Protein AF-0000000076238305 (afdb_homodimer)

pLDDT: mean 76.08, std 23.19, range [21.22, 98.38]

Nearest PDB structures (foldseek):
  6w8p-assembly1_B  TM=8.171E-01  e=3.759E-15  Homo sapiens
  8vic-assembly1_B  TM=8.772E-01  e=1.435E-12  Homo sapiens
  7unl-assembly1_A  TM=8.406E-01  e=3.723E-13  Homo sapiens
  8fy5-assembly1_A  TM=8.452E-01  e=7.007E-13  Homo sapiens
  5vre-assembly1_D  TM=8.347E-01  e=4.889E-04  Chamaesiphon minutus PCC 6605

Foldseek 3Di:
DPCPVPPPPPPPPPPDPVVVVVVVVVVVCVVPLQDPDPVLPPVFKHFCVVVLLVLLLLLLVLLLCLCVVVQDPLQEDEQVCVVVCVVVVNHDPHHDYDHAPVRVCVVQVLSLVLSLLLSLLSVLLSLLVQLLCLFQGMDGPVLSVLVVVLSVLSSCLSVLSNVCSVCVLDLVSLVVNLVSLLSNLVSVLVSLVVSLVDVSRGDPLCVPPDPVVSVVVSVVSNVLSVVVNVLSVVLSVCSVPPSVVSSVSSSVSSCSVVVLQVVVVVCVVVPPPPCCLPDPSVVCSSQSWDALVSLLSSLVSNLVVLLVVLCCCDVPVVDDDPVNCVVPNDVVSVVVCVQSVVLSVLLSLLSVLLVVLVVLLSVFWRTAGPVLSVLSSQLSSLNSCSSSLSVLCSPDCVHDHDLVSLLVSLQSSLVSSLSSLVSSLVSNVVCLVVVVHTGDPQDNCPPVPDLNHDDPLNNVLSNQSSVLRNVLSVVSNVVSVVGSNNSVVSSVCSSVSSVVSNVVSCVVCVVVVPDGRDPPPPPPDDPDDPDPPVVVVVVVVVVVVVVCPPPVDPVVVVVVVSVVVSVVVVVVVVVVVVVVVVVVVVVVVVVVVVVVVD/DDCPVPPPPPPPCLPDPLVVVVVVVVVVCVVPLQDPDPVLPPVFKHFCVVVLLVLLLLLLVLLLCLCVVVQDPLQEDEQVCVVVCVVVVNHDPHHDYDHAPVRVCVVQVLSLVLSLLLSLLSVLLSLLVQLLCLFQGMDGPVLSVLVVVLSVLSSCLSVLSNVCSVCVLDLVSLVVNLVSLLSNLVSVLVSLVVSLVDVSRGDPLCVPPDPVVSVVVSVVSNVLSVVVNVLSVVLSVCSVPPSVVSSVSSSVSSCSVVVLQVVVVVCVVVPPPPPVLPDPSVVCSSQSWDALVSLLSSLVSNLVVLLVVLCCCDVPVVDDDPVNCVVPNDVVSVVVCVQSVVLSVLLSLLSVLLVVLVVLLSVFWRTAGPVLSVLSSQLSSLNSCSSSLSVLCSPDCVHDHDLVSLLVSLQSSLVSSLSSLVSSLVSNVVCLVVVVHTGDPQDNCPPVPDLNHDDPLNNVLSNQSSVLRNVLSVVSNVVSVVGSNNSVVSSVCSSVSSVVSNVVSCVVCVVVVPDGRDPPPPPPDDPDDPDPPSVVVVVVVVVVVVVCPPLVDPVVVVVVVSVVSSVVVVVVVVVVVVVVVVVVVVVVVVVVVVVVVD

Radius of gyration: 32.6 Å; Cα contacts (8 Å, |Δi|>4): 1264; chains: 2; bounding box: 120×107×84 Å

Sequence (1196 aa):
MALNKSFDETDSGAPSKHADLKHLQENYDKITDTKLPENLHRGDITTVNRFLGYHDAMMATCGTFLILPLRNLKNMVKTDEYEELKAKHKLPHDPIVVEDLAGYLDAMKTEFIMFFLGFLIICTIWETNIIRTNVIKRFDDFMVMLGLFQMAAIVVLPFSISLMGHYPNDDVTIISTMVVLMIIYVLELVMILYGFYCPRLLNMAMRDWTDKEVRGFMLRMCIKPIAEIVLVGVAGAFSLLQNHVAWGLLALLIIVPLIRKFVYFYRRRRAEKTKVQRCRFYYFFTKGQISKERVEAFSDAAIAIIACVLILDITVEEFPTRHDVHEHGLLSVLAHMEFEFGAFFGTYMAVSFLWYVNHTVLHLFHTIDIGALYLQKIFLAFLCFAPILNNMMVEFEFGHGTESEKRTALQWSSGMLFAASLTQLLMLIWGSVRKDKLLHRWATHEDKNHKNKMNRKQFMYIQLKIIVVPFWTLVGIFSSYATGNAAMIITCACIAGTLLSFIILKFIFINHINKPAIFITQNSSSGRHLSLGDIELRNSMAEEIADGKVYEDENEMEREVLEEAENKEIKDEQKEERQENDMAETVLNEESNEDTIMMALNKSFDETDSGAPSKHADLKHLQENYDKITDTKLPENLHRGDITTVNRFLGYHDAMMATCGTFLILPLRNLKNMVKTDEYEELKAKHKLPHDPIVVEDLAGYLDAMKTEFIMFFLGFLIICTIWETNIIRTNVIKRFDDFMVMLGLFQMAAIVVLPFSISLMGHYPNDDVTIISTMVVLMIIYVLELVMILYGFYCPRLLNMAMRDWTDKEVRGFMLRMCIKPIAEIVLVGVAGAFSLLQNHVAWGLLALLIIVPLIRKFVYFYRRRRAEKTKVQRCRFYYFFTKGQISKERVEAFSDAAIAIIACVLILDITVEEFPTRHDVHEHGLLSVLAHMEFEFGAFFGTYMAVSFLWYVNHTVLHLFHTIDIGALYLQKIFLAFLCFAPILNNMMVEFEFGHGTESEKRTALQWSSGMLFAASLTQLLMLIWGSVRKDKLLHRWATHEDKNHKNKMNRKQFMYIQLKIIVVPFWTLVGIFSSYATGNAAMIITCACIAGTLLSFIILKFIFINHINKPAIFITQNSSSGRHLSLGDIELRNSMAEEIADGKVYEDENEMEREVLEEAENKEIKDEQKEERQENDMAETVLNEESNEDTIM

InterPro domains:
  IPR010617 Endosomal/lysosomal proton channel TMEM175-like [PF06736] (51-158)
  IPR010617 Endosomal/lysosomal proton channel TMEM175-like [PF06736] (294-387)

Organism: NCBI:txid252671

Structure (mmCIF, N/CA/C/O backbone):
data_AF-0000000076238305-model_v1
#
loop_
_entity.id
_entity.type
_entity.pdbx_description
1 polymer 'Endosomal/lysosomal proton channel TMEM175'
#
loop_
_atom_site.group_PDB
_atom_site.id
_atom_site.type_symbol
_atom_site.label_atom_id
_atom_site.label_alt_id
_atom_site.label_comp_id
_atom_site.label_asym_id
_atom_site.label_entity_id
_atom_site.label_seq_id
_atom_site.pdbx_PDB_ins_code
_atom_site.Cartn_x
_atom_site.Cartn_y
_atom_site.Cartn_z
_atom_site.occupancy
_atom_site.B_iso_or_equiv
_atom_site.auth_seq_id
_atom_site.auth_comp_id
_atom_site.auth_asym_id
_atom_site.auth_atom_id
_atom_site.pdbx_PDB_model_num
ATOM 1 N N . MET A 1 1 ? -43.781 68.75 15.211 1 21.22 1 MET A N 1
ATOM 2 C CA . MET A 1 1 ? -43.688 67.875 14.086 1 21.22 1 MET A CA 1
ATOM 3 C C . MET A 1 1 ? -42.219 67.5 13.766 1 21.22 1 MET A C 1
ATOM 5 O O . MET A 1 1 ? -41.906 67.125 12.648 1 21.22 1 MET A O 1
ATOM 9 N N . ALA A 1 2 ? -41.281 67.938 14.477 1 24.2 2 ALA A N 1
ATOM 10 C CA . ALA A 1 2 ? -39.844 67.938 14.641 1 24.2 2 ALA A CA 1
ATOM 11 C C . ALA A 1 2 ? -39.281 66.5 14.453 1 24.2 2 ALA A C 1
ATOM 13 O O . ALA A 1 2 ? -39.75 65.562 15.102 1 24.2 2 ALA A O 1
ATOM 14 N N . LEU A 1 3 ? -38.656 66.188 13.227 1 22.48 3 LEU A N 1
ATOM 15 C CA . LEU A 1 3 ? -38.156 65 12.492 1 22.48 3 LEU A CA 1
ATOM 16 C C . LEU A 1 3 ? -37.062 64.312 13.289 1 22.48 3 LEU A C 1
ATOM 18 O O . LEU A 1 3 ? -36 64.875 13.555 1 22.48 3 LEU A O 1
ATOM 22 N N . ASN A 1 4 ? -37.375 63.656 14.375 1 22.59 4 ASN A N 1
ATOM 23 C CA . ASN A 1 4 ? -36.562 62.75 15.203 1 22.59 4 ASN A CA 1
ATOM 24 C C . ASN A 1 4 ? -35.75 61.781 14.352 1 22.59 4 ASN A C 1
ATOM 26 O O . ASN A 1 4 ? -36.312 60.812 13.82 1 22.59 4 ASN A O 1
ATOM 30 N N . LYS A 1 5 ? -34.906 62.281 13.484 1 28.17 5 LYS A N 1
ATOM 31 C CA . LYS A 1 5 ? -34.062 61.5 12.57 1 28.17 5 LYS A CA 1
ATOM 32 C C . LYS A 1 5 ? -33.219 60.469 13.32 1 28.17 5 LYS A C 1
ATOM 34 O O . LYS A 1 5 ? -32.312 60.844 14.078 1 28.17 5 LYS A O 1
ATOM 39 N N . SER A 1 6 ? -33.844 59.469 13.898 1 24.77 6 SER A N 1
ATOM 40 C CA . SER A 1 6 ? -33.188 58.344 14.523 1 24.77 6 SER A CA 1
ATOM 41 C C . SER A 1 6 ? -32.062 57.781 13.625 1 24.77 6 SER A C 1
ATOM 43 O O . SER A 1 6 ? -32.312 57.469 12.461 1 24.77 6 SER A O 1
ATOM 45 N N . PHE A 1 7 ? -30.859 58.281 13.641 1 23.48 7 PHE A N 1
ATOM 46 C CA . PHE A 1 7 ? -29.641 57.844 12.992 1 23.48 7 PHE A CA 1
ATOM 47 C C . PHE A 1 7 ? -29.469 56.344 13.102 1 23.48 7 PHE A C 1
ATOM 49 O O . PHE A 1 7 ? -29.25 55.812 14.195 1 23.48 7 PHE A O 1
ATOM 56 N N . ASP A 1 8 ? -30.234 55.531 12.391 1 24.05 8 ASP A N 1
ATOM 57 C CA . ASP A 1 8 ? -30.125 54.094 12.195 1 24.05 8 ASP A CA 1
ATOM 58 C C . ASP A 1 8 ? -28.688 53.688 11.828 1 24.05 8 ASP A C 1
ATOM 60 O O . ASP A 1 8 ? -28.172 54.125 10.805 1 24.05 8 ASP A O 1
ATOM 64 N N . GLU A 1 9 ? -27.766 53.688 12.805 1 25.47 9 GLU A N 1
ATOM 65 C CA . GLU A 1 9 ? -26.391 53.188 12.727 1 25.47 9 GLU A CA 1
ATOM 66 C C . GLU A 1 9 ? -26.312 51.906 11.891 1 25.47 9 GLU A C 1
ATOM 68 O O . GLU A 1 9 ? -26.953 50.906 12.203 1 25.47 9 GLU A O 1
ATOM 73 N N . THR A 1 10 ? -26.234 51.969 10.617 1 26.56 10 THR A N 1
ATOM 74 C CA . THR A 1 10 ? -25.984 51 9.555 1 26.56 10 THR A CA 1
ATOM 75 C C . THR A 1 10 ? -24.875 50.031 9.969 1 26.56 10 THR A C 1
ATOM 77 O O . THR A 1 10 ? -23.797 50.469 10.398 1 26.56 10 THR A O 1
ATOM 80 N N . ASP A 1 11 ? -25.234 48.75 10.406 1 26.95 11 ASP A N 1
ATOM 81 C CA . ASP A 1 11 ? -24.547 47.5 10.719 1 26.95 11 ASP A CA 1
ATOM 82 C C . ASP A 1 11 ? -23.453 47.219 9.688 1 26.95 11 ASP A C 1
ATOM 84 O O . ASP A 1 11 ? -23.75 46.844 8.555 1 26.95 11 ASP A O 1
ATOM 88 N N . SER A 1 12 ? -22.484 48.094 9.547 1 27.89 12 SER A N 1
ATOM 89 C CA . SER A 1 12 ? -21.312 47.812 8.719 1 27.89 12 SER A CA 1
ATOM 90 C C . SER A 1 12 ? -20.797 46.406 8.93 1 27.89 12 SER A C 1
ATOM 92 O O . SER A 1 12 ? -20.562 46 10.07 1 27.89 12 SER A O 1
ATOM 94 N N . GLY A 1 13 ? -21.203 45.438 8.094 1 26.94 13 GLY A N 1
ATOM 95 C CA . GLY A 1 13 ? -20.875 44.031 7.902 1 26.94 13 GLY A CA 1
ATOM 96 C C . GLY A 1 13 ? -19.391 43.75 8.047 1 26.94 13 GLY A C 1
ATOM 97 O O . GLY A 1 13 ? -18.656 43.719 7.055 1 26.94 13 GLY A O 1
ATOM 98 N N . ALA A 1 14 ? -18.766 44.25 9.148 1 28.83 14 ALA A N 1
ATOM 99 C CA . ALA A 1 14 ? -17.375 43.906 9.438 1 28.83 14 ALA A CA 1
ATOM 100 C C . ALA A 1 14 ? -17.156 42.406 9.25 1 28.83 14 ALA A C 1
ATOM 102 O O . ALA A 1 14 ? -17.922 41.594 9.781 1 28.83 14 ALA A O 1
ATOM 103 N N . PRO A 1 15 ? -16.562 42.125 8.07 1 31.91 15 PRO A N 1
ATOM 104 C CA . PRO A 1 15 ? -16.297 40.719 7.746 1 31.91 15 PRO A CA 1
ATOM 105 C C . PRO A 1 15 ? -15.781 39.906 8.938 1 31.91 15 PRO A C 1
ATOM 107 O O . PRO A 1 15 ? -14.984 40.406 9.727 1 31.91 15 PRO A O 1
ATOM 110 N N . SER A 1 16 ? -16.609 39.031 9.477 1 31.61 16 SER A N 1
ATOM 111 C CA . SER A 1 16 ? -16.594 38.406 10.789 1 31.61 16 SER A CA 1
ATOM 112 C C . SER A 1 16 ? -15.242 37.75 11.07 1 31.61 16 SER A C 1
ATOM 114 O O . SER A 1 16 ? -14.773 36.906 10.289 1 31.61 16 SER A O 1
ATOM 116 N N . LYS A 1 17 ? -14.375 38.438 11.836 1 35.47 17 LYS A N 1
ATOM 117 C CA . LYS A 1 17 ? -13.172 38 12.539 1 35.47 17 LYS A CA 1
ATOM 118 C C . LYS A 1 17 ? -13.281 36.531 12.984 1 35.47 17 LYS A C 1
ATOM 120 O O . LYS A 1 17 ? -12.266 35.875 13.172 1 35.47 17 LYS A O 1
ATOM 125 N N . HIS A 1 18 ? -14.523 36.188 12.992 1 32.38 18 HIS A N 1
ATOM 126 C CA . HIS A 1 18 ? -14.773 34.875 13.555 1 32.38 18 HIS A CA 1
ATOM 127 C C . HIS A 1 18 ? -14.375 33.75 12.578 1 32.38 18 HIS A C 1
ATOM 129 O O . HIS A 1 18 ? -14 32.656 12.992 1 32.38 18 HIS A O 1
ATOM 135 N N . ALA A 1 19 ? -14.453 34.156 11.305 1 34.56 19 ALA A N 1
ATOM 136 C CA . ALA A 1 19 ? -14.172 33.125 10.328 1 34.56 19 ALA A CA 1
ATOM 137 C C . ALA A 1 19 ? -12.68 32.812 10.266 1 34.56 19 ALA A C 1
ATOM 139 O O . ALA A 1 19 ? -12.281 31.656 10.164 1 34.56 19 ALA A O 1
ATOM 140 N N . ASP A 1 20 ? -11.891 33.875 10.484 1 34.59 20 ASP A N 1
ATOM 141 C CA . ASP A 1 20 ? -10.453 33.688 10.336 1 34.59 20 ASP A CA 1
ATOM 142 C C . ASP A 1 20 ? -9.867 32.969 11.555 1 34.59 20 ASP A C 1
ATOM 144 O O . ASP A 1 20 ? -8.984 32.125 11.422 1 34.59 20 ASP A O 1
ATOM 148 N N . LEU A 1 21 ? -10.453 33.312 12.664 1 31.84 21 LEU A N 1
ATOM 149 C CA . LEU A 1 21 ? -9.93 32.688 13.883 1 31.84 21 LEU A CA 1
ATOM 150 C C . LEU A 1 21 ? -10.266 31.203 13.93 1 31.84 21 LEU A C 1
ATOM 152 O O . LEU A 1 21 ? -9.453 30.391 14.383 1 31.84 21 LEU A O 1
ATOM 156 N N . LYS A 1 22 ? -11.398 30.922 13.312 1 34.62 22 LYS A N 1
ATOM 157 C CA . LYS A 1 22 ? -11.781 29.516 13.25 1 34.62 22 LYS A CA 1
ATOM 158 C C . LYS A 1 22 ? -10.805 28.719 12.391 1 34.62 22 LYS A C 1
ATOM 160 O O . LYS A 1 22 ? -10.438 27.594 12.742 1 34.62 22 LYS A O 1
ATOM 165 N N . HIS A 1 23 ? -10.414 29.312 11.352 1 38.38 23 HIS A N 1
ATOM 166 C CA . HIS A 1 23 ? -9.445 28.625 10.508 1 38.38 23 HIS A CA 1
ATOM 167 C C . HIS A 1 23 ? -8.109 28.469 11.219 1 38.38 23 HIS A C 1
ATOM 169 O O . HIS A 1 23 ? -7.457 27.422 11.102 1 38.38 23 HIS A O 1
ATOM 175 N N . LEU A 1 24 ? -7.816 29.484 12.016 1 32.78 24 LEU A N 1
ATOM 176 C CA . LEU A 1 24 ? -6.547 29.406 12.734 1 32.78 24 LEU A CA 1
ATOM 177 C C . LEU A 1 24 ? -6.613 28.375 13.852 1 32.78 24 LEU A C 1
ATOM 179 O O . LEU A 1 24 ? -5.668 27.609 14.055 1 32.78 24 LEU A O 1
ATOM 183 N N . GLN A 1 25 ? -7.734 28.391 14.555 1 33.25 25 GLN A N 1
ATOM 184 C CA . GLN A 1 25 ? -7.879 27.453 15.664 1 33.25 25 GLN A CA 1
ATOM 185 C C . GLN A 1 25 ? -7.953 26.016 15.172 1 33.25 25 GLN A C 1
ATOM 187 O O . GLN A 1 25 ? -7.344 25.109 15.758 1 33.25 25 GLN A O 1
ATOM 192 N N . GLU A 1 26 ? -8.734 25.781 14.211 1 37.88 26 GLU A N 1
ATOM 193 C CA . GLU A 1 26 ? -8.789 24.438 13.641 1 37.88 26 GLU A CA 1
ATOM 194 C C . GLU A 1 26 ? -7.41 23.969 13.172 1 37.88 26 GLU A C 1
ATOM 196 O O . GLU A 1 26 ? -7.043 22.812 13.352 1 37.88 26 GLU A O 1
ATOM 201 N N . ASN A 1 27 ? -6.695 24.906 12.695 1 38.81 27 ASN A N 1
ATOM 202 C CA . ASN A 1 27 ? -5.332 24.578 12.297 1 38.81 27 ASN A CA 1
ATOM 203 C C . ASN A 1 27 ? -4.418 24.422 13.508 1 38.81 27 ASN A C 1
ATOM 205 O O . ASN A 1 27 ? -3.518 23.578 13.508 1 38.81 27 ASN A O 1
ATOM 209 N N . TYR A 1 28 ? -4.688 25.297 14.547 1 34.81 28 TYR A N 1
ATOM 210 C CA . TYR A 1 28 ? -3.889 25.188 15.766 1 34.81 28 TYR A CA 1
ATOM 211 C C . TYR A 1 28 ? -4.117 23.859 16.469 1 34.81 28 TYR A C 1
ATOM 213 O O . TYR A 1 28 ? -3.16 23.188 16.859 1 34.81 28 TYR A O 1
ATOM 221 N N . ASP A 1 29 ? -5.281 23.547 16.734 1 37.53 29 ASP A N 1
ATOM 222 C CA . ASP A 1 29 ? -5.574 22.281 17.375 1 37.53 29 ASP A CA 1
ATOM 223 C C . ASP A 1 29 ? -5.031 21.109 16.547 1 37.53 29 ASP A C 1
ATOM 225 O O . ASP A 1 29 ? -4.531 20.125 17.109 1 37.53 29 ASP A O 1
ATOM 229 N N . LYS A 1 30 ? -5.191 21.219 15.359 1 42.5 30 LYS A N 1
ATOM 230 C CA . LYS A 1 30 ? -4.551 20.234 14.5 1 42.5 30 LYS A CA 1
ATOM 231 C C . LYS A 1 30 ? -3.037 20.234 14.688 1 42.5 30 LYS A C 1
ATOM 233 O O . LYS A 1 30 ? -2.41 19.172 14.734 1 42.5 30 LYS A O 1
ATOM 238 N N . ILE A 1 31 ? -2.496 21.484 14.883 1 41.66 31 ILE A N 1
ATOM 239 C CA . ILE A 1 31 ? -1.056 21.594 15.086 1 41.66 31 ILE A CA 1
ATOM 240 C C . ILE A 1 31 ? -0.689 21.141 16.484 1 41.66 31 ILE A C 1
ATOM 242 O O . ILE A 1 31 ? 0.298 20.422 16.688 1 41.66 31 ILE A O 1
ATOM 246 N N . THR A 1 32 ? -1.422 21.688 17.51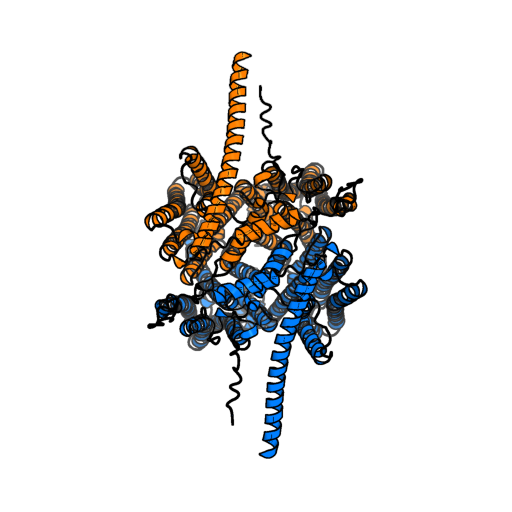6 1 40.47 32 THR A N 1
ATOM 247 C CA . THR A 1 32 ? -1.068 21.344 18.891 1 40.47 32 THR A CA 1
ATOM 248 C C . THR A 1 32 ? -1.318 19.859 19.156 1 40.47 32 THR A C 1
ATOM 250 O O . THR A 1 32 ? -0.593 19.234 19.922 1 40.47 32 THR A O 1
ATOM 253 N N . ASP A 1 33 ? -2.363 19.359 18.719 1 45.12 33 ASP A N 1
ATOM 254 C CA . ASP A 1 33 ? -2.68 17.953 18.938 1 45.12 33 ASP A CA 1
ATOM 255 C C . ASP A 1 33 ? -1.682 17.047 18.219 1 45.12 33 ASP A C 1
ATOM 257 O O . ASP A 1 33 ? -1.402 15.938 18.688 1 45.12 33 ASP A O 1
ATOM 261 N N . THR A 1 34 ? -1.23 17.5 17.156 1 49.94 34 THR A N 1
ATOM 262 C CA . THR A 1 34 ? -0.32 16.641 16.406 1 49.94 34 THR A CA 1
ATOM 263 C C . THR A 1 34 ? 1.046 16.578 17.094 1 49.94 34 THR A C 1
ATOM 265 O O . THR A 1 34 ? 1.771 15.586 16.953 1 49.94 34 THR A O 1
ATOM 268 N N . LYS A 1 35 ? 1.456 17.719 17.797 1 52.09 35 LYS A N 1
ATOM 269 C CA . LYS A 1 35 ? 2.764 17.641 18.438 1 52.09 35 LYS A CA 1
ATOM 270 C C . LYS A 1 35 ? 2.625 17.391 19.938 1 52.09 35 LYS A C 1
ATOM 272 O O . LYS A 1 35 ? 1.753 17.984 20.594 1 52.09 35 LYS A O 1
ATOM 277 N N . LEU A 1 36 ? 3.17 16.297 20.391 1 57.66 36 LEU A N 1
ATOM 278 C CA . LEU A 1 36 ? 3.238 15.969 21.812 1 57.66 36 LEU A CA 1
ATOM 279 C C . LEU A 1 36 ? 3.717 17.172 22.609 1 57.66 36 LEU A C 1
ATOM 281 O O . LEU A 1 36 ? 4.75 17.766 22.297 1 57.66 36 LEU A O 1
ATOM 285 N N . PRO A 1 37 ? 2.75 17.688 23.484 1 50.34 37 PRO A N 1
ATOM 286 C CA . PRO A 1 37 ? 3.275 18.734 24.359 1 50.34 37 PRO A CA 1
ATOM 287 C C . PRO A 1 37 ? 4.598 18.344 25.031 1 50.34 37 PRO A C 1
ATOM 289 O O . PRO A 1 37 ? 4.855 17.156 25.234 1 50.34 37 PRO A O 1
ATOM 292 N N . GLU A 1 38 ? 5.562 19.172 24.984 1 50.59 38 GLU A N 1
ATOM 293 C CA . GLU A 1 38 ? 6.922 18.969 25.484 1 50.59 38 GLU A CA 1
ATOM 294 C C . GLU A 1 38 ? 6.926 18.203 26.797 1 50.59 38 GLU A C 1
ATOM 296 O O . GLU A 1 38 ? 7.852 17.438 27.078 1 50.59 38 GLU A O 1
ATOM 301 N N . ASN A 1 39 ? 5.773 18.375 27.531 1 45.19 39 ASN A N 1
ATOM 302 C CA . ASN A 1 39 ? 5.73 17.766 28.859 1 45.19 39 ASN A CA 1
ATOM 303 C C . ASN A 1 39 ? 5.402 16.281 28.766 1 45.19 39 ASN A C 1
ATOM 305 O O . ASN A 1 39 ? 5.508 15.555 29.766 1 45.19 39 ASN A O 1
ATOM 309 N N . LEU A 1 40 ? 5.109 15.875 27.562 1 55.19 40 LEU A N 1
ATOM 310 C CA . LEU A 1 40 ? 4.617 14.508 27.5 1 55.19 40 LEU A CA 1
ATOM 311 C C . LEU A 1 40 ? 5.605 13.602 26.766 1 55.19 40 LEU A C 1
ATOM 313 O O . LEU A 1 40 ? 5.34 12.422 26.562 1 55.19 40 LEU A O 1
ATOM 317 N N . HIS A 1 41 ? 6.723 14.219 26.516 1 55.72 41 HIS A N 1
ATOM 318 C CA . HIS A 1 41 ? 7.691 13.336 25.875 1 55.72 41 HIS A CA 1
ATOM 319 C C . HIS A 1 41 ? 8.359 12.422 26.906 1 55.72 41 HIS A C 1
ATOM 321 O O . HIS A 1 41 ? 9.281 12.836 27.609 1 55.72 41 HIS A O 1
ATOM 327 N N . ARG A 1 42 ? 7.582 11.414 27.406 1 57.31 42 ARG A N 1
ATOM 328 C CA . ARG A 1 42 ? 8.039 10.453 28.406 1 57.31 42 ARG A CA 1
ATOM 329 C C . ARG A 1 42 ? 8.695 9.25 27.766 1 57.31 42 ARG A C 1
ATOM 331 O O . ARG A 1 42 ? 8.711 8.156 28.328 1 57.31 42 ARG A O 1
ATOM 338 N N . GLY A 1 43 ? 9.344 9.414 26.734 1 60.44 43 GLY A N 1
ATOM 339 C CA . GLY A 1 43 ? 10.125 8.383 26.062 1 60.44 43 GLY A CA 1
ATOM 340 C C . GLY A 1 43 ? 9.266 7.336 25.375 1 60.44 43 GLY A C 1
ATOM 341 O O . GLY A 1 43 ? 9.711 6.684 24.438 1 60.44 43 GLY A O 1
ATOM 342 N N . ASP A 1 44 ? 8.008 7.023 25.938 1 69.12 44 ASP A N 1
ATOM 343 C CA . ASP A 1 44 ? 7.281 5.934 25.297 1 69.12 44 ASP A CA 1
ATOM 344 C C . ASP A 1 44 ? 5.996 6.438 24.641 1 69.12 44 ASP A C 1
ATOM 346 O O . ASP A 1 44 ? 5.281 5.672 24 1 69.12 44 ASP A O 1
ATOM 350 N N . ILE A 1 45 ? 5.703 7.641 24.859 1 76.31 45 ILE A N 1
ATOM 351 C CA . ILE A 1 45 ? 4.434 8.125 24.328 1 76.31 45 ILE A CA 1
ATOM 352 C C . ILE A 1 45 ? 4.672 8.828 22.984 1 76.31 45 ILE A C 1
ATOM 354 O O . ILE A 1 45 ? 5.586 9.641 22.859 1 76.31 45 ILE A O 1
ATOM 358 N N . THR A 1 46 ? 3.975 8.336 22.062 1 79.44 46 THR A N 1
ATOM 359 C CA . THR A 1 46 ? 4.062 8.914 20.734 1 79.44 46 THR A CA 1
ATOM 360 C C . THR A 1 46 ? 2.688 9.344 20.234 1 79.44 46 THR A C 1
ATOM 362 O O . THR A 1 46 ? 1.665 8.906 20.766 1 79.44 46 THR A O 1
ATOM 365 N N . THR A 1 47 ? 2.697 10.234 19.375 1 80.44 47 THR A N 1
ATOM 366 C CA . THR A 1 47 ? 1.449 10.617 18.719 1 80.44 47 THR A CA 1
ATOM 367 C C . THR A 1 47 ? 0.932 9.484 17.844 1 80.44 47 THR A C 1
ATOM 369 O O . THR A 1 47 ? 1.706 8.641 17.391 1 80.44 47 THR A O 1
ATOM 372 N N . VAL A 1 48 ? -0.35 9.461 17.641 1 88.12 48 VAL A N 1
ATOM 373 C CA . VAL A 1 48 ? -1.007 8.352 16.969 1 88.12 48 VAL A CA 1
ATOM 374 C C . VAL A 1 48 ? -0.868 8.523 15.453 1 88.12 48 VAL A C 1
ATOM 376 O O . VAL A 1 48 ? -1.139 7.594 14.688 1 88.12 48 VAL A O 1
ATOM 379 N N . ASN A 1 49 ? -0.333 9.586 14.914 1 86.81 49 ASN A N 1
ATOM 380 C CA . ASN A 1 49 ? -0.348 9.891 13.484 1 86.81 49 ASN A CA 1
ATOM 381 C C . ASN A 1 49 ? 0.423 8.852 12.68 1 86.81 49 ASN A C 1
ATOM 383 O O . ASN A 1 49 ? -0.069 8.352 11.664 1 86.81 49 ASN A O 1
ATOM 387 N N . ARG A 1 50 ? 1.552 8.445 13.172 1 90.38 50 ARG A N 1
ATOM 388 C CA . ARG A 1 50 ? 2.338 7.457 12.438 1 90.38 50 ARG A CA 1
ATOM 389 C C . ARG A 1 50 ? 1.663 6.09 12.461 1 90.38 50 ARG A C 1
ATOM 391 O O . ARG A 1 50 ? 1.645 5.379 11.453 1 90.38 50 ARG A O 1
ATOM 398 N N . PHE A 1 51 ? 1.152 5.762 13.625 1 93.75 51 PHE A N 1
ATOM 399 C CA . PHE A 1 51 ? 0.444 4.492 13.734 1 93.75 51 PHE A CA 1
ATOM 400 C C . PHE A 1 51 ? -0.745 4.453 12.781 1 93.75 51 PHE A C 1
ATOM 402 O O . PHE A 1 51 ? -0.989 3.436 12.133 1 93.75 51 PHE A O 1
ATOM 409 N N . LEU A 1 52 ? -1.424 5.574 12.688 1 93.31 52 LEU A N 1
ATOM 410 C CA . LEU A 1 52 ? -2.586 5.641 11.805 1 93.31 52 LEU A CA 1
ATOM 411 C C . LEU A 1 52 ? -2.168 5.551 10.344 1 93.31 52 LEU A C 1
ATOM 413 O O . LEU A 1 52 ? -2.891 4.984 9.516 1 93.31 52 LEU A O 1
ATOM 417 N N . GLY A 1 53 ? -1.029 6.148 10.031 1 93.5 53 GLY A N 1
ATOM 418 C CA . GLY A 1 53 ? -0.515 5.996 8.68 1 93.5 53 GLY A CA 1
ATOM 419 C C . GLY A 1 53 ? -0.24 4.555 8.305 1 93.5 53 GLY A C 1
ATOM 420 O O . GLY A 1 53 ? -0.611 4.105 7.215 1 93.5 53 GLY A O 1
ATOM 421 N N . TYR A 1 54 ? 0.356 3.836 9.195 1 96.62 54 TYR A N 1
ATOM 422 C CA . TYR A 1 54 ? 0.619 2.416 8.984 1 96.62 54 TYR A CA 1
ATOM 423 C C . TYR A 1 54 ? -0.683 1.626 8.914 1 96.62 54 TYR A C 1
ATOM 425 O O . TYR A 1 54 ? -0.838 0.75 8.062 1 96.62 54 TYR A O 1
ATOM 433 N N . HIS A 1 55 ? -1.559 1.961 9.828 1 96.44 55 HIS A N 1
ATOM 434 C CA . HIS A 1 55 ? -2.863 1.312 9.898 1 96.44 55 HIS A CA 1
ATOM 435 C C . HIS A 1 55 ? -3.65 1.517 8.609 1 96.44 55 HIS A C 1
ATOM 437 O O . HIS A 1 55 ? -4.234 0.57 8.078 1 96.44 55 HIS A O 1
ATOM 443 N N . ASP A 1 56 ? -3.684 2.732 8.055 1 96.25 56 ASP A N 1
ATOM 444 C CA . ASP A 1 56 ? -4.379 3.029 6.809 1 96.25 56 ASP A CA 1
ATOM 445 C C . ASP A 1 56 ? -3.826 2.188 5.66 1 96.25 56 ASP A C 1
ATOM 447 O O . ASP A 1 56 ? -4.59 1.601 4.891 1 96.25 56 ASP A O 1
ATOM 451 N N . ALA A 1 57 ? -2.543 2.162 5.574 1 96.56 57 ALA A N 1
ATOM 452 C CA . ALA A 1 57 ? -1.898 1.404 4.504 1 96.56 57 ALA A CA 1
ATOM 453 C C . ALA A 1 57 ? -2.209 -0.085 4.625 1 96.56 57 ALA A C 1
ATOM 455 O O . ALA A 1 57 ? -2.51 -0.744 3.625 1 96.56 57 ALA A O 1
ATOM 456 N N . MET A 1 58 ? -2.189 -0.63 5.789 1 96.88 58 MET A N 1
ATOM 457 C CA . MET A 1 58 ? -2.428 -2.053 6.016 1 96.88 58 MET A CA 1
ATOM 458 C C . MET A 1 58 ? -3.871 -2.42 5.695 1 96.88 58 MET A C 1
ATOM 460 O O . MET A 1 58 ? -4.125 -3.426 5.027 1 96.88 58 MET A O 1
ATOM 464 N N . MET A 1 59 ? -4.809 -1.602 6.145 1 97.12 59 MET A N 1
ATOM 465 C CA . MET A 1 59 ? -6.223 -1.881 5.918 1 97.12 59 MET A CA 1
ATOM 466 C C . MET A 1 59 ? -6.562 -1.789 4.434 1 97.12 59 MET A C 1
ATOM 468 O O . MET A 1 59 ? -7.324 -2.607 3.914 1 97.12 59 MET A O 1
ATOM 472 N N . ALA A 1 60 ? -5.98 -0.784 3.77 1 97.12 60 ALA A N 1
ATOM 473 C CA . ALA A 1 60 ? -6.203 -0.641 2.332 1 97.12 60 ALA A CA 1
ATOM 474 C C . ALA A 1 60 ? -5.656 -1.846 1.571 1 97.12 60 ALA A C 1
ATOM 476 O O . ALA A 1 60 ? -6.309 -2.357 0.658 1 97.12 60 ALA A O 1
ATOM 477 N N . THR A 1 61 ? -4.477 -2.289 1.975 1 96.25 61 THR A N 1
ATOM 478 C CA . THR A 1 61 ? -3.857 -3.434 1.316 1 96.25 61 THR A CA 1
ATOM 479 C C . THR A 1 61 ? -4.66 -4.703 1.574 1 96.25 61 THR A C 1
ATOM 481 O O . THR A 1 61 ? -4.922 -5.477 0.65 1 96.25 61 THR A O 1
ATOM 484 N N . CYS A 1 62 ? -5.113 -4.891 2.795 1 95.44 62 CYS A N 1
ATOM 485 C CA . CYS A 1 62 ? -5.902 -6.066 3.154 1 95.44 62 CYS A CA 1
ATOM 486 C C . CYS A 1 62 ? -7.203 -6.113 2.363 1 95.44 62 CYS A C 1
ATOM 488 O O . CYS A 1 62 ? -7.578 -7.16 1.837 1 95.44 62 CYS A O 1
ATOM 490 N N . GLY A 1 63 ? -7.875 -5 2.248 1 95.31 63 GLY A N 1
ATOM 491 C CA . GLY A 1 63 ? -9.109 -4.945 1.489 1 95.31 63 GLY A CA 1
ATOM 492 C C . GLY A 1 63 ? -8.922 -5.234 0.013 1 95.31 63 GLY A C 1
ATOM 493 O O . GLY A 1 63 ? -9.719 -5.953 -0.592 1 95.31 63 GLY A O 1
ATOM 494 N N . THR A 1 64 ? -7.832 -4.758 -0.546 1 94.94 64 THR A N 1
ATOM 495 C CA . THR A 1 64 ? -7.594 -4.918 -1.976 1 94.94 64 THR A CA 1
ATOM 496 C C . THR A 1 64 ? -7.129 -6.34 -2.291 1 94.94 64 THR A C 1
ATOM 498 O O . THR A 1 64 ? -7.434 -6.875 -3.357 1 94.94 64 THR A O 1
ATOM 501 N N . PHE A 1 65 ? -6.441 -6.973 -1.352 1 92.44 65 PHE A N 1
ATOM 502 C CA . PHE A 1 65 ? -5.922 -8.32 -1.568 1 92.44 65 PHE A CA 1
ATOM 503 C C . PHE A 1 65 ? -7.055 -9.336 -1.619 1 92.44 65 PHE A C 1
ATOM 505 O O . PHE A 1 65 ? -6.871 -10.453 -2.109 1 92.44 65 PHE A O 1
ATOM 512 N N . LEU A 1 66 ? -8.242 -8.945 -1.23 1 92.75 66 LEU A N 1
ATOM 513 C CA . LEU A 1 66 ? -9.398 -9.828 -1.27 1 92.75 66 LEU A CA 1
ATOM 514 C C . LEU A 1 66 ? -9.734 -10.219 -2.705 1 92.75 66 LEU A C 1
ATOM 516 O O . LEU A 1 66 ? -10.336 -11.273 -2.939 1 92.75 66 LEU A O 1
ATOM 520 N N . ILE A 1 67 ? -9.258 -9.445 -3.646 1 92.56 67 ILE A N 1
ATOM 521 C CA . ILE A 1 67 ? -9.648 -9.68 -5.031 1 92.56 67 ILE A CA 1
ATOM 522 C C . ILE A 1 67 ? -8.641 -10.617 -5.703 1 92.56 67 ILE A C 1
ATOM 524 O O . ILE A 1 67 ? -8.914 -11.164 -6.77 1 92.56 67 ILE A O 1
ATOM 528 N N . LEU A 1 68 ? -7.527 -10.852 -5.137 1 88.94 68 LEU A N 1
ATOM 529 C CA . LEU A 1 68 ? -6.414 -11.523 -5.793 1 88.94 68 LEU A CA 1
ATOM 530 C C . LEU A 1 68 ? -6.77 -12.969 -6.125 1 88.94 68 LEU A C 1
ATOM 532 O O . LEU A 1 68 ? -6.492 -13.445 -7.23 1 88.94 68 LEU A O 1
ATOM 536 N N . PRO A 1 69 ? -7.469 -13.656 -5.254 1 86.44 69 PRO A N 1
ATOM 537 C CA . PRO A 1 69 ? -7.82 -15.031 -5.621 1 86.44 69 PRO A CA 1
ATOM 538 C C . PRO A 1 69 ? -8.844 -15.094 -6.75 1 86.44 69 PRO A C 1
ATOM 540 O O . PRO A 1 69 ? -8.945 -16.109 -7.441 1 86.44 69 PRO A O 1
ATOM 543 N N . LEU A 1 70 ? -9.547 -14.07 -6.961 1 89.06 70 LEU A N 1
ATOM 544 C CA . LEU A 1 70 ? -10.625 -14.047 -7.945 1 89.06 70 LEU A CA 1
ATOM 545 C C . LEU A 1 70 ? -10.109 -13.57 -9.297 1 89.06 70 LEU A C 1
ATOM 547 O O . LEU A 1 70 ? -10.797 -13.719 -10.312 1 89.06 70 LEU A O 1
ATOM 551 N N . ARG A 1 71 ? -8.891 -13.109 -9.336 1 86 71 ARG A N 1
ATOM 552 C CA . ARG A 1 71 ? -8.383 -12.469 -10.539 1 86 71 ARG A CA 1
ATOM 553 C C . ARG A 1 71 ? -7.961 -13.508 -11.57 1 86 71 ARG A C 1
ATOM 555 O O . ARG A 1 71 ? -7.977 -13.242 -12.773 1 86 71 ARG A O 1
ATOM 562 N N . ASN A 1 72 ? -7.648 -14.695 -11.125 1 78.06 72 ASN A N 1
ATOM 563 C CA . ASN A 1 72 ? -7.113 -15.703 -12.039 1 78.06 72 ASN A CA 1
ATOM 564 C C . ASN A 1 72 ? -8.227 -16.453 -12.758 1 78.06 72 ASN A C 1
ATOM 566 O O . ASN A 1 72 ? -9.062 -17.094 -12.125 1 78.06 72 ASN A O 1
ATOM 570 N N . LEU A 1 73 ? -8.297 -16.328 -14.055 1 84.69 73 LEU A N 1
ATOM 571 C CA . LEU A 1 73 ? -9.297 -17 -14.883 1 84.69 73 LEU A CA 1
ATOM 572 C C . LEU A 1 73 ? -8.805 -18.359 -15.344 1 84.69 73 LEU A C 1
ATOM 574 O O . LEU A 1 73 ? -9.453 -19.016 -16.156 1 84.69 73 LEU A O 1
ATOM 578 N N . LYS A 1 74 ? -7.73 -18.75 -14.797 1 78.31 74 LYS A N 1
ATOM 579 C CA . LYS A 1 74 ? -7.121 -20 -15.266 1 78.31 74 LYS A CA 1
ATOM 580 C C . LYS A 1 74 ? -7.934 -21.219 -14.82 1 78.31 74 LYS A C 1
ATOM 582 O O . LYS A 1 74 ? -7.785 -22.297 -15.383 1 78.31 74 LYS A O 1
ATOM 587 N N . ASN A 1 75 ? -8.781 -20.969 -13.891 1 82.25 75 ASN A N 1
ATOM 588 C CA . ASN A 1 75 ? -9.602 -22.078 -13.398 1 82.25 75 ASN A CA 1
ATOM 589 C C . ASN A 1 75 ? -10.812 -22.312 -14.297 1 82.25 75 ASN A C 1
ATOM 591 O O . ASN A 1 75 ? -11.523 -23.312 -14.133 1 82.25 75 ASN A O 1
ATOM 595 N N . MET A 1 76 ? -10.984 -21.5 -15.273 1 88 76 MET A N 1
ATOM 596 C CA . MET A 1 76 ? -12.094 -21.672 -16.203 1 88 76 MET A CA 1
ATOM 597 C C . MET A 1 76 ? -11.75 -22.703 -17.281 1 88 76 MET A C 1
ATOM 599 O O . MET A 1 76 ? -10.758 -22.562 -17.984 1 88 76 MET A O 1
ATOM 603 N N . VAL A 1 77 ? -12.5 -23.766 -17.281 1 89.81 77 VAL A N 1
ATOM 604 C CA . VAL A 1 77 ? -12.344 -24.812 -18.297 1 89.81 77 VAL A CA 1
ATOM 605 C C . VAL A 1 77 ? -13.625 -24.922 -19.109 1 89.81 77 VAL A C 1
ATOM 607 O O . VAL A 1 77 ? -14.711 -25.109 -18.562 1 89.81 77 VAL A O 1
ATOM 610 N N . LYS A 1 78 ? -13.406 -24.812 -20.344 1 89.31 78 LYS A N 1
ATOM 611 C CA . LYS A 1 78 ? -14.555 -24.953 -21.234 1 89.31 78 LYS A CA 1
ATOM 612 C C . LYS A 1 78 ? -15 -26.422 -21.328 1 89.31 78 LYS A C 1
ATOM 614 O O . LYS A 1 78 ? -14.164 -27.328 -21.328 1 89.31 78 LYS A O 1
ATOM 619 N N . THR A 1 79 ? -16.219 -26.625 -21.469 1 89.81 79 THR A N 1
ATOM 620 C CA . THR A 1 79 ? -16.828 -27.953 -21.5 1 89.81 79 THR A CA 1
ATOM 621 C C . THR A 1 79 ? -16.234 -28.781 -22.641 1 89.81 79 THR A C 1
ATOM 623 O O . THR A 1 79 ? -16.047 -29.984 -22.516 1 89.81 79 THR A O 1
ATOM 626 N N . ASP A 1 80 ? -15.945 -28.094 -23.734 1 86.44 80 ASP A N 1
ATOM 627 C CA . ASP A 1 80 ? -15.438 -28.797 -24.906 1 86.44 80 ASP A CA 1
ATOM 628 C C . ASP A 1 80 ? -13.984 -29.219 -24.719 1 86.44 80 ASP A C 1
ATOM 630 O O . ASP A 1 80 ? -13.508 -30.141 -25.375 1 86.44 80 ASP A O 1
ATOM 634 N N . GLU A 1 81 ? -13.32 -28.578 -23.828 1 86.25 81 GLU A N 1
ATOM 635 C CA . GLU A 1 81 ? -11.898 -28.844 -23.641 1 86.25 81 GLU A CA 1
ATOM 636 C C . GLU A 1 81 ? -11.656 -29.688 -22.391 1 86.25 81 GLU A C 1
ATOM 638 O O . GLU A 1 81 ? -10.547 -30.156 -22.156 1 86.25 81 GLU A O 1
ATOM 643 N N . TYR A 1 82 ? -12.633 -29.875 -21.641 1 87.81 82 TYR A N 1
ATOM 644 C CA . TYR A 1 82 ? -12.508 -30.531 -20.344 1 87.81 82 TYR A CA 1
ATOM 645 C C . TYR A 1 82 ? -11.945 -31.938 -20.5 1 87.81 82 TYR A C 1
ATOM 647 O O . TYR A 1 82 ? -11 -32.312 -19.812 1 87.81 82 TYR A O 1
ATOM 655 N N . GLU A 1 83 ? -12.438 -32.656 -21.484 1 87.31 83 GLU A N 1
ATOM 656 C CA . GLU A 1 83 ? -12.031 -34.062 -21.656 1 87.31 83 GLU A CA 1
ATOM 657 C C . GLU A 1 83 ? -10.602 -34.156 -22.188 1 87.31 83 GLU A C 1
ATOM 659 O O . GLU A 1 83 ? -9.844 -35.031 -21.781 1 87.31 83 GLU A O 1
ATOM 664 N N . GLU A 1 84 ? -10.305 -33.281 -22.984 1 87.56 84 GLU A N 1
ATOM 665 C CA . GLU A 1 84 ? -8.953 -33.25 -23.531 1 87.56 84 GLU A CA 1
ATOM 666 C C . GLU A 1 84 ? -7.922 -32.906 -22.469 1 87.56 84 GLU A C 1
ATOM 668 O O . GLU A 1 84 ? -6.855 -33.531 -22.406 1 87.56 84 GLU A O 1
ATOM 673 N N . LEU A 1 85 ? -8.281 -31.891 -21.719 1 86.31 85 LEU A N 1
ATOM 674 C CA . LEU A 1 85 ? -7.367 -31.453 -20.672 1 86.31 85 LEU A CA 1
ATOM 675 C C . LEU A 1 85 ? -7.254 -32.5 -19.578 1 86.31 85 LEU A C 1
ATOM 677 O O . LEU A 1 85 ? -6.184 -32.688 -18.984 1 86.31 85 LEU A O 1
ATOM 681 N N . LYS A 1 86 ? -8.273 -33.125 -19.312 1 84.75 86 LYS A N 1
ATOM 682 C CA . LYS A 1 86 ? -8.266 -34.219 -18.328 1 84.75 86 LYS A CA 1
ATOM 683 C C . LYS A 1 86 ? -7.379 -35.375 -18.797 1 84.75 86 LYS A C 1
ATOM 685 O O . LYS A 1 86 ? -6.609 -35.938 -18.016 1 84.75 86 LYS A O 1
ATOM 690 N N . ALA A 1 87 ? -7.465 -35.656 -20.062 1 83.25 87 ALA A N 1
ATOM 691 C CA . ALA A 1 87 ? -6.672 -36.719 -20.641 1 83.25 87 ALA A CA 1
ATOM 692 C C . ALA A 1 87 ? -5.184 -36.375 -20.625 1 83.25 87 ALA A C 1
ATOM 694 O O . ALA A 1 87 ? -4.348 -37.281 -20.406 1 83.25 87 ALA A O 1
ATOM 695 N N . LYS A 1 88 ? -4.895 -35.125 -20.766 1 78.94 88 LYS A N 1
ATOM 696 C CA . LYS A 1 88 ? -3.504 -34.688 -20.812 1 78.94 88 LYS A CA 1
ATOM 697 C C . LYS A 1 88 ? -2.992 -34.344 -19.406 1 78.94 88 LYS A C 1
ATOM 699 O O . LYS A 1 88 ? -1.852 -33.906 -19.25 1 78.94 88 LYS A O 1
ATOM 704 N N . HIS A 1 89 ? -3.76 -34.469 -18.344 1 77.62 89 HIS A N 1
ATOM 705 C CA . HIS A 1 89 ? -3.412 -34.219 -16.953 1 77.62 89 HIS A CA 1
ATOM 706 C C . HIS A 1 89 ? -2.982 -32.75 -16.766 1 77.62 89 HIS A C 1
ATOM 708 O O . HIS A 1 89 ? -2.016 -32.469 -16.062 1 77.62 89 HIS A O 1
ATOM 714 N N . LYS A 1 90 ? -3.645 -31.906 -17.5 1 77.88 90 LYS A N 1
ATOM 715 C CA . LYS A 1 90 ? -3.336 -30.469 -17.422 1 77.88 90 LYS A CA 1
ATOM 716 C C . LYS A 1 90 ? -4.496 -29.703 -16.797 1 77.88 90 LYS A C 1
ATOM 718 O O . LYS A 1 90 ? -4.707 -28.531 -17.125 1 77.88 90 LYS A O 1
ATOM 723 N N . LEU A 1 91 ? -5.262 -30.391 -16.062 1 80.25 91 LEU A N 1
ATOM 724 C CA . LEU A 1 91 ? -6.359 -29.703 -15.383 1 80.25 91 LEU A CA 1
ATOM 725 C C . LEU A 1 91 ? -5.84 -28.844 -14.234 1 80.25 91 LEU A C 1
ATOM 727 O O . LEU A 1 91 ? -4.945 -29.25 -13.5 1 80.25 91 LEU A O 1
ATOM 731 N N . PRO A 1 92 ? -6.418 -27.688 -14.211 1 78.69 92 PRO A N 1
ATOM 732 C CA . PRO A 1 92 ? -6.02 -26.844 -13.078 1 78.69 92 PRO A CA 1
ATOM 733 C C . PRO A 1 92 ? -6.426 -27.438 -11.734 1 78.69 92 PRO A C 1
ATOM 735 O O . PRO A 1 92 ? -7.18 -28.406 -11.68 1 78.69 92 PRO A O 1
ATOM 738 N N . HIS A 1 93 ? -5.805 -26.875 -10.664 1 72.31 93 HIS A N 1
ATOM 739 C CA . HIS A 1 93 ? -5.977 -27.359 -9.297 1 72.31 93 HIS A CA 1
ATOM 740 C C . HIS A 1 93 ? -7.449 -27.344 -8.891 1 72.31 93 HIS A C 1
ATOM 742 O O . HIS A 1 93 ? -7.926 -28.266 -8.227 1 72.31 93 HIS A O 1
ATOM 748 N N . ASP A 1 94 ? -8.289 -26.375 -9.328 1 79.38 94 ASP A N 1
ATOM 749 C CA . ASP A 1 94 ? -9.711 -26.25 -9.023 1 79.38 94 ASP A CA 1
ATOM 750 C C . ASP A 1 94 ? -10.492 -25.781 -10.242 1 79.38 94 ASP A C 1
ATOM 752 O O . ASP A 1 94 ? -10.922 -24.625 -10.312 1 79.38 94 ASP A O 1
ATOM 756 N N . PRO A 1 95 ? -10.773 -26.734 -11.125 1 85.56 95 PRO A N 1
ATOM 757 C CA . PRO A 1 95 ? -11.391 -26.344 -12.391 1 85.56 95 PRO A CA 1
ATOM 758 C C . PRO A 1 95 ? -12.891 -26.062 -12.266 1 85.56 95 PRO A C 1
ATOM 760 O O . PRO A 1 95 ? -13.586 -26.75 -11.516 1 85.56 95 PRO A O 1
ATOM 763 N N . ILE A 1 96 ? -13.336 -25.047 -12.906 1 88.75 96 ILE A N 1
ATOM 764 C CA . ILE A 1 96 ? -14.742 -24.703 -13.055 1 88.75 96 ILE A CA 1
ATOM 765 C C . ILE A 1 96 ? -15.18 -24.922 -14.5 1 88.75 96 ILE A C 1
ATOM 767 O O . ILE A 1 96 ? -14.773 -24.172 -15.398 1 88.75 96 ILE A O 1
ATOM 771 N N . VAL A 1 97 ? -15.922 -25.922 -14.664 1 91 97 VAL A N 1
ATOM 772 C CA . VAL A 1 97 ? -16.312 -26.328 -16.016 1 91 97 VAL A CA 1
ATOM 773 C C . VAL A 1 97 ? -17.547 -25.531 -16.438 1 91 97 VAL A C 1
ATOM 775 O O . VAL A 1 97 ? -18.609 -25.625 -15.82 1 91 97 VAL A O 1
ATOM 778 N N . VAL A 1 98 ? -17.359 -24.703 -17.391 1 92.12 98 VAL A N 1
ATOM 779 C CA . VAL A 1 98 ? -18.438 -23.859 -17.891 1 92.12 98 VAL A CA 1
ATOM 780 C C . VAL A 1 98 ? -18.391 -23.797 -19.406 1 92.12 98 VAL A C 1
ATOM 782 O O . VAL A 1 98 ? -17.391 -24.172 -20.031 1 92.12 98 VAL A O 1
ATOM 785 N N . GLU A 1 99 ? -19.5 -23.359 -20.016 1 89.62 99 GLU A N 1
ATOM 786 C CA . GLU A 1 99 ? -19.578 -23.297 -21.469 1 89.62 99 GLU A CA 1
ATOM 787 C C . GLU A 1 99 ? -18.906 -22.047 -22.016 1 89.62 99 GLU A C 1
ATOM 789 O O . GLU A 1 99 ? -18.25 -22.094 -23.062 1 89.62 99 GLU A O 1
ATOM 794 N N . ASP A 1 100 ? -19.172 -20.969 -21.375 1 91.12 100 ASP A N 1
ATOM 795 C CA . ASP A 1 100 ? -18.641 -19.688 -21.828 1 91.12 100 ASP A CA 1
ATOM 796 C C . ASP A 1 100 ? -18.281 -18.781 -20.656 1 91.12 100 ASP A C 1
ATOM 798 O O . ASP A 1 100 ? -18.391 -19.188 -19.5 1 91.12 100 ASP A O 1
ATOM 802 N N . LEU A 1 101 ? -17.797 -17.609 -21.016 1 92.06 101 LEU A N 1
ATOM 803 C CA . LEU A 1 101 ? -17.375 -16.656 -20 1 92.06 101 LEU A CA 1
ATOM 804 C C . LEU A 1 101 ? -18.547 -16.219 -19.156 1 92.06 101 LEU A C 1
ATOM 806 O O . LEU A 1 101 ? -18.422 -16.016 -17.938 1 92.06 101 LEU A O 1
ATOM 810 N N . ALA A 1 102 ? -19.734 -16.062 -19.766 1 92.56 102 ALA A N 1
ATOM 811 C CA . ALA A 1 102 ? -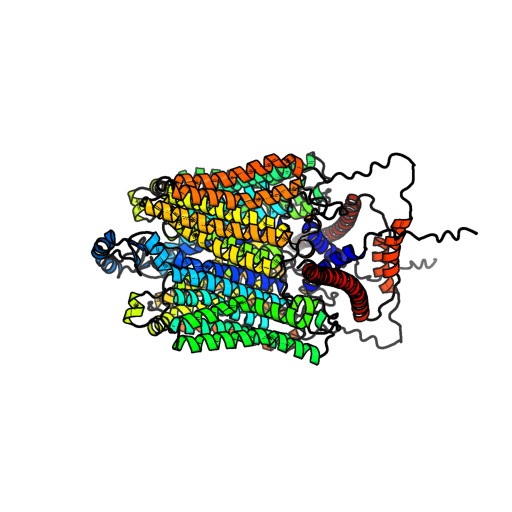20.938 -15.68 -19.016 1 92.56 102 ALA A CA 1
ATOM 812 C C . ALA A 1 102 ? -21.281 -16.734 -17.969 1 92.56 102 ALA A C 1
ATOM 814 O O . ALA A 1 102 ? -21.703 -16.391 -16.859 1 92.56 102 ALA A O 1
ATOM 815 N N . GLY A 1 103 ? -21.109 -17.922 -18.359 1 92.69 103 GLY A N 1
ATOM 816 C CA . GLY A 1 103 ? -21.328 -19 -17.406 1 92.69 103 GLY A CA 1
ATOM 817 C C . GLY A 1 103 ? -20.344 -19 -16.25 1 92.69 103 GLY A C 1
ATOM 818 O O . GLY A 1 103 ? -20.719 -19.281 -15.117 1 92.69 103 GLY A O 1
ATOM 819 N N . TYR A 1 104 ? -19.141 -18.625 -16.562 1 93 104 TYR A N 1
ATOM 820 C CA . TYR A 1 104 ? -18.125 -18.562 -15.531 1 93 104 TYR A CA 1
ATOM 821 C C . TYR A 1 104 ? -18.422 -17.453 -14.539 1 93 104 TYR A C 1
ATOM 823 O O . TYR A 1 104 ? -18.312 -17.641 -13.32 1 93 104 TYR A O 1
ATOM 831 N N . LEU A 1 105 ? -18.828 -16.312 -15.047 1 93.5 105 LEU A N 1
ATOM 832 C CA . LEU A 1 105 ? -19.141 -15.164 -14.203 1 93.5 105 LEU A CA 1
ATOM 833 C C . LEU A 1 105 ? -20.359 -15.445 -13.336 1 93.5 105 LEU A C 1
ATOM 835 O O . LEU A 1 105 ? -20.438 -14.977 -12.195 1 93.5 105 LEU A O 1
ATOM 839 N N . ASP A 1 106 ? -21.219 -16.188 -13.836 1 93.25 106 ASP A N 1
ATOM 840 C CA . ASP A 1 106 ? -22.406 -16.562 -13.062 1 93.25 106 ASP A CA 1
ATOM 841 C C . ASP A 1 106 ? -22.031 -17.578 -11.969 1 93.25 106 ASP A C 1
ATOM 843 O O . ASP A 1 106 ? -22.578 -17.531 -10.867 1 93.25 106 ASP A O 1
ATOM 847 N N . ALA A 1 107 ? -21.141 -18.453 -12.336 1 91.44 107 ALA A N 1
ATOM 848 C CA . ALA A 1 107 ? -20.688 -19.438 -11.352 1 91.44 107 ALA A CA 1
ATOM 849 C C . ALA A 1 107 ? -19.938 -18.75 -10.211 1 91.44 107 ALA A C 1
ATOM 851 O O . ALA A 1 107 ? -19.969 -19.219 -9.07 1 91.44 107 ALA A O 1
ATOM 852 N N . MET A 1 108 ? -19.359 -17.594 -10.5 1 93.25 108 MET A N 1
ATOM 853 C CA . MET A 1 108 ? -18.531 -16.906 -9.508 1 93.25 108 MET A CA 1
ATOM 854 C C . MET A 1 108 ? -19.328 -15.805 -8.82 1 93.25 108 MET A C 1
ATOM 856 O O . MET A 1 108 ? -18.766 -14.969 -8.117 1 93.25 108 MET A O 1
ATOM 860 N N . LYS A 1 109 ? -20.594 -15.758 -8.945 1 93.44 109 LYS A N 1
ATOM 861 C CA . LYS A 1 109 ? -21.438 -14.695 -8.414 1 93.44 109 LYS A CA 1
ATOM 862 C C . LYS A 1 109 ? -21.344 -14.625 -6.891 1 93.44 109 LYS A C 1
ATOM 864 O O . LYS A 1 109 ? -21.25 -13.539 -6.316 1 93.44 109 LYS A O 1
ATOM 869 N N . THR A 1 110 ? -21.312 -15.75 -6.195 1 92.44 110 THR A N 1
ATOM 870 C CA . THR A 1 110 ? -21.25 -15.781 -4.738 1 92.44 110 THR A CA 1
ATOM 871 C C . THR A 1 110 ? -19.906 -15.25 -4.242 1 92.44 110 THR A C 1
ATOM 873 O O . THR A 1 110 ? -19.844 -14.539 -3.234 1 92.44 110 THR A O 1
ATOM 876 N N . GLU A 1 111 ? -18.875 -15.602 -4.949 1 93.31 111 GLU A N 1
ATOM 877 C CA . GLU A 1 111 ? -17.547 -15.109 -4.574 1 93.31 111 GLU A CA 1
ATOM 878 C C . GLU A 1 111 ? -17.453 -13.594 -4.73 1 93.31 111 GLU A C 1
ATOM 880 O O . GLU A 1 111 ? -16.812 -12.914 -3.922 1 93.31 111 GLU A O 1
ATOM 885 N N . PHE A 1 112 ? -18.109 -13.047 -5.758 1 94.5 112 PHE A N 1
ATOM 886 C CA . PHE A 1 112 ? -18.125 -11.602 -5.969 1 94.5 112 PHE A CA 1
ATOM 887 C C . PHE A 1 112 ? -18.906 -10.898 -4.863 1 94.5 112 PHE A C 1
ATOM 889 O O . PHE A 1 112 ? -18.469 -9.859 -4.363 1 94.5 112 PHE A O 1
ATOM 896 N N . ILE A 1 113 ? -19.969 -11.43 -4.449 1 93.62 113 ILE A N 1
ATOM 897 C CA . ILE A 1 113 ? -20.797 -10.844 -3.385 1 93.62 113 ILE A CA 1
ATOM 898 C C . ILE A 1 113 ? -20 -10.852 -2.074 1 93.62 113 ILE A C 1
ATOM 900 O O . ILE A 1 113 ? -20.016 -9.867 -1.333 1 93.62 113 ILE A O 1
ATOM 904 N N . MET A 1 114 ? -19.312 -11.953 -1.803 1 93.69 114 MET A N 1
ATOM 905 C CA . MET A 1 114 ? -18.531 -12.047 -0.579 1 93.69 114 MET A CA 1
ATOM 906 C C . MET A 1 114 ? -17.344 -11.086 -0.615 1 93.69 114 MET A C 1
ATOM 908 O O . MET A 1 114 ? -16.922 -10.57 0.423 1 93.69 114 MET A O 1
ATOM 912 N N . PHE A 1 115 ? -16.875 -10.852 -1.837 1 95.31 115 PHE A N 1
ATOM 913 C CA . PHE A 1 115 ? -15.82 -9.844 -1.962 1 95.31 115 PHE A CA 1
ATOM 914 C C . PHE A 1 115 ? -16.344 -8.477 -1.525 1 95.31 115 PHE A C 1
ATOM 916 O O . PHE A 1 115 ? -15.68 -7.781 -0.745 1 95.31 115 PHE A O 1
ATOM 923 N N . PHE A 1 116 ? -17.5 -8.086 -2.057 1 95.69 116 PHE A N 1
ATOM 924 C CA . PHE A 1 116 ? -18.062 -6.785 -1.711 1 95.69 116 PHE A CA 1
ATOM 925 C C . PHE A 1 116 ? -18.344 -6.699 -0.214 1 95.69 116 PHE A C 1
ATOM 927 O O . PHE A 1 116 ? -18.031 -5.691 0.423 1 95.69 116 PHE A O 1
ATOM 934 N N . LEU A 1 117 ? -18.828 -7.801 0.333 1 93.75 117 LEU A N 1
ATOM 935 C CA . LEU A 1 117 ? -19.125 -7.848 1.762 1 93.75 117 LEU A CA 1
ATOM 936 C C . LEU A 1 117 ? -17.844 -7.73 2.584 1 93.75 117 LEU A C 1
ATOM 938 O O . LEU A 1 117 ? -17.781 -6.93 3.52 1 93.75 117 LEU A O 1
ATOM 942 N N . GLY A 1 118 ? -16.891 -8.523 2.191 1 95.19 118 GLY A N 1
ATOM 943 C CA . GLY A 1 118 ? -15.625 -8.5 2.91 1 95.19 118 GLY A CA 1
ATOM 944 C C . GLY A 1 118 ? -14.922 -7.16 2.838 1 95.19 118 GLY A C 1
ATOM 945 O O . GLY A 1 118 ? -14.414 -6.668 3.846 1 95.19 118 GLY A O 1
ATOM 946 N N . PHE A 1 119 ? -14.93 -6.555 1.636 1 97.06 119 PHE A N 1
ATOM 947 C CA . PHE A 1 119 ? -14.273 -5.262 1.462 1 97.06 119 PHE A CA 1
ATOM 948 C C . PHE A 1 119 ? -14.945 -4.195 2.311 1 97.06 119 PHE A C 1
ATOM 950 O O . PHE A 1 119 ? -14.273 -3.395 2.965 1 97.06 119 PHE A O 1
ATOM 957 N N . LEU A 1 120 ? -16.219 -4.18 2.377 1 96.12 120 LEU A N 1
ATOM 958 C CA . LEU A 1 120 ? -16.969 -3.17 3.125 1 96.12 120 LEU A CA 1
ATOM 959 C C . LEU A 1 120 ? -16.828 -3.396 4.629 1 96.12 120 LEU A C 1
ATOM 961 O O . LEU A 1 120 ? -16.797 -2.438 5.402 1 96.12 120 LEU A O 1
ATOM 965 N N . ILE A 1 121 ? -16.719 -4.633 5.059 1 95 121 ILE A N 1
ATOM 966 C CA . ILE A 1 121 ? -16.5 -4.93 6.473 1 95 121 ILE A CA 1
ATOM 967 C C . ILE A 1 121 ? -15.133 -4.398 6.906 1 95 121 ILE A C 1
ATOM 969 O O . ILE A 1 121 ? -15.016 -3.764 7.953 1 95 121 ILE A O 1
ATOM 973 N N . ILE A 1 122 ? -14.141 -4.637 6.074 1 96.25 122 ILE A N 1
ATOM 974 C CA . ILE A 1 122 ? -12.797 -4.164 6.387 1 96.25 122 ILE A CA 1
ATOM 975 C C . ILE A 1 122 ? -12.789 -2.637 6.465 1 96.25 122 ILE A C 1
ATOM 977 O O . ILE A 1 122 ? -12.156 -2.057 7.352 1 96.25 122 ILE A O 1
ATOM 981 N N . CYS A 1 123 ? -13.555 -1.979 5.555 1 95.75 123 CYS A N 1
ATOM 982 C CA . CYS A 1 123 ? -13.648 -0.523 5.574 1 95.75 123 CYS A CA 1
ATOM 983 C C . CYS A 1 123 ? -14.344 -0.038 6.844 1 95.75 123 CYS A C 1
ATOM 985 O O . CYS A 1 123 ? -13.984 1.009 7.387 1 95.75 123 CYS A O 1
ATOM 987 N N . THR A 1 124 ? -15.281 -0.809 7.328 1 93.25 124 THR A N 1
ATOM 988 C CA . THR A 1 124 ? -15.984 -0.425 8.547 1 93.25 124 THR A CA 1
ATOM 989 C C . THR A 1 124 ? -15.078 -0.555 9.758 1 93.25 124 THR A C 1
ATOM 991 O O . THR A 1 124 ? -15.109 0.289 10.656 1 93.25 124 THR A O 1
ATOM 994 N N . ILE A 1 125 ? -14.312 -1.614 9.805 1 94.88 125 ILE A N 1
ATOM 995 C CA . ILE A 1 125 ? -13.352 -1.784 10.891 1 94.88 125 ILE A CA 1
ATOM 996 C C . ILE A 1 125 ? -12.336 -0.642 10.859 1 94.88 125 ILE A C 1
ATOM 998 O O . ILE A 1 125 ? -11.984 -0.096 11.906 1 94.88 125 ILE A O 1
ATOM 1002 N N . TRP A 1 126 ? -11.875 -0.295 9.641 1 95.38 126 TRP A N 1
ATOM 1003 C CA . TRP A 1 126 ? -10.953 0.823 9.469 1 95.38 126 TRP A CA 1
ATOM 1004 C C . TRP A 1 126 ? -11.547 2.111 10.023 1 95.38 126 TRP A C 1
ATOM 1006 O O . TRP A 1 126 ? -10.883 2.83 10.773 1 95.38 126 TRP A O 1
ATOM 1016 N N . GLU A 1 127 ? -12.844 2.391 9.711 1 91.94 127 GLU A N 1
ATOM 1017 C CA . GLU A 1 127 ? -13.539 3.592 10.164 1 91.94 127 GLU A CA 1
ATOM 1018 C C . GLU A 1 127 ? -13.641 3.627 11.688 1 91.94 127 GLU A C 1
ATOM 1020 O O . GLU A 1 127 ? -13.398 4.664 12.305 1 91.94 127 GLU A O 1
ATOM 1025 N N . THR A 1 128 ? -13.922 2.502 12.234 1 89.19 128 THR A N 1
ATOM 1026 C CA . THR A 1 128 ? -14.078 2.414 13.68 1 89.19 128 THR A CA 1
ATOM 1027 C C . THR A 1 128 ? -12.75 2.666 14.383 1 89.19 128 THR A C 1
ATOM 1029 O O . THR A 1 128 ? -12.711 3.342 15.414 1 89.19 128 THR A O 1
ATOM 1032 N N . ASN A 1 129 ? -11.727 2.119 13.875 1 91.56 129 ASN A N 1
ATOM 1033 C CA . ASN A 1 129 ? -10.406 2.314 14.469 1 91.56 129 ASN A CA 1
ATOM 1034 C C . ASN A 1 129 ? -9.969 3.775 14.391 1 91.56 129 ASN A C 1
ATOM 1036 O O . ASN A 1 129 ? -9.344 4.285 15.32 1 91.56 129 ASN A O 1
ATOM 1040 N N . ILE A 1 130 ? -10.328 4.449 13.336 1 91.06 130 ILE A N 1
ATOM 1041 C CA . ILE A 1 130 ? -9.953 5.855 13.195 1 91.06 130 ILE A CA 1
ATOM 1042 C C . ILE A 1 130 ? -10.742 6.699 14.188 1 91.06 130 ILE A C 1
ATOM 1044 O O . ILE A 1 130 ? -10.188 7.598 14.828 1 91.06 130 ILE A O 1
ATOM 1048 N N . ILE A 1 131 ? -12.008 6.438 14.352 1 86.75 131 ILE A N 1
ATOM 1049 C CA . ILE A 1 131 ? -12.859 7.199 15.258 1 86.75 131 ILE A CA 1
ATOM 1050 C C . ILE A 1 131 ? -12.367 7.012 16.703 1 86.75 131 ILE A C 1
ATOM 1052 O O . ILE A 1 131 ? -12.391 7.949 17.5 1 86.75 131 ILE A O 1
ATOM 1056 N N . ARG A 1 132 ? -11.898 5.859 17.016 1 88.06 132 ARG A N 1
ATOM 1057 C CA . ARG A 1 132 ? -11.359 5.57 18.344 1 88.06 132 ARG A CA 1
ATOM 1058 C C . ARG A 1 132 ? -10.133 6.422 18.641 1 88.06 132 ARG A C 1
ATOM 1060 O O . ARG A 1 132 ? -9.953 6.902 19.766 1 88.06 132 ARG A O 1
ATOM 1067 N N . THR A 1 133 ? -9.328 6.637 17.641 1 87 133 THR A N 1
ATOM 1068 C CA . THR A 1 133 ? -8.078 7.359 17.859 1 87 133 THR A CA 1
ATOM 1069 C C . THR A 1 133 ? -8.328 8.867 17.922 1 87 133 THR A C 1
ATOM 1071 O O . THR A 1 133 ? -7.426 9.633 18.25 1 87 133 THR A O 1
ATOM 1074 N N . ASN A 1 134 ? -9.594 9.242 17.578 1 83.5 134 ASN A N 1
ATOM 1075 C CA . ASN A 1 134 ? -9.945 10.633 17.844 1 83.5 134 ASN A CA 1
ATOM 1076 C C . ASN A 1 134 ? -10.055 10.914 19.344 1 83.5 134 ASN A C 1
ATOM 1078 O O . ASN A 1 134 ? -9.867 12.047 19.781 1 83.5 134 ASN A O 1
ATOM 1082 N N . VAL A 1 135 ? -10.328 9.867 20.078 1 86.94 135 VAL A N 1
ATOM 1083 C CA . VAL A 1 135 ? -10.445 9.984 21.516 1 86.94 135 VAL A CA 1
ATOM 1084 C C . VAL A 1 135 ? -9.109 9.664 22.172 1 86.94 135 VAL A C 1
ATOM 1086 O O . VAL A 1 135 ? -8.641 10.406 23.047 1 86.94 135 VAL A O 1
ATOM 1089 N N . ILE A 1 136 ? -8.484 8.586 21.75 1 89.62 136 ILE A N 1
ATOM 1090 C CA . ILE A 1 136 ? -7.164 8.203 22.234 1 89.62 136 ILE A CA 1
ATOM 1091 C C . ILE A 1 136 ? -6.094 8.781 21.312 1 89.62 136 ILE A C 1
ATOM 1093 O O . ILE A 1 136 ? -5.715 8.148 20.328 1 89.62 136 ILE A O 1
ATOM 1097 N N . LYS A 1 137 ? -5.57 9.906 21.609 1 87.06 137 LYS A N 1
ATOM 1098 C CA . LYS A 1 137 ? -4.723 10.656 20.688 1 87.06 137 LYS A CA 1
ATOM 1099 C C . LYS A 1 137 ? -3.252 10.289 20.875 1 87.06 137 LYS A C 1
ATOM 1101 O O . LYS A 1 137 ? -2.416 10.625 20.031 1 87.06 137 LYS A O 1
ATOM 1106 N N . ARG A 1 138 ? -2.922 9.492 21.922 1 89.62 138 ARG A N 1
ATOM 1107 C CA . ARG A 1 138 ? -1.541 9.102 22.188 1 89.62 138 ARG A CA 1
ATOM 1108 C C . ARG A 1 138 ? -1.44 7.605 22.453 1 89.62 138 ARG A C 1
ATOM 1110 O O . ARG A 1 138 ? -2.375 7 22.984 1 89.62 138 ARG A O 1
ATOM 1117 N N . PHE A 1 139 ? -0.377 7.113 22.031 1 91.44 139 PHE A N 1
ATOM 1118 C CA . PHE A 1 139 ? -0.155 5.684 22.219 1 91.44 139 PHE A CA 1
ATOM 1119 C C . PHE A 1 139 ? 1.139 5.434 22.984 1 91.44 139 PHE A C 1
ATOM 1121 O O . PHE A 1 139 ? 2.148 6.098 22.734 1 91.44 139 PHE A O 1
ATOM 1128 N N . ASP A 1 140 ? 1.049 4.613 23.906 1 90.19 140 ASP A N 1
ATOM 1129 C CA . ASP A 1 140 ? 2.25 4.074 24.547 1 90.19 140 ASP A CA 1
ATOM 1130 C C . ASP A 1 140 ? 2.66 2.752 23.891 1 90.19 140 ASP A C 1
ATOM 1132 O O . ASP A 1 140 ? 2.055 2.322 22.906 1 90.19 140 ASP A O 1
ATOM 1136 N N . ASP A 1 141 ? 3.703 2.182 24.344 1 90.31 141 ASP A N 1
ATOM 1137 C CA . ASP A 1 141 ? 4.246 0.972 23.734 1 90.31 141 ASP A CA 1
ATOM 1138 C C . ASP A 1 141 ? 3.246 -0.18 23.828 1 90.31 141 ASP A C 1
ATOM 1140 O O . ASP A 1 141 ? 3.123 -0.969 22.875 1 90.31 141 ASP A O 1
ATOM 1144 N N . PHE A 1 142 ? 2.527 -0.301 24.859 1 90.56 142 PHE A N 1
ATOM 1145 C CA . PHE A 1 142 ? 1.563 -1.382 25.031 1 90.56 142 PHE A CA 1
ATOM 1146 C C . PHE A 1 142 ? 0.396 -1.219 24.062 1 90.56 142 PHE A C 1
ATOM 1148 O O . PHE A 1 142 ? -0.07 -2.195 23.469 1 90.56 142 PHE A O 1
ATOM 1155 N N . MET A 1 143 ? -0.071 0.01 23.938 1 93.06 143 MET A N 1
ATOM 1156 C CA . MET A 1 143 ? -1.161 0.283 23 1 93.06 143 MET A CA 1
ATOM 1157 C C . MET A 1 143 ? -0.74 -0.021 21.578 1 93.06 143 MET A C 1
ATOM 1159 O O . MET A 1 143 ? -1.53 -0.547 20.781 1 93.06 143 MET A O 1
ATOM 1163 N N . VAL A 1 144 ? 0.506 0.329 21.297 1 93.94 144 VAL A N 1
ATOM 1164 C CA . VAL A 1 144 ? 1.017 0.041 19.969 1 93.94 144 VAL A CA 1
ATOM 1165 C C . VAL A 1 144 ? 1.055 -1.47 19.734 1 93.94 144 VAL A C 1
ATOM 1167 O O . VAL A 1 144 ? 0.658 -1.956 18.672 1 93.94 144 VAL A O 1
ATOM 1170 N N . MET A 1 145 ? 1.456 -2.238 20.703 1 93.5 145 MET A N 1
ATOM 1171 C CA . MET A 1 145 ? 1.517 -3.691 20.594 1 93.5 145 MET A CA 1
ATOM 1172 C C . MET A 1 145 ? 0.122 -4.285 20.422 1 93.5 145 MET A C 1
ATOM 1174 O O . MET A 1 145 ? -0.078 -5.188 19.609 1 93.5 145 MET A O 1
ATOM 1178 N N . LEU A 1 146 ? -0.839 -3.779 21.141 1 94.81 146 LEU A N 1
ATOM 1179 C CA . LEU A 1 146 ? -2.215 -4.242 21 1 94.81 146 LEU A CA 1
ATOM 1180 C C . LEU A 1 146 ? -2.74 -3.949 19.594 1 94.81 146 LEU A C 1
ATOM 1182 O O . LEU A 1 146 ? -3.445 -4.773 19.016 1 94.81 146 LEU A O 1
ATOM 1186 N N . GLY A 1 147 ? -2.359 -2.764 19.125 1 95.69 147 GLY A N 1
ATOM 1187 C CA . GLY A 1 147 ? -2.74 -2.428 17.766 1 95.69 147 GLY A CA 1
ATOM 1188 C C . GLY A 1 147 ? -2.133 -3.355 16.734 1 95.69 147 GLY A C 1
ATOM 1189 O O . GLY A 1 147 ? -2.801 -3.744 15.766 1 95.69 147 GLY A O 1
ATOM 1190 N N . LEU A 1 148 ? -0.917 -3.723 16.938 1 96.06 148 LEU A N 1
ATOM 1191 C CA . LEU A 1 148 ? -0.242 -4.625 16.016 1 96.06 148 LEU A CA 1
ATOM 1192 C C . LEU A 1 148 ? -0.865 -6.016 16.062 1 96.06 148 LEU A C 1
ATOM 1194 O O . LEU A 1 148 ? -0.988 -6.68 15.023 1 96.06 148 LEU A O 1
ATOM 1198 N N . PHE A 1 149 ? -1.313 -6.418 17.219 1 96 149 PHE A N 1
ATOM 1199 C CA . PHE A 1 149 ? -1.984 -7.703 17.344 1 96 149 PHE A CA 1
ATOM 1200 C C . PHE A 1 149 ? -3.346 -7.68 16.672 1 96 149 PHE A C 1
ATOM 1202 O O . PHE A 1 149 ? -3.744 -8.656 16.031 1 96 149 PHE A O 1
ATOM 1209 N N . GLN A 1 150 ? -4.031 -6.609 16.812 1 97.12 150 GLN A N 1
ATOM 1210 C CA . GLN A 1 150 ? -5.316 -6.48 16.141 1 97.12 150 GLN A CA 1
ATOM 1211 C C . GLN A 1 150 ? -5.148 -6.527 14.625 1 97.12 150 GLN A C 1
ATOM 1213 O O . GLN A 1 150 ? -5.945 -7.152 13.922 1 97.12 150 GLN A O 1
ATOM 1218 N N . MET A 1 151 ? -4.105 -5.879 14.117 1 96.62 151 MET A N 1
ATOM 1219 C CA . MET A 1 151 ? -3.859 -5.871 12.68 1 96.62 151 MET A CA 1
ATOM 1220 C C . MET A 1 151 ? -3.477 -7.262 12.188 1 96.62 151 MET A C 1
ATOM 1222 O O . MET A 1 151 ? -3.773 -7.625 11.047 1 96.62 151 MET A O 1
ATOM 1226 N N . ALA A 1 152 ? -2.84 -8.055 13.07 1 96.31 152 ALA A N 1
ATOM 1227 C CA . ALA A 1 152 ? -2.541 -9.43 12.703 1 96.31 152 ALA A CA 1
ATOM 1228 C C . ALA A 1 152 ? -3.82 -10.219 12.43 1 96.31 152 ALA A C 1
ATOM 1230 O O . ALA A 1 152 ? -3.891 -10.977 11.461 1 96.31 152 ALA A O 1
ATOM 1231 N N . ALA A 1 153 ? -4.809 -9.992 13.25 1 96.12 153 ALA A N 1
ATOM 1232 C CA . ALA A 1 153 ? -6.098 -10.656 13.07 1 96.12 153 ALA A CA 1
ATOM 1233 C C . ALA A 1 153 ? -6.805 -10.148 11.82 1 96.12 153 ALA A C 1
ATOM 1235 O O . ALA A 1 153 ? -7.449 -10.93 11.109 1 96.12 153 ALA A O 1
ATOM 1236 N N . ILE A 1 154 ? -6.652 -8.914 11.516 1 96.38 154 ILE A N 1
ATOM 1237 C CA . ILE A 1 154 ? -7.316 -8.32 10.359 1 96.38 154 ILE A CA 1
ATOM 1238 C C . ILE A 1 154 ? -6.723 -8.883 9.07 1 96.38 154 ILE A C 1
ATOM 1240 O O . ILE A 1 154 ? -7.445 -9.133 8.102 1 96.38 154 ILE A O 1
ATOM 1244 N N . VAL A 1 155 ? -5.469 -9.117 9.07 1 95.88 155 VAL A N 1
ATOM 1245 C CA . VAL A 1 155 ? -4.785 -9.617 7.875 1 95.88 155 VAL A CA 1
ATOM 1246 C C . VAL A 1 155 ? -5.27 -11.023 7.551 1 95.88 155 VAL A C 1
ATOM 1248 O O . VAL A 1 155 ? -5.207 -11.453 6.395 1 95.88 155 VAL A O 1
ATOM 1251 N N . VAL A 1 156 ? -5.867 -11.719 8.516 1 95.5 156 VAL A N 1
ATOM 1252 C CA . VAL A 1 156 ? -6.359 -13.078 8.32 1 95.5 156 VAL A CA 1
ATOM 1253 C C . VAL A 1 156 ? -7.793 -13.039 7.797 1 95.5 156 VAL A C 1
ATOM 1255 O O . VAL A 1 156 ? -8.281 -14.023 7.23 1 95.5 156 VAL A O 1
ATOM 1258 N N . LEU A 1 157 ? -8.422 -11.969 7.859 1 94.44 157 LEU A N 1
ATOM 1259 C CA . LEU A 1 157 ? -9.836 -11.836 7.539 1 94.44 157 LEU A CA 1
ATOM 1260 C C . LEU A 1 157 ? -10.086 -12.117 6.062 1 94.44 157 LEU A C 1
ATOM 1262 O O . LEU A 1 157 ? -11.047 -12.812 5.715 1 94.44 157 LEU A O 1
ATOM 1266 N N . PRO A 1 158 ? -9.211 -11.633 5.121 1 92.56 158 PRO A N 1
ATOM 1267 C CA . PRO A 1 158 ? -9.461 -11.93 3.709 1 92.56 158 PRO A CA 1
ATOM 1268 C C . PRO A 1 158 ? -9.469 -13.43 3.414 1 92.56 158 PRO A C 1
ATOM 1270 O O . PRO A 1 158 ? -10.234 -13.891 2.566 1 92.56 158 PRO A O 1
ATOM 1273 N N . PHE A 1 159 ? -8.688 -14.195 4.133 1 94.06 159 PHE A N 1
ATOM 1274 C CA . PHE A 1 159 ? -8.656 -15.641 3.945 1 94.06 159 PHE A CA 1
ATOM 1275 C C . PHE A 1 159 ? -9.984 -16.266 4.352 1 94.06 159 PHE A C 1
ATOM 1277 O O . PHE A 1 159 ? -10.555 -17.062 3.604 1 94.06 159 PHE A O 1
ATOM 1284 N N . SER A 1 160 ? -10.5 -15.891 5.512 1 93.62 160 SER A N 1
ATOM 1285 C CA . SER A 1 160 ? -11.742 -16.469 6.016 1 93.62 160 SER A CA 1
ATOM 1286 C C . SER A 1 160 ? -12.93 -16.062 5.145 1 93.62 160 SER A C 1
ATOM 1288 O O . SER A 1 160 ? -13.828 -16.859 4.906 1 93.62 160 SER A O 1
ATOM 1290 N N . ILE A 1 161 ? -12.938 -14.875 4.605 1 93.31 161 ILE A N 1
ATOM 1291 C CA . ILE A 1 161 ? -14.031 -14.406 3.758 1 93.31 161 ILE A CA 1
ATOM 1292 C C . ILE A 1 161 ? -13.977 -15.117 2.41 1 93.31 161 ILE A C 1
ATOM 1294 O O . ILE A 1 161 ? -15.023 -15.461 1.844 1 93.31 161 ILE A O 1
ATOM 1298 N N . SER A 1 162 ? -12.773 -15.297 1.915 1 92 162 SER A N 1
ATOM 1299 C CA . SER A 1 162 ? -12.633 -16.031 0.666 1 92 162 SER A CA 1
ATOM 1300 C C . SER A 1 162 ? -13.133 -17.469 0.815 1 92 162 SER A C 1
ATOM 1302 O O . SER A 1 162 ? -13.711 -18.031 -0.12 1 92 162 SER A O 1
ATOM 1304 N N . LEU A 1 163 ? -12.914 -18.062 1.993 1 92.5 163 LEU A N 1
ATOM 1305 C CA . LEU A 1 163 ? -13.422 -19.391 2.262 1 92.5 163 LEU A CA 1
ATOM 1306 C C . LEU A 1 163 ? -14.945 -19.406 2.234 1 92.5 163 LEU A C 1
ATOM 1308 O O . LEU A 1 163 ? -15.555 -20.359 1.736 1 92.5 163 LEU A O 1
ATOM 1312 N N . MET A 1 164 ? -15.547 -18.406 2.725 1 91 164 MET A N 1
ATOM 1313 C CA . MET A 1 164 ? -17 -18.297 2.754 1 91 164 MET A CA 1
ATOM 1314 C C . MET A 1 164 ? -17.578 -18.188 1.341 1 91 164 MET A C 1
ATOM 1316 O O . MET A 1 164 ? -18.672 -18.688 1.069 1 91 164 MET A O 1
ATOM 1320 N N . GLY A 1 165 ? -16.828 -17.578 0.432 1 89.12 165 GLY A N 1
ATOM 1321 C CA . GLY A 1 165 ? -17.266 -17.469 -0.952 1 89.12 165 GLY A CA 1
ATOM 1322 C C . GLY A 1 165 ? -17.094 -18.766 -1.731 1 89.12 165 GLY A C 1
ATOM 1323 O O . GLY A 1 165 ? -17.969 -19.125 -2.527 1 89.12 165 GLY A O 1
ATOM 1324 N N . HIS A 1 166 ? -16.062 -19.469 -1.431 1 88.75 166 HIS A N 1
ATOM 1325 C CA . HIS A 1 166 ? -15.766 -20.703 -2.164 1 88.75 166 HIS A CA 1
ATOM 1326 C C . HIS A 1 166 ? -16.625 -21.859 -1.67 1 88.75 166 HIS A C 1
ATOM 1328 O O . HIS A 1 166 ? -16.984 -22.734 -2.449 1 88.75 166 HIS A O 1
ATOM 1334 N N . TYR A 1 167 ? -16.875 -21.844 -0.375 1 90.75 167 TYR A N 1
ATOM 1335 C CA . TYR A 1 167 ? -17.703 -22.891 0.24 1 90.75 167 TYR A CA 1
ATOM 1336 C C . TYR A 1 167 ? -18.859 -22.266 1.012 1 90.75 167 TYR A C 1
ATOM 1338 O O . TYR A 1 167 ? -18.891 -22.312 2.244 1 90.75 167 TYR A O 1
ATOM 1346 N N . PRO A 1 168 ? -19.844 -21.828 0.341 1 86.5 168 PRO A N 1
ATOM 1347 C CA . PRO A 1 168 ? -20.938 -21.078 0.981 1 86.5 168 PRO A CA 1
ATOM 1348 C C . PRO A 1 168 ? -21.812 -21.938 1.873 1 86.5 168 PRO A C 1
ATOM 1350 O O . PRO A 1 168 ? -22.438 -21.438 2.809 1 86.5 168 PRO A O 1
ATOM 1353 N N . ASN A 1 169 ? -21.828 -23.219 1.668 1 85.5 169 ASN A N 1
ATOM 1354 C CA . ASN A 1 169 ? -22.75 -24.078 2.408 1 85.5 169 ASN A CA 1
ATOM 1355 C C . ASN A 1 169 ? -22.062 -24.75 3.588 1 85.5 169 ASN A C 1
ATOM 1357 O O . ASN A 1 169 ? -22.703 -25.484 4.348 1 85.5 169 ASN A O 1
ATOM 1361 N N . ASP A 1 170 ? -20.828 -24.484 3.779 1 88.25 170 ASP A N 1
ATOM 1362 C CA . ASP A 1 170 ? -20.109 -25.094 4.891 1 88.25 170 ASP A CA 1
ATOM 1363 C C . ASP A 1 170 ? -20.125 -24.188 6.117 1 88.25 170 ASP A C 1
ATOM 1365 O O . ASP A 1 170 ? -19.703 -23.031 6.043 1 88.25 170 ASP A O 1
ATOM 1369 N N . ASP A 1 171 ? -20.484 -24.688 7.215 1 87.12 171 ASP A N 1
ATOM 1370 C CA . ASP A 1 171 ? -20.609 -23.906 8.445 1 87.12 171 ASP A CA 1
ATOM 1371 C C . ASP A 1 171 ? -19.25 -23.516 8.992 1 87.12 171 ASP A C 1
ATOM 1373 O O . ASP A 1 171 ? -19.109 -22.5 9.68 1 87.12 171 ASP A O 1
ATOM 1377 N N . VAL A 1 172 ? -18.266 -24.281 8.68 1 89 172 VAL A N 1
ATOM 1378 C CA . VAL A 1 172 ? -16.938 -24.031 9.211 1 89 172 VAL A CA 1
ATOM 1379 C C . VAL A 1 172 ? -16.422 -22.688 8.703 1 89 172 VAL A C 1
ATOM 1381 O O . VAL A 1 172 ? -15.656 -22.016 9.391 1 89 172 VAL A O 1
ATOM 1384 N N . THR A 1 173 ? -16.859 -22.328 7.523 1 91.25 173 THR A N 1
ATOM 1385 C CA . THR A 1 173 ? -16.375 -21.078 6.938 1 91.25 173 THR A CA 1
ATOM 1386 C C . THR A 1 173 ? -16.922 -19.875 7.699 1 91.25 173 THR A C 1
ATOM 1388 O O . THR A 1 173 ? -16.188 -18.938 7.988 1 91.25 173 THR A O 1
ATOM 1391 N N . ILE A 1 174 ? -18.125 -19.938 8.094 1 90.88 174 ILE A N 1
ATOM 1392 C CA . ILE A 1 174 ? -18.766 -18.828 8.828 1 90.88 174 ILE A CA 1
ATOM 1393 C C . ILE A 1 174 ? -18.203 -18.781 10.25 1 90.88 174 ILE A C 1
ATOM 1395 O O . ILE A 1 174 ? -17.922 -17.703 10.773 1 90.88 174 ILE A O 1
ATOM 1399 N N . ILE A 1 175 ? -17.953 -19.906 10.812 1 91.06 175 ILE A N 1
ATOM 1400 C CA . ILE A 1 175 ? -17.422 -19.969 12.172 1 91.06 175 ILE A CA 1
ATOM 1401 C C . ILE A 1 175 ? -16 -19.422 12.203 1 91.06 175 ILE A C 1
ATOM 1403 O O . ILE A 1 175 ? -15.633 -18.703 13.133 1 91.06 175 ILE A O 1
ATOM 1407 N N . SER A 1 176 ? -15.266 -19.797 11.188 1 92 176 SER A N 1
ATOM 1408 C CA . SER A 1 176 ? -13.906 -19.266 11.117 1 92 176 SER A CA 1
ATOM 1409 C C . SER A 1 176 ? -13.914 -17.75 11.008 1 92 176 SER A C 1
ATOM 1411 O O . SER A 1 176 ? -13.109 -17.078 11.648 1 92 176 SER A O 1
ATOM 1413 N N . THR A 1 177 ? -14.797 -17.188 10.211 1 93.75 177 THR A N 1
ATOM 1414 C CA . THR A 1 177 ? -14.906 -15.742 10.062 1 93.75 177 THR A CA 1
ATOM 1415 C C . THR A 1 177 ? -15.391 -15.102 11.367 1 93.75 177 THR A C 1
ATOM 1417 O O . THR A 1 177 ? -14.914 -14.031 11.75 1 93.75 177 THR A O 1
ATOM 1420 N N . MET A 1 178 ? -16.266 -15.766 12.078 1 93.75 178 MET A N 1
ATOM 1421 C CA . MET A 1 178 ? -16.766 -15.281 13.359 1 93.75 178 MET A CA 1
ATOM 1422 C C . MET A 1 178 ? -15.648 -15.227 14.398 1 93.75 178 MET A C 1
ATOM 1424 O O . MET A 1 178 ? -15.547 -14.266 15.148 1 93.75 178 MET A O 1
ATOM 1428 N N . VAL A 1 179 ? -14.844 -16.219 14.375 1 94.19 179 VAL A N 1
ATOM 1429 C CA . VAL A 1 179 ? -13.766 -16.281 15.352 1 94.19 179 VAL A CA 1
ATOM 1430 C C . VAL A 1 179 ? -12.773 -15.148 15.102 1 94.19 179 VAL A C 1
ATOM 1432 O O . VAL A 1 179 ? -12.344 -14.469 16.047 1 94.19 179 VAL A O 1
ATOM 1435 N N . VAL A 1 180 ? -12.438 -14.93 13.836 1 96.19 180 VAL A N 1
ATOM 1436 C CA . VAL A 1 180 ? -11.492 -13.867 13.5 1 96.19 180 VAL A CA 1
ATOM 1437 C C . VAL A 1 180 ? -12.086 -12.516 13.867 1 96.19 180 VAL A C 1
ATOM 1439 O O . VAL A 1 180 ? -11.414 -11.68 14.477 1 96.19 180 VAL A O 1
ATOM 1442 N N . LEU A 1 181 ? -13.352 -12.289 13.555 1 96.62 181 LEU A N 1
ATOM 1443 C CA . LEU A 1 181 ? -14.008 -11.023 13.867 1 96.62 181 LEU A CA 1
ATOM 1444 C C . LEU A 1 181 ? -14.125 -10.836 15.375 1 96.62 181 LEU A C 1
ATOM 1446 O O . LEU A 1 181 ? -13.961 -9.727 15.883 1 96.62 181 LEU A O 1
ATOM 1450 N N . MET A 1 182 ? -14.359 -11.922 16.078 1 96 182 MET A N 1
ATOM 1451 C CA . MET A 1 182 ? -14.445 -11.844 17.547 1 96 182 MET A CA 1
ATOM 1452 C C . MET A 1 182 ? -13.117 -11.414 18.141 1 96 182 MET A C 1
ATOM 1454 O O . MET A 1 182 ? -13.086 -10.578 19.047 1 96 182 MET A O 1
ATOM 1458 N N . ILE A 1 183 ? -12.055 -11.945 17.641 1 96.88 183 ILE A N 1
ATOM 1459 C CA . ILE A 1 183 ? -10.734 -11.578 18.125 1 96.88 183 ILE A CA 1
ATOM 1460 C C . ILE A 1 183 ? -10.477 -10.094 17.875 1 96.88 183 ILE A C 1
ATOM 1462 O O . ILE A 1 183 ? -9.977 -9.383 18.75 1 96.88 183 ILE A O 1
ATOM 1466 N N . ILE A 1 184 ? -10.883 -9.594 16.719 1 97.44 184 ILE A N 1
ATOM 1467 C CA . ILE A 1 184 ? -10.664 -8.203 16.344 1 97.44 184 ILE A CA 1
ATOM 1468 C C . ILE A 1 184 ? -11.438 -7.289 17.297 1 97.44 184 ILE A C 1
ATOM 1470 O O . ILE A 1 184 ? -10.883 -6.324 17.828 1 97.44 184 ILE A O 1
ATOM 1474 N N . TYR A 1 185 ? -12.68 -7.652 17.609 1 96.38 185 TYR A N 1
ATOM 1475 C CA . TYR A 1 185 ? -13.531 -6.777 18.406 1 96.38 185 TYR A CA 1
ATOM 1476 C C . TYR A 1 185 ? -13.188 -6.895 19.891 1 96.38 185 TYR A C 1
ATOM 1478 O O . TYR A 1 185 ? -13.305 -5.922 20.641 1 96.38 185 TYR A O 1
ATOM 1486 N N . VAL A 1 186 ? -12.742 -8.055 20.312 1 96.81 186 VAL A N 1
ATOM 1487 C CA . VAL A 1 186 ? -12.297 -8.203 21.688 1 96.81 186 VAL A CA 1
ATOM 1488 C C . VAL A 1 186 ? -11.039 -7.359 21.906 1 96.81 186 VAL A C 1
ATOM 1490 O O . VAL A 1 186 ? -10.914 -6.68 22.938 1 96.81 186 VAL A O 1
ATOM 1493 N N . LEU A 1 187 ? -10.133 -7.418 20.969 1 97 187 LEU A N 1
ATOM 1494 C CA . LEU A 1 187 ? -8.922 -6.605 21.078 1 97 187 LEU A CA 1
ATOM 1495 C C . LEU A 1 187 ? -9.266 -5.117 21.031 1 97 187 LEU A C 1
ATOM 1497 O O . LEU A 1 187 ? -8.609 -4.305 21.688 1 97 187 LEU A O 1
ATOM 1501 N N . GLU A 1 188 ? -10.312 -4.812 20.266 1 95.88 188 GLU A N 1
ATOM 1502 C CA . GLU A 1 188 ? -10.781 -3.43 20.25 1 95.88 188 GLU A CA 1
ATOM 1503 C C . GLU A 1 188 ? -11.289 -3.004 21.625 1 95.88 188 GLU A C 1
ATOM 1505 O O . GLU A 1 188 ? -11 -1.896 22.094 1 95.88 188 GLU A O 1
ATOM 1510 N N . LEU A 1 189 ? -12 -3.885 22.25 1 95.56 189 LEU A N 1
ATOM 1511 C CA . LEU A 1 189 ? -12.516 -3.615 23.594 1 95.56 189 LEU A CA 1
ATOM 1512 C C . LEU A 1 189 ? -11.367 -3.453 24.594 1 95.56 189 LEU A C 1
ATOM 1514 O O . LEU A 1 189 ? -11.391 -2.543 25.422 1 95.56 189 LEU A O 1
ATOM 1518 N N . VAL A 1 190 ? -10.359 -4.273 24.453 1 96.31 190 VAL A N 1
ATOM 1519 C CA . VAL A 1 190 ? -9.211 -4.203 25.344 1 96.31 190 VAL A CA 1
ATOM 1520 C C . VAL A 1 190 ? -8.477 -2.881 25.141 1 96.31 190 VAL A C 1
ATOM 1522 O O . VAL A 1 190 ? -8.016 -2.258 26.094 1 96.31 190 VAL A O 1
ATOM 1525 N N . MET A 1 191 ? -8.383 -2.447 23.953 1 96.06 191 MET A N 1
ATOM 1526 C CA . MET A 1 191 ? -7.699 -1.194 23.641 1 96.06 191 MET A CA 1
ATOM 1527 C C . MET A 1 191 ? -8.453 -0.004 24.219 1 96.06 191 MET A C 1
ATOM 1529 O O . MET A 1 191 ? -7.84 0.93 24.75 1 96.06 191 MET A O 1
ATOM 1533 N N . ILE A 1 192 ? -9.812 -0.017 24.156 1 94.62 192 ILE A N 1
ATOM 1534 C CA . ILE A 1 192 ? -10.617 1.064 24.703 1 94.62 192 ILE A CA 1
ATOM 1535 C C . ILE A 1 192 ? -10.469 1.094 26.219 1 94.62 192 ILE A C 1
ATOM 1537 O O . ILE A 1 192 ? -10.234 2.154 26.812 1 94.62 192 ILE A O 1
ATOM 1541 N N . LEU A 1 193 ? -10.539 -0.081 26.828 1 94.69 193 LEU A N 1
ATOM 1542 C CA . LEU A 1 193 ? -10.438 -0.161 28.281 1 94.69 193 LEU A CA 1
ATOM 1543 C C . LEU A 1 193 ? -9.055 0.275 28.75 1 94.69 193 LEU A C 1
ATOM 1545 O O . LEU A 1 193 ? -8.93 1.002 29.734 1 94.69 193 LEU A O 1
ATOM 1549 N N . TYR A 1 194 ? -8.055 -0.113 27.984 1 93.94 194 TYR A N 1
ATOM 1550 C CA . TYR A 1 194 ? -6.699 0.292 28.344 1 93.94 194 TYR A CA 1
ATOM 1551 C C . TYR A 1 194 ? -6.512 1.793 28.172 1 93.94 194 TYR A C 1
ATOM 1553 O O . TYR A 1 194 ? -5.844 2.445 28.969 1 93.94 194 TYR A O 1
ATOM 1561 N N . GLY A 1 195 ? -7.059 2.359 27.109 1 91.56 195 GLY A N 1
ATOM 1562 C CA . GLY A 1 195 ? -6.961 3.789 26.875 1 91.56 195 GLY A CA 1
ATOM 1563 C C . GLY A 1 195 ? -7.562 4.625 27.984 1 91.56 195 GLY A C 1
ATOM 1564 O O . GLY A 1 195 ? -7.012 5.66 28.359 1 91.56 195 GLY A O 1
ATOM 1565 N N . PHE A 1 196 ? -8.633 4.156 28.562 1 91.38 196 PHE A N 1
ATOM 1566 C CA . PHE A 1 196 ? -9.305 4.918 29.609 1 91.38 196 PHE A CA 1
ATOM 1567 C C . PHE A 1 196 ? -8.695 4.617 30.969 1 91.38 196 PHE A C 1
ATOM 1569 O O . PHE A 1 196 ? -8.883 5.379 31.922 1 91.38 196 PHE A O 1
ATOM 1576 N N . TYR A 1 197 ? -8.016 3.514 31.016 1 89.44 197 TYR A N 1
ATOM 1577 C CA . TYR A 1 197 ? -7.301 3.207 32.25 1 89.44 197 TYR A CA 1
ATOM 1578 C C . TYR A 1 197 ? -6.09 4.121 32.406 1 89.44 197 TYR A C 1
ATOM 1580 O O . TYR A 1 197 ? -5.695 4.441 33.531 1 89.44 197 TYR A O 1
ATOM 1588 N N . CYS A 1 198 ? -5.477 4.535 31.297 1 85.62 198 CYS A N 1
ATOM 1589 C CA . CYS A 1 198 ? -4.348 5.461 31.297 1 85.62 198 CYS A CA 1
ATOM 1590 C C . CYS A 1 198 ? -4.758 6.82 30.75 1 85.62 198 CYS A C 1
ATOM 1592 O O . CYS A 1 198 ? -4.594 7.09 29.562 1 85.62 198 CYS A O 1
ATOM 1594 N N . PRO A 1 199 ? -5.074 7.766 31.562 1 81.81 199 PRO A N 1
ATOM 1595 C CA . PRO A 1 199 ? -5.605 9.055 31.125 1 81.81 199 PRO A CA 1
ATOM 1596 C C . PRO A 1 199 ? -4.594 9.867 30.312 1 81.81 199 PRO A C 1
ATOM 1598 O O . PRO A 1 199 ? -4.973 10.789 29.594 1 81.81 199 PRO A O 1
ATOM 1601 N N . ARG A 1 200 ? -3.361 9.492 30.328 1 79.94 200 ARG A N 1
ATOM 1602 C CA . ARG A 1 200 ? -2.342 10.219 29.594 1 79.94 200 ARG A CA 1
ATOM 1603 C C . ARG A 1 200 ? -2.488 10 28.094 1 79.94 200 ARG A C 1
ATOM 1605 O O . ARG A 1 200 ? -1.966 10.773 27.281 1 79.94 200 ARG A O 1
ATOM 1612 N N . LEU A 1 201 ? -3.184 9 27.828 1 88.12 201 LEU A N 1
ATOM 1613 C CA . LEU A 1 201 ? -3.32 8.641 26.406 1 88.12 201 LEU A CA 1
ATOM 1614 C C . LEU A 1 201 ? -4.516 9.352 25.781 1 88.12 201 LEU A C 1
ATOM 1616 O O . LEU A 1 201 ? -4.625 9.43 24.562 1 88.12 201 LEU A O 1
ATOM 1620 N N . LEU A 1 202 ? -5.398 9.914 26.609 1 86.19 202 LEU A N 1
ATOM 1621 C CA . LEU A 1 202 ? -6.656 10.484 26.141 1 86.19 202 LEU A CA 1
ATOM 1622 C C . LEU A 1 202 ? -6.445 11.906 25.609 1 86.19 202 LEU A C 1
ATOM 1624 O O . LEU A 1 202 ? -5.395 12.508 25.844 1 86.19 202 LEU A O 1
ATOM 1628 N N . ASN A 1 203 ? -7.395 12.297 24.828 1 82.31 203 ASN A N 1
ATOM 1629 C CA . ASN A 1 203 ? -7.383 13.656 24.297 1 82.31 203 ASN A CA 1
ATOM 1630 C C . ASN A 1 203 ? -7.328 14.688 25.422 1 82.31 203 ASN A C 1
ATOM 1632 O O . ASN A 1 203 ? -7.984 14.523 26.453 1 82.31 203 ASN A O 1
ATOM 1636 N N . MET A 1 204 ? -6.586 15.711 25.203 1 75.5 204 MET A N 1
ATOM 1637 C CA . MET A 1 204 ? -6.348 16.734 26.219 1 75.5 204 MET A CA 1
ATOM 1638 C C . MET A 1 204 ? -7.641 17.453 26.578 1 75.5 204 MET A C 1
ATOM 1640 O O . MET A 1 204 ? -7.777 17.984 27.688 1 75.5 204 MET A O 1
ATOM 1644 N N . ALA A 1 205 ? -8.578 17.438 25.703 1 72.75 205 ALA A N 1
ATOM 1645 C CA . ALA A 1 205 ? -9.852 18.109 25.953 1 72.75 205 ALA A CA 1
ATOM 1646 C C . ALA A 1 205 ? -10.641 17.422 27.047 1 72.75 205 ALA A C 1
ATOM 1648 O O . ALA A 1 205 ? -11.531 18.016 27.656 1 72.75 205 ALA A O 1
ATOM 1649 N N . MET A 1 206 ? -10.25 16.219 27.438 1 78.38 206 MET A N 1
ATOM 1650 C CA . MET A 1 206 ? -10.977 15.445 28.438 1 78.38 206 MET A CA 1
ATOM 1651 C C . MET A 1 206 ? -10.312 15.562 29.812 1 78.38 206 MET A C 1
ATOM 1653 O O . MET A 1 206 ? -10.773 14.961 30.781 1 78.38 206 MET A O 1
ATOM 1657 N N . ARG A 1 207 ? -9.336 16.234 29.891 1 73.31 207 ARG A N 1
ATOM 1658 C CA . ARG A 1 207 ? -8.586 16.344 31.141 1 73.31 207 ARG A CA 1
ATOM 1659 C C . ARG A 1 207 ? -9.438 16.984 32.25 1 73.31 207 ARG A C 1
ATOM 1661 O O . ARG A 1 207 ? -9.297 16.656 33.406 1 73.31 207 ARG A O 1
ATOM 1668 N N . ASP A 1 208 ? -10.328 17.844 31.75 1 73.31 208 ASP A N 1
ATOM 1669 C CA . ASP A 1 208 ? -11.109 18.594 32.719 1 73.31 208 ASP A CA 1
ATOM 1670 C C . ASP A 1 208 ? -12.422 17.875 33.062 1 73.31 208 ASP A C 1
ATOM 1672 O O . ASP A 1 208 ? -13.242 18.391 33.812 1 73.31 208 ASP A O 1
ATOM 1676 N N . TRP A 1 209 ? -12.523 16.703 32.594 1 79.69 209 TRP A N 1
ATOM 1677 C CA . TRP A 1 209 ? -13.766 15.969 32.812 1 79.69 209 TRP A CA 1
ATOM 1678 C C . TRP A 1 209 ? -13.727 15.273 34.188 1 79.69 209 TRP A C 1
ATOM 1680 O O . TRP A 1 209 ? -12.656 14.914 34.656 1 79.69 209 TRP A O 1
ATOM 1690 N N . THR A 1 210 ? -14.891 15.18 34.75 1 82 210 THR A N 1
ATOM 1691 C CA . THR A 1 210 ? -15.023 14.453 36 1 82 210 THR A CA 1
ATOM 1692 C C . THR A 1 210 ? -14.914 12.945 35.781 1 82 210 THR A C 1
ATOM 1694 O O . THR A 1 210 ? -15.062 12.477 34.656 1 82 210 THR A O 1
ATOM 1697 N N . ASP A 1 211 ? -14.562 12.172 36.812 1 85 211 ASP A N 1
ATOM 1698 C CA . ASP A 1 211 ? -14.422 10.719 36.688 1 85 211 ASP A CA 1
ATOM 1699 C C . ASP A 1 211 ? -15.727 10.07 36.25 1 85 211 ASP A C 1
ATOM 1701 O O . ASP A 1 211 ? -15.719 9.086 35.5 1 85 211 ASP A O 1
ATOM 1705 N N . LYS A 1 212 ? -16.797 10.633 36.656 1 86.38 212 LYS A N 1
ATOM 1706 C CA . LYS A 1 212 ? -18.094 10.07 36.281 1 86.38 212 LYS A CA 1
ATOM 1707 C C . LYS A 1 212 ? -18.375 10.273 34.781 1 86.38 212 LYS A C 1
ATOM 1709 O O . LYS A 1 212 ? -18.891 9.383 34.125 1 86.38 212 LYS A O 1
ATOM 1714 N N . GLU A 1 213 ? -17.953 11.398 34.281 1 83.88 213 GLU A N 1
ATOM 1715 C CA . GLU A 1 213 ? -18.156 11.695 32.875 1 83.88 213 GLU A CA 1
ATOM 1716 C C . GLU A 1 213 ? -17.25 10.82 31.984 1 83.88 213 GLU A C 1
ATOM 1718 O O . GLU A 1 213 ? -17.672 10.352 30.922 1 83.88 213 GLU A O 1
ATOM 1723 N N . VAL A 1 214 ? -16.062 10.688 32.5 1 86.56 214 VAL A N 1
ATOM 1724 C CA . VAL A 1 214 ? -15.117 9.867 31.75 1 86.56 214 VAL A CA 1
ATOM 1725 C C . VAL A 1 214 ? -15.594 8.422 31.719 1 86.56 214 VAL A C 1
ATOM 1727 O O . VAL A 1 214 ? -15.531 7.762 30.688 1 86.56 214 VAL A O 1
ATOM 1730 N N . ARG A 1 215 ? -16.094 7.938 32.812 1 87.38 215 ARG A N 1
ATOM 1731 C CA . ARG A 1 215 ? -16.594 6.57 32.875 1 87.38 215 ARG A CA 1
ATOM 1732 C C . ARG A 1 215 ? -17.828 6.406 31.984 1 87.38 215 ARG A C 1
ATOM 1734 O O . ARG A 1 215 ? -18 5.379 31.328 1 87.38 215 ARG A O 1
ATOM 1741 N N . GLY A 1 216 ? -18.703 7.367 31.969 1 84.19 216 GLY A N 1
ATOM 1742 C CA . GLY A 1 216 ? -19.859 7.332 31.078 1 84.19 216 GLY A CA 1
ATOM 1743 C C . GLY A 1 216 ? -19.469 7.305 29.609 1 84.19 216 GLY A C 1
ATOM 1744 O O . GLY A 1 216 ? -20.078 6.578 28.812 1 84.19 216 GLY A O 1
ATOM 1745 N N . PHE A 1 217 ? -18.516 8.078 29.359 1 84.06 217 PHE A N 1
ATOM 1746 C CA . PHE A 1 217 ? -18.031 8.125 27.984 1 84.06 217 PHE A CA 1
ATOM 1747 C C . PHE A 1 217 ? -17.359 6.812 27.594 1 84.06 217 PHE A C 1
ATOM 1749 O O . PHE A 1 217 ? -17.5 6.344 26.469 1 84.06 217 PHE A O 1
ATOM 1756 N N . MET A 1 218 ? -16.625 6.266 28.516 1 88.62 218 MET A N 1
ATOM 1757 C CA . MET A 1 218 ? -15.992 4.969 28.281 1 88.62 218 MET A CA 1
ATOM 1758 C C . MET A 1 218 ? -17.047 3.902 27.984 1 88.62 218 MET A C 1
ATOM 1760 O O . MET A 1 218 ? -16.875 3.109 27.047 1 88.62 218 MET A O 1
ATOM 1764 N N . LEU A 1 219 ? -18.094 3.908 28.719 1 87.69 219 LEU A N 1
ATOM 1765 C CA . LEU A 1 219 ? -19.156 2.928 28.516 1 87.69 219 LEU A CA 1
ATOM 1766 C C . LEU A 1 219 ? -19.844 3.129 27.172 1 87.69 219 LEU A C 1
ATOM 1768 O O . LEU A 1 219 ? -20.219 2.158 26.516 1 87.69 219 LEU A O 1
ATOM 1772 N N . ARG A 1 220 ? -19.938 4.32 26.781 1 82.44 220 ARG A N 1
ATOM 1773 C CA . ARG A 1 220 ? -20.531 4.602 25.484 1 82.44 220 ARG A CA 1
ATOM 1774 C C . ARG A 1 220 ? -19.641 4.109 24.344 1 82.44 220 ARG A C 1
ATOM 1776 O O . ARG A 1 220 ? -20.141 3.621 23.328 1 82.44 220 ARG A O 1
ATOM 1783 N N . MET A 1 221 ? -18.391 4.227 24.547 1 87.31 221 MET A N 1
ATOM 1784 C CA . MET A 1 221 ? -17.469 3.777 23.516 1 87.31 221 MET A CA 1
ATOM 1785 C C . MET A 1 221 ? -17.422 2.254 23.453 1 87.31 221 MET A C 1
ATOM 1787 O O . MET A 1 221 ? -17.156 1.681 22.406 1 87.31 221 MET A O 1
ATOM 1791 N N . CYS A 1 222 ? -17.703 1.623 24.547 1 90.06 222 CYS A N 1
ATOM 1792 C CA . CYS A 1 222 ? -17.641 0.167 24.609 1 90.06 222 CYS A CA 1
ATOM 1793 C C . CYS A 1 222 ? -18.906 -0.454 24.031 1 90.06 222 CYS A C 1
ATOM 1795 O O . CYS A 1 222 ? -18.938 -1.639 23.703 1 90.06 222 CYS A O 1
ATOM 1797 N N . ILE A 1 223 ? -19.969 0.248 23.875 1 86.06 223 ILE A N 1
ATOM 1798 C CA . ILE A 1 223 ? -21.25 -0.294 23.438 1 86.06 223 ILE A CA 1
ATOM 1799 C C . ILE A 1 223 ? -21.109 -0.8 22 1 86.06 223 ILE A C 1
ATOM 1801 O O . ILE A 1 223 ? -21.656 -1.857 21.656 1 86.06 223 ILE A O 1
ATOM 1805 N N . LYS A 1 224 ? -20.406 -0.087 21.188 1 86.5 224 LYS A N 1
ATOM 1806 C CA . LYS A 1 224 ? -20.312 -0.47 19.781 1 86.5 224 LYS A CA 1
ATOM 1807 C C . LYS A 1 224 ? -19.578 -1.795 19.625 1 86.5 224 LYS A C 1
ATOM 1809 O O . LYS A 1 224 ? -20.094 -2.736 19.031 1 86.5 224 LYS A O 1
ATOM 1814 N N . PRO A 1 225 ? -18.375 -1.947 20.219 1 90.06 225 PRO A N 1
ATOM 1815 C CA . PRO A 1 225 ? -17.688 -3.234 20.062 1 90.06 225 PRO A CA 1
ATOM 1816 C C . PRO A 1 225 ? -18.453 -4.387 20.719 1 90.06 225 PRO A C 1
ATOM 1818 O O . PRO A 1 225 ? -18.422 -5.512 20.219 1 90.06 225 PRO A O 1
ATOM 1821 N N . ILE A 1 226 ? -19.141 -4.113 21.781 1 91.69 226 ILE A N 1
ATOM 1822 C CA . ILE A 1 226 ? -19.922 -5.164 22.438 1 91.69 226 ILE A CA 1
ATOM 1823 C C . ILE A 1 226 ? -21.094 -5.574 21.547 1 91.69 226 ILE A C 1
ATOM 1825 O O . ILE A 1 226 ? -21.375 -6.762 21.391 1 91.69 226 ILE A O 1
ATOM 1829 N N . ALA A 1 227 ? -21.75 -4.598 20.953 1 88.88 227 ALA A N 1
ATOM 1830 C CA . ALA A 1 227 ? -22.844 -4.895 20.016 1 88.88 227 ALA A CA 1
ATOM 1831 C C . ALA A 1 227 ? -22.328 -5.699 18.812 1 88.88 227 ALA A C 1
ATOM 1833 O O . ALA A 1 227 ? -23.016 -6.598 18.328 1 88.88 227 ALA A O 1
ATOM 1834 N N . GLU A 1 228 ? -21.172 -5.355 18.375 1 92.19 228 GLU A N 1
ATOM 1835 C CA . GLU A 1 228 ? -20.594 -6.074 17.25 1 92.19 228 GLU A CA 1
ATOM 1836 C C . GLU A 1 228 ? -20.203 -7.5 17.641 1 92.19 228 GLU A C 1
ATOM 1838 O O . GLU A 1 228 ? -20.375 -8.43 16.844 1 92.19 228 GLU A O 1
ATOM 1843 N N . ILE A 1 229 ? -19.719 -7.703 18.859 1 93.75 229 ILE A N 1
ATOM 1844 C CA . ILE A 1 229 ? -19.391 -9.031 19.359 1 93.75 229 ILE A CA 1
ATOM 1845 C C . ILE A 1 229 ? -20.656 -9.883 19.453 1 93.75 229 ILE A C 1
ATOM 1847 O O . ILE A 1 229 ? -20.656 -11.039 19.031 1 93.75 229 ILE A O 1
ATOM 1851 N N . VAL A 1 230 ? -21.719 -9.266 19.891 1 92.69 230 VAL A N 1
ATOM 1852 C CA . VAL A 1 230 ? -22.984 -9.984 20.031 1 92.69 230 VAL A CA 1
ATOM 1853 C C . VAL A 1 230 ? -23.531 -10.32 18.641 1 92.69 230 VAL A C 1
ATOM 1855 O O . VAL A 1 230 ? -23.984 -11.438 18.391 1 92.69 230 VAL A O 1
ATOM 1858 N N . LEU A 1 231 ? -23.438 -9.383 17.75 1 91.88 231 LEU A N 1
ATOM 1859 C CA . LEU A 1 231 ? -23.938 -9.602 16.406 1 91.88 231 LEU A CA 1
ATOM 1860 C C . LEU A 1 231 ? -23.172 -10.742 15.727 1 91.88 231 LEU A C 1
ATOM 1862 O O . LEU A 1 231 ? -23.766 -11.594 15.07 1 91.88 231 LEU A O 1
ATOM 1866 N N . VAL A 1 232 ? -21.859 -10.773 15.859 1 93.38 232 VAL A N 1
ATOM 1867 C CA . VAL A 1 232 ? -21.031 -11.812 15.258 1 93.38 232 VAL A CA 1
ATOM 1868 C C . VAL A 1 232 ? -21.312 -13.148 15.938 1 93.38 232 VAL A C 1
ATOM 1870 O O . VAL A 1 232 ? -21.344 -14.188 15.273 1 93.38 232 VAL A O 1
ATOM 1873 N N . GLY A 1 233 ? -21.547 -13.133 17.25 1 92.06 233 GLY A N 1
ATOM 1874 C CA . GLY A 1 233 ? -21.906 -14.352 17.969 1 92.06 233 GLY A CA 1
ATOM 1875 C C . GLY A 1 233 ? -23.234 -14.93 17.516 1 92.06 233 GLY A C 1
ATOM 1876 O O . GLY A 1 233 ? -23.359 -16.141 17.312 1 92.06 233 GLY A O 1
ATOM 1877 N N . VAL A 1 234 ? -24.188 -14.039 17.297 1 91.69 234 VAL A N 1
ATOM 1878 C CA . VAL A 1 234 ? -25.5 -14.469 16.844 1 91.69 234 VAL A CA 1
ATOM 1879 C C . VAL A 1 234 ? -25.406 -15 15.414 1 91.69 234 VAL A C 1
ATOM 1881 O O . VAL A 1 234 ? -26.062 -15.984 15.062 1 91.69 234 VAL A O 1
ATOM 1884 N N . ALA A 1 235 ? -24.609 -14.359 14.594 1 90 235 ALA A N 1
ATOM 1885 C CA . ALA A 1 235 ? -24.406 -14.852 13.234 1 90 235 ALA A CA 1
ATOM 1886 C C . ALA A 1 235 ? -23.812 -16.25 13.25 1 90 235 ALA A C 1
ATOM 1888 O O . ALA A 1 235 ? -24.219 -17.109 12.453 1 90 235 ALA A O 1
ATOM 1889 N N . GLY A 1 236 ? -22.875 -16.516 14.156 1 88.12 236 GLY A N 1
ATOM 1890 C CA . GLY A 1 236 ? -22.281 -17.844 14.289 1 88.12 236 GLY A CA 1
ATOM 1891 C C . GLY A 1 236 ? -23.281 -18.891 14.75 1 88.12 236 GLY A C 1
ATOM 1892 O O . GLY A 1 236 ? -23.297 -20.016 14.25 1 88.12 236 GLY A O 1
ATOM 1893 N N . ALA A 1 237 ? -24.172 -18.484 15.602 1 88.94 237 ALA A N 1
ATOM 1894 C CA . ALA A 1 237 ? -25.188 -19.406 16.109 1 88.94 237 ALA A CA 1
ATOM 1895 C C . ALA A 1 237 ? -26.219 -19.734 15.039 1 88.94 237 ALA A C 1
ATOM 1897 O O . ALA A 1 237 ? -26.656 -20.875 14.93 1 88.94 237 ALA A O 1
ATOM 1898 N N . PHE A 1 238 ? -26.469 -18.797 14.219 1 88.81 238 PHE A N 1
ATOM 1899 C CA . PHE A 1 238 ? -27.469 -18.984 13.18 1 88.81 238 PHE A CA 1
ATOM 1900 C C . PHE A 1 238 ? -26.891 -19.75 12.008 1 88.81 238 PHE A C 1
ATOM 1902 O O . PHE A 1 238 ? -27.625 -20.312 11.188 1 88.81 238 PHE A O 1
ATOM 1909 N N . SER A 1 239 ? -25.594 -19.734 11.922 1 84.75 239 SER A N 1
ATOM 1910 C CA . SER A 1 239 ? -24.969 -20.469 10.828 1 84.75 239 SER A CA 1
ATOM 1911 C C . SER A 1 239 ? -25.266 -21.969 10.93 1 84.75 239 SER A C 1
ATOM 1913 O O . SER A 1 239 ? -25.297 -22.672 9.914 1 84.75 239 SER A O 1
ATOM 1915 N N . LEU A 1 240 ? -25.547 -22.422 12.18 1 84 240 LEU A N 1
ATOM 1916 C CA . LEU A 1 240 ? -25.844 -23.844 12.398 1 84 240 LEU A CA 1
ATOM 1917 C C . LEU A 1 240 ? -27.25 -24.172 11.93 1 84 240 LEU A C 1
ATOM 1919 O O . LEU A 1 240 ? -27.578 -25.344 11.672 1 84 240 LEU A O 1
ATOM 1923 N N . LEU A 1 241 ? -28.016 -23.047 11.664 1 84.19 241 LEU A N 1
ATOM 1924 C CA . LEU A 1 241 ? -29.391 -23.266 11.227 1 84.19 241 LEU A CA 1
ATOM 1925 C C . LEU A 1 241 ? -29.547 -22.938 9.75 1 84.19 241 LEU A C 1
ATOM 1927 O O . LEU A 1 241 ? -29.875 -23.812 8.938 1 84.19 241 LEU A O 1
ATOM 1931 N N . GLN A 1 242 ? -29.234 -21.609 9.453 1 87.88 242 GLN A N 1
ATOM 1932 C CA . GLN A 1 242 ? -29.359 -21.141 8.078 1 87.88 242 GLN A CA 1
ATOM 1933 C C . GLN A 1 242 ? -28.188 -20.219 7.707 1 87.88 242 GLN A C 1
ATOM 1935 O O . GLN A 1 242 ? -28.031 -19.141 8.289 1 87.88 242 GLN A O 1
ATOM 1940 N N . ASN A 1 243 ? -27.484 -20.641 6.629 1 85.69 243 ASN A N 1
ATOM 1941 C CA . ASN A 1 243 ? -26.281 -19.922 6.23 1 85.69 243 ASN A CA 1
ATOM 1942 C C . ASN A 1 243 ? -26.609 -18.547 5.637 1 85.69 243 ASN A C 1
ATOM 1944 O O . ASN A 1 243 ? -25.875 -17.578 5.852 1 85.69 243 ASN A O 1
ATOM 1948 N N . HIS A 1 244 ? -27.75 -18.391 4.98 1 86.62 244 HIS A N 1
ATOM 1949 C CA . HIS A 1 244 ? -28.094 -17.141 4.332 1 86.62 244 HIS A CA 1
ATOM 1950 C C . HIS A 1 244 ? -28.422 -16.062 5.359 1 86.62 244 HIS A C 1
ATOM 1952 O O . HIS A 1 244 ? -28.125 -14.883 5.152 1 86.62 244 HIS A O 1
ATOM 1958 N N . VAL A 1 245 ? -28.953 -16.547 6.43 1 87.94 245 VAL A N 1
ATOM 1959 C CA . VAL A 1 245 ? -29.281 -15.594 7.488 1 87.94 245 VAL A CA 1
ATOM 1960 C C . VAL A 1 245 ? -28 -15.117 8.164 1 87.94 245 VAL A C 1
ATOM 1962 O O . VAL A 1 245 ? -27.875 -13.938 8.516 1 87.94 245 VAL A O 1
ATOM 1965 N N . ALA A 1 246 ? -27.094 -16 8.25 1 88.38 246 ALA A N 1
ATOM 1966 C CA . ALA A 1 246 ? -25.812 -15.641 8.844 1 88.38 246 ALA A CA 1
ATOM 1967 C C . ALA A 1 246 ? -25.094 -14.602 7.992 1 88.38 246 ALA A C 1
ATOM 1969 O O . ALA A 1 246 ? -24.5 -13.664 8.523 1 88.38 246 ALA A O 1
ATOM 1970 N N . TRP A 1 247 ? -25.203 -14.758 6.68 1 88.25 247 TRP A N 1
ATOM 1971 C CA . TRP A 1 247 ? -24.609 -13.773 5.785 1 88.25 247 TRP A CA 1
ATOM 1972 C C . TRP A 1 247 ? -25.281 -12.414 5.945 1 88.25 247 TRP A C 1
ATOM 1974 O O . TRP A 1 247 ? -24.609 -11.383 5.941 1 88.25 247 TRP A O 1
ATOM 1984 N N . GLY A 1 248 ? -26.547 -12.453 6.09 1 88.69 248 GLY A N 1
ATOM 1985 C CA . GLY A 1 248 ? -27.281 -11.211 6.301 1 88.69 248 GLY A CA 1
ATOM 1986 C C . GLY A 1 248 ? -26.906 -10.508 7.586 1 88.69 248 GLY A C 1
ATOM 1987 O O . GLY A 1 248 ? -26.781 -9.281 7.617 1 88.69 248 GLY A O 1
ATOM 1988 N N . LEU A 1 249 ? -26.672 -11.305 8.594 1 89.94 249 LEU A N 1
ATOM 1989 C CA . LEU A 1 249 ? -26.281 -10.734 9.875 1 89.94 249 LEU A CA 1
ATOM 1990 C C . LEU A 1 249 ? -24.875 -10.148 9.797 1 89.94 249 LEU A C 1
ATOM 1992 O O . LEU A 1 249 ? -24.594 -9.102 10.391 1 89.94 249 LEU A O 1
ATOM 1996 N N . LEU A 1 250 ? -24.031 -10.82 9.039 1 88.81 250 LEU A N 1
ATOM 1997 C CA . LEU A 1 250 ? -22.688 -10.273 8.836 1 88.81 250 LEU A CA 1
ATOM 1998 C C . LEU A 1 250 ? -22.75 -8.992 8.016 1 88.81 250 LEU A C 1
ATOM 2000 O O . LEU A 1 250 ? -21.969 -8.062 8.242 1 88.81 250 LEU A O 1
ATOM 2004 N N . ALA A 1 251 ? -23.703 -8.914 7.109 1 90.69 251 ALA A N 1
ATOM 2005 C CA . ALA A 1 251 ? -23.875 -7.723 6.281 1 90.69 251 ALA A CA 1
ATOM 2006 C C . ALA A 1 251 ? -24.359 -6.539 7.117 1 90.69 251 ALA A C 1
ATOM 2008 O O . ALA A 1 251 ? -24.125 -5.383 6.766 1 90.69 251 ALA A O 1
ATOM 2009 N N . LEU A 1 252 ? -24.938 -6.871 8.227 1 90.19 252 LEU A N 1
ATOM 2010 C CA . LEU A 1 252 ? -25.422 -5.82 9.109 1 90.19 252 LEU A CA 1
ATOM 2011 C C . LEU A 1 252 ? -24.266 -5.082 9.766 1 90.19 252 LEU A C 1
ATOM 2013 O O . LEU A 1 252 ? -24.422 -3.949 10.227 1 90.19 252 LEU A O 1
ATOM 2017 N N . LEU A 1 253 ? -23.109 -5.738 9.797 1 89 253 LEU A N 1
ATOM 2018 C CA . LEU A 1 253 ? -21.922 -5.078 10.336 1 89 253 LEU A CA 1
ATOM 2019 C C . LEU A 1 253 ? -21.578 -3.834 9.531 1 89 253 LEU A C 1
ATOM 2021 O O . LEU A 1 253 ? -21.016 -2.877 10.062 1 89 253 LEU A O 1
ATOM 2025 N N . ILE A 1 254 ? -22 -3.836 8.258 1 86.81 254 ILE A N 1
ATOM 2026 C CA . ILE A 1 254 ? -21.688 -2.738 7.352 1 86.81 254 ILE A CA 1
ATOM 2027 C C . ILE A 1 254 ? -22.562 -1.531 7.676 1 86.81 254 ILE A C 1
ATOM 2029 O O . ILE A 1 254 ? -22.141 -0.385 7.516 1 86.81 254 ILE A O 1
ATOM 2033 N N . ILE A 1 255 ? -23.688 -1.784 8.234 1 84.38 255 ILE A N 1
ATOM 2034 C CA . ILE A 1 255 ? -24.688 -0.731 8.406 1 84.38 255 ILE A CA 1
ATOM 2035 C C . ILE A 1 255 ? -24.672 -0.237 9.852 1 84.38 255 ILE A C 1
ATOM 2037 O O . ILE A 1 255 ? -25.234 0.813 10.164 1 84.38 255 ILE A O 1
ATOM 2041 N N . VAL A 1 256 ? -23.859 -0.845 10.695 1 78.5 256 VAL A N 1
ATOM 2042 C CA . VAL A 1 256 ? -23.844 -0.511 12.117 1 78.5 256 VAL A CA 1
ATOM 2043 C C . VAL A 1 256 ? -23.484 0.96 12.297 1 78.5 256 VAL A C 1
ATOM 2045 O O . VAL A 1 256 ? -24.125 1.676 13.07 1 78.5 256 VAL A O 1
ATOM 2048 N N . PRO A 1 257 ? -22.547 1.434 11.57 1 76.62 257 PRO A N 1
ATOM 2049 C CA . PRO A 1 257 ? -22.234 2.852 11.773 1 76.62 257 PRO A CA 1
ATOM 2050 C C . PRO A 1 257 ? -23.375 3.77 11.352 1 76.62 257 PRO A C 1
ATOM 2052 O O . PRO A 1 257 ? -23.547 4.855 11.922 1 76.62 257 PRO A O 1
ATOM 2055 N N . LEU A 1 258 ? -24.141 3.314 10.461 1 75.44 258 LEU A N 1
ATOM 2056 C CA . LEU A 1 258 ? -25.297 4.09 10.031 1 75.44 258 LEU A CA 1
ATOM 2057 C C . LEU A 1 258 ? -26.391 4.086 11.094 1 75.44 258 LEU A C 1
ATOM 2059 O O . LEU A 1 258 ? -27.047 5.109 11.336 1 75.44 258 LEU A O 1
ATOM 2063 N N . ILE A 1 259 ? -26.453 2.947 11.773 1 73.69 259 ILE A N 1
ATOM 2064 C CA . ILE A 1 259 ? -27.453 2.818 12.828 1 73.69 259 ILE A CA 1
ATOM 2065 C C . ILE A 1 259 ? -27.094 3.723 14 1 73.69 259 ILE A C 1
ATOM 2067 O O . ILE A 1 259 ? -27.953 4.375 14.586 1 73.69 259 ILE A O 1
ATOM 2071 N N . ARG A 1 260 ? -25.812 3.801 14.219 1 70.38 260 ARG A N 1
ATOM 2072 C CA . ARG A 1 260 ? -25.344 4.652 15.305 1 70.38 260 ARG A CA 1
ATOM 2073 C C . ARG A 1 260 ? -25.641 6.121 15.016 1 70.38 260 ARG A C 1
ATOM 2075 O O . ARG A 1 260 ? -26.047 6.859 15.914 1 70.38 260 ARG A O 1
ATOM 2082 N N . LYS A 1 261 ? -25.469 6.492 13.797 1 73.31 261 LYS A N 1
ATOM 2083 C CA . LYS A 1 261 ? -25.75 7.875 13.422 1 73.31 261 LYS A CA 1
ATOM 2084 C C . LYS A 1 261 ? -27.234 8.172 13.492 1 73.31 261 LYS A C 1
ATOM 2086 O O . LYS A 1 261 ? -27.641 9.266 13.914 1 73.31 261 LYS A O 1
ATOM 2091 N N . PHE A 1 262 ? -27.984 7.141 13.156 1 70.88 262 PHE A N 1
ATOM 2092 C CA . PHE A 1 262 ? -29.438 7.312 13.195 1 70.88 262 PHE A CA 1
ATOM 2093 C C . PHE A 1 262 ? -29.938 7.43 14.633 1 70.88 262 PHE A C 1
ATOM 2095 O O . PHE A 1 262 ? -30.812 8.242 14.93 1 70.88 262 PHE A O 1
ATOM 2102 N N . VAL A 1 263 ? -29.312 6.668 15.477 1 68.19 263 VAL A N 1
ATOM 2103 C CA . VAL A 1 263 ? -29.688 6.719 16.891 1 68.19 263 VAL A CA 1
ATOM 2104 C C . VAL A 1 263 ? -29.297 8.07 17.484 1 68.19 263 VAL A C 1
ATOM 2106 O O . VAL A 1 263 ? -30.047 8.648 18.266 1 68.19 263 VAL A O 1
ATOM 2109 N N . TYR A 1 264 ? -28.141 8.469 17 1 68.69 264 TYR A N 1
ATOM 2110 C CA . TYR A 1 264 ? -27.719 9.789 17.453 1 68.69 264 TYR A CA 1
ATOM 2111 C C . TYR A 1 264 ? -28.688 10.859 17 1 68.69 264 TYR A C 1
ATOM 2113 O O . TYR A 1 264 ? -29.047 11.758 17.766 1 68.69 264 TYR A O 1
ATOM 2121 N N . PHE A 1 265 ? -29.078 10.75 15.781 1 66 265 PHE A N 1
ATOM 2122 C CA . PHE A 1 265 ? -30.016 11.719 15.242 1 66 265 PHE A CA 1
ATOM 2123 C C . PHE A 1 265 ? -31.344 11.68 16 1 66 265 PHE A C 1
ATOM 2125 O O . PHE A 1 265 ? -31.922 12.727 16.312 1 66 265 PHE A O 1
ATOM 2132 N N . TYR A 1 266 ? -31.766 10.523 16.312 1 64.75 266 TYR A N 1
ATOM 2133 C CA . TYR A 1 266 ? -33.031 10.344 17.016 1 64.75 266 TYR A CA 1
ATOM 2134 C C . TYR A 1 266 ? -32.938 10.891 18.438 1 64.75 266 TYR A C 1
ATOM 2136 O O . TYR A 1 266 ? -33.875 11.547 18.906 1 64.75 266 TYR A O 1
ATOM 2144 N N . ARG A 1 267 ? -31.828 10.656 19.078 1 64.44 267 ARG A N 1
ATOM 2145 C CA . ARG A 1 267 ? -31.641 11.125 20.453 1 64.44 267 ARG A CA 1
ATOM 2146 C C . ARG A 1 267 ? -31.531 12.641 20.5 1 64.44 267 ARG A C 1
ATOM 2148 O O . ARG A 1 267 ? -31.984 13.273 21.453 1 64.44 267 ARG A O 1
ATOM 2155 N N . ARG A 1 268 ? -30.781 13.102 19.547 1 62.81 268 ARG A N 1
ATOM 2156 C CA . ARG A 1 268 ? -30.625 14.555 19.484 1 62.81 268 ARG A CA 1
ATOM 2157 C C . ARG A 1 268 ? -31.984 15.234 19.328 1 62.81 268 ARG A C 1
ATOM 2159 O O . ARG A 1 268 ? -32.219 16.297 19.906 1 62.81 268 ARG A O 1
ATOM 2166 N N . ARG A 1 269 ? -32.844 14.68 18.531 1 59.47 269 ARG A N 1
ATOM 2167 C CA . ARG A 1 269 ? -34.156 15.258 18.312 1 59.47 269 ARG A CA 1
ATOM 2168 C C . ARG A 1 269 ? -34.969 15.227 19.594 1 59.47 269 ARG A C 1
ATOM 2170 O O . ARG A 1 269 ? -35.812 16.125 19.828 1 59.47 269 ARG A O 1
ATOM 2177 N N . ARG A 1 270 ? -34.844 14.117 20.281 1 56.28 270 ARG A N 1
ATOM 2178 C CA . ARG A 1 270 ? -35.625 13.984 21.516 1 56.28 270 ARG A CA 1
ATOM 2179 C C . ARG A 1 270 ? -35 14.797 22.656 1 56.28 270 ARG A C 1
ATOM 2181 O O . ARG A 1 270 ? -35.688 15.242 23.562 1 56.28 270 ARG A O 1
ATOM 2188 N N . ALA A 1 271 ? -33.75 14.5 22.844 1 52.66 271 ALA A N 1
ATOM 2189 C CA . ALA A 1 271 ? -33.062 15.18 23.953 1 52.66 271 ALA A CA 1
ATOM 2190 C C . ALA A 1 271 ? -33.156 16.688 23.797 1 52.66 271 ALA A C 1
ATOM 2192 O O . ALA A 1 271 ? -33.062 17.219 22.688 1 52.66 271 ALA A O 1
ATOM 2193 N N . GLU A 1 272 ? -34.094 17.328 24.625 1 44.84 272 GLU A N 1
ATOM 2194 C CA . GLU A 1 272 ? -34.125 18.766 24.875 1 44.84 272 GLU A CA 1
ATOM 2195 C C . GLU A 1 272 ? -32.781 19.391 24.594 1 44.84 272 GLU A C 1
ATOM 2197 O O . GLU A 1 272 ? -31.734 18.734 24.703 1 44.84 272 GLU A O 1
ATOM 2202 N N . LYS A 1 273 ? -32.781 20.734 24.016 1 43.12 273 LYS A N 1
ATOM 2203 C CA . LYS A 1 273 ? -31.734 21.703 23.766 1 43.12 273 LYS A CA 1
ATOM 2204 C C . LYS A 1 273 ? -30.609 21.594 24.797 1 43.12 273 LYS A C 1
ATOM 2206 O O . LYS A 1 273 ? -29.766 22.484 24.906 1 43.12 273 LYS A O 1
ATOM 2211 N N . THR A 1 274 ? -30.75 20.766 25.734 1 39.41 274 THR A N 1
ATOM 2212 C CA . THR A 1 274 ? -29.75 20.984 26.781 1 39.41 274 THR A CA 1
ATOM 2213 C C . THR A 1 274 ? -28.359 21.094 26.172 1 39.41 274 THR A C 1
ATOM 2215 O O . THR A 1 274 ? -28.125 20.672 25.047 1 39.41 274 THR A O 1
ATOM 2218 N N . LYS A 1 275 ? -27.266 21.422 27.141 1 42.31 275 LYS A N 1
ATOM 2219 C CA . LYS A 1 275 ? -25.875 21.859 27.078 1 42.31 275 LYS A CA 1
ATOM 2220 C C . LYS A 1 275 ? -25.031 20.891 26.25 1 42.31 275 LYS A C 1
ATOM 2222 O O . LYS A 1 275 ? -24.328 20.047 26.797 1 42.31 275 LYS A O 1
ATOM 2227 N N . VAL A 1 276 ? -25.672 20.234 25.531 1 42.69 276 VAL A N 1
ATOM 2228 C CA . VAL A 1 276 ? -24.656 19.531 24.75 1 42.69 276 VAL A CA 1
ATOM 2229 C C . VAL A 1 276 ? -23.578 20.516 24.297 1 42.69 276 VAL A C 1
ATOM 2231 O O . VAL A 1 276 ? -23.422 20.781 23.109 1 42.69 276 VAL A O 1
ATOM 2234 N N . GLN A 1 277 ? -23.703 21.703 24.578 1 40.72 277 GLN A N 1
ATOM 2235 C CA . GLN A 1 277 ? -22.688 22.703 24.281 1 40.72 277 GLN A CA 1
ATOM 2236 C C . GLN A 1 277 ? -21.281 22.125 24.469 1 40.72 277 GLN A C 1
ATOM 2238 O O . GLN A 1 277 ? -20.297 22.797 24.188 1 40.72 277 GLN A O 1
ATOM 2243 N N . ARG A 1 278 ? -21.188 21.25 25.516 1 44.06 278 ARG A N 1
ATOM 2244 C CA . ARG A 1 278 ? -19.797 21.172 25.938 1 44.06 278 ARG A CA 1
ATOM 2245 C C . ARG A 1 278 ? -18.891 20.828 24.766 1 44.06 278 ARG A C 1
ATOM 2247 O O . ARG A 1 278 ? -17.922 21.547 24.5 1 44.06 278 ARG A O 1
ATOM 2254 N N . CYS A 1 279 ? -18.078 19.5 24.688 1 49.88 279 CYS A N 1
ATOM 2255 C CA . CYS A 1 279 ? -16.75 19.359 24.094 1 49.88 279 CYS A CA 1
ATOM 2256 C C . CYS A 1 279 ? -16.859 18.969 22.609 1 49.88 279 CYS A C 1
ATOM 2258 O O . CYS A 1 279 ? -17.641 18.094 22.25 1 49.88 279 CYS A O 1
ATOM 2260 N N . ARG A 1 280 ? -16.75 20.078 21.672 1 49.78 280 ARG A N 1
ATOM 2261 C CA . ARG A 1 280 ? -16.469 19.859 20.266 1 49.78 280 ARG A CA 1
ATOM 2262 C C . ARG A 1 280 ? -15.992 18.438 20 1 49.78 280 ARG A C 1
ATOM 2264 O O . ARG A 1 280 ? -16.375 17.812 19.016 1 49.78 280 ARG A O 1
ATOM 2271 N N . PHE A 1 281 ? -15.391 18.078 21.047 1 59.22 281 PHE A N 1
ATOM 2272 C CA . PHE A 1 281 ? -14.82 16.75 20.906 1 59.22 281 PHE A CA 1
ATOM 2273 C C . PHE A 1 281 ? -15.922 15.688 20.922 1 59.22 281 PHE A C 1
ATOM 2275 O O . PHE A 1 281 ? -15.906 14.758 20.109 1 59.22 281 PHE A O 1
ATOM 2282 N N . TYR A 1 282 ? -16.891 15.984 21.797 1 58.25 282 TYR A N 1
ATOM 2283 C CA . TYR A 1 282 ? -17.969 15.008 21.891 1 58.25 282 TYR A CA 1
ATOM 2284 C C . TYR A 1 282 ? -18.812 15 20.625 1 58.25 282 TYR A C 1
ATOM 2286 O O . TYR A 1 282 ? -19.234 13.938 20.172 1 58.25 282 TYR A O 1
ATOM 2294 N N . TYR A 1 283 ? -18.938 16.188 20.109 1 56.38 283 TYR A N 1
ATOM 2295 C CA . TYR A 1 283 ? -19.703 16.312 18.875 1 56.38 283 TYR A CA 1
ATOM 2296 C C . TYR A 1 283 ? -19 15.594 17.719 1 56.38 283 TYR A C 1
ATOM 2298 O O . TYR A 1 283 ? -19.625 14.828 16.984 1 56.38 283 TYR A O 1
ATOM 2306 N N . PHE A 1 284 ? -17.734 15.812 17.641 1 59.72 284 PHE A N 1
ATOM 2307 C CA . PHE A 1 284 ? -16.969 15.219 16.547 1 59.72 284 PHE A CA 1
ATOM 2308 C C . PHE A 1 284 ? -16.938 13.703 16.672 1 59.72 284 PHE A C 1
ATOM 2310 O O . PHE A 1 284 ? -17.031 12.984 15.672 1 59.72 284 PHE A O 1
ATOM 2317 N N . PHE A 1 285 ? -16.891 13.305 17.906 1 61.5 285 PHE A N 1
ATOM 2318 C CA . PHE A 1 285 ? -16.859 11.859 18.125 1 61.5 285 PHE A CA 1
ATOM 2319 C C . PHE A 1 285 ? -18.219 11.234 17.812 1 61.5 285 PHE A C 1
ATOM 2321 O O . PHE A 1 285 ? -18.297 10.188 17.172 1 61.5 285 PHE A O 1
ATOM 2328 N N . THR A 1 286 ? -19.172 11.992 18.25 1 59.53 286 THR A N 1
ATOM 2329 C CA . THR A 1 286 ? -20.5 11.406 18.094 1 59.53 286 THR A CA 1
ATOM 2330 C C . THR A 1 286 ? -20.938 11.453 16.625 1 59.53 286 THR A C 1
ATOM 2332 O O . THR A 1 286 ? -21.688 10.586 16.188 1 59.53 286 THR A O 1
ATOM 2335 N N . LYS A 1 287 ? -20.391 12.539 15.977 1 61.41 287 LYS A N 1
ATOM 2336 C CA . LYS A 1 287 ? -20.75 12.641 14.57 1 61.41 287 LYS A CA 1
ATOM 2337 C C . LYS A 1 287 ? -19.938 11.664 13.719 1 61.41 287 LYS A C 1
ATOM 2339 O O . LYS A 1 287 ? -20.312 11.359 12.586 1 61.41 287 LYS A O 1
ATOM 2344 N N . GLY A 1 288 ? -19 11.055 14.445 1 62.69 288 GLY A N 1
ATOM 2345 C CA . GLY A 1 288 ? -18.203 10.078 13.719 1 62.69 288 GLY A CA 1
ATOM 2346 C C . GLY A 1 288 ? -17.453 10.68 12.547 1 62.69 288 GLY A C 1
ATOM 2347 O O . GLY A 1 288 ? -17.375 10.078 11.469 1 62.69 288 GLY A O 1
ATOM 2348 N N . GLN A 1 289 ? -16.969 11.797 12.633 1 70.88 289 GLN A N 1
ATOM 2349 C CA . GLN A 1 289 ? -16.312 12.469 11.516 1 70.88 289 GLN A CA 1
ATOM 2350 C C . GLN A 1 289 ? -14.875 12 11.352 1 70.88 289 GLN A C 1
ATOM 2352 O O . GLN A 1 289 ? -14.156 11.82 12.344 1 70.88 289 GLN A O 1
ATOM 2357 N N . ILE A 1 290 ? -14.625 11.57 10.227 1 83.38 290 ILE A N 1
ATOM 2358 C CA . ILE A 1 290 ? -13.273 11.172 9.836 1 83.38 290 ILE A CA 1
ATOM 2359 C C . ILE A 1 290 ? -12.609 12.305 9.062 1 83.38 290 ILE A C 1
ATOM 2361 O O . ILE A 1 290 ? -13.266 13 8.281 1 83.38 290 ILE A O 1
ATOM 2365 N N . SER A 1 291 ? -11.391 12.516 9.406 1 86.19 291 SER A N 1
ATOM 2366 C CA . SER A 1 291 ? -10.648 13.555 8.695 1 86.19 291 SER A CA 1
ATOM 2367 C C . SER A 1 291 ? -10.5 13.219 7.215 1 86.19 291 SER A C 1
ATOM 2369 O O . SER A 1 291 ? -10.422 12.039 6.848 1 86.19 291 SER A O 1
ATOM 2371 N N . LYS A 1 292 ? -10.586 14.188 6.332 1 90.38 292 LYS A N 1
ATOM 2372 C CA . LYS A 1 292 ? -10.422 14.047 4.891 1 90.38 292 LYS A CA 1
ATOM 2373 C C . LYS A 1 292 ? -9.055 13.461 4.547 1 90.38 292 LYS A C 1
ATOM 2375 O O . LYS A 1 292 ? -8.938 12.656 3.621 1 90.38 292 LYS A O 1
ATOM 2380 N N . GLU A 1 293 ? -8.016 13.781 5.32 1 87.81 293 GLU A N 1
ATOM 2381 C CA . GLU A 1 293 ? -6.648 13.32 5.074 1 87.81 293 GLU A CA 1
ATOM 2382 C C . GLU A 1 293 ? -6.551 11.805 5.207 1 87.81 293 GLU A C 1
ATOM 2384 O O . GLU A 1 293 ? -5.863 11.148 4.418 1 87.81 293 GLU A O 1
ATOM 2389 N N . ARG A 1 294 ? -7.277 11.258 6.133 1 92.12 294 ARG A N 1
ATOM 2390 C CA . ARG A 1 294 ? -7.242 9.812 6.336 1 92.12 294 ARG A CA 1
ATOM 2391 C C . ARG A 1 294 ? -7.977 9.086 5.215 1 92.12 294 ARG A C 1
ATOM 2393 O O . ARG A 1 294 ? -7.547 8.016 4.773 1 92.12 294 ARG A O 1
ATOM 2400 N N . VAL A 1 295 ? -9.078 9.68 4.801 1 95.06 295 VAL A N 1
ATOM 2401 C CA . VAL A 1 295 ? -9.828 9.086 3.699 1 95.06 295 VAL A CA 1
ATOM 2402 C C . VAL A 1 295 ? -8.984 9.109 2.426 1 95.06 295 VAL A C 1
ATOM 2404 O O . VAL A 1 295 ? -8.961 8.141 1.672 1 95.06 295 VAL A O 1
ATOM 2407 N N . GLU A 1 296 ? -8.273 10.18 2.197 1 95 296 GLU A N 1
ATOM 2408 C CA . GLU A 1 296 ? -7.391 10.297 1.038 1 95 296 GLU A CA 1
ATOM 2409 C C . GLU A 1 296 ? -6.234 9.305 1.119 1 95 296 GLU A C 1
ATOM 2411 O O . GLU A 1 296 ? -5.898 8.648 0.128 1 95 296 GLU A O 1
ATOM 2416 N N . ALA A 1 297 ? -5.672 9.18 2.293 1 94.5 297 ALA A N 1
ATOM 2417 C CA . ALA A 1 297 ? -4.555 8.258 2.477 1 94.5 297 ALA A CA 1
ATOM 2418 C C . ALA A 1 297 ? -4.988 6.816 2.234 1 94.5 297 ALA A C 1
ATOM 2420 O O . ALA A 1 297 ? -4.289 6.055 1.562 1 94.5 297 ALA A O 1
ATOM 2421 N N . PHE A 1 298 ? -6.133 6.449 2.799 1 96.62 298 PHE A N 1
ATOM 2422 C CA . PHE A 1 298 ? -6.672 5.109 2.596 1 96.62 298 PHE A CA 1
ATOM 2423 C C . PHE A 1 298 ? -6.945 4.852 1.118 1 96.62 298 PHE A C 1
ATOM 2425 O O . PHE A 1 298 ? -6.594 3.795 0.592 1 96.62 298 PHE A O 1
ATOM 2432 N N . SER A 1 299 ? -7.562 5.801 0.432 1 97.25 299 SER A N 1
ATOM 2433 C CA . SER A 1 299 ? -7.918 5.672 -0.977 1 97.25 299 SER A CA 1
ATOM 2434 C C . SER A 1 299 ? -6.68 5.605 -1.859 1 97.25 299 SER A C 1
ATOM 2436 O O . SER A 1 299 ? -6.605 4.785 -2.777 1 97.25 299 SER A O 1
ATOM 2438 N N . ASP A 1 300 ? -5.699 6.434 -1.6 1 96.62 300 ASP A N 1
ATOM 2439 C CA . ASP A 1 300 ? -4.477 6.445 -2.393 1 96.62 300 ASP A CA 1
ATOM 2440 C C . ASP A 1 300 ? -3.721 5.125 -2.258 1 96.62 300 ASP A C 1
ATOM 2442 O O . ASP A 1 300 ? -3.213 4.594 -3.246 1 96.62 300 ASP A O 1
ATOM 2446 N N . ALA A 1 301 ? -3.682 4.645 -1.033 1 96.88 301 ALA A N 1
ATOM 2447 C CA . ALA A 1 301 ? -3.033 3.354 -0.833 1 96.88 301 ALA A CA 1
ATOM 2448 C C . ALA A 1 301 ? -3.764 2.25 -1.592 1 96.88 301 ALA A C 1
ATOM 2450 O O . ALA A 1 301 ? -3.135 1.426 -2.26 1 96.88 301 ALA A O 1
ATOM 2451 N N . ALA A 1 302 ? -5.027 2.223 -1.532 1 97.69 302 ALA A N 1
ATOM 2452 C CA . ALA A 1 302 ? -5.82 1.189 -2.193 1 97.69 302 ALA A CA 1
ATOM 2453 C C . ALA A 1 302 ? -5.66 1.259 -3.709 1 97.69 302 ALA A C 1
ATOM 2455 O O . ALA A 1 302 ? -5.402 0.244 -4.359 1 97.69 302 ALA A O 1
ATOM 2456 N N . ILE A 1 303 ? -5.746 2.438 -4.293 1 98.06 303 ILE A N 1
ATOM 2457 C CA . ILE A 1 303 ? -5.68 2.6 -5.742 1 98.06 303 ILE A CA 1
ATOM 2458 C C . ILE A 1 303 ? -4.266 2.289 -6.227 1 98.06 303 ILE A C 1
ATOM 2460 O O . ILE A 1 303 ? -4.086 1.718 -7.309 1 98.06 303 ILE A O 1
ATOM 2464 N N . ALA A 1 304 ? -3.264 2.676 -5.402 1 97.38 304 ALA A N 1
ATOM 2465 C CA . ALA A 1 304 ? -1.881 2.359 -5.754 1 97.38 304 ALA A CA 1
ATOM 2466 C C . ALA A 1 304 ? -1.672 0.852 -5.855 1 97.38 304 ALA A C 1
ATOM 2468 O O . ALA A 1 304 ? -1.017 0.372 -6.785 1 97.38 304 ALA A O 1
ATOM 2469 N N . ILE A 1 305 ? -2.232 0.13 -4.918 1 96.75 305 ILE A N 1
ATOM 2470 C CA . ILE A 1 305 ? -2.105 -1.323 -4.938 1 96.75 305 ILE A CA 1
ATOM 2471 C C . ILE A 1 305 ? -2.793 -1.887 -6.18 1 96.75 305 ILE A C 1
ATOM 2473 O O . ILE A 1 305 ? -2.23 -2.73 -6.879 1 96.75 305 ILE A O 1
ATOM 2477 N N . ILE A 1 306 ? -3.982 -1.411 -6.461 1 96.88 306 ILE A N 1
ATOM 2478 C CA . ILE A 1 306 ? -4.738 -1.876 -7.617 1 96.88 306 ILE A CA 1
ATOM 2479 C C . ILE A 1 306 ? -3.932 -1.644 -8.891 1 96.88 306 ILE A C 1
ATOM 2481 O O . ILE A 1 306 ? -3.812 -2.539 -9.734 1 96.88 306 ILE A O 1
ATOM 2485 N N . ALA A 1 307 ? -3.293 -0.507 -9.008 1 96.31 307 ALA A N 1
ATOM 2486 C CA . ALA A 1 307 ? -2.521 -0.14 -10.188 1 96.31 307 ALA A CA 1
ATOM 2487 C C . ALA A 1 307 ? -1.293 -1.032 -10.344 1 96.31 307 ALA A C 1
ATOM 2489 O O . ALA A 1 307 ? -0.903 -1.378 -11.461 1 96.31 307 ALA A O 1
ATOM 2490 N N . CYS A 1 308 ? -0.737 -1.47 -9.242 1 94.5 308 CYS A N 1
ATOM 2491 C CA . CYS A 1 308 ? 0.493 -2.252 -9.289 1 94.5 308 CYS A CA 1
ATOM 2492 C C . CYS A 1 308 ? 0.191 -3.734 -9.461 1 94.5 308 CYS A C 1
ATOM 2494 O O . CYS A 1 308 ? 1.014 -4.48 -9.992 1 94.5 308 CYS A O 1
ATOM 2496 N N . VAL A 1 309 ? -0.946 -4.145 -9.016 1 92.88 309 VAL A N 1
ATOM 2497 C CA . VAL A 1 309 ? -1.306 -5.555 -9.133 1 92.88 309 VAL A CA 1
ATOM 2498 C C . VAL A 1 309 ? -1.524 -5.914 -10.594 1 92.88 309 VAL A C 1
ATOM 2500 O O . VAL A 1 309 ? -1.358 -7.07 -10.992 1 92.88 309 VAL A O 1
ATOM 2503 N N . LEU A 1 310 ? -1.776 -4.969 -11.43 1 93.56 310 LEU A N 1
ATOM 2504 C CA . LEU A 1 310 ? -2.059 -5.195 -12.836 1 93.56 310 LEU A CA 1
ATOM 2505 C C . LEU A 1 310 ? -0.841 -5.773 -13.555 1 93.56 310 LEU A C 1
ATOM 2507 O O . LEU A 1 310 ? -0.98 -6.598 -14.461 1 93.56 310 LEU A O 1
ATOM 2511 N N . ILE A 1 311 ? 0.346 -5.414 -13.117 1 91.12 311 ILE A N 1
ATOM 2512 C CA . ILE A 1 311 ? 1.551 -5.855 -13.812 1 91.12 311 ILE A CA 1
ATOM 2513 C C . ILE A 1 311 ? 1.993 -7.211 -13.266 1 91.12 311 ILE A C 1
ATOM 2515 O O . ILE A 1 311 ? 2.844 -7.879 -13.867 1 91.12 311 ILE A O 1
ATOM 2519 N N . LEU A 1 312 ? 1.422 -7.672 -12.203 1 86 312 LEU A N 1
ATOM 2520 C CA . LEU A 1 312 ? 1.816 -8.93 -11.578 1 86 312 LEU A CA 1
ATOM 2521 C C . LEU A 1 312 ? 1.467 -10.109 -12.477 1 86 312 LEU A C 1
ATOM 2523 O O . LEU A 1 312 ? 2.152 -11.141 -12.453 1 86 312 LEU A O 1
ATOM 2527 N N . ASP A 1 313 ? 0.457 -9.945 -13.273 1 82.75 313 ASP A N 1
ATOM 2528 C CA . ASP A 1 313 ? 0.094 -11.016 -14.195 1 82.75 313 ASP A CA 1
ATOM 2529 C C . ASP A 1 313 ? 1.218 -11.289 -15.195 1 82.75 313 ASP A C 1
ATOM 2531 O O . ASP A 1 313 ? 1.465 -12.438 -15.562 1 82.75 313 ASP A O 1
ATOM 2535 N N . ILE A 1 314 ? 1.887 -10.289 -15.531 1 83.06 314 ILE A N 1
ATOM 2536 C CA . ILE A 1 314 ? 2.988 -10.406 -16.484 1 83.06 314 ILE A CA 1
ATOM 2537 C C . ILE A 1 314 ? 4.262 -10.828 -15.75 1 83.06 314 ILE A C 1
ATOM 2539 O O . ILE A 1 314 ? 5.008 -11.68 -16.234 1 83.06 314 ILE A O 1
ATOM 2543 N N . THR A 1 315 ? 4.379 -10.422 -14.562 1 79.19 315 THR A N 1
ATOM 2544 C CA . THR A 1 315 ? 5.637 -10.578 -13.844 1 79.19 315 THR A CA 1
ATOM 2545 C C . THR A 1 315 ? 5.684 -11.93 -13.133 1 79.19 315 THR A C 1
ATOM 2547 O O . THR A 1 315 ? 6.758 -12.5 -12.938 1 79.19 315 THR A O 1
ATOM 2550 N N . VAL A 1 316 ? 4.562 -12.43 -12.789 1 74.56 316 VAL A N 1
ATOM 2551 C CA . VAL A 1 316 ? 4.582 -13.641 -11.977 1 74.56 316 VAL A CA 1
ATOM 2552 C C . VAL A 1 316 ? 3.924 -14.789 -12.742 1 74.56 316 VAL A C 1
ATOM 2554 O O . VAL A 1 316 ? 4.469 -15.891 -12.812 1 74.56 316 VAL A O 1
ATOM 2557 N N . GLU A 1 317 ? 2.898 -14.516 -13.445 1 72.19 317 GLU A N 1
ATOM 2558 C CA . GLU A 1 317 ? 2.123 -15.602 -14.039 1 72.19 317 GLU A CA 1
ATOM 2559 C C . GLU A 1 317 ? 2.6 -15.914 -15.453 1 72.19 317 GLU A C 1
ATOM 2561 O O . GLU A 1 317 ? 2.75 -17.078 -15.828 1 72.19 317 GLU A O 1
ATOM 2566 N N . GLU A 1 318 ? 2.869 -14.852 -16.234 1 75.56 318 GLU A N 1
ATOM 2567 C CA . GLU A 1 318 ? 3.246 -15.055 -17.641 1 75.56 318 GLU A CA 1
ATOM 2568 C C . GLU A 1 318 ? 4.711 -14.695 -17.875 1 75.56 318 GLU A C 1
ATOM 2570 O O . GLU A 1 318 ? 5.062 -14.156 -18.922 1 75.56 318 GLU A O 1
ATOM 2575 N N . PHE A 1 319 ? 5.504 -14.969 -16.859 1 80.38 319 PHE A N 1
ATOM 2576 C CA . PHE A 1 319 ? 6.922 -14.656 -16.969 1 80.38 319 PHE A CA 1
ATOM 2577 C C . PHE A 1 319 ? 7.605 -15.578 -17.969 1 80.38 319 PHE A C 1
ATOM 2579 O O . PHE A 1 319 ? 7.324 -16.781 -18 1 80.38 319 PHE A O 1
ATOM 2586 N N . PRO A 1 320 ? 8.398 -15.062 -18.844 1 83.56 320 PRO A N 1
ATOM 2587 C CA . PRO A 1 320 ? 9.078 -15.906 -19.828 1 83.56 320 PRO A CA 1
ATOM 2588 C C . PRO A 1 320 ? 9.898 -17.031 -19.188 1 83.56 320 PRO A C 1
ATOM 2590 O O . PRO A 1 320 ? 10.734 -16.766 -18.328 1 83.56 320 PRO A O 1
ATOM 2593 N N . THR A 1 321 ? 9.641 -18.203 -19.625 1 80.19 321 THR A N 1
ATOM 2594 C CA . THR A 1 321 ? 10.328 -19.375 -19.078 1 80.19 321 THR A CA 1
ATOM 2595 C C . THR A 1 321 ? 11.648 -19.594 -19.812 1 80.19 321 THR A C 1
ATOM 2597 O O . THR A 1 321 ? 11.828 -19.141 -20.938 1 80.19 321 THR A O 1
ATOM 2600 N N . ARG A 1 322 ? 12.57 -20.375 -19.219 1 83.69 322 ARG A N 1
ATOM 2601 C CA . ARG A 1 322 ? 13.875 -20.672 -19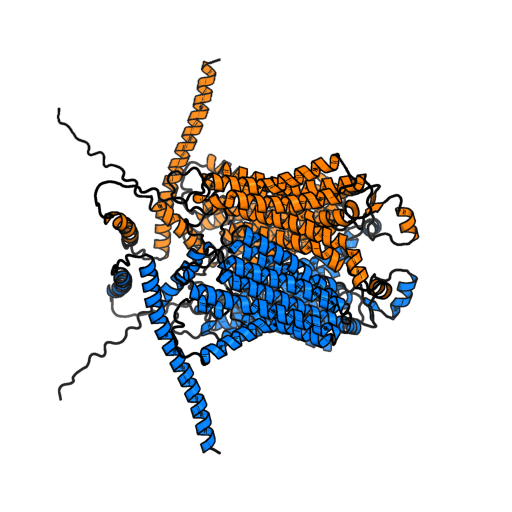.797 1 83.69 322 ARG A CA 1
ATOM 2602 C C . ARG A 1 322 ? 13.734 -21.516 -21.047 1 83.69 322 ARG A C 1
ATOM 2604 O O . ARG A 1 322 ? 14.484 -21.344 -22.016 1 83.69 322 ARG A O 1
ATOM 2611 N N . HIS A 1 323 ? 12.703 -22.328 -20.922 1 80.38 323 HIS A N 1
ATOM 2612 C CA . HIS A 1 323 ? 12.477 -23.203 -22.078 1 80.38 323 HIS A CA 1
ATOM 2613 C C . HIS A 1 323 ? 12.047 -22.391 -23.297 1 80.38 323 HIS A C 1
ATOM 2615 O O . HIS A 1 323 ? 12.594 -22.578 -24.391 1 80.38 323 HIS A O 1
ATOM 2621 N N . ASP A 1 324 ? 11.172 -21.453 -23.188 1 83.19 324 ASP A N 1
ATOM 2622 C CA . ASP A 1 324 ? 10.664 -20.641 -24.281 1 83.19 324 ASP A CA 1
ATOM 2623 C C . ASP A 1 324 ? 11.742 -19.703 -24.812 1 83.19 324 ASP A C 1
ATOM 2625 O O . ASP A 1 324 ? 11.828 -19.453 -26.016 1 83.19 324 ASP A O 1
ATOM 2629 N N . VAL A 1 325 ? 12.531 -19.219 -23.953 1 87.19 325 VAL A N 1
ATOM 2630 C CA . VAL A 1 325 ? 13.562 -18.266 -24.344 1 87.19 325 VAL A CA 1
ATOM 2631 C C . VAL A 1 325 ? 14.68 -19 -25.094 1 87.19 325 VAL A C 1
ATOM 2633 O O . VAL A 1 325 ? 15.258 -18.453 -26.031 1 87.19 325 VAL A O 1
ATOM 2636 N N . HIS A 1 326 ? 14.961 -20.219 -24.641 1 84.5 326 HIS A N 1
ATOM 2637 C CA . HIS A 1 326 ? 15.984 -21 -25.312 1 84.5 326 HIS A CA 1
ATOM 2638 C C . HIS A 1 326 ? 15.531 -21.375 -26.734 1 84.5 326 HIS A C 1
ATOM 2640 O O . HIS A 1 326 ? 16.344 -21.359 -27.672 1 84.5 326 HIS A O 1
ATOM 2646 N N . GLU A 1 327 ? 14.266 -21.609 -26.891 1 85.81 327 GLU A N 1
ATOM 2647 C CA . GLU A 1 327 ? 13.742 -22.062 -28.172 1 85.81 327 GLU A CA 1
ATOM 2648 C C . GLU A 1 327 ? 13.5 -20.891 -29.109 1 85.81 327 GLU A C 1
ATOM 2650 O O . GLU A 1 327 ? 13.805 -20.969 -30.312 1 85.81 327 GLU A O 1
ATOM 2655 N N . HIS A 1 328 ? 12.945 -19.766 -28.703 1 88.62 328 HIS A N 1
ATOM 2656 C CA . HIS A 1 328 ? 12.477 -18.703 -29.609 1 88.62 328 HIS A CA 1
ATOM 2657 C C . HIS A 1 328 ? 13.281 -17.422 -29.422 1 88.62 328 HIS A C 1
ATOM 2659 O O . HIS A 1 328 ? 13.234 -16.531 -30.281 1 88.62 328 HIS A O 1
ATOM 2665 N N . GLY A 1 329 ? 14.031 -17.344 -28.359 1 88.56 329 GLY A N 1
ATOM 2666 C CA . GLY A 1 329 ? 14.719 -16.094 -28.047 1 88.56 329 GLY A CA 1
ATOM 2667 C C . GLY A 1 329 ? 13.906 -15.164 -27.156 1 88.56 329 GLY A C 1
ATOM 2668 O O . GLY A 1 329 ? 12.672 -15.172 -27.219 1 88.56 329 GLY A O 1
ATOM 2669 N N . LEU A 1 330 ? 14.531 -14.414 -26.453 1 89.12 330 LEU A N 1
ATOM 2670 C CA . LEU A 1 330 ? 13.867 -13.562 -25.484 1 89.12 330 LEU A CA 1
ATOM 2671 C C . LEU A 1 330 ? 13.078 -12.453 -26.172 1 89.12 330 LEU A C 1
ATOM 2673 O O . LEU A 1 330 ? 11.969 -12.125 -25.766 1 89.12 330 LEU A O 1
ATOM 2677 N N . LEU A 1 331 ? 13.617 -11.836 -27.266 1 88.88 331 LEU A N 1
ATOM 2678 C CA . LEU A 1 331 ? 12.953 -10.758 -27.969 1 88.88 331 LEU A CA 1
ATOM 2679 C C . LEU A 1 331 ? 11.648 -11.234 -28.609 1 88.88 331 LEU A C 1
ATOM 2681 O O . LEU A 1 331 ? 10.648 -10.516 -28.594 1 88.88 331 LEU A O 1
ATOM 2685 N N . SER A 1 332 ? 11.672 -12.398 -29.094 1 89.81 332 SER A N 1
ATOM 2686 C CA . SER A 1 332 ? 10.477 -12.961 -29.703 1 89.81 332 SER A CA 1
ATOM 2687 C C . SER A 1 332 ? 9.406 -13.266 -28.656 1 89.81 332 SER A C 1
ATOM 2689 O O . SER A 1 332 ? 8.219 -13.047 -28.906 1 89.81 332 SER A O 1
ATOM 2691 N N . VAL A 1 333 ? 9.836 -13.734 -27.531 1 90 333 VAL A N 1
ATOM 2692 C CA . VAL A 1 333 ? 8.891 -14.047 -26.469 1 90 333 VAL A CA 1
ATOM 2693 C C . VAL A 1 333 ? 8.242 -12.766 -25.953 1 90 333 VAL A C 1
ATOM 2695 O O . VAL A 1 333 ? 7.027 -12.727 -25.734 1 90 333 VAL A O 1
ATOM 2698 N N . LEU A 1 334 ? 9.031 -11.805 -25.875 1 89.88 334 LEU A N 1
ATOM 2699 C CA . LEU A 1 334 ? 8.516 -10.523 -25.406 1 89.88 334 LEU A CA 1
ATOM 2700 C C . LEU A 1 334 ? 7.578 -9.906 -26.438 1 89.88 334 LEU A C 1
ATOM 2702 O O . LEU A 1 334 ? 6.578 -9.281 -26.078 1 89.88 334 LEU A O 1
ATOM 2706 N N . ALA A 1 335 ? 7.895 -10.062 -27.641 1 88.31 335 ALA A N 1
ATOM 2707 C CA . ALA A 1 335 ? 7.059 -9.531 -28.719 1 88.31 335 ALA A CA 1
ATOM 2708 C C . ALA A 1 335 ? 5.703 -10.234 -28.75 1 88.31 335 ALA A C 1
ATOM 2710 O O . ALA A 1 335 ? 4.691 -9.625 -29.109 1 88.31 335 ALA A O 1
ATOM 2711 N N . HIS A 1 336 ? 5.727 -11.453 -28.375 1 85.88 336 HIS A N 1
ATOM 2712 C CA . HIS A 1 336 ? 4.488 -12.227 -28.359 1 85.88 336 HIS A CA 1
ATOM 2713 C C . HIS A 1 336 ? 3.611 -11.844 -27.172 1 85.88 336 HIS A C 1
ATOM 2715 O O . HIS A 1 336 ? 2.428 -12.188 -27.125 1 85.88 336 HIS A O 1
ATOM 2721 N N . MET A 1 337 ? 4.152 -11.039 -26.266 1 89.06 337 MET A N 1
ATOM 2722 C CA . MET A 1 337 ? 3.396 -10.586 -25.094 1 89.06 337 MET A CA 1
ATOM 2723 C C . MET A 1 337 ? 2.814 -9.195 -25.328 1 89.06 337 MET A C 1
ATOM 2725 O O . MET A 1 337 ? 2.611 -8.438 -24.375 1 89.06 337 MET A O 1
ATOM 2729 N N . GLU A 1 338 ? 2.498 -8.781 -26.547 1 87.06 338 GLU A N 1
ATOM 2730 C CA . GLU A 1 338 ? 2.004 -7.445 -26.875 1 87.06 338 GLU A CA 1
ATOM 2731 C C . GLU A 1 338 ? 0.609 -7.215 -26.312 1 87.06 338 GLU A C 1
ATOM 2733 O O . GLU A 1 338 ? 0.284 -6.102 -25.875 1 87.06 338 GLU A O 1
ATOM 2738 N N . PHE A 1 339 ? -0.202 -8.266 -26.281 1 86.88 339 PHE A N 1
ATOM 2739 C CA . PHE A 1 339 ? -1.569 -8.125 -25.781 1 86.88 339 PHE A CA 1
ATOM 2740 C C . PHE A 1 339 ? -1.592 -7.969 -24.266 1 86.88 339 PHE A C 1
ATOM 2742 O O . PHE A 1 339 ? -2.402 -7.215 -23.734 1 86.88 339 PHE A O 1
ATOM 2749 N N . GLU A 1 340 ? -0.666 -8.68 -23.609 1 91.06 340 GLU A N 1
ATOM 2750 C CA . GLU A 1 340 ? -0.569 -8.547 -22.172 1 91.06 340 GLU A CA 1
ATOM 2751 C C . GLU A 1 340 ? -0.121 -7.141 -21.766 1 91.06 340 GLU A C 1
ATOM 2753 O O . GLU A 1 340 ? -0.691 -6.539 -20.859 1 91.06 340 GLU A O 1
ATOM 2758 N N . PHE A 1 341 ? 0.807 -6.605 -22.5 1 92.06 341 PHE A N 1
ATOM 2759 C CA . PHE A 1 341 ? 1.3 -5.266 -22.203 1 92.06 341 PHE A CA 1
ATOM 2760 C C . PHE A 1 341 ? 0.265 -4.215 -22.578 1 92.06 341 PHE A C 1
ATOM 2762 O O . PHE A 1 341 ? 0.103 -3.213 -21.891 1 92.06 341 PHE A O 1
ATOM 2769 N N . GLY A 1 342 ? -0.392 -4.449 -23.672 1 90.38 342 GLY A N 1
ATOM 2770 C CA . GLY A 1 342 ? -1.443 -3.533 -24.094 1 90.38 342 GLY A CA 1
ATOM 2771 C C . GLY A 1 342 ? -2.592 -3.465 -23.094 1 90.38 342 GLY A C 1
ATOM 2772 O O . GLY A 1 342 ? -3.076 -2.377 -22.781 1 90.38 342 GLY A O 1
ATOM 2773 N N . ALA A 1 343 ? -3.033 -4.648 -22.656 1 91.81 343 ALA A N 1
ATOM 2774 C CA . ALA A 1 343 ? -4.113 -4.699 -21.672 1 91.81 343 ALA A CA 1
ATOM 2775 C C . ALA A 1 343 ? -3.697 -4.039 -20.375 1 91.81 343 ALA A C 1
ATOM 2777 O O . ALA A 1 343 ? -4.492 -3.336 -19.734 1 91.81 343 ALA A O 1
ATOM 2778 N N . PHE A 1 344 ? -2.422 -4.281 -20 1 94.06 344 PHE A N 1
ATOM 2779 C CA . PHE A 1 344 ? -1.893 -3.639 -18.797 1 94.06 344 PHE A CA 1
ATOM 2780 C C . PHE A 1 344 ? -1.951 -2.121 -18.922 1 94.06 344 PHE A C 1
ATOM 2782 O O . PHE A 1 344 ? -2.461 -1.439 -18.031 1 94.06 344 PHE A O 1
ATOM 2789 N N . PHE A 1 345 ? -1.47 -1.607 -19.984 1 93.62 345 PHE A N 1
ATOM 2790 C CA . PHE A 1 345 ? -1.412 -0.162 -20.172 1 93.62 345 PHE A CA 1
ATOM 2791 C C . PHE A 1 345 ? -2.814 0.435 -20.203 1 93.62 345 PHE A C 1
ATOM 2793 O O . PHE A 1 345 ? -3.061 1.489 -19.609 1 93.62 345 PHE A O 1
ATOM 2800 N N . GLY A 1 346 ? -3.707 -0.236 -20.906 1 92.81 346 GLY A N 1
ATOM 2801 C CA . GLY A 1 346 ? -5.074 0.25 -20.969 1 92.81 346 GLY A CA 1
ATOM 2802 C C . GLY A 1 346 ? -5.77 0.283 -19.625 1 92.81 346 GLY A C 1
ATOM 2803 O O . GLY A 1 346 ? -6.344 1.304 -19.234 1 92.81 346 GLY A O 1
ATOM 2804 N N . THR A 1 347 ? -5.691 -0.791 -18.891 1 94.88 347 THR A N 1
ATOM 2805 C CA . THR A 1 347 ? -6.348 -0.864 -17.594 1 94.88 347 THR A CA 1
ATOM 2806 C C . THR A 1 347 ? -5.676 0.074 -16.594 1 94.88 347 THR A C 1
ATOM 2808 O O . THR A 1 347 ? -6.344 0.679 -15.75 1 94.88 347 THR A O 1
ATOM 2811 N N . TYR A 1 348 ? -4.324 0.158 -16.672 1 96.69 348 TYR A N 1
ATOM 2812 C CA . TYR A 1 348 ? -3.607 1.094 -15.812 1 96.69 348 TYR A CA 1
ATOM 2813 C C . TYR A 1 348 ? -4.086 2.523 -16.047 1 96.69 348 TYR A C 1
ATOM 2815 O O . TYR A 1 348 ? -4.281 3.279 -15.094 1 96.69 348 TYR A O 1
ATOM 2823 N N . MET A 1 349 ? -4.23 2.893 -17.25 1 95.12 349 MET A N 1
ATOM 2824 C CA . MET A 1 349 ? -4.691 4.238 -17.578 1 95.12 349 MET A CA 1
ATOM 2825 C C . MET A 1 349 ? -6.102 4.473 -17.047 1 95.12 349 MET A C 1
ATOM 2827 O O . MET A 1 349 ? -6.395 5.535 -16.5 1 95.12 349 MET A O 1
ATOM 2831 N N . ALA A 1 350 ? -6.938 3.512 -17.219 1 95.75 350 ALA A N 1
ATOM 2832 C CA . ALA A 1 350 ? -8.305 3.645 -16.703 1 95.75 350 ALA A CA 1
ATOM 2833 C C . ALA A 1 350 ? -8.312 3.881 -15.203 1 95.75 350 ALA A C 1
ATOM 2835 O O . ALA A 1 350 ? -9.008 4.77 -14.711 1 95.75 350 ALA A O 1
ATOM 2836 N N . VAL A 1 351 ? -7.508 3.088 -14.484 1 97.25 351 VAL A N 1
ATOM 2837 C CA . VAL A 1 351 ? -7.414 3.215 -13.031 1 97.25 351 VAL A CA 1
ATOM 2838 C C . VAL A 1 351 ? -6.836 4.582 -12.672 1 97.25 351 VAL A C 1
ATOM 2840 O O . VAL A 1 351 ? -7.32 5.242 -11.75 1 97.25 351 VAL A O 1
ATOM 2843 N N . SER A 1 352 ? -5.812 5 -13.445 1 96.56 352 SER A N 1
ATOM 2844 C CA . SER A 1 352 ? -5.168 6.285 -13.188 1 96.56 352 SER A CA 1
ATOM 2845 C C . SER A 1 352 ? -6.125 7.441 -13.438 1 96.56 352 SER A C 1
ATOM 2847 O O . SER A 1 352 ? -6.113 8.438 -12.711 1 96.56 352 SER A O 1
ATOM 2849 N N . PHE A 1 353 ? -6.961 7.324 -14.453 1 95.75 353 PHE A N 1
ATOM 2850 C CA . PHE A 1 353 ? -7.945 8.359 -14.734 1 95.75 353 PHE A CA 1
ATOM 2851 C C . PHE A 1 353 ? -8.984 8.445 -13.617 1 95.75 353 PHE A C 1
ATOM 2853 O O . PHE A 1 353 ? -9.414 9.539 -13.25 1 95.75 353 PHE A O 1
ATOM 2860 N N . LEU A 1 354 ? -9.328 7.348 -13.125 1 97.25 354 LEU A N 1
ATOM 2861 C CA . LEU A 1 354 ? -10.297 7.352 -12.039 1 97.25 354 LEU A CA 1
ATOM 2862 C C . LEU A 1 354 ? -9.688 7.938 -10.766 1 97.25 354 LEU A C 1
ATOM 2864 O O . LEU A 1 354 ? -10.383 8.586 -9.984 1 97.25 354 LEU A O 1
ATOM 2868 N N . TRP A 1 355 ? -8.367 7.668 -10.5 1 97.31 355 TRP A N 1
ATOM 2869 C CA . TRP A 1 355 ? -7.691 8.344 -9.398 1 97.31 355 TRP A CA 1
ATOM 2870 C C . TRP A 1 355 ? -7.68 9.852 -9.609 1 97.31 355 TRP A C 1
ATOM 2872 O O . TRP A 1 355 ? -7.895 10.617 -8.664 1 97.31 355 TRP A O 1
ATOM 2882 N N . TYR A 1 356 ? -7.422 10.203 -10.906 1 95.75 356 TYR A N 1
ATOM 2883 C CA . TYR A 1 356 ? -7.402 11.617 -11.273 1 95.75 356 TYR A CA 1
ATOM 2884 C C . TYR A 1 356 ? -8.742 12.273 -10.969 1 95.75 356 TYR A C 1
ATOM 2886 O O . TYR A 1 356 ? -8.781 13.375 -10.406 1 95.75 356 TYR A O 1
ATOM 2894 N N . VAL A 1 357 ? -9.82 11.656 -11.258 1 95.62 357 VAL A N 1
ATOM 2895 C CA . VAL A 1 357 ? -11.164 12.164 -11.008 1 95.62 357 VAL A CA 1
ATOM 2896 C C . VAL A 1 357 ? -11.43 12.195 -9.5 1 95.62 357 VAL A C 1
ATOM 2898 O O . VAL A 1 357 ? -11.953 13.188 -8.977 1 95.62 357 VAL A O 1
ATOM 2901 N N . ASN A 1 358 ? -11.086 11.109 -8.828 1 96.69 358 ASN A N 1
ATOM 2902 C CA . ASN A 1 358 ? -11.25 11.055 -7.383 1 96.69 358 ASN A CA 1
ATOM 2903 C C . ASN A 1 358 ? -10.477 12.164 -6.684 1 96.69 358 ASN A C 1
ATOM 2905 O O . ASN A 1 358 ? -10.961 12.758 -5.719 1 96.69 358 ASN A O 1
ATOM 2909 N N . HIS A 1 359 ? -9.266 12.383 -7.188 1 94.38 359 HIS A N 1
ATOM 2910 C CA . HIS A 1 359 ? -8.422 13.453 -6.68 1 94.38 359 HIS A CA 1
ATOM 2911 C C . HIS A 1 359 ? -9.117 14.805 -6.812 1 94.38 359 HIS A C 1
ATOM 2913 O O . HIS A 1 359 ? -9.094 15.617 -5.887 1 94.38 359 HIS A O 1
ATOM 2919 N N . THR A 1 360 ? -9.773 15.039 -7.879 1 92.56 360 THR A N 1
ATOM 2920 C CA . THR A 1 360 ? -10.461 16.297 -8.148 1 92.56 360 THR A CA 1
ATOM 2921 C C . THR A 1 360 ? -11.688 16.453 -7.258 1 92.56 360 THR A C 1
ATOM 2923 O O . THR A 1 360 ? -11.914 17.516 -6.68 1 92.56 360 THR A O 1
ATOM 2926 N N . VAL A 1 361 ? -12.43 15.406 -7.105 1 93.94 361 VAL A N 1
ATOM 2927 C CA . VAL A 1 361 ? -13.656 15.453 -6.309 1 93.94 361 VAL A CA 1
ATOM 2928 C C . VAL A 1 361 ? -13.312 15.719 -4.844 1 93.94 361 VAL A C 1
ATOM 2930 O O . VAL A 1 361 ? -13.891 16.594 -4.207 1 93.94 361 VAL A O 1
ATOM 2933 N N . LEU A 1 362 ? -12.352 15.039 -4.281 1 93.69 362 LEU A N 1
ATOM 2934 C CA . LEU A 1 362 ? -12 15.18 -2.871 1 93.69 362 LEU A CA 1
ATOM 2935 C C . LEU A 1 362 ? -11.359 16.531 -2.6 1 93.69 362 LEU A C 1
ATOM 2937 O O . LEU A 1 362 ? -11.391 17.031 -1.472 1 93.69 362 LEU A O 1
ATOM 2941 N N . HIS A 1 363 ? -10.75 17.078 -3.688 1 89.12 363 HIS A N 1
ATOM 2942 C CA . HIS A 1 363 ? -10.164 18.406 -3.535 1 89.12 363 HIS A CA 1
ATOM 2943 C C . HIS A 1 363 ? -11.234 19.453 -3.232 1 89.12 363 HIS A C 1
ATOM 2945 O O . HIS A 1 363 ? -10.969 20.438 -2.545 1 89.12 363 HIS A O 1
ATOM 2951 N N . LEU A 1 364 ? -12.453 19.25 -3.664 1 89.12 364 LEU A N 1
ATOM 2952 C CA . LEU A 1 364 ? -13.555 20.188 -3.469 1 89.12 364 LEU A CA 1
ATOM 2953 C C . LEU A 1 364 ? -14.117 20.078 -2.059 1 89.12 364 LEU A C 1
ATOM 2955 O O . LEU A 1 364 ? -14.75 21.016 -1.562 1 89.12 364 LEU A O 1
ATOM 2959 N N . PHE A 1 365 ? -13.922 18.953 -1.38 1 89.94 365 PHE A N 1
ATOM 2960 C CA . PHE A 1 365 ? -14.516 18.688 -0.074 1 89.94 365 PHE A CA 1
ATOM 2961 C C . PHE A 1 365 ? -13.633 19.234 1.042 1 89.94 365 PHE A C 1
ATOM 2963 O O . PHE A 1 365 ? -12.406 19.125 0.981 1 89.94 365 PHE A O 1
ATOM 2970 N N . HIS A 1 366 ? -14.203 19.828 1.944 1 84.88 366 HIS A N 1
ATOM 2971 C CA . HIS A 1 366 ? -13.5 20.25 3.15 1 84.88 366 HIS A CA 1
ATOM 2972 C C . HIS A 1 366 ? -13.633 19.219 4.262 1 84.88 366 HIS A C 1
ATOM 2974 O O . HIS A 1 366 ? -12.703 19.031 5.051 1 84.88 366 HIS A O 1
ATOM 2980 N N . THR A 1 367 ? -14.781 18.594 4.371 1 86.62 367 THR A N 1
ATOM 2981 C CA . THR A 1 367 ? -15.062 17.531 5.316 1 86.62 367 THR A CA 1
ATOM 2982 C C . THR A 1 367 ? -15.828 16.391 4.641 1 86.62 367 THR A C 1
ATOM 2984 O O . THR A 1 367 ? -16.484 16.609 3.621 1 86.62 367 THR A O 1
ATOM 2987 N N . ILE A 1 368 ? -15.664 15.25 5.168 1 90.62 368 ILE A N 1
ATOM 2988 C CA . ILE A 1 368 ? -16.344 14.094 4.602 1 90.62 368 ILE A CA 1
ATOM 2989 C C . ILE A 1 368 ? -17.391 13.578 5.586 1 90.62 368 ILE A C 1
ATOM 2991 O O . ILE A 1 368 ? -17.062 13.25 6.73 1 90.62 368 ILE A O 1
ATOM 2995 N N . ASP A 1 369 ? -18.578 13.57 5.172 1 88.56 369 ASP A N 1
ATOM 2996 C CA . ASP A 1 369 ? -19.656 13.016 5.996 1 88.56 369 ASP A CA 1
ATOM 2997 C C . ASP A 1 369 ? -19.844 11.531 5.715 1 88.56 369 ASP A C 1
ATOM 2999 O O . ASP A 1 369 ? -19.109 10.938 4.918 1 88.56 369 ASP A O 1
ATOM 3003 N N . ILE A 1 370 ? -20.766 10.914 6.402 1 86.31 370 ILE A N 1
ATOM 3004 C CA . ILE A 1 370 ? -20.984 9.469 6.328 1 86.31 370 ILE A CA 1
ATOM 3005 C C . ILE A 1 370 ? -21.453 9.094 4.926 1 86.31 370 ILE A C 1
ATOM 3007 O O . ILE A 1 370 ? -21.047 8.055 4.391 1 86.31 370 ILE A O 1
ATOM 3011 N N . GLY A 1 371 ? -22.344 9.906 4.301 1 88.81 371 GLY A N 1
ATOM 3012 C CA . GLY A 1 371 ? -22.797 9.633 2.945 1 88.81 371 GLY A CA 1
ATOM 3013 C C . GLY A 1 371 ? -21.672 9.617 1.932 1 88.81 371 GLY A C 1
ATOM 3014 O O . GLY A 1 371 ? -21.578 8.703 1.108 1 88.81 371 GLY A O 1
ATOM 3015 N N . ALA A 1 372 ? -20.828 10.641 1.983 1 93.31 372 ALA A N 1
ATOM 3016 C CA . ALA A 1 372 ? -19.672 10.719 1.087 1 93.31 372 ALA A CA 1
ATOM 3017 C C . ALA A 1 372 ? -18.703 9.57 1.348 1 93.31 372 ALA A C 1
ATOM 3019 O O . ALA A 1 372 ? -18.078 9.055 0.417 1 93.31 372 ALA A O 1
ATOM 3020 N N . LEU A 1 373 ? -18.594 9.172 2.615 1 93.5 373 LEU A N 1
ATOM 3021 C CA . LEU A 1 373 ? -17.688 8.086 2.973 1 93.5 373 LEU A CA 1
ATOM 3022 C C . LEU A 1 373 ? -18.156 6.766 2.367 1 93.5 373 LEU A C 1
ATOM 3024 O O . LEU A 1 373 ? -17.344 5.992 1.846 1 93.5 373 LEU A O 1
ATOM 3028 N N . TYR A 1 374 ? -19.422 6.461 2.439 1 93.88 374 TYR A N 1
ATOM 3029 C CA . TYR A 1 374 ? -19.953 5.234 1.862 1 93.88 374 TYR A CA 1
ATOM 3030 C C . TYR A 1 374 ? -19.781 5.223 0.348 1 93.88 374 TYR A C 1
ATOM 3032 O O . TYR A 1 374 ? -19.469 4.184 -0.241 1 93.88 374 TYR A O 1
ATOM 3040 N N . LEU A 1 375 ? -19.984 6.367 -0.285 1 96.38 375 LEU A N 1
ATOM 3041 C CA . LEU A 1 375 ? -19.766 6.445 -1.728 1 96.38 375 LEU A CA 1
ATOM 3042 C C . LEU A 1 375 ? -18.312 6.18 -2.082 1 96.38 375 LEU A C 1
ATOM 3044 O O . LEU A 1 375 ? -18.016 5.52 -3.08 1 96.38 375 LEU A O 1
ATOM 3048 N N . GLN A 1 376 ? -17.438 6.66 -1.229 1 96.75 376 GLN A N 1
ATOM 3049 C CA . GLN A 1 376 ? -16.016 6.426 -1.441 1 96.75 376 GLN A CA 1
ATOM 3050 C C . GLN A 1 376 ? -15.672 4.945 -1.279 1 96.75 376 GLN A C 1
ATOM 3052 O O . GLN A 1 376 ? -14.898 4.395 -2.062 1 96.75 376 GLN A O 1
ATOM 3057 N N . LYS A 1 377 ? -16.297 4.309 -0.279 1 96.5 377 LYS A N 1
ATOM 3058 C CA . LYS A 1 377 ? -16.062 2.883 -0.067 1 96.5 377 LYS A CA 1
ATOM 3059 C C . LYS A 1 377 ? -16.547 2.061 -1.257 1 96.5 377 LYS A C 1
ATOM 3061 O O . LYS A 1 377 ? -15.859 1.156 -1.722 1 96.5 377 LYS A O 1
ATOM 3066 N N . ILE A 1 378 ? -17.656 2.4 -1.735 1 97.31 378 ILE A N 1
ATOM 3067 C CA . ILE A 1 378 ? -18.25 1.682 -2.861 1 97.31 378 ILE A CA 1
ATOM 3068 C C . ILE A 1 378 ? -17.422 1.926 -4.121 1 97.31 378 ILE A C 1
ATOM 3070 O O . ILE A 1 378 ? -17.219 1.014 -4.926 1 97.31 378 ILE A O 1
ATOM 3074 N N . PHE A 1 379 ? -16.938 3.152 -4.305 1 98.19 379 PHE A N 1
ATOM 3075 C CA . PHE A 1 379 ? -16.047 3.482 -5.41 1 98.19 379 PHE A CA 1
ATOM 3076 C C . PHE A 1 379 ? -14.828 2.562 -5.422 1 98.19 379 PHE A C 1
ATOM 3078 O O . PHE A 1 379 ? -14.516 1.954 -6.449 1 98.19 379 PHE A O 1
ATOM 3085 N N . LEU A 1 380 ? -14.219 2.422 -4.254 1 98.38 380 LEU A N 1
ATOM 3086 C CA . LEU A 1 380 ? -13.008 1.61 -4.145 1 98.38 380 LEU A CA 1
ATOM 3087 C C . LEU A 1 380 ? -13.328 0.133 -4.352 1 98.38 380 LEU A C 1
ATOM 3089 O O . LEU A 1 380 ? -12.531 -0.6 -4.945 1 98.38 380 LEU A O 1
ATOM 3093 N N . ALA A 1 381 ? -14.484 -0.306 -3.861 1 97.75 381 ALA A N 1
ATOM 3094 C CA . ALA A 1 381 ? -14.891 -1.7 -4.031 1 97.75 381 ALA A CA 1
ATOM 3095 C C . ALA A 1 381 ? -15 -2.061 -5.508 1 97.75 381 ALA A C 1
ATOM 3097 O O . ALA A 1 381 ? -14.508 -3.109 -5.938 1 97.75 381 ALA A O 1
ATOM 3098 N N . PHE A 1 382 ? -15.57 -1.203 -6.316 1 97.88 382 PHE A N 1
ATOM 3099 C CA . PHE A 1 382 ? -15.703 -1.459 -7.746 1 97.88 382 PHE A CA 1
ATOM 3100 C C . PHE A 1 382 ? -14.359 -1.369 -8.445 1 97.88 382 PHE A C 1
ATOM 3102 O O . PHE A 1 382 ? -14.078 -2.135 -9.367 1 97.88 382 PHE A O 1
ATOM 3109 N N . LEU A 1 383 ? -13.555 -0.465 -8.031 1 97.75 383 LEU A N 1
ATOM 3110 C CA . LEU A 1 383 ? -12.25 -0.283 -8.664 1 97.75 383 LEU A CA 1
ATOM 3111 C C . LEU A 1 383 ? -11.359 -1.496 -8.43 1 97.75 383 LEU A C 1
ATOM 3113 O O . LEU A 1 383 ? -10.484 -1.797 -9.242 1 97.75 383 LEU A O 1
ATOM 3117 N N . CYS A 1 384 ? -11.57 -2.229 -7.34 1 97 384 CYS A N 1
ATOM 3118 C CA . CYS A 1 384 ? -10.781 -3.404 -6.996 1 97 384 CYS A CA 1
ATOM 3119 C C . CYS A 1 384 ? -10.953 -4.504 -8.031 1 97 384 CYS A C 1
ATOM 3121 O O . CYS A 1 384 ? -10.148 -5.438 -8.102 1 97 384 CYS A O 1
ATOM 3123 N N . PHE A 1 385 ? -11.93 -4.387 -8.906 1 96.19 385 PHE A N 1
ATOM 3124 C CA . PHE A 1 385 ? -12.18 -5.398 -9.93 1 96.19 385 PHE A CA 1
ATOM 3125 C C . PHE A 1 385 ? -11.266 -5.195 -11.133 1 96.19 385 PHE A C 1
ATOM 3127 O O . PHE A 1 385 ? -11.25 -6.016 -12.047 1 96.19 385 PHE A O 1
ATOM 3134 N N . ALA A 1 386 ? -10.438 -4.219 -11.125 1 96.19 386 ALA A N 1
ATOM 3135 C CA . ALA A 1 386 ? -9.602 -3.855 -12.266 1 96.19 386 ALA A CA 1
ATOM 3136 C C . ALA A 1 386 ? -8.688 -5.012 -12.656 1 96.19 386 ALA A C 1
ATOM 3138 O O . ALA A 1 386 ? -8.531 -5.309 -13.844 1 96.19 386 ALA A O 1
ATOM 3139 N N . PRO A 1 387 ? -8.156 -5.758 -11.719 1 94.38 387 PRO A N 1
ATOM 3140 C CA . PRO A 1 387 ? -7.293 -6.871 -12.125 1 94.38 387 PRO A CA 1
ATOM 3141 C C . PRO A 1 387 ? -8.062 -7.965 -12.867 1 94.38 387 PRO A C 1
ATOM 3143 O O . PRO A 1 387 ? -7.52 -8.586 -13.781 1 94.38 387 PRO A O 1
ATOM 3146 N N . ILE A 1 388 ? -9.273 -8.227 -12.484 1 93.88 388 ILE A N 1
ATOM 3147 C CA . ILE A 1 388 ? -10.094 -9.203 -13.188 1 93.88 388 ILE A CA 1
ATOM 3148 C C . ILE A 1 388 ? -10.406 -8.703 -14.594 1 93.88 388 ILE A C 1
ATOM 3150 O O . ILE A 1 388 ? -10.367 -9.477 -15.555 1 93.88 388 ILE A O 1
ATOM 3154 N N . LEU A 1 389 ? -10.664 -7.461 -14.703 1 93.44 389 LEU A N 1
ATOM 3155 C CA . LEU A 1 389 ? -10.945 -6.863 -16 1 93.44 389 LEU A CA 1
ATOM 3156 C C . LEU A 1 389 ? -9.727 -6.941 -16.922 1 93.44 389 LEU A C 1
ATOM 3158 O O . LEU A 1 389 ? -9.859 -7.176 -18.125 1 93.44 389 LEU A O 1
ATOM 3162 N N . ASN A 1 390 ? -8.578 -6.754 -16.328 1 93.12 390 ASN A N 1
ATOM 3163 C CA . ASN A 1 390 ? -7.336 -6.863 -17.094 1 93.12 390 ASN A CA 1
ATOM 3164 C C . ASN A 1 390 ? -7.16 -8.258 -17.688 1 93.12 390 ASN A C 1
ATOM 3166 O O . ASN A 1 390 ? -6.82 -8.398 -18.859 1 93.12 390 ASN A O 1
ATOM 3170 N N . ASN A 1 391 ? -7.422 -9.242 -16.906 1 92 391 ASN A N 1
ATOM 3171 C CA . ASN A 1 391 ? -7.27 -10.609 -17.359 1 92 391 ASN A CA 1
ATOM 3172 C C . ASN A 1 391 ? -8.344 -10.984 -18.391 1 92 391 ASN A C 1
ATOM 3174 O O . ASN A 1 391 ? -8.086 -11.75 -19.312 1 92 391 ASN A O 1
ATOM 3178 N N . MET A 1 392 ? -9.508 -10.461 -18.219 1 90.69 392 MET A N 1
ATOM 3179 C CA . MET A 1 392 ? -10.57 -10.688 -19.188 1 90.69 392 MET A CA 1
ATOM 3180 C C . MET A 1 392 ? -10.227 -10.039 -20.531 1 90.69 392 MET A C 1
ATOM 3182 O O . MET A 1 392 ? -10.531 -10.594 -21.594 1 90.69 392 MET A O 1
ATOM 3186 N N . MET A 1 393 ? -9.617 -8.953 -20.5 1 89.44 393 MET A N 1
ATOM 3187 C CA . MET A 1 393 ? -9.211 -8.25 -21.703 1 89.44 393 MET A CA 1
ATOM 3188 C C . MET A 1 393 ? -8.148 -9.031 -22.453 1 89.44 393 MET A C 1
ATOM 3190 O O . MET A 1 393 ? -8.211 -9.164 -23.688 1 89.44 393 MET A O 1
ATOM 3194 N N . VAL A 1 394 ? -7.227 -9.555 -21.75 1 88.69 394 VAL A N 1
ATOM 3195 C CA . VAL A 1 394 ? -6.121 -10.281 -22.359 1 88.69 394 VAL A CA 1
ATOM 3196 C C . VAL A 1 394 ? -6.637 -11.578 -22.984 1 88.69 394 VAL A C 1
ATOM 3198 O O . VAL A 1 394 ? -6.332 -11.883 -24.141 1 88.69 394 VAL A O 1
ATOM 3201 N N . GLU A 1 395 ? -7.457 -12.32 -22.281 1 87.25 395 GLU A N 1
ATOM 3202 C CA . GLU A 1 395 ? -7.855 -13.664 -22.672 1 87.25 395 GLU A CA 1
ATOM 3203 C C . GLU A 1 395 ? -8.961 -13.625 -23.734 1 87.25 395 GLU A C 1
ATOM 3205 O O . GLU A 1 395 ? -8.984 -14.453 -24.641 1 87.25 395 GLU A O 1
ATOM 3210 N N . PHE A 1 396 ? -9.82 -12.641 -23.609 1 84.81 396 PHE A N 1
ATOM 3211 C CA . PHE A 1 396 ? -11.016 -12.727 -24.438 1 84.81 396 PHE A CA 1
ATOM 3212 C C . PHE A 1 396 ? -11.086 -11.547 -25.406 1 84.81 396 PHE A C 1
ATOM 3214 O O . PHE A 1 396 ? -11.391 -11.719 -26.578 1 84.81 396 PHE A O 1
ATOM 3221 N N . GLU A 1 397 ? -10.82 -10.422 -24.984 1 72.69 397 GLU A N 1
ATOM 3222 C CA . GLU A 1 397 ? -10.945 -9.258 -25.859 1 72.69 397 GLU A CA 1
ATOM 3223 C C . GLU A 1 397 ? -9.812 -9.211 -26.875 1 72.69 397 GLU A C 1
ATOM 3225 O O . GLU A 1 397 ? -10.055 -9 -28.062 1 72.69 397 GLU A O 1
ATOM 3230 N N . PHE A 1 398 ? -8.617 -9.398 -26.359 1 73.62 398 PHE A N 1
ATOM 3231 C CA . PHE A 1 398 ? -7.449 -9.281 -27.234 1 73.62 398 PHE A CA 1
ATOM 3232 C C . PHE A 1 398 ? -7.047 -10.648 -27.766 1 73.62 398 PHE A C 1
ATOM 3234 O O . PHE A 1 398 ? -6.453 -10.75 -28.844 1 73.62 398 PHE A O 1
ATOM 3241 N N . GLY A 1 399 ? -7.465 -11.625 -26.922 1 75.69 399 GLY A N 1
ATOM 3242 C CA . GLY A 1 399 ? -7.062 -12.977 -27.281 1 75.69 399 GLY A CA 1
ATOM 3243 C C . GLY A 1 399 ? -8.062 -13.68 -28.188 1 75.69 399 GLY A C 1
ATOM 3244 O O . GLY A 1 399 ? -8.633 -13.055 -29.078 1 75.69 399 GLY A O 1
ATOM 3245 N N . HIS A 1 400 ? -8.117 -14.945 -28 1 75.88 400 HIS A N 1
ATOM 3246 C CA . HIS A 1 400 ? -8.836 -15.773 -28.969 1 75.88 400 HIS A CA 1
ATOM 3247 C C . HIS A 1 400 ? -10.203 -16.188 -28.422 1 75.88 400 HIS A C 1
ATOM 3249 O O . HIS A 1 400 ? -10.602 -17.344 -28.547 1 75.88 400 HIS A O 1
ATOM 3255 N N . GLY A 1 401 ? -10.961 -15.203 -27.969 1 79.56 401 GLY A N 1
ATOM 3256 C CA . GLY A 1 401 ? -12.289 -15.555 -27.5 1 79.56 401 GLY A CA 1
ATOM 3257 C C . GLY A 1 401 ? -13.344 -15.516 -28.578 1 79.56 401 GLY A C 1
ATOM 3258 O O . GLY A 1 401 ? -13.125 -14.938 -29.641 1 79.56 401 GLY A O 1
ATOM 3259 N N . THR A 1 402 ? -14.477 -16.25 -28.359 1 86.56 402 THR A N 1
ATOM 3260 C CA . THR A 1 402 ? -15.625 -16.203 -29.266 1 86.56 402 THR A CA 1
ATOM 3261 C C . THR A 1 402 ? -16.297 -14.836 -29.219 1 86.56 402 THR A C 1
ATOM 3263 O O . THR A 1 402 ? -16.016 -14.031 -28.328 1 86.56 402 THR A O 1
ATOM 3266 N N . GLU A 1 403 ? -17.109 -14.578 -30.156 1 87.75 403 GLU A N 1
ATOM 3267 C CA . GLU A 1 403 ? -17.797 -13.297 -30.219 1 87.75 403 GLU A CA 1
ATOM 3268 C C . GLU A 1 403 ? -18.609 -13.031 -28.953 1 87.75 403 GLU A C 1
ATOM 3270 O O . GLU A 1 403 ? -18.641 -11.906 -28.453 1 87.75 403 GLU A O 1
ATOM 3275 N N . SER A 1 404 ? -19.297 -14.016 -28.547 1 88.25 404 SER A N 1
ATOM 3276 C CA . SER A 1 404 ? -20.109 -13.883 -27.344 1 88.25 404 SER A CA 1
ATOM 3277 C C . SER A 1 404 ? -19.25 -13.609 -26.125 1 88.25 404 SER A C 1
ATOM 3279 O O . SER A 1 404 ? -19.641 -12.852 -25.234 1 88.25 404 SER A O 1
ATOM 3281 N N . GLU A 1 405 ? -18.094 -14.211 -26.109 1 91.12 405 GLU A N 1
ATOM 3282 C CA . GLU A 1 405 ? -17.188 -14.023 -24.969 1 91.12 405 GLU A CA 1
ATOM 3283 C C . GLU A 1 405 ? -16.562 -12.625 -25 1 91.12 405 GLU A C 1
ATOM 3285 O O . GLU A 1 405 ? -16.375 -12.008 -23.938 1 91.12 405 GLU A O 1
ATOM 3290 N N . LYS A 1 406 ? -16.25 -12.203 -26.219 1 92.12 406 LYS A N 1
ATOM 3291 C CA . LYS A 1 406 ? -15.711 -10.852 -26.375 1 92.12 406 LYS A CA 1
ATOM 3292 C C . LYS A 1 406 ? -16.734 -9.805 -25.938 1 92.12 406 LYS A C 1
ATOM 3294 O O . LYS A 1 406 ? -16.375 -8.836 -25.266 1 92.12 406 LYS A O 1
ATOM 3299 N N . ARG A 1 407 ? -17.969 -10.055 -26.25 1 91.56 407 ARG A N 1
ATOM 3300 C CA . ARG A 1 407 ? -19.047 -9.156 -25.859 1 91.56 407 ARG A CA 1
ATOM 3301 C C . ARG A 1 407 ? -19.219 -9.133 -24.344 1 91.56 407 ARG A C 1
ATOM 3303 O O . ARG A 1 407 ? -19.359 -8.062 -23.75 1 91.56 407 ARG A O 1
ATOM 3310 N N . THR A 1 408 ? -19.234 -10.281 -23.781 1 92.25 408 THR A N 1
ATOM 3311 C CA . THR A 1 408 ? -19.422 -10.383 -22.328 1 92.25 408 THR A CA 1
ATOM 3312 C C . THR A 1 408 ? -18.266 -9.703 -21.594 1 92.25 408 THR A C 1
ATOM 3314 O O . THR A 1 408 ? -18.484 -9 -20.609 1 92.25 408 THR A O 1
ATOM 3317 N N . ALA A 1 409 ? -17.062 -9.961 -22.062 1 92.88 409 ALA A N 1
ATOM 3318 C CA . ALA A 1 409 ? -15.883 -9.352 -21.438 1 92.88 409 ALA A CA 1
ATOM 3319 C C . ALA A 1 409 ? -15.953 -7.828 -21.516 1 92.88 409 ALA A C 1
ATOM 3321 O O . ALA A 1 409 ? -15.664 -7.141 -20.531 1 92.88 409 ALA A O 1
ATOM 3322 N N . LEU A 1 410 ? -16.359 -7.297 -22.656 1 93 410 LEU A N 1
ATOM 3323 C CA . LEU A 1 410 ? -16.484 -5.855 -22.844 1 93 410 LEU A CA 1
ATOM 3324 C C . LEU A 1 410 ? -17.578 -5.27 -21.953 1 93 410 LEU A C 1
ATOM 3326 O O . LEU A 1 410 ? -17.406 -4.195 -21.375 1 93 410 LEU A O 1
ATOM 3330 N N . GLN A 1 411 ? -18.656 -5.934 -21.812 1 93 411 GLN A N 1
ATOM 3331 C CA . GLN A 1 411 ? -19.766 -5.465 -21 1 93 411 GLN A CA 1
ATOM 3332 C C . GLN A 1 411 ? -19.375 -5.43 -19.516 1 93 411 GLN A C 1
ATOM 3334 O O . GLN A 1 411 ? -19.672 -4.465 -18.812 1 93 411 GLN A O 1
ATOM 3339 N N . TRP A 1 412 ? -18.719 -6.426 -19.078 1 92.12 412 TRP A N 1
ATOM 3340 C CA . TRP A 1 412 ? -18.328 -6.496 -17.672 1 92.12 412 TRP A CA 1
ATOM 3341 C C . TRP A 1 412 ? -17.234 -5.484 -17.359 1 92.12 412 TRP A C 1
ATOM 3343 O O . TRP A 1 412 ? -17.25 -4.84 -16.297 1 92.12 412 TRP A O 1
ATOM 3353 N N . SER A 1 413 ? -16.25 -5.398 -18.25 1 93 413 SER A N 1
ATOM 3354 C CA . SER A 1 413 ? -15.172 -4.445 -18.016 1 93 413 SER A CA 1
ATOM 3355 C C . SER A 1 413 ? -15.688 -3.012 -18.016 1 93 413 SER A C 1
ATOM 3357 O O . SER A 1 413 ? -15.414 -2.246 -17.094 1 93 413 SER A O 1
ATOM 3359 N N . SER A 1 414 ? -16.469 -2.668 -18.984 1 94.56 414 SER A N 1
ATOM 3360 C CA . SER A 1 414 ? -17.047 -1.325 -19.062 1 94.56 414 SER A CA 1
ATOM 3361 C C . SER A 1 414 ? -18.062 -1.091 -17.953 1 94.56 414 SER A C 1
ATOM 3363 O O . SER A 1 414 ? -18.188 0.021 -17.438 1 94.56 414 SER A O 1
ATOM 3365 N N . GLY A 1 415 ? -18.797 -2.162 -17.625 1 94.94 415 GLY A N 1
ATOM 3366 C CA . GLY A 1 415 ? -19.797 -2.041 -16.594 1 94.94 415 GLY A CA 1
ATOM 3367 C C . GLY A 1 415 ? -19.219 -1.741 -15.227 1 94.94 415 GLY A C 1
ATOM 3368 O O . GLY A 1 415 ? -19.719 -0.883 -14.5 1 94.94 415 GLY A O 1
ATOM 3369 N N . MET A 1 416 ? -18.172 -2.42 -14.836 1 95.81 416 MET A N 1
ATOM 3370 C CA . MET A 1 416 ? -17.531 -2.205 -13.539 1 95.81 416 MET A CA 1
ATOM 3371 C C . MET A 1 416 ? -16.891 -0.829 -13.469 1 95.81 416 MET A C 1
ATOM 3373 O O . MET A 1 416 ? -16.969 -0.147 -12.445 1 95.81 416 MET A O 1
ATOM 3377 N N . LEU A 1 417 ? -16.234 -0.409 -14.57 1 96.75 417 LEU A N 1
ATOM 3378 C CA . LEU A 1 417 ? -15.625 0.913 -14.609 1 96.75 417 LEU A CA 1
ATOM 3379 C C . LEU A 1 417 ? -16.688 2.008 -14.586 1 96.75 417 LEU A C 1
ATOM 3381 O O . LEU A 1 417 ? -16.469 3.07 -14 1 96.75 417 LEU A O 1
ATOM 3385 N N . PHE A 1 418 ? -17.781 1.688 -15.211 1 97.5 418 PHE A N 1
ATOM 3386 C CA . PHE A 1 418 ? -18.906 2.625 -15.188 1 97.5 418 PHE A CA 1
ATOM 3387 C C . PHE A 1 418 ? -19.453 2.785 -13.773 1 97.5 418 PHE A C 1
ATOM 3389 O O . PHE A 1 418 ? -19.688 3.904 -13.32 1 97.5 418 PHE A O 1
ATOM 3396 N N . ALA A 1 419 ? -19.641 1.682 -13.102 1 97.69 419 ALA A N 1
ATOM 3397 C CA . ALA A 1 419 ? -20.125 1.738 -11.727 1 97.69 419 ALA A CA 1
ATOM 3398 C C . ALA A 1 419 ? -19.188 2.539 -10.836 1 97.69 419 ALA A C 1
ATOM 3400 O O . ALA A 1 419 ? -19.625 3.357 -10.023 1 97.69 419 ALA A O 1
ATOM 3401 N N . ALA A 1 420 ? -17.891 2.334 -10.984 1 97.75 420 ALA A N 1
ATOM 3402 C CA . ALA A 1 420 ? -16.906 3.09 -10.211 1 97.75 420 ALA A CA 1
ATOM 3403 C C . ALA A 1 420 ? -17 4.582 -10.523 1 97.75 420 ALA A C 1
ATOM 3405 O O . ALA A 1 420 ? -17.016 5.41 -9.609 1 97.75 420 ALA A O 1
ATOM 3406 N N . SER A 1 421 ? -17.094 4.934 -11.828 1 97.5 421 SER A N 1
ATOM 3407 C CA . SER A 1 421 ? -17.156 6.332 -12.234 1 97.5 421 SER A CA 1
ATOM 3408 C C . SER A 1 421 ? -18.469 6.98 -11.82 1 97.5 421 SER A C 1
ATOM 3410 O O . SER A 1 421 ? -18.516 8.172 -11.516 1 97.5 421 SER A O 1
ATOM 3412 N N . LEU A 1 422 ? -19.5 6.191 -11.797 1 96.94 422 LEU A N 1
ATOM 3413 C CA . LEU A 1 422 ? -20.812 6.699 -11.391 1 96.94 422 LEU A CA 1
ATOM 3414 C C . LEU A 1 422 ? -20.797 7.09 -9.922 1 96.94 422 LEU A C 1
ATOM 3416 O O . LEU A 1 422 ? -21.453 8.062 -9.531 1 96.94 422 LEU A O 1
ATOM 3420 N N . THR A 1 423 ? -20.172 6.348 -9.109 1 97.44 423 THR A N 1
ATOM 3421 C CA . THR A 1 423 ? -20.094 6.672 -7.688 1 97.44 423 THR A CA 1
ATOM 3422 C C . THR A 1 423 ? -19.406 8.016 -7.477 1 97.44 423 THR A C 1
ATOM 3424 O O . THR A 1 423 ? -19.766 8.766 -6.566 1 97.44 423 THR A O 1
ATOM 3427 N N . GLN A 1 424 ? -18.438 8.367 -8.328 1 96.56 424 GLN A N 1
ATOM 3428 C CA . GLN A 1 424 ? -17.766 9.656 -8.219 1 96.56 424 GLN A CA 1
ATOM 3429 C C . GLN A 1 424 ? -18.688 10.797 -8.625 1 96.56 424 GLN A C 1
ATOM 3431 O O . GLN A 1 424 ? -18.656 11.883 -8.031 1 96.56 424 GLN A O 1
ATOM 3436 N N . LEU A 1 425 ? -19.5 10.531 -9.648 1 96.12 425 LEU A N 1
ATOM 3437 C CA . LEU A 1 425 ? -20.484 11.523 -10.047 1 96.12 425 LEU A CA 1
ATOM 3438 C C . LEU A 1 425 ? -21.516 11.734 -8.938 1 96.12 425 LEU A C 1
ATOM 3440 O O . LEU A 1 425 ? -21.891 12.875 -8.641 1 96.12 425 LEU A O 1
ATOM 3444 N N . LEU A 1 426 ? -21.906 10.656 -8.312 1 96.81 426 LEU A N 1
ATOM 3445 C CA . LEU A 1 426 ? -22.859 10.742 -7.219 1 96.81 426 LEU A CA 1
ATOM 3446 C C . LEU A 1 426 ? -22.266 11.484 -6.027 1 96.81 426 LEU A C 1
ATOM 3448 O O . LEU A 1 426 ? -22.969 12.211 -5.324 1 96.81 426 LEU A O 1
ATOM 3452 N N . MET A 1 427 ? -21.016 11.281 -5.797 1 96.12 427 MET A N 1
ATOM 3453 C CA . MET A 1 427 ? -20.344 11.977 -4.711 1 96.12 427 MET A CA 1
ATOM 3454 C C . MET A 1 427 ? -20.328 13.484 -4.965 1 96.12 427 MET A C 1
ATOM 3456 O O . MET A 1 427 ? -20.516 14.273 -4.047 1 96.12 427 MET A O 1
ATOM 3460 N N . LEU A 1 428 ? -20.078 13.891 -6.23 1 93.44 428 LEU A N 1
ATOM 3461 C CA . LEU A 1 428 ? -20.109 15.312 -6.582 1 93.44 428 LEU A CA 1
ATOM 3462 C C . LEU A 1 428 ? -21.5 15.891 -6.383 1 93.44 428 LEU A C 1
ATOM 3464 O O . LEU A 1 428 ? -21.656 16.984 -5.848 1 93.44 428 LEU A O 1
ATOM 3468 N N . ILE A 1 429 ? -22.531 15.141 -6.801 1 94 429 ILE A N 1
ATOM 3469 C CA . ILE A 1 429 ? -23.906 15.594 -6.648 1 94 429 ILE A CA 1
ATOM 3470 C C . ILE A 1 429 ? -24.25 15.711 -5.164 1 94 429 ILE A C 1
ATOM 3472 O O . ILE A 1 429 ? -24.859 16.703 -4.738 1 94 429 ILE A O 1
ATOM 3476 N N . TRP A 1 430 ? -23.812 14.695 -4.387 1 93.75 430 TRP A N 1
ATOM 3477 C CA . TRP A 1 430 ? -24.047 14.719 -2.947 1 93.75 430 TRP A CA 1
ATOM 3478 C C . TRP A 1 430 ? -23.391 15.938 -2.311 1 93.75 430 TRP A C 1
ATOM 3480 O O . TRP A 1 430 ? -24 16.609 -1.472 1 93.75 430 TRP A O 1
ATOM 3490 N N . GLY A 1 431 ? -22.203 16.266 -2.725 1 91.12 431 GLY A N 1
ATOM 3491 C CA . GLY A 1 431 ? -21.516 17.438 -2.221 1 91.12 431 GLY A CA 1
ATOM 3492 C C . GLY A 1 431 ? -22.156 18.75 -2.635 1 91.12 431 GLY A C 1
ATOM 3493 O O . GLY A 1 431 ? -22.188 19.703 -1.859 1 91.12 431 GLY A O 1
ATOM 3494 N N . SER A 1 432 ? -22.75 18.781 -3.832 1 88.25 432 SER A N 1
ATOM 3495 C CA . SER A 1 432 ? -23.359 20 -4.348 1 88.25 432 SER A CA 1
ATOM 3496 C C . SER A 1 432 ? -24.703 20.281 -3.662 1 88.25 432 SER A C 1
ATOM 3498 O O . SER A 1 432 ? -25.094 21.438 -3.514 1 88.25 432 SER A O 1
ATOM 3500 N N . VAL A 1 433 ? -25.344 19.25 -3.27 1 90.12 433 VAL A N 1
ATOM 3501 C CA . VAL A 1 433 ? -26.609 19.406 -2.572 1 90.12 433 VAL A CA 1
ATOM 3502 C C . VAL A 1 433 ? -26.359 19.906 -1.154 1 90.12 433 VAL A C 1
ATOM 3504 O O . VAL A 1 433 ? -27.125 20.734 -0.646 1 90.12 433 VAL A O 1
ATOM 3507 N N . ARG A 1 434 ? -25.312 19.484 -0.538 1 89.06 434 ARG A N 1
ATOM 3508 C CA . ARG A 1 434 ? -24.953 19.906 0.806 1 89.06 434 ARG A CA 1
ATOM 3509 C C . ARG A 1 434 ? -23.719 20.812 0.77 1 89.06 434 ARG A C 1
ATOM 3511 O O . ARG A 1 434 ? -22.781 20.641 1.548 1 89.06 434 ARG A O 1
ATOM 3518 N N . LYS A 1 435 ? -23.766 21.766 -0.04 1 82.56 435 LYS A N 1
ATOM 3519 C CA . LYS A 1 435 ? -22.609 22.578 -0.366 1 82.56 435 LYS A CA 1
ATOM 3520 C C . LYS A 1 435 ? -22.125 23.375 0.848 1 82.56 435 LYS A C 1
ATOM 3522 O O . LYS A 1 435 ? -20.922 23.531 1.065 1 82.56 435 LYS A O 1
ATOM 3527 N N . ASP A 1 436 ? -22.891 23.781 1.704 1 80.19 436 ASP A N 1
ATOM 3528 C CA . ASP A 1 436 ? -22.531 24.656 2.818 1 80.19 436 ASP A CA 1
ATOM 3529 C C . ASP A 1 436 ? -21.781 23.891 3.902 1 80.19 436 ASP A C 1
ATOM 3531 O O . ASP A 1 436 ? -20.953 24.469 4.613 1 80.19 436 ASP A O 1
ATOM 3535 N N . LYS A 1 437 ? -22.031 22.594 3.824 1 80.81 437 LYS A N 1
ATOM 3536 C CA . LYS A 1 437 ? -21.422 21.828 4.914 1 80.81 437 LYS A CA 1
ATOM 3537 C C . LYS A 1 437 ? -20.188 21.062 4.434 1 80.81 437 LYS A C 1
ATOM 3539 O O . LYS A 1 437 ? -19.219 20.906 5.176 1 80.81 437 LYS A O 1
ATOM 3544 N N . LEU A 1 438 ? -20.266 20.688 3.234 1 87.75 438 LEU A N 1
ATOM 3545 C CA . LEU A 1 438 ? -19.266 19.703 2.818 1 87.75 438 LEU A CA 1
ATOM 3546 C C . LEU A 1 438 ? -18.203 20.344 1.935 1 87.75 438 LEU A C 1
ATOM 3548 O O . LEU A 1 438 ? -17.047 19.938 1.946 1 87.75 438 LEU A O 1
ATOM 3552 N N . LEU A 1 439 ? -18.531 21.391 1.147 1 86.69 439 LEU A N 1
ATOM 3553 C CA . LEU A 1 439 ? -17.594 21.953 0.167 1 86.69 439 LEU A CA 1
ATOM 3554 C C . LEU A 1 439 ? -16.875 23.172 0.726 1 86.69 439 LEU A C 1
ATOM 3556 O O . LEU A 1 439 ? -17.375 23.828 1.633 1 86.69 439 LEU A O 1
ATOM 3560 N N . HIS A 1 440 ? -15.664 23.312 0.197 1 83.25 440 HIS A N 1
ATOM 3561 C CA . HIS A 1 440 ? -14.945 24.531 0.533 1 83.25 440 HIS A CA 1
ATOM 3562 C C . HIS A 1 440 ? -15.711 25.781 0.079 1 83.25 440 HIS A C 1
ATOM 3564 O O . HIS A 1 440 ? -16.469 25.719 -0.896 1 83.25 440 HIS A O 1
ATOM 3570 N N . ARG A 1 441 ? -15.461 26.812 0.732 1 74.56 441 ARG A N 1
ATOM 3571 C CA . ARG A 1 441 ? -16.141 28.062 0.407 1 74.56 441 ARG A CA 1
ATOM 3572 C C . ARG A 1 441 ? -15.797 28.531 -1.001 1 74.56 441 ARG A C 1
ATOM 3574 O O . ARG A 1 441 ? -16.641 29.062 -1.714 1 74.56 441 ARG A O 1
ATOM 3581 N N . TRP A 1 442 ? -14.555 28.297 -1.385 1 76.56 442 TRP A N 1
ATOM 3582 C CA . TRP A 1 442 ? -14.133 28.719 -2.711 1 76.56 442 TRP A CA 1
ATOM 3583 C C . TRP A 1 442 ? -14.773 27.875 -3.797 1 76.56 442 TRP A C 1
ATOM 3585 O O . TRP A 1 442 ? -14.836 28.281 -4.961 1 76.56 442 TRP A O 1
ATOM 3595 N N . ALA A 1 443 ? -15.258 26.75 -3.375 1 77 443 ALA A N 1
ATOM 3596 C CA . ALA A 1 443 ? -15.82 25.828 -4.352 1 77 443 ALA A CA 1
ATOM 3597 C C . ALA A 1 443 ? -17.312 26.094 -4.559 1 77 443 ALA A C 1
ATOM 3599 O O . ALA A 1 443 ? -17.906 25.578 -5.504 1 77 443 ALA A O 1
ATOM 3600 N N . THR A 1 444 ? -17.859 26.953 -3.59 1 74.38 444 THR A N 1
ATOM 3601 C CA . THR A 1 444 ? -19.281 27.234 -3.684 1 74.38 444 THR A CA 1
ATOM 3602 C C . THR A 1 444 ? -19.547 28.438 -4.586 1 74.38 444 THR A C 1
ATOM 3604 O O . THR A 1 444 ? -18.828 29.438 -4.508 1 74.38 444 THR A O 1
ATOM 3607 N N . HIS A 1 445 ? -19.953 28.344 -5.785 1 60.62 445 HIS A N 1
ATOM 3608 C CA . HIS A 1 445 ? -20.203 29.406 -6.758 1 60.62 445 HIS A CA 1
ATOM 3609 C C . HIS A 1 445 ? -21.172 30.438 -6.195 1 60.62 445 HIS A C 1
ATOM 3611 O O . HIS A 1 445 ? -21.281 31.547 -6.738 1 60.62 445 HIS A O 1
ATOM 3617 N N . GLU A 1 446 ? -21.891 30.156 -5.129 1 57.47 446 GLU A N 1
ATOM 3618 C CA . GLU A 1 446 ? -23.031 31 -4.777 1 57.47 446 GLU A CA 1
ATOM 3619 C C . GLU A 1 446 ? -22.594 32.156 -3.879 1 57.47 446 GLU A C 1
ATOM 3621 O O . GLU A 1 446 ? -23.312 33.156 -3.732 1 57.47 446 GLU A O 1
ATOM 3626 N N . ASP A 1 447 ? -21.391 31.969 -3.23 1 52.47 447 ASP A N 1
ATOM 3627 C CA . ASP A 1 447 ? -21.234 33.031 -2.266 1 52.47 447 ASP A CA 1
ATOM 3628 C C . ASP A 1 447 ? -20.719 34.312 -2.947 1 52.47 447 ASP A C 1
ATOM 3630 O O . ASP A 1 447 ? -19.562 34.344 -3.404 1 52.47 447 ASP A O 1
ATOM 3634 N N . LYS A 1 448 ? -21.625 35.219 -3.42 1 48.88 448 LYS A N 1
ATOM 3635 C CA . LYS A 1 448 ? -21.391 36.5 -4.078 1 48.88 448 LYS A CA 1
ATOM 3636 C C . LYS A 1 448 ? -20.312 37.312 -3.355 1 48.88 448 LYS A C 1
ATOM 3638 O O . LYS A 1 448 ? -19.625 38.125 -3.969 1 48.88 448 LYS A O 1
ATOM 3643 N N . ASN A 1 449 ? -20.266 37.094 -2.125 1 45.22 449 ASN A N 1
ATOM 3644 C CA . ASN A 1 449 ? -19.453 38.031 -1.37 1 45.22 449 ASN A CA 1
ATOM 3645 C C . ASN A 1 449 ? -18.016 37.562 -1.242 1 45.22 449 ASN A C 1
ATOM 3647 O O . ASN A 1 449 ? -17.156 38.25 -0.712 1 45.22 449 ASN A O 1
ATOM 3651 N N . HIS A 1 450 ? -17.797 36.219 -1.692 1 52.47 450 HIS A N 1
ATOM 3652 C CA . HIS A 1 450 ? -16.438 35.781 -1.415 1 52.47 450 HIS A CA 1
ATOM 3653 C C . HIS A 1 450 ? -15.547 35.969 -2.643 1 52.47 450 HIS A C 1
ATOM 3655 O O . HIS A 1 450 ? -15.922 35.562 -3.746 1 52.47 450 HIS A O 1
ATOM 3661 N N . LYS A 1 451 ? -14.75 37.031 -2.639 1 48.22 451 LYS A N 1
ATOM 3662 C CA . LYS A 1 451 ? -13.781 37.469 -3.637 1 48.22 451 LYS A CA 1
ATOM 3663 C C . LYS A 1 451 ? -13.086 36.281 -4.297 1 48.22 451 LYS A C 1
ATOM 3665 O O . LYS A 1 451 ? -12.727 36.344 -5.477 1 48.22 451 LYS A O 1
ATOM 3670 N N . ASN A 1 452 ? -12.695 35.219 -3.637 1 54.88 452 ASN A N 1
ATOM 3671 C CA . ASN A 1 452 ? -11.82 34.156 -4.152 1 54.88 452 ASN A CA 1
ATOM 3672 C C . ASN A 1 452 ? -12.609 32.906 -4.539 1 54.88 452 ASN A C 1
ATOM 3674 O O . ASN A 1 452 ? -12.219 31.797 -4.199 1 54.88 452 ASN A O 1
ATOM 3678 N N . LYS A 1 453 ? -13.812 33.062 -5.34 1 60.75 453 LYS A N 1
ATOM 3679 C CA . LYS A 1 453 ? -14.734 31.984 -5.668 1 60.75 453 LYS A CA 1
ATOM 3680 C C . LYS A 1 453 ? -14.453 31.422 -7.059 1 60.75 453 LYS A C 1
ATOM 3682 O O . LYS A 1 453 ? -13.953 32.156 -7.93 1 60.75 453 LYS A O 1
ATOM 3687 N N . MET A 1 454 ? -14.672 30.156 -7.164 1 72.69 454 MET A N 1
ATOM 3688 C CA . MET A 1 454 ? -14.594 29.5 -8.461 1 72.69 454 MET A CA 1
ATOM 3689 C C . MET A 1 454 ? -15.633 30.047 -9.43 1 72.69 454 MET A C 1
ATOM 3691 O O . MET A 1 454 ? -16.797 30.25 -9.055 1 72.69 454 MET A O 1
ATOM 3695 N N . ASN A 1 455 ? -15.148 30.578 -10.57 1 73.75 455 ASN A N 1
ATOM 3696 C CA . ASN A 1 455 ? -16.031 31.062 -11.625 1 73.75 455 ASN A CA 1
ATOM 3697 C C . ASN A 1 455 ? -16.922 29.953 -12.172 1 73.75 455 ASN A C 1
ATOM 3699 O O . ASN A 1 455 ? -16.656 28.766 -11.953 1 73.75 455 ASN A O 1
ATOM 3703 N N . ARG A 1 456 ? -18.047 30.297 -12.711 1 76 456 ARG A N 1
ATOM 3704 C CA . ARG A 1 456 ? -19 29.359 -13.281 1 76 456 ARG A CA 1
ATOM 3705 C C . ARG A 1 456 ? -18.328 28.453 -14.312 1 76 456 ARG A C 1
ATOM 3707 O O . ARG A 1 456 ? -18.609 27.266 -14.383 1 76 456 ARG A O 1
ATOM 3714 N N . LYS A 1 457 ? -17.422 28.953 -15.078 1 80.88 457 LYS A N 1
ATOM 3715 C CA . LYS A 1 457 ? -16.734 28.172 -16.109 1 80.88 457 LYS A CA 1
ATOM 3716 C C . LYS A 1 457 ? -15.781 27.156 -15.484 1 80.88 457 LYS A C 1
ATOM 3718 O O . LYS A 1 457 ? -15.609 26.062 -16.016 1 80.88 457 LYS A O 1
ATOM 3723 N N . GLN A 1 458 ? -15.219 27.562 -14.367 1 81.12 458 GLN A N 1
ATOM 3724 C CA . GLN A 1 458 ? -14.336 26.641 -13.672 1 81.12 458 GLN A CA 1
ATOM 3725 C C . GLN A 1 458 ? -15.125 25.469 -13.078 1 81.12 458 GLN A C 1
ATOM 3727 O O . GLN A 1 458 ? -14.656 24.328 -13.102 1 81.12 458 GLN A O 1
ATOM 3732 N N . PHE A 1 459 ? -16.266 25.844 -12.648 1 82.19 459 PHE A N 1
ATOM 3733 C CA . PHE A 1 459 ? -17.109 24.797 -12.094 1 82.19 459 PHE A CA 1
ATOM 3734 C C . PHE A 1 459 ? -17.609 23.859 -13.195 1 82.19 459 PHE A C 1
ATOM 3736 O O . PHE A 1 459 ? -17.688 22.656 -12.992 1 82.19 459 PHE A O 1
ATOM 3743 N N . MET A 1 460 ? -17.938 24.406 -14.312 1 85.75 460 MET A N 1
ATOM 3744 C CA . MET A 1 460 ? -18.344 23.594 -15.445 1 85.75 460 MET A CA 1
ATOM 3745 C C . MET A 1 460 ? -17.219 22.688 -15.906 1 85.75 460 MET A C 1
ATOM 3747 O O . MET A 1 460 ? -17.453 21.547 -16.297 1 85.75 460 MET A O 1
ATOM 3751 N N . TYR A 1 461 ? -16.031 23.172 -15.852 1 87.81 461 TYR A N 1
ATOM 3752 C CA . TYR A 1 461 ? -14.859 22.375 -16.203 1 87.81 461 TYR A CA 1
ATOM 3753 C C . TYR A 1 461 ? -14.742 21.156 -15.289 1 87.81 461 TYR A C 1
ATOM 3755 O O . TYR A 1 461 ? -14.508 20.031 -15.766 1 87.81 461 TYR A O 1
ATOM 3763 N N . ILE A 1 462 ? -14.984 21.391 -14.016 1 88.25 462 ILE A N 1
ATOM 3764 C CA . ILE A 1 462 ? -14.867 20.297 -13.039 1 88.25 462 ILE A CA 1
ATOM 3765 C C . ILE A 1 462 ? -15.977 19.281 -13.266 1 88.25 462 ILE A C 1
ATOM 3767 O O . ILE A 1 462 ? -15.742 18.078 -13.219 1 88.25 462 ILE A O 1
ATOM 3771 N N . GLN A 1 463 ? -17.172 19.766 -13.547 1 90.31 463 GLN A N 1
ATOM 3772 C CA . GLN A 1 463 ? -18.281 18.875 -13.789 1 90.31 463 GLN A CA 1
ATOM 3773 C C . GLN A 1 463 ? -18.062 18.031 -15.047 1 90.31 463 GLN A C 1
ATOM 3775 O O . GLN A 1 463 ? -18.312 16.828 -15.055 1 90.31 463 GLN A O 1
ATOM 3780 N N . LEU A 1 464 ? -17.531 18.625 -16.047 1 91.44 464 LEU A N 1
ATOM 3781 C CA . LEU A 1 464 ? -17.281 17.922 -17.297 1 91.44 464 LEU A CA 1
ATOM 3782 C C . LEU A 1 464 ? -16.141 16.906 -17.125 1 91.44 464 LEU A C 1
ATOM 3784 O O . LEU A 1 464 ? -16.188 15.828 -17.719 1 91.44 464 LEU A O 1
ATOM 3788 N N . LYS A 1 465 ? -15.203 17.281 -16.375 1 91.56 465 LYS A N 1
ATOM 3789 C CA . LYS A 1 465 ? -14.086 16.391 -16.078 1 91.56 465 LYS A CA 1
ATOM 3790 C C . LYS A 1 465 ? -14.578 15.102 -15.43 1 91.56 465 LYS A C 1
ATOM 3792 O O . LYS A 1 465 ? -14.094 14.008 -15.742 1 91.56 465 LYS A O 1
ATOM 3797 N N . ILE A 1 466 ? -15.578 15.203 -14.562 1 94 466 ILE A N 1
ATOM 3798 C CA . ILE A 1 466 ? -16.062 14.062 -13.797 1 94 466 ILE A CA 1
ATOM 3799 C C . ILE A 1 466 ? -16.984 13.211 -14.664 1 94 466 ILE A C 1
ATOM 3801 O O . ILE A 1 466 ? -17.047 11.992 -14.484 1 94 466 ILE A O 1
ATOM 3805 N N . ILE A 1 467 ? -17.516 13.805 -15.719 1 95.94 467 ILE A N 1
ATOM 3806 C CA . ILE A 1 467 ? -18.484 13.102 -16.562 1 95.94 467 ILE A CA 1
ATOM 3807 C C . ILE A 1 467 ? -17.766 12.367 -17.688 1 95.94 467 ILE A C 1
ATOM 3809 O O . ILE A 1 467 ? -18.328 11.469 -18.312 1 95.94 467 ILE A O 1
ATOM 3813 N N . VAL A 1 468 ? -16.516 12.602 -17.906 1 95.81 468 VAL A N 1
ATOM 3814 C CA . VAL A 1 468 ? -15.773 12.07 -19.047 1 95.81 468 VAL A CA 1
ATOM 3815 C C . VAL A 1 468 ? -15.695 10.547 -18.953 1 95.81 468 VAL A C 1
ATOM 3817 O O . VAL A 1 468 ? -16.016 9.836 -19.906 1 95.81 468 VAL A O 1
ATOM 3820 N N . VAL A 1 469 ? -15.367 10 -17.734 1 95.69 469 VAL A N 1
ATOM 3821 C CA . VAL A 1 469 ? -15.141 8.57 -17.609 1 95.69 469 VAL A CA 1
ATOM 3822 C C . VAL A 1 469 ? -16.469 7.824 -17.703 1 95.69 469 VAL A C 1
ATOM 3824 O O . VAL A 1 469 ? -16.594 6.859 -18.453 1 95.69 469 VAL A O 1
ATOM 3827 N N . PRO A 1 470 ? -17.531 8.273 -17 1 95.62 470 PRO A N 1
ATOM 3828 C CA . PRO A 1 470 ? -18.828 7.598 -17.172 1 95.62 470 PRO A CA 1
ATOM 3829 C C . PRO A 1 470 ? -19.344 7.664 -18.609 1 95.62 470 PRO A C 1
ATOM 3831 O O . PRO A 1 470 ? -19.984 6.723 -19.078 1 95.62 470 PRO A O 1
ATOM 3834 N N . PHE A 1 471 ? -19.016 8.719 -19.281 1 96.56 471 PHE A N 1
ATOM 3835 C CA . PHE A 1 471 ? -19.469 8.859 -20.656 1 96.56 471 PHE A CA 1
ATOM 3836 C C . PHE A 1 471 ? -18.812 7.828 -21.547 1 96.56 471 PHE A C 1
ATOM 3838 O O . PHE A 1 471 ? -19.5 7.105 -22.281 1 96.56 471 PHE A O 1
ATOM 3845 N N . TRP A 1 472 ? -17.531 7.715 -21.547 1 96.12 472 TRP A N 1
ATOM 3846 C CA . TRP A 1 472 ? -16.812 6.816 -22.438 1 96.12 472 TRP A CA 1
ATOM 3847 C C . TRP A 1 472 ? -17.047 5.359 -22.062 1 96.12 472 TRP A C 1
ATOM 3849 O O . TRP A 1 472 ? -17.047 4.477 -22.922 1 96.12 472 TRP A O 1
ATOM 3859 N N . THR A 1 473 ? -17.266 5.051 -20.75 1 95.5 473 THR A N 1
ATOM 3860 C CA . THR A 1 473 ? -17.578 3.684 -20.359 1 95.5 473 THR A CA 1
ATOM 3861 C C . THR A 1 473 ? -19 3.311 -20.781 1 95.5 473 THR A C 1
ATOM 3863 O O . THR A 1 473 ? -19.266 2.158 -21.109 1 95.5 473 THR A O 1
ATOM 3866 N N . LEU A 1 474 ? -19.891 4.254 -20.812 1 95.44 474 LEU A N 1
ATOM 3867 C CA . LEU A 1 474 ? -21.25 4.012 -21.297 1 95.44 474 LEU A CA 1
ATOM 3868 C C . LEU A 1 474 ? -21.234 3.748 -22.812 1 95.44 474 LEU A C 1
ATOM 3870 O O . LEU A 1 474 ? -21.984 2.895 -23.297 1 95.44 474 LEU A O 1
ATOM 3874 N N . VAL A 1 475 ? -20.375 4.512 -23.531 1 94.94 475 VAL A N 1
ATOM 3875 C CA . VAL A 1 475 ? -20.203 4.277 -24.953 1 94.94 475 VAL A CA 1
ATOM 3876 C C . VAL A 1 475 ? -19.703 2.861 -25.188 1 94.94 475 VAL A C 1
ATOM 3878 O O . VAL A 1 475 ? -20.109 2.189 -26.141 1 94.94 475 VAL A O 1
ATOM 3881 N N . GLY A 1 476 ? -18.812 2.418 -24.328 1 93.44 476 GLY A N 1
ATOM 3882 C CA . GLY A 1 476 ? -18.312 1.055 -24.438 1 93.44 476 GLY A CA 1
ATOM 3883 C C . GLY A 1 476 ? -19.391 0.01 -24.234 1 93.44 476 GLY A C 1
ATOM 3884 O O . GLY A 1 476 ? -19.469 -0.97 -24.969 1 93.44 476 GLY A O 1
ATOM 3885 N N . ILE A 1 477 ? -20.297 0.25 -23.281 1 93.25 477 ILE A N 1
ATOM 3886 C CA . ILE A 1 477 ? -21.375 -0.682 -23 1 93.25 477 ILE A CA 1
ATOM 3887 C C . ILE A 1 477 ? -22.344 -0.739 -24.172 1 93.25 477 ILE A C 1
ATOM 3889 O O . ILE A 1 477 ? -22.703 -1.823 -24.641 1 93.25 477 ILE A O 1
ATOM 3893 N N . PHE A 1 478 ? -22.656 0.337 -24.734 1 93.75 478 PHE A N 1
ATOM 3894 C CA . PHE A 1 478 ? -23.609 0.386 -25.828 1 93.75 478 PHE A CA 1
ATOM 3895 C C . PHE A 1 478 ? -23 -0.167 -27.109 1 93.75 478 PHE A C 1
ATOM 3897 O O . PHE A 1 478 ? -23.688 -0.818 -27.906 1 93.75 478 PHE A O 1
ATOM 3904 N N . SER A 1 479 ? -21.734 0.063 -27.312 1 92.38 479 SER A N 1
ATOM 3905 C CA . SER A 1 479 ? -21.062 -0.467 -28.484 1 92.38 479 SER A CA 1
ATOM 3906 C C . SER A 1 479 ? -20.953 -1.986 -28.438 1 92.38 479 SER A C 1
ATOM 3908 O O . SER A 1 479 ? -20.859 -2.648 -29.469 1 92.38 479 SER A O 1
ATOM 3910 N N . SER A 1 480 ? -20.875 -2.525 -27.234 1 89.06 480 SER A N 1
ATOM 3911 C CA . SER A 1 480 ? -20.781 -3.973 -27.078 1 89.06 480 SER A CA 1
ATOM 3912 C C . SER A 1 480 ? -22.047 -4.668 -27.578 1 89.06 480 SER A C 1
ATOM 3914 O O . SER A 1 480 ? -21.984 -5.812 -28.047 1 89.06 480 SER A O 1
ATOM 3916 N N . TYR A 1 481 ? -23.188 -3.986 -27.484 1 88.5 481 TYR A N 1
ATOM 3917 C CA . TYR A 1 481 ? -24.422 -4.578 -27.969 1 88.5 481 TYR A CA 1
ATOM 3918 C C . TYR A 1 481 ? -24.516 -4.508 -29.484 1 88.5 481 TYR A C 1
ATOM 3920 O O . TYR A 1 481 ? -25.203 -5.309 -30.109 1 88.5 481 TYR A O 1
ATOM 3928 N N . ALA A 1 482 ? -23.734 -3.648 -30.062 1 85.44 482 ALA A N 1
ATOM 3929 C CA . ALA A 1 482 ? -23.766 -3.5 -31.516 1 85.44 482 ALA A CA 1
ATOM 3930 C C . ALA A 1 482 ? -22.828 -4.496 -32.188 1 85.44 482 ALA A C 1
ATOM 3932 O O . ALA A 1 482 ? -23.188 -5.137 -33.188 1 85.44 482 ALA A O 1
ATOM 3933 N N . THR A 1 483 ? -21.547 -4.547 -31.719 1 79.62 483 THR A N 1
ATOM 3934 C CA . THR A 1 483 ? -20.594 -5.461 -32.344 1 79.62 483 THR A CA 1
ATOM 3935 C C . THR A 1 483 ? -19.719 -6.113 -31.266 1 79.62 483 THR A C 1
ATOM 3937 O O . THR A 1 483 ? -19.109 -5.426 -30.453 1 79.62 483 THR A O 1
ATOM 3940 N N . GLY A 1 484 ? -19.719 -7.379 -31.297 1 72.75 484 GLY A N 1
ATOM 3941 C CA . GLY A 1 484 ? -18.875 -8.117 -30.375 1 72.75 484 GLY A CA 1
ATOM 3942 C C . GLY A 1 484 ? -17.484 -8.391 -30.922 1 72.75 484 GLY A C 1
ATOM 3943 O O . GLY A 1 484 ? -16.531 -8.523 -30.172 1 72.75 484 GLY A O 1
ATOM 3944 N N . ASN A 1 485 ? -17.25 -8.375 -32.188 1 79.12 485 ASN A N 1
ATOM 3945 C CA . ASN A 1 485 ? -15.992 -8.773 -32.844 1 79.12 485 ASN A CA 1
ATOM 3946 C C . ASN A 1 485 ? -14.938 -7.676 -32.719 1 79.12 485 ASN A C 1
ATOM 3948 O O . ASN A 1 485 ? -13.742 -7.949 -32.812 1 79.12 485 ASN A O 1
ATOM 3952 N N . ALA A 1 486 ? -15.406 -6.465 -32.5 1 87.81 486 ALA A N 1
ATOM 3953 C CA . ALA A 1 486 ? -14.453 -5.363 -32.406 1 87.81 486 ALA A CA 1
ATOM 3954 C C . ALA A 1 486 ? -14.234 -4.918 -30.969 1 87.81 486 ALA A C 1
ATOM 3956 O O . ALA A 1 486 ? -14.07 -3.727 -30.703 1 87.81 486 ALA A O 1
ATOM 3957 N N . ALA A 1 487 ? -14.219 -5.867 -30.125 1 87.94 487 ALA A N 1
ATOM 3958 C CA . ALA A 1 487 ? -14.117 -5.531 -28.703 1 87.94 487 ALA A CA 1
ATOM 3959 C C . ALA A 1 487 ? -12.789 -4.844 -28.406 1 87.94 487 ALA A C 1
ATOM 3961 O O . ALA A 1 487 ? -12.742 -3.869 -27.656 1 87.94 487 ALA A O 1
ATOM 3962 N N . MET A 1 488 ? -11.719 -5.289 -29.016 1 86.69 488 MET A N 1
ATOM 3963 C CA . MET A 1 488 ? -10.391 -4.715 -28.781 1 86.69 488 MET A CA 1
ATOM 3964 C C . MET A 1 488 ? -10.344 -3.258 -29.234 1 86.69 488 MET A C 1
ATOM 3966 O O . MET A 1 488 ? -9.883 -2.391 -28.484 1 86.69 488 MET A O 1
ATOM 3970 N N . ILE A 1 489 ? -10.891 -3.014 -30.328 1 89.38 489 ILE A N 1
ATOM 3971 C CA . ILE A 1 489 ? -10.859 -1.672 -30.906 1 89.38 489 ILE A CA 1
ATOM 3972 C C . ILE A 1 489 ? -11.734 -0.735 -30.078 1 89.38 489 ILE A C 1
ATOM 3974 O O . ILE A 1 489 ? -11.367 0.421 -29.844 1 89.38 489 ILE A O 1
ATOM 3978 N N . ILE A 1 490 ? -12.836 -1.209 -29.672 1 92 490 ILE A N 1
ATOM 3979 C CA . ILE A 1 490 ? -13.75 -0.391 -28.891 1 92 490 ILE A CA 1
ATOM 3980 C C . ILE A 1 490 ? -13.094 -0.021 -27.562 1 92 490 ILE A C 1
ATOM 3982 O O . ILE A 1 490 ? -13.141 1.138 -27.141 1 92 490 ILE A O 1
ATOM 3986 N N . THR A 1 491 ? -12.484 -1.034 -26.922 1 91.5 491 THR A N 1
ATOM 3987 C CA . THR A 1 491 ? -11.836 -0.771 -25.641 1 91.5 491 THR A CA 1
ATOM 3988 C C . THR A 1 491 ? -10.695 0.232 -25.812 1 91.5 491 THR A C 1
ATOM 3990 O O . THR A 1 491 ? -10.578 1.181 -25.031 1 91.5 491 THR A O 1
ATOM 3993 N N . CYS A 1 492 ? -9.859 0.078 -26.812 1 91.12 492 CYS A N 1
ATOM 3994 C CA . CYS A 1 492 ? -8.758 0.997 -27.078 1 91.12 492 CYS A CA 1
ATOM 3995 C C . CYS A 1 492 ? -9.281 2.387 -27.422 1 91.12 492 CYS A C 1
ATOM 3997 O O . CYS A 1 492 ? -8.727 3.391 -26.969 1 91.12 492 CYS A O 1
ATOM 3999 N N . ALA A 1 493 ? -10.344 2.414 -28.141 1 93.12 493 ALA A N 1
ATOM 4000 C CA . ALA A 1 493 ? -10.938 3.691 -28.531 1 93.12 493 ALA A CA 1
ATOM 4001 C C . ALA A 1 493 ? -11.516 4.418 -27.312 1 93.12 493 ALA A C 1
ATOM 4003 O O . ALA A 1 493 ? -11.398 5.637 -27.188 1 93.12 493 ALA A O 1
ATOM 4004 N N . CYS A 1 494 ? -12.148 3.676 -26.453 1 93.69 494 CYS A N 1
ATOM 4005 C CA . CYS A 1 494 ? -12.727 4.281 -25.266 1 93.69 494 CYS A CA 1
ATOM 4006 C C . CYS A 1 494 ? -11.633 4.832 -24.344 1 93.69 494 CYS A C 1
ATOM 4008 O O . CYS A 1 494 ? -11.781 5.918 -23.781 1 93.69 494 CYS A O 1
ATOM 4010 N N . ILE A 1 495 ? -10.547 4.137 -24.219 1 92.5 495 ILE A N 1
ATOM 4011 C CA . ILE A 1 495 ? -9.445 4.59 -23.375 1 92.5 495 ILE A CA 1
ATOM 4012 C C . ILE A 1 495 ? -8.773 5.805 -24 1 92.5 495 ILE A C 1
ATOM 4014 O O . ILE A 1 495 ? -8.516 6.801 -23.328 1 92.5 495 ILE A O 1
ATOM 4018 N N . ALA A 1 496 ? -8.539 5.746 -25.297 1 93.69 496 ALA A N 1
ATOM 4019 C CA . ALA A 1 496 ? -7.953 6.875 -26.016 1 93.69 496 ALA A CA 1
ATOM 4020 C C . ALA A 1 496 ? -8.891 8.078 -26 1 93.69 496 ALA A C 1
ATOM 4022 O O . ALA A 1 496 ? -8.438 9.219 -25.859 1 93.69 496 ALA A O 1
ATOM 4023 N N . GLY A 1 497 ? -10.172 7.758 -26.156 1 94.5 497 GLY A N 1
ATOM 4024 C CA . GLY A 1 497 ? -11.156 8.828 -26.094 1 94.5 497 GLY A CA 1
ATOM 4025 C C . GLY A 1 497 ? -11.18 9.531 -24.75 1 94.5 497 GLY A C 1
ATOM 4026 O O . GLY A 1 497 ? -11.344 10.75 -24.688 1 94.5 497 GLY A O 1
ATOM 4027 N N . THR A 1 498 ? -11.047 8.734 -23.703 1 94.75 498 THR A N 1
ATOM 4028 C CA . THR A 1 498 ? -11.008 9.328 -22.375 1 94.75 498 THR A CA 1
ATOM 4029 C C . THR A 1 498 ? -9.805 10.25 -22.219 1 94.75 498 THR A C 1
ATOM 4031 O O . THR A 1 498 ? -9.938 11.383 -21.75 1 94.75 498 THR A O 1
ATOM 4034 N N . LEU A 1 499 ? -8.633 9.82 -22.672 1 92.94 499 LEU A N 1
ATOM 4035 C CA . LEU A 1 499 ? -7.414 10.625 -22.594 1 92.94 499 LEU A CA 1
ATOM 4036 C C . LEU A 1 499 ? -7.547 11.891 -23.422 1 92.94 499 LEU A C 1
ATOM 4038 O O . LEU A 1 499 ? -7.242 12.984 -22.953 1 92.94 499 LEU A O 1
ATOM 4042 N N . LEU A 1 500 ? -8.047 11.75 -24.578 1 93.62 500 LEU A N 1
ATOM 4043 C CA . LEU A 1 500 ? -8.195 12.891 -25.484 1 93.62 500 LEU A CA 1
ATOM 4044 C C . LEU A 1 500 ? -9.219 13.883 -24.953 1 93.62 500 LEU A C 1
ATOM 4046 O O . LEU A 1 500 ? -9.062 15.094 -25.109 1 93.62 500 LEU A O 1
ATOM 4050 N N . SER A 1 501 ? -10.281 13.352 -24.375 1 94.94 501 SER A N 1
ATOM 4051 C CA . SER A 1 501 ? -11.289 14.242 -23.797 1 94.94 501 SER A CA 1
ATOM 4052 C C . SER A 1 501 ? -10.703 15.094 -22.672 1 94.94 501 SER A C 1
ATOM 4054 O O . SER A 1 501 ? -11.031 16.266 -22.562 1 94.94 501 SER A O 1
ATOM 4056 N N . PHE A 1 502 ? -9.875 14.523 -21.859 1 91.44 502 PHE A N 1
ATOM 4057 C CA . PHE A 1 502 ? -9.25 15.297 -20.797 1 91.44 502 PHE A CA 1
ATOM 4058 C C . PHE A 1 502 ? -8.359 16.391 -21.359 1 91.44 502 PHE A C 1
ATOM 4060 O O . PHE A 1 502 ? -8.375 17.531 -20.875 1 91.44 502 PHE A O 1
ATOM 4067 N N . ILE A 1 503 ? -7.641 16.094 -22.438 1 88.94 503 ILE A N 1
ATOM 4068 C CA . ILE A 1 503 ? -6.738 17.062 -23.062 1 88.94 503 ILE A CA 1
ATOM 4069 C C . ILE A 1 503 ? -7.543 18.156 -23.734 1 88.94 503 ILE A C 1
ATOM 4071 O O . ILE A 1 503 ? -7.246 19.344 -23.578 1 88.94 503 ILE A O 1
ATOM 4075 N N . ILE A 1 504 ? -8.578 17.797 -24.438 1 90.12 504 ILE A N 1
ATOM 4076 C CA . ILE A 1 504 ? -9.406 18.75 -25.156 1 90.12 504 ILE A CA 1
ATOM 4077 C C . ILE A 1 504 ? -10.109 19.672 -24.156 1 90.12 504 ILE A C 1
ATOM 4079 O O . ILE A 1 504 ? -10.188 20.891 -24.375 1 90.12 504 ILE A O 1
ATOM 4083 N N . LEU A 1 505 ? -10.602 19.094 -23.125 1 89.38 505 LEU A N 1
ATOM 4084 C CA . LEU A 1 505 ? -11.273 19.891 -22.109 1 89.38 505 LEU A CA 1
ATOM 4085 C C . LEU A 1 505 ? -10.328 20.906 -21.5 1 89.38 505 LEU A C 1
ATOM 4087 O O . LEU A 1 505 ? -10.719 22.062 -21.25 1 89.38 505 LEU A O 1
ATOM 4091 N N . LYS A 1 506 ? -9.125 20.578 -21.25 1 85 506 LYS A N 1
ATOM 4092 C CA . LYS A 1 506 ? -8.156 21.5 -20.688 1 85 506 LYS A CA 1
ATOM 4093 C C . LYS A 1 506 ? -7.836 22.625 -21.672 1 85 506 LYS A C 1
ATOM 4095 O O . LYS A 1 506 ? -7.707 23.781 -21.266 1 85 506 LYS A O 1
ATOM 4100 N N . PHE A 1 507 ? -7.801 22.297 -22.922 1 83.69 507 PHE A N 1
ATOM 4101 C CA . PHE A 1 507 ? -7.48 23.281 -23.938 1 83.69 507 PHE A CA 1
ATOM 4102 C C . PHE A 1 507 ? -8.641 24.25 -24.125 1 83.69 507 PHE A C 1
ATOM 4104 O O . PHE A 1 507 ? -8.438 25.453 -24.328 1 83.69 507 PHE A O 1
ATOM 4111 N N . ILE A 1 508 ? -9.852 23.781 -24.016 1 82.06 508 ILE A N 1
ATOM 4112 C CA . ILE A 1 508 ? -11.039 24.625 -24.203 1 82.06 508 ILE A CA 1
ATOM 4113 C C . ILE A 1 508 ? -11.164 25.609 -23.047 1 82.06 508 ILE A C 1
ATOM 4115 O O . ILE A 1 508 ? -11.484 26.781 -23.25 1 82.06 508 ILE A O 1
ATOM 4119 N N . PHE A 1 509 ? -10.773 25.125 -21.906 1 78.94 509 PHE A N 1
ATOM 4120 C CA . PHE A 1 509 ? -11.031 25.953 -20.75 1 78.94 509 PHE A CA 1
ATOM 4121 C C . PHE A 1 509 ? -9.75 26.641 -20.266 1 78.94 509 PHE A C 1
ATOM 4123 O O . PHE A 1 509 ? -9.727 27.25 -19.188 1 78.94 509 PHE A O 1
ATOM 4130 N N . ILE A 1 510 ? -8.656 26.516 -21.016 1 72.69 510 ILE A N 1
ATOM 4131 C CA . ILE A 1 510 ? -7.348 27.031 -20.625 1 72.69 510 ILE A CA 1
ATOM 4132 C C . ILE A 1 510 ? -7.441 28.531 -20.375 1 72.69 510 ILE A C 1
ATOM 4134 O O . ILE A 1 510 ? -6.867 29.031 -19.406 1 72.69 510 ILE A O 1
ATOM 4138 N N . ASN A 1 511 ? -8.102 29.234 -21.172 1 62.75 511 ASN A N 1
ATOM 4139 C CA . ASN A 1 511 ? -8.188 30.672 -21.078 1 62.75 511 ASN A CA 1
ATOM 4140 C C . ASN A 1 511 ? -9.062 31.109 -19.891 1 62.75 511 ASN A C 1
ATOM 4142 O O . ASN A 1 511 ? -8.891 32.188 -19.344 1 62.75 511 ASN A O 1
ATOM 4146 N N . HIS A 1 512 ? -9.898 30.266 -19.562 1 60.69 512 HIS A N 1
ATOM 4147 C CA . HIS A 1 512 ? -10.805 30.625 -18.469 1 60.69 512 HIS A CA 1
ATOM 4148 C C . HIS A 1 512 ? -10.25 30.172 -17.125 1 60.69 512 HIS A C 1
ATOM 4150 O O . HIS A 1 512 ? -10.562 30.766 -16.094 1 60.69 512 HIS A O 1
ATOM 4156 N N . ILE A 1 513 ? -9.484 29.234 -17.141 1 59.53 513 ILE A N 1
ATOM 4157 C CA . ILE A 1 513 ? -8.938 28.688 -15.906 1 59.53 513 ILE A CA 1
ATOM 4158 C C . ILE A 1 513 ? -7.773 29.547 -15.422 1 59.53 513 ILE A C 1
ATOM 4160 O O . ILE A 1 513 ? -7.574 29.719 -14.219 1 59.53 513 ILE A O 1
ATOM 4164 N N . ASN A 1 514 ? -7.023 30.234 -16.375 1 55.69 514 ASN A N 1
ATOM 4165 C CA . ASN A 1 514 ? -5.848 31.016 -16.016 1 55.69 514 ASN A CA 1
ATOM 4166 C C . ASN A 1 514 ? -6.227 32.438 -15.625 1 55.69 514 ASN A C 1
ATOM 4168 O O . ASN A 1 514 ? -5.375 33.219 -15.172 1 55.69 514 ASN A O 1
ATOM 4172 N N . LYS A 1 515 ? -7.469 33 -15.812 1 51.47 515 LYS A N 1
ATOM 4173 C CA . LYS A 1 515 ? -7.805 34.375 -15.469 1 51.47 515 LYS A CA 1
ATOM 4174 C C . LYS A 1 515 ? -8.086 34.5 -13.977 1 51.47 515 LYS A C 1
ATOM 4176 O O . LYS A 1 515 ? -8.836 33.719 -13.398 1 51.47 515 LYS A O 1
ATOM 4181 N N . PRO A 1 516 ? -7.18 35.312 -13.328 1 48.25 516 PRO A N 1
ATOM 4182 C CA . PRO A 1 516 ? -7.465 35.531 -11.906 1 48.25 516 PRO A CA 1
ATOM 4183 C C . PRO A 1 516 ? -8.852 36.125 -11.672 1 48.25 516 PRO A C 1
ATOM 4185 O O . PRO A 1 516 ? -9.391 36.812 -12.547 1 48.25 516 PRO A O 1
ATOM 4188 N N . ALA A 1 517 ? -9.656 35.812 -10.891 1 41.84 517 ALA A N 1
ATOM 4189 C CA . ALA A 1 517 ? -10.875 36.5 -10.531 1 41.84 517 ALA A CA 1
ATOM 4190 C C . ALA A 1 517 ? -10.625 38 -10.422 1 41.84 517 ALA A C 1
ATOM 4192 O O . ALA A 1 517 ? -9.688 38.438 -9.742 1 41.84 517 ALA A O 1
ATOM 4193 N N . ILE A 1 518 ? -10.961 38.906 -11.438 1 34.88 518 ILE A N 1
ATOM 4194 C CA . ILE A 1 518 ? -10.852 40.344 -11.562 1 34.88 518 ILE A CA 1
ATOM 4195 C C . ILE A 1 518 ? -11.273 41.031 -10.258 1 34.88 518 ILE A C 1
ATOM 4197 O O . ILE A 1 518 ? -12.359 40.75 -9.742 1 34.88 518 ILE A O 1
ATOM 4201 N N . PHE A 1 519 ? -10.391 41.781 -9.586 1 34.84 519 PHE A N 1
ATOM 4202 C CA . PHE A 1 519 ? -10.68 42.875 -8.664 1 34.84 519 PHE A CA 1
ATOM 4203 C C . PHE A 1 519 ? -11.414 44 -9.375 1 34.84 519 PHE A C 1
ATOM 4205 O O . PHE A 1 519 ? -10.859 44.656 -10.266 1 34.84 519 PHE A O 1
ATOM 4212 N N . ILE A 1 520 ? -12.711 44.156 -9.516 1 29.88 520 ILE A N 1
ATOM 4213 C CA . ILE A 1 520 ? -13.43 45.312 -10.047 1 29.88 520 ILE A CA 1
ATOM 4214 C C . ILE A 1 520 ? -13.172 46.531 -9.172 1 29.88 520 ILE A C 1
ATOM 4216 O O . ILE A 1 520 ? -13.961 47.5 -9.156 1 29.88 520 ILE A O 1
ATOM 4220 N N . THR A 1 521 ? -12.375 46.969 -8.219 1 28.98 521 THR A N 1
ATOM 4221 C CA . THR A 1 521 ? -12.648 48.25 -7.598 1 28.98 521 THR A CA 1
ATOM 4222 C C . THR A 1 521 ? -12.305 49.406 -8.539 1 28.98 521 THR A C 1
ATOM 4224 O O . THR A 1 521 ? -11.141 49.75 -8.695 1 28.98 521 THR A O 1
ATOM 4227 N N . GLN A 1 522 ? -12.875 49.656 -9.711 1 26.89 522 GLN A N 1
ATOM 4228 C CA . GLN A 1 522 ? -12.617 50.969 -10.312 1 26.89 522 GLN A CA 1
ATOM 4229 C C . GLN A 1 522 ? -13.312 52.062 -9.516 1 26.89 522 GLN A C 1
ATOM 4231 O O . GLN A 1 522 ? -14.492 52.344 -9.734 1 26.89 522 GLN A O 1
ATOM 4236 N N . ASN A 1 523 ? -13.414 52.469 -8.211 1 27.17 523 ASN A N 1
ATOM 4237 C CA . ASN A 1 523 ? -13.867 53.812 -7.844 1 27.17 523 ASN A CA 1
ATOM 4238 C C . ASN A 1 523 ? -13.031 54.906 -8.523 1 27.17 523 ASN A C 1
ATOM 4240 O O . ASN A 1 523 ? -11.812 54.969 -8.328 1 27.17 523 ASN A O 1
ATOM 4244 N N . SER A 1 524 ? -13.422 55.594 -9.586 1 27.27 524 SER A N 1
ATOM 4245 C CA . SER A 1 524 ? -12.984 56.844 -10.25 1 27.27 524 SER A CA 1
ATOM 4246 C C . SER A 1 524 ? -12.719 57.938 -9.234 1 27.27 524 SER A C 1
ATOM 4248 O O . SER A 1 524 ? -11.812 58.75 -9.422 1 27.27 524 SER A O 1
ATOM 4250 N N . SER A 1 525 ? -13.891 58.719 -8.719 1 24.38 525 SER A N 1
ATOM 4251 C CA . SER A 1 525 ? -13.773 60.094 -8.297 1 24.38 525 SER A CA 1
ATOM 4252 C C . SER A 1 525 ? -12.688 60.281 -7.234 1 24.38 525 SER A C 1
ATOM 4254 O O . SER A 1 525 ? -11.805 61.125 -7.371 1 24.38 525 SER A O 1
ATOM 4256 N N . SER A 1 526 ? -13.289 60.781 -5.887 1 24.44 526 SER A N 1
ATOM 4257 C CA . SER A 1 526 ? -12.641 61.562 -4.824 1 24.44 526 SER A CA 1
ATOM 4258 C C . SER A 1 526 ? -11.445 60.812 -4.258 1 24.44 526 SER A C 1
ATOM 4260 O O . SER A 1 526 ? -11.398 59.562 -4.297 1 24.44 526 SER A O 1
ATOM 4262 N N . GLY A 1 527 ? -10.258 61.5 -3.992 1 25.69 527 GLY A N 1
ATOM 4263 C CA . GLY A 1 527 ? -8.914 61.312 -3.465 1 25.69 527 GLY A CA 1
ATOM 4264 C C . GLY A 1 527 ? -8.875 60.469 -2.197 1 25.69 527 GLY A C 1
ATOM 4265 O O . GLY A 1 527 ? -7.887 60.5 -1.463 1 25.69 527 GLY A O 1
ATOM 4266 N N . ARG A 1 528 ? -10.117 60.062 -1.641 1 25.7 528 ARG A N 1
ATOM 4267 C CA . ARG A 1 528 ? -10.023 59.781 -0.211 1 25.7 528 ARG A CA 1
ATOM 4268 C C . ARG A 1 528 ? -9.102 58.594 0.062 1 25.7 528 ARG A C 1
ATOM 4270 O O . ARG A 1 528 ? -9.133 57.594 -0.662 1 25.7 528 ARG A O 1
ATOM 4277 N N . HIS A 1 529 ? -8.125 58.906 0.917 1 25.05 529 HIS A N 1
ATOM 4278 C CA . HIS A 1 529 ? -7.102 58.281 1.749 1 25.05 529 HIS A CA 1
ATOM 4279 C C . HIS A 1 529 ? -7.664 57.125 2.539 1 25.05 529 HIS A C 1
ATOM 4281 O O . HIS A 1 529 ? -8.781 57.188 3.061 1 25.05 529 HIS A O 1
ATOM 4287 N N . LEU A 1 530 ? -7.488 56 2.104 1 24.86 530 LEU A N 1
ATOM 4288 C CA . LEU A 1 530 ? -7.828 54.781 2.82 1 24.86 530 LEU A CA 1
ATOM 4289 C C . LEU A 1 530 ? -7.734 55 4.328 1 24.86 530 LEU A C 1
ATOM 4291 O O . LEU A 1 530 ? -6.656 55.281 4.852 1 24.86 530 LEU A O 1
ATOM 4295 N N . SER A 1 531 ? -8.875 55.469 4.93 1 22.59 531 SER A N 1
ATOM 4296 C CA . SER A 1 531 ? -9.039 55.875 6.316 1 22.59 531 SER A CA 1
ATOM 4297 C C . SER A 1 531 ? -8.562 54.812 7.289 1 22.59 531 SER A C 1
ATOM 4299 O O . SER A 1 531 ? -8.586 53.625 6.965 1 22.59 531 SER A O 1
ATOM 4301 N N . LEU A 1 532 ? -7.922 55.25 8.57 1 23.45 532 LEU A N 1
ATOM 4302 C CA . LEU A 1 532 ? -7.266 54.781 9.789 1 23.45 532 LEU A CA 1
ATOM 4303 C C . LEU A 1 532 ? -8.172 53.844 10.562 1 23.45 532 LEU A C 1
ATOM 4305 O O . LEU A 1 532 ? -7.723 53.156 11.477 1 23.45 532 LEU A O 1
ATOM 4309 N N . GLY A 1 533 ? -9.445 53.812 10.297 1 24.86 533 GLY A N 1
ATOM 4310 C CA . GLY A 1 533 ? -10.391 53.156 11.188 1 24.86 533 GLY A CA 1
ATOM 4311 C C . GLY A 1 533 ? -10.305 51.625 11.117 1 24.86 533 GLY A C 1
ATOM 4312 O O . GLY A 1 533 ? -10.422 50.969 12.133 1 24.86 533 GLY A O 1
ATOM 4313 N N . ASP A 1 534 ? -10.336 51.219 9.906 1 28.42 534 ASP A N 1
ATOM 4314 C CA . ASP A 1 534 ? -10.547 49.781 9.891 1 28.42 534 ASP A CA 1
ATOM 4315 C C . ASP A 1 534 ? -9.297 49.031 10.344 1 28.42 534 ASP A C 1
ATOM 4317 O O . ASP A 1 534 ? -9.344 47.812 10.586 1 28.42 534 ASP A O 1
ATOM 4321 N N . ILE A 1 535 ? -8.078 49.75 10.344 1 28.53 535 ILE A N 1
ATOM 4322 C CA . ILE A 1 535 ? -6.898 49.375 11.109 1 28.53 535 ILE A CA 1
ATOM 4323 C C . ILE A 1 535 ? -7.23 49.344 12.602 1 28.53 535 ILE A C 1
ATOM 4325 O O . ILE A 1 535 ? -6.594 48.625 13.375 1 28.53 535 ILE A O 1
ATOM 4329 N N . GLU A 1 536 ? -8.258 50.125 12.914 1 28.64 536 GLU A N 1
ATOM 4330 C CA . GLU A 1 536 ? -8.703 50.281 14.297 1 28.64 536 GLU A CA 1
ATOM 4331 C C . GLU A 1 536 ? -9.414 49 14.781 1 28.64 536 GLU A C 1
ATOM 4333 O O . GLU A 1 536 ? -9.242 48.594 15.93 1 28.64 536 GLU A O 1
ATOM 4338 N N . LEU A 1 537 ? -10.242 48.5 13.969 1 27.89 537 LEU A N 1
ATOM 4339 C CA . LEU A 1 537 ? -11.031 47.375 14.461 1 27.89 537 LEU A CA 1
ATOM 4340 C C . LEU A 1 537 ? -10.164 46.125 14.609 1 27.89 537 LEU A C 1
ATOM 4342 O O . LEU A 1 537 ? -10.297 45.375 15.578 1 27.89 537 LEU A O 1
ATOM 4346 N N . ARG A 1 538 ? -9.336 45.906 13.609 1 29.72 538 ARG A N 1
ATOM 4347 C CA . ARG A 1 538 ? -8.453 44.75 13.742 1 29.72 538 ARG A CA 1
ATOM 4348 C C . ARG A 1 538 ? -7.449 44.938 14.875 1 29.72 538 ARG A C 1
ATOM 4350 O O . ARG A 1 538 ? -7.129 44 15.602 1 29.72 538 ARG A O 1
ATOM 4357 N N . ASN A 1 539 ? -7.164 46.25 15.094 1 29.64 539 ASN A N 1
ATOM 4358 C CA . ASN A 1 539 ? -6.473 46.656 16.312 1 29.64 539 ASN A CA 1
ATOM 4359 C C . ASN A 1 539 ? -7.363 46.5 17.531 1 29.64 539 ASN A C 1
ATOM 4361 O O . ASN A 1 539 ? -6.871 46.188 18.625 1 29.64 539 ASN A O 1
ATOM 4365 N N . SER A 1 540 ? -8.625 46.781 17.375 1 29.97 540 SER A N 1
ATOM 4366 C CA . SER A 1 540 ? -9.523 46.625 18.516 1 29.97 540 SER A CA 1
ATOM 4367 C C . SER A 1 540 ? -9.672 45.156 18.906 1 29.97 540 SER A C 1
ATOM 4369 O O . SER A 1 540 ? -9.711 44.844 20.109 1 29.97 540 SER A O 1
ATOM 4371 N N . MET A 1 541 ? -9.906 44.281 17.953 1 28.8 541 MET A N 1
ATOM 4372 C CA . MET A 1 541 ? -10.047 42.875 18.328 1 28.8 541 MET A CA 1
ATOM 4373 C C . MET A 1 541 ? -8.719 42.312 18.844 1 28.8 541 MET A C 1
ATOM 4375 O O . MET A 1 541 ? -8.703 41.531 19.797 1 28.8 541 MET A O 1
ATOM 4379 N N . ALA A 1 542 ? -7.656 42.719 18.188 1 28.52 542 ALA A N 1
ATOM 4380 C CA . ALA A 1 542 ? -6.375 42.531 18.844 1 28.52 542 ALA A CA 1
ATOM 4381 C C . ALA A 1 542 ? -6.32 43.281 20.172 1 28.52 542 ALA A C 1
ATOM 4383 O O . ALA A 1 542 ? -5.715 42.812 21.141 1 28.52 542 ALA A O 1
ATOM 4384 N N . GLU A 1 543 ? -7.031 44.406 20.188 1 28.83 543 GLU A N 1
ATOM 4385 C CA . GLU A 1 543 ? -7.199 45.156 21.438 1 28.83 543 GLU A CA 1
ATOM 4386 C C . GLU A 1 543 ? -8.094 44.406 22.406 1 28.83 543 GLU A C 1
ATOM 4388 O O . GLU A 1 543 ? -7.855 44.406 23.625 1 28.83 543 GLU A O 1
ATOM 4393 N N . GLU A 1 544 ? -9.289 44.031 21.969 1 30.28 544 GLU A N 1
ATOM 4394 C CA . GLU A 1 544 ? -10.125 43.312 22.922 1 30.28 544 GLU A CA 1
ATOM 4395 C C . GLU A 1 544 ? -9.461 42 23.359 1 30.28 544 GLU A C 1
ATOM 4397 O O . GLU A 1 544 ? -9.578 41.594 24.516 1 30.28 544 GLU A O 1
ATOM 4402 N N . ILE A 1 545 ? -8.883 41.312 22.328 1 29.66 545 ILE A N 1
ATOM 4403 C CA . ILE A 1 545 ? -8.117 40.156 22.812 1 29.66 545 ILE A CA 1
ATOM 4404 C C . ILE A 1 545 ? -6.91 40.656 23.609 1 29.66 545 ILE A C 1
ATOM 4406 O O . ILE A 1 545 ? -6.527 40.031 24.609 1 29.66 545 ILE A O 1
ATOM 4410 N N . ALA A 1 546 ? -6.484 41.812 23.203 1 26.92 546 ALA A N 1
ATOM 4411 C CA . ALA A 1 546 ? -5.48 42.5 24 1 26.92 546 ALA A CA 1
ATOM 4412 C C . ALA A 1 546 ? -6.082 43.062 25.297 1 26.92 546 ALA A C 1
ATOM 4414 O O . ALA A 1 546 ? -5.367 43.594 26.125 1 26.92 546 ALA A O 1
ATOM 4415 N N . ASP A 1 547 ? -7.383 43.406 25.234 1 29.2 547 ASP A N 1
ATOM 4416 C CA . ASP A 1 547 ? -7.875 43.625 26.594 1 29.2 547 ASP A CA 1
ATOM 4417 C C . ASP A 1 547 ? -7.609 42.375 27.469 1 29.2 547 ASP A C 1
ATOM 4419 O O . ASP A 1 547 ? -8.094 41.281 27.172 1 29.2 547 ASP A O 1
ATOM 4423 N N . GLY A 1 548 ? -6.504 42.312 27.922 1 27.78 548 GLY A N 1
ATOM 4424 C CA . GLY A 1 548 ? -5.68 41.438 28.75 1 27.78 548 GLY A CA 1
ATOM 4425 C C . GLY A 1 548 ? -6.449 40.812 29.891 1 27.78 548 GLY A C 1
ATOM 4426 O O . GLY A 1 548 ? -6.312 41.219 31.047 1 27.78 548 GLY A O 1
ATOM 4427 N N . LYS A 1 549 ? -7.75 40.469 29.578 1 32.66 549 LYS A N 1
ATOM 4428 C CA . LYS A 1 549 ? -8.117 39.656 30.75 1 32.66 549 LYS A CA 1
ATOM 4429 C C . LYS A 1 549 ? -7.141 38.5 30.953 1 32.66 549 LYS A C 1
ATOM 4431 O O . LYS A 1 549 ? -6.957 37.688 30.078 1 32.66 549 LYS A O 1
ATOM 4436 N N . VAL A 1 550 ? -6.184 38.719 31.672 1 30.52 550 VAL A N 1
ATOM 4437 C CA . VAL A 1 550 ? -5.188 37.844 32.281 1 30.52 550 VAL A CA 1
ATOM 4438 C C . VAL A 1 550 ? -5.859 36.562 32.812 1 30.52 550 VAL A C 1
ATOM 4440 O O . VAL A 1 550 ? -6.629 36.594 33.75 1 30.52 550 VAL A O 1
ATOM 4443 N N . TYR A 1 551 ? -6.391 35.719 31.906 1 28.09 551 TYR A N 1
ATOM 4444 C CA . TYR A 1 551 ? -6.879 34.531 32.562 1 28.09 551 TYR A CA 1
ATOM 4445 C C . TYR A 1 551 ? -5.754 33.812 33.312 1 28.09 551 TYR A C 1
ATOM 4447 O O . TYR A 1 551 ? -4.648 33.656 32.781 1 28.09 551 TYR A O 1
ATOM 4455 N N . GLU A 1 552 ? -5.621 34 34.562 1 33.03 552 GLU A N 1
ATOM 4456 C CA . GLU A 1 552 ? -4.703 33.438 35.562 1 33.03 552 GLU A CA 1
ATOM 4457 C C . GLU A 1 552 ? -4.328 32 35.219 1 33.03 552 GLU A C 1
ATOM 4459 O O . GLU A 1 552 ? -3.236 31.547 35.562 1 33.03 552 GLU A O 1
ATOM 4464 N N . ASP A 1 553 ? -5.324 31.219 35.062 1 29.77 553 ASP A N 1
ATOM 4465 C CA . ASP A 1 553 ? -5.258 29.766 34.875 1 29.77 553 ASP A CA 1
ATOM 4466 C C . ASP A 1 553 ? -5.418 29.391 33.406 1 29.77 553 ASP A C 1
ATOM 4468 O O . ASP A 1 553 ? -6.297 29.906 32.719 1 29.77 553 ASP A O 1
ATOM 4472 N N . GLU A 1 554 ? -4.305 29.047 32.906 1 33.69 554 GLU A N 1
ATOM 4473 C CA . GLU A 1 554 ? -4.25 28.562 31.531 1 33.69 554 GLU A CA 1
ATOM 4474 C C . GLU A 1 554 ? -5.516 27.797 31.156 1 33.69 554 GLU A C 1
ATOM 4476 O O . GLU A 1 554 ? -5.941 27.828 30 1 33.69 554 GLU A O 1
ATOM 4481 N N . ASN A 1 555 ? -6.094 27.156 32.188 1 34.69 555 ASN A N 1
ATOM 4482 C CA . ASN A 1 555 ? -7.398 26.516 32.062 1 34.69 555 ASN A CA 1
ATOM 4483 C C . ASN A 1 555 ? -8.5 27.531 31.797 1 34.69 555 ASN A C 1
ATOM 4485 O O . ASN A 1 555 ? -9.516 27.219 31.172 1 34.69 555 ASN A O 1
ATOM 4489 N N . GLU A 1 556 ? -8.32 28.672 32.344 1 38.41 556 GLU A N 1
ATOM 4490 C CA . GLU A 1 556 ? -9.398 29.656 32.312 1 38.41 556 GLU A CA 1
ATOM 4491 C C . GLU A 1 556 ? -9.484 30.328 30.938 1 38.41 556 GLU A C 1
ATOM 4493 O O . GLU A 1 556 ? -10.578 30.594 30.438 1 38.41 556 GLU A O 1
ATOM 4498 N N . MET A 1 557 ? -8.367 30.609 30.344 1 36.59 557 MET A N 1
ATOM 4499 C CA . MET A 1 557 ? -8.391 31.156 29 1 36.59 557 MET A CA 1
ATOM 4500 C C . MET A 1 557 ? -8.953 30.141 28.016 1 36.59 557 MET A C 1
ATOM 4502 O O . MET A 1 557 ? -9.75 30.484 27.141 1 36.59 557 MET A O 1
ATOM 4506 N N . GLU A 1 558 ? -8.531 28.922 28.219 1 37.5 558 GLU A N 1
ATOM 4507 C CA . GLU A 1 558 ? -9.133 27.844 27.438 1 37.5 558 GLU A CA 1
ATOM 4508 C C . GLU A 1 558 ? -10.641 27.781 27.672 1 37.5 558 GLU A C 1
ATOM 4510 O O . GLU A 1 558 ? -11.398 27.547 26.719 1 37.5 558 GLU A O 1
ATOM 4515 N N . ARG A 1 559 ? -11 28.094 28.891 1 39.59 559 ARG A N 1
ATOM 4516 C CA . ARG A 1 559 ? -12.414 28.141 29.234 1 39.59 559 ARG A CA 1
ATOM 4517 C C . ARG A 1 559 ? -13.102 29.328 28.578 1 39.59 559 ARG A C 1
ATOM 4519 O O . ARG A 1 559 ? -14.219 29.219 28.062 1 39.59 559 ARG A O 1
ATOM 4526 N N . GLU A 1 560 ? -12.469 30.422 28.609 1 42.19 560 GLU A N 1
ATOM 4527 C CA . GLU A 1 560 ? -13.148 31.609 28.109 1 42.19 560 GLU A CA 1
ATOM 4528 C C . GLU A 1 560 ? -13.203 31.609 26.578 1 42.19 560 GLU A C 1
ATOM 4530 O O . GLU A 1 560 ? -14.219 31.984 25.984 1 42.19 560 GLU A O 1
ATOM 4535 N N . VAL A 1 561 ? -12.172 31.156 26 1 40.72 561 VAL A N 1
ATOM 4536 C CA . VAL A 1 561 ? -12.18 31.016 24.547 1 40.72 561 VAL A CA 1
ATOM 4537 C C . VAL A 1 561 ? -13.156 29.906 24.141 1 40.72 561 VAL A C 1
ATOM 4539 O O . VAL A 1 561 ? -13.922 30.078 23.188 1 40.72 561 VAL A O 1
ATOM 4542 N N . LEU A 1 562 ? -13.203 28.922 24.984 1 38.78 562 LEU A N 1
ATOM 4543 C CA . LEU A 1 562 ? -14.219 27.875 24.812 1 38.78 562 LEU A CA 1
ATOM 4544 C C . LEU A 1 562 ? -15.609 28.438 25.109 1 38.78 562 LEU A C 1
ATOM 4546 O O . LEU A 1 562 ? -16.562 28.109 24.391 1 38.78 562 LEU A O 1
ATOM 4550 N N . GLU A 1 563 ? -15.695 29.234 26.109 1 42.88 563 GLU A N 1
ATOM 4551 C CA . GLU A 1 563 ? -16.984 29.859 26.453 1 42.88 563 GLU A CA 1
ATOM 4552 C C . GLU A 1 563 ? -17.406 30.859 25.406 1 42.88 563 GLU A C 1
ATOM 4554 O O . GLU A 1 563 ? -18.594 30.938 25.047 1 42.88 563 GLU A O 1
ATOM 4559 N N . GLU A 1 564 ? -16.516 31.609 24.891 1 42.69 564 GLU A N 1
ATOM 4560 C CA . GLU A 1 564 ? -16.891 32.625 23.906 1 42.69 564 GLU A CA 1
ATOM 4561 C C . GLU A 1 564 ? -17.141 32 22.547 1 42.69 564 GLU A C 1
ATOM 4563 O O . GLU A 1 564 ? -18.062 32.406 21.828 1 42.69 564 GLU A O 1
ATOM 4568 N N . ALA A 1 565 ? -16.406 30.953 22.172 1 39.44 565 ALA A N 1
ATOM 4569 C CA . ALA A 1 565 ? -16.672 30.156 20.969 1 39.44 565 ALA A CA 1
ATOM 4570 C C . ALA A 1 565 ? -17.969 29.359 21.109 1 39.44 565 ALA A C 1
ATOM 4572 O O . ALA A 1 565 ? -18.734 29.25 20.156 1 39.44 565 ALA A O 1
ATOM 4573 N N . GLU A 1 566 ? -18.234 28.922 22.312 1 40.16 566 GLU A N 1
ATOM 4574 C CA . GLU A 1 566 ? -19.516 28.328 22.641 1 40.16 566 GLU A CA 1
ATOM 4575 C C . GLU A 1 566 ? -20.656 29.344 22.5 1 40.16 566 GLU A C 1
ATOM 4577 O O . GLU A 1 566 ? -21.734 29 22 1 40.16 566 GLU A O 1
ATOM 4582 N N . ASN A 1 567 ? -20.406 30.438 22.906 1 43.31 567 ASN A N 1
ATOM 4583 C CA . ASN A 1 567 ? -21.469 31.453 22.828 1 43.31 567 ASN A CA 1
ATOM 4584 C C . ASN A 1 567 ? -21.75 31.844 21.391 1 43.31 567 ASN A C 1
ATOM 4586 O O . ASN A 1 567 ? -22.906 32.094 21.031 1 43.31 567 ASN A O 1
ATOM 4590 N N . LYS A 1 568 ? -20.812 31.766 20.5 1 43.31 568 LYS A N 1
ATOM 4591 C CA . LYS A 1 568 ? -21.016 32.156 19.109 1 43.31 568 LYS A CA 1
ATOM 4592 C C . LYS A 1 568 ? -21.625 31.016 18.297 1 43.31 568 LYS A C 1
ATOM 4594 O O . LYS A 1 568 ? -22.5 31.234 17.469 1 43.31 568 LYS A O 1
ATOM 4599 N N . GLU A 1 569 ? -21.234 29.781 18.438 1 41.34 569 GLU A N 1
ATOM 4600 C CA . GLU A 1 569 ? -21.844 28.625 17.797 1 41.34 569 GLU A CA 1
ATOM 4601 C C . GLU A 1 569 ? -23.281 28.438 18.266 1 41.34 569 GLU A C 1
ATOM 4603 O O . GLU A 1 569 ? -24.156 28.078 17.469 1 41.34 569 GLU A O 1
ATOM 4608 N N . ILE A 1 570 ? -23.547 28.812 19.484 1 43.16 570 ILE A N 1
ATOM 4609 C CA . ILE A 1 570 ? -24.922 28.875 19.953 1 43.16 570 ILE A CA 1
ATOM 4610 C C . ILE A 1 570 ? -25.688 29.922 19.141 1 43.16 570 ILE A C 1
ATOM 4612 O O . ILE A 1 570 ? -26.828 29.703 18.75 1 43.16 570 ILE A O 1
ATOM 4616 N N . LYS A 1 571 ? -24.953 30.922 18.797 1 47.66 571 LYS A N 1
ATOM 4617 C CA . LYS A 1 571 ? -25.703 31.938 18.062 1 47.66 571 LYS A CA 1
ATOM 4618 C C . LYS A 1 571 ? -25.922 31.516 16.609 1 47.66 571 LYS A C 1
ATOM 4620 O O . LYS A 1 571 ? -26.984 31.766 16.047 1 47.66 571 LYS A O 1
ATOM 4625 N N . ASP A 1 572 ? -25.094 30.75 16 1 45.69 572 ASP A N 1
ATOM 4626 C CA . ASP A 1 572 ? -25.266 30.281 14.625 1 45.69 572 ASP A CA 1
ATOM 4627 C C . ASP A 1 572 ? -26.219 29.094 14.555 1 45.69 572 ASP A C 1
ATOM 4629 O O . ASP A 1 572 ? -27.031 29 13.641 1 45.69 572 ASP A O 1
ATOM 4633 N N . GLU A 1 573 ? -26.234 28.172 15.484 1 44.25 573 GLU A N 1
ATOM 4634 C CA . GLU A 1 573 ? -27.234 27.109 15.594 1 44.25 573 GLU A CA 1
ATOM 4635 C C . GLU A 1 573 ? -28.625 27.688 15.852 1 44.25 573 GLU A C 1
ATOM 4637 O O . GLU A 1 573 ? -29.609 27.188 15.305 1 44.25 573 GLU A O 1
ATOM 4642 N N . GLN A 1 574 ? -28.656 28.703 16.594 1 44.03 574 GLN A N 1
ATOM 4643 C CA . GLN A 1 574 ? -29.953 29.375 16.766 1 44.03 574 GLN A CA 1
ATOM 4644 C C . GLN A 1 574 ? -30.453 29.953 15.445 1 44.03 574 GLN A C 1
ATOM 4646 O O . GLN A 1 574 ? -31.656 29.969 15.18 1 44.03 574 GLN A O 1
ATOM 4651 N N . LYS A 1 575 ? -29.562 30.281 14.617 1 50.03 575 LYS A N 1
ATOM 4652 C CA . LYS A 1 575 ? -30 30.766 13.312 1 50.03 575 LYS A CA 1
ATOM 4653 C C . LYS A 1 575 ? -30.422 29.609 12.398 1 50.03 575 LYS A C 1
ATOM 4655 O O . LYS A 1 575 ? -31.422 29.703 11.688 1 50.03 575 LYS A O 1
ATOM 4660 N N . GLU A 1 576 ? -29.781 28.469 12.391 1 46.62 576 GLU A N 1
ATOM 4661 C CA . GLU A 1 576 ? -30.141 27.297 11.602 1 46.62 576 GLU A CA 1
ATOM 4662 C C . GLU A 1 576 ? -31.453 26.672 12.094 1 46.62 576 GLU A C 1
ATOM 4664 O O . GLU A 1 576 ? -32.281 26.281 11.289 1 46.62 576 GLU A O 1
ATOM 4669 N N . GLU A 1 577 ? -31.672 26.578 13.375 1 46.12 577 GLU A N 1
ATOM 4670 C CA . GLU A 1 577 ? -32.969 26.156 13.945 1 46.12 577 GLU A CA 1
ATOM 4671 C C . GLU A 1 577 ? -34.094 27.062 13.508 1 46.12 577 GLU A C 1
ATOM 4673 O O . GLU A 1 577 ? -35.188 26.609 13.219 1 46.12 577 GLU A O 1
ATOM 4678 N N . ARG A 1 578 ? -33.781 28.297 13.391 1 49.91 578 ARG A N 1
ATOM 4679 C CA . ARG A 1 578 ? -34.812 29.219 12.898 1 49.91 578 ARG A CA 1
ATOM 4680 C C . ARG A 1 578 ? -35.125 28.953 11.43 1 49.91 578 ARG A C 1
ATOM 4682 O O . ARG A 1 578 ? -36.281 28.969 11.023 1 49.91 578 ARG A O 1
ATOM 4689 N N . GLN A 1 579 ? -34.094 28.578 10.688 1 47.62 579 GLN A N 1
ATOM 4690 C CA . GLN A 1 579 ? -34.344 28.344 9.273 1 47.62 579 GLN A CA 1
ATOM 4691 C C . GLN A 1 579 ? -35.031 27 9.047 1 47.62 579 GLN A C 1
ATOM 4693 O O . GLN A 1 579 ? -35.906 26.875 8.203 1 47.62 579 GLN A O 1
ATOM 4698 N N . GLU A 1 580 ? -34.656 25.922 9.758 1 45.5 580 GLU A N 1
ATOM 4699 C CA . GLU A 1 580 ? -35.312 24.641 9.672 1 45.5 580 GLU A CA 1
ATOM 4700 C C . GLU A 1 580 ? -36.75 24.734 10.211 1 45.5 580 GLU A C 1
ATOM 4702 O O . GLU A 1 580 ? -37.656 24.141 9.648 1 45.5 580 GLU A O 1
ATOM 4707 N N . ASN A 1 581 ? -36.875 25.469 11.266 1 46.09 581 ASN A N 1
ATOM 4708 C CA . ASN A 1 581 ? -38.25 25.719 11.742 1 46.09 581 ASN A CA 1
ATOM 4709 C C . ASN A 1 581 ? -39.031 26.531 10.719 1 46.09 581 ASN A C 1
ATOM 4711 O O . ASN A 1 581 ? -40.25 26.297 10.539 1 46.09 581 ASN A O 1
ATOM 4715 N N . ASP A 1 582 ? -38.375 27.375 10.039 1 49.78 582 ASP A N 1
ATOM 4716 C CA . ASP A 1 582 ? -39.062 28.125 8.992 1 49.78 582 ASP A CA 1
ATOM 4717 C C . ASP A 1 582 ? -39.438 27.219 7.824 1 49.78 582 ASP A C 1
ATOM 4719 O O . ASP A 1 582 ? -40.531 27.328 7.266 1 49.78 582 ASP A O 1
ATOM 4723 N N . MET A 1 583 ? -38.5 26.297 7.547 1 45.5 583 MET A N 1
ATOM 4724 C CA . MET A 1 583 ? -38.844 25.375 6.457 1 45.5 583 MET A CA 1
ATOM 4725 C C . MET A 1 583 ? -39.906 24.391 6.875 1 45.5 583 MET A C 1
ATOM 4727 O O . MET A 1 583 ? -40.781 24.016 6.062 1 45.5 583 MET A O 1
ATOM 4731 N N . ALA A 1 584 ? -39.875 23.859 8.141 1 43.81 584 ALA A N 1
ATOM 4732 C CA . ALA A 1 584 ? -40.938 23.016 8.648 1 43.81 584 ALA A CA 1
ATOM 4733 C C . ALA A 1 584 ? -42.281 23.766 8.711 1 43.81 584 ALA A C 1
ATOM 4735 O O . ALA A 1 584 ? -43.344 23.203 8.383 1 43.81 584 ALA A O 1
ATOM 4736 N N . GLU A 1 585 ? -42.156 24.969 9.016 1 46.75 585 GLU A N 1
ATOM 4737 C CA . GLU A 1 585 ? -43.406 25.766 9.008 1 46.75 585 GLU A CA 1
ATOM 4738 C C . GLU A 1 585 ? -43.906 25.969 7.586 1 46.75 585 GLU A C 1
ATOM 4740 O O . GLU A 1 585 ? -45.125 25.969 7.355 1 46.75 585 GLU A O 1
ATOM 4745 N N . THR A 1 586 ? -42.969 26 6.664 1 47.69 586 THR A N 1
ATOM 4746 C CA . THR A 1 586 ? -43.438 26.141 5.289 1 47.69 586 THR A CA 1
ATOM 4747 C C . THR A 1 586 ? -44.062 24.844 4.793 1 47.69 586 THR A C 1
ATOM 4749 O O . THR A 1 586 ? -45.062 24.859 4.098 1 47.69 586 THR A O 1
ATOM 4752 N N . VAL A 1 587 ? -43.438 23.672 5.172 1 44.69 587 VAL A N 1
ATOM 4753 C CA . VAL A 1 587 ? -44.031 22.406 4.742 1 44.69 587 VAL A CA 1
ATOM 4754 C C . VAL A 1 587 ? -45.344 22.188 5.449 1 44.69 587 VAL A C 1
ATOM 4756 O O . VAL A 1 587 ? -46.312 21.734 4.832 1 44.69 587 VAL A O 1
ATOM 4759 N N . LEU A 1 588 ? -45.438 22.531 6.703 1 41.25 588 LEU A N 1
ATOM 4760 C CA . LEU A 1 588 ? -46.688 22.406 7.402 1 41.25 588 LEU A CA 1
ATOM 4761 C C . LEU A 1 588 ? -47.719 23.391 6.84 1 41.25 588 LEU A C 1
ATOM 4763 O O . LEU A 1 588 ? -48.906 23.062 6.727 1 41.25 588 LEU A O 1
ATOM 4767 N N . ASN A 1 589 ? -47.219 24.531 6.5 1 44.31 589 ASN A N 1
ATOM 4768 C CA . ASN A 1 589 ? -48.188 25.469 5.918 1 44.31 589 ASN A CA 1
ATOM 4769 C C . ASN A 1 589 ? -48.625 25.031 4.52 1 44.31 589 ASN A C 1
ATOM 4771 O O . ASN A 1 589 ? -49.719 25.359 4.07 1 44.31 589 ASN A O 1
ATOM 4775 N N . GLU A 1 590 ? -47.688 24.375 3.836 1 42.75 590 GLU A N 1
ATOM 4776 C CA . GLU A 1 590 ? -48.125 23.922 2.521 1 42.75 590 GLU A CA 1
ATOM 4777 C C . GLU A 1 590 ? -49.125 22.766 2.643 1 42.75 590 GLU A C 1
ATOM 4779 O O . GLU A 1 590 ? -50.031 22.609 1.806 1 42.75 590 GLU A O 1
ATOM 4784 N N . GLU A 1 591 ? -48.969 21.891 3.641 1 41.5 591 GLU A N 1
ATOM 4785 C CA . GLU A 1 591 ? -50 20.859 3.824 1 41.5 591 GLU A CA 1
ATOM 4786 C C . GLU A 1 591 ? -51.312 21.469 4.254 1 41.5 591 GLU A C 1
ATOM 4788 O O . GLU A 1 591 ? -52.406 20.938 3.922 1 41.5 591 GLU A O 1
ATOM 4793 N N . SER A 1 592 ? -51.281 22.516 5.023 1 41.62 592 SER A N 1
ATOM 4794 C CA . SER A 1 592 ? -52.562 23.109 5.41 1 41.62 592 SER A CA 1
ATOM 4795 C C . SER A 1 592 ? -53.219 23.781 4.219 1 41.62 592 SER A C 1
ATOM 4797 O O . SER A 1 592 ? -54.469 23.859 4.168 1 41.62 592 SER A O 1
ATOM 4799 N N . ASN A 1 593 ? -52.406 24.328 3.348 1 41.78 593 ASN A N 1
ATOM 4800 C CA . ASN A 1 593 ? -53.094 24.984 2.229 1 41.78 593 ASN A CA 1
ATOM 4801 C C . ASN A 1 593 ? -53.656 23.969 1.244 1 41.78 593 ASN A C 1
ATOM 4803 O O . ASN A 1 593 ? -54.469 24.312 0.384 1 41.78 593 ASN A O 1
ATOM 4807 N N . GLU A 1 594 ? -53.031 22.734 1.165 1 38.69 594 GLU A N 1
ATOM 4808 C CA . GLU A 1 594 ? -53.594 21.797 0.217 1 38.69 594 GLU A CA 1
ATOM 4809 C C . GLU A 1 594 ? -54.969 21.281 0.705 1 38.69 594 GLU A C 1
ATOM 4811 O O . GLU A 1 594 ? -55.75 20.766 -0.08 1 38.69 594 GLU A O 1
ATOM 4816 N N . ASP A 1 595 ? -55.25 21.281 2.02 1 39 595 ASP A N 1
ATOM 4817 C CA . ASP A 1 595 ? -56.594 20.844 2.391 1 39 595 ASP A CA 1
ATOM 4818 C C . ASP A 1 595 ? -57.656 21.812 1.877 1 39 595 ASP A C 1
ATOM 4820 O O . ASP A 1 595 ? -58.812 21.438 1.708 1 39 595 ASP A O 1
ATOM 4824 N N . THR A 1 596 ? -57.375 23.125 1.834 1 39.38 596 THR A N 1
ATOM 4825 C CA . THR A 1 596 ? -58.469 24 1.453 1 39.38 596 THR A CA 1
ATOM 4826 C C . THR A 1 596 ? -58.812 23.844 -0.026 1 39.38 596 THR A C 1
ATOM 4828 O O . THR A 1 596 ? -59.906 24.203 -0.465 1 39.38 596 THR A O 1
ATOM 4831 N N . ILE A 1 597 ? -57.75 23.453 -0.868 1 36.78 597 ILE A N 1
ATOM 4832 C CA . ILE A 1 597 ? -58.156 23.422 -2.273 1 36.78 597 ILE A CA 1
ATOM 4833 C C . ILE A 1 597 ? -58.906 22.125 -2.572 1 36.78 597 ILE A C 1
ATOM 4835 O O . ILE A 1 597 ? -59.656 22.062 -3.527 1 36.78 597 ILE A O 1
ATOM 4839 N N . MET A 1 598 ? -58.75 21 -1.728 1 28.67 598 MET A N 1
ATOM 4840 C CA . MET A 1 598 ? -59.688 19.938 -2.064 1 28.67 598 MET A CA 1
ATOM 4841 C C . MET A 1 598 ? -61.062 20.219 -1.49 1 28.67 598 MET A C 1
ATOM 4843 O O . MET A 1 598 ? -62.094 19.906 -2.113 1 28.67 598 MET A O 1
ATOM 4847 N N . MET B 1 1 ? 42.75 59.031 39.469 1 21.88 1 MET B N 1
ATOM 4848 C CA . MET B 1 1 ? 42.75 57.594 39.219 1 21.88 1 MET B CA 1
ATOM 4849 C C . MET B 1 1 ? 41.344 57.031 39.344 1 21.88 1 MET B C 1
ATOM 4851 O O . MET B 1 1 ? 40.875 56.719 40.469 1 21.88 1 MET B O 1
ATOM 4855 N N . ALA B 1 2 ? 40.344 57.625 38.844 1 24.02 2 ALA B N 1
ATOM 4856 C CA . ALA B 1 2 ? 38.875 57.719 38.75 1 24.02 2 ALA B CA 1
ATOM 4857 C C . ALA B 1 2 ? 38.281 56.406 38.281 1 24.02 2 ALA B C 1
ATOM 4859 O O . ALA B 1 2 ? 38.719 55.812 37.281 1 24.02 2 ALA B O 1
ATOM 4860 N N . LEU B 1 3 ? 37.531 55.594 39.188 1 22.66 3 LEU B N 1
ATOM 4861 C CA . LEU B 1 3 ? 36.844 54.312 39.312 1 22.66 3 LEU B CA 1
ATOM 4862 C C . LEU B 1 3 ? 35.781 54.125 38.219 1 22.66 3 LEU B C 1
ATOM 4864 O O . LEU B 1 3 ? 34.75 54.75 38.281 1 22.66 3 LEU B O 1
ATOM 4868 N N . ASN B 1 4 ? 36.156 54.281 36.969 1 23.11 4 ASN B N 1
ATOM 4869 C CA . ASN B 1 4 ? 35.25 54.094 35.812 1 23.11 4 ASN B CA 1
ATOM 4870 C C . ASN B 1 4 ? 34.5 52.781 35.875 1 23.11 4 ASN B C 1
ATOM 4872 O O . ASN B 1 4 ? 35.094 51.719 35.688 1 23.11 4 ASN B O 1
ATOM 4876 N N . LYS B 1 5 ? 33.625 52.625 36.875 1 28.77 5 LYS B N 1
ATOM 4877 C CA . LYS B 1 5 ? 32.75 51.5 37.156 1 28.77 5 LYS B CA 1
ATOM 4878 C C . LYS B 1 5 ? 31.922 51.094 35.938 1 28.77 5 LYS B C 1
ATOM 4880 O O . LYS B 1 5 ? 31.062 51.844 35.5 1 28.77 5 LYS B O 1
ATOM 4885 N N . SER B 1 6 ? 32.594 50.562 34.906 1 25.75 6 SER B N 1
ATOM 4886 C CA . SER B 1 6 ? 32 50 33.719 1 25.75 6 SER B CA 1
ATOM 4887 C C . SER B 1 6 ? 30.844 49.062 34.062 1 25.75 6 SER B C 1
ATOM 4889 O O . SER B 1 6 ? 31.016 48.094 34.812 1 25.75 6 SER B O 1
ATOM 4891 N N . PHE B 1 7 ? 29.625 49.531 34.25 1 23.84 7 PHE B N 1
ATOM 4892 C CA . PHE B 1 7 ? 28.359 48.844 34.469 1 23.84 7 PHE B CA 1
ATOM 4893 C C . PHE B 1 7 ? 28.234 47.656 33.5 1 23.84 7 PHE B C 1
ATOM 4895 O O . PHE B 1 7 ? 28.078 47.844 32.281 1 23.84 7 PHE B O 1
ATOM 4902 N N . ASP B 1 8 ? 28.938 46.562 33.688 1 24.94 8 ASP B N 1
ATOM 4903 C CA . ASP B 1 8 ? 28.859 45.25 33.062 1 24.94 8 ASP B CA 1
ATOM 4904 C C . ASP B 1 8 ? 27.422 44.75 33.062 1 24.94 8 ASP B C 1
ATOM 4906 O O . ASP B 1 8 ? 26.812 44.531 34.125 1 24.94 8 ASP B O 1
ATOM 4910 N N . GLU B 1 9 ? 26.547 45.344 32.188 1 26.12 9 GLU B N 1
ATOM 4911 C CA . GLU B 1 9 ? 25.172 44.906 31.922 1 26.12 9 GLU B CA 1
ATOM 4912 C C . GLU B 1 9 ? 25.078 43.406 31.828 1 26.12 9 GLU B C 1
ATOM 4914 O O . GLU B 1 9 ? 25.75 42.781 31 1 26.12 9 GLU B O 1
ATOM 4919 N N . THR B 1 10 ? 24.891 42.688 32.875 1 27.86 10 THR B N 1
ATOM 4920 C CA . THR B 1 10 ? 24.562 41.281 33.125 1 27.86 10 THR B CA 1
ATOM 4921 C C . THR B 1 10 ? 23.531 40.781 32.156 1 27.86 10 THR B C 1
ATOM 4923 O O . THR B 1 10 ? 22.469 41.375 31.984 1 27.86 10 THR B O 1
ATOM 4926 N N . ASP B 1 11 ? 24 40.062 31.062 1 27.81 11 ASP B N 1
ATOM 4927 C CA . ASP B 1 11 ? 23.406 39.25 30 1 27.81 11 ASP B CA 1
ATOM 4928 C C . ASP B 1 11 ? 22.312 38.344 30.531 1 27.81 11 ASP B C 1
ATOM 4930 O O . ASP B 1 11 ? 22.594 37.344 31.188 1 27.81 11 ASP B O 1
ATOM 4934 N N . SER B 1 12 ? 21.297 38.906 31.172 1 28.67 12 SER B N 1
ATOM 4935 C CA . SER B 1 12 ? 20.125 38.125 31.594 1 28.67 12 SER B CA 1
ATOM 4936 C C . SER B 1 12 ? 19.641 37.219 30.484 1 28.67 12 SER B C 1
ATOM 4938 O O . SER B 1 12 ? 19.547 37.594 29.328 1 28.67 12 SER B O 1
ATOM 4940 N N . GLY B 1 13 ? 19.891 35.906 30.562 1 28.05 13 GLY B N 1
ATOM 4941 C CA . GLY B 1 13 ? 19.609 34.656 29.844 1 28.05 13 GLY B CA 1
ATOM 4942 C C . GLY B 1 13 ? 18.188 34.594 29.328 1 28.05 13 GLY B C 1
ATOM 4943 O O . GLY B 1 13 ? 17.312 33.969 29.938 1 28.05 13 GLY B O 1
ATOM 4944 N N . ALA B 1 14 ? 17.641 35.75 28.828 1 29.11 14 ALA B N 1
ATOM 4945 C CA . ALA B 1 14 ? 16.297 35.688 28.234 1 29.11 14 ALA B CA 1
ATOM 4946 C C . ALA B 1 14 ? 16.203 34.562 27.203 1 29.11 14 ALA B C 1
ATOM 4948 O O . ALA B 1 14 ? 17.031 34.469 26.312 1 29.11 14 ALA B O 1
ATOM 4949 N N . PRO B 1 15 ? 15.57 33.438 27.719 1 32.38 15 PRO B N 1
ATOM 4950 C CA . PRO B 1 15 ? 15.406 32.281 26.875 1 32.38 15 PRO B CA 1
ATOM 4951 C C . PRO B 1 15 ? 15.023 32.625 25.438 1 32.38 15 PRO B C 1
ATOM 4953 O O . PRO B 1 15 ? 14.25 33.562 25.219 1 32.38 15 PRO B O 1
ATOM 4956 N N . SER B 1 16 ? 15.906 32.375 24.516 1 32.62 16 SER B N 1
ATOM 4957 C CA . SER B 1 16 ? 16.031 32.906 23.156 1 32.62 16 SER B CA 1
ATOM 4958 C C . SER B 1 16 ? 14.742 32.688 22.359 1 32.62 16 SER B C 1
ATOM 4960 O O . SER B 1 16 ? 14.266 31.547 22.234 1 32.62 16 SER B O 1
ATOM 4962 N N . LYS B 1 17 ? 13.891 33.719 22.234 1 34.66 17 LYS B N 1
ATOM 4963 C CA . LYS B 1 17 ? 12.766 34 21.344 1 34.66 17 LYS B CA 1
ATOM 4964 C C . LYS B 1 17 ? 12.953 33.312 20 1 34.66 17 LYS B C 1
ATOM 4966 O O . LYS B 1 17 ? 11.984 33.031 19.297 1 34.66 17 LYS B O 1
ATOM 4971 N N . HIS B 1 18 ? 14.195 33 19.781 1 32.84 18 HIS B N 1
ATOM 4972 C CA . HIS B 1 18 ? 14.531 32.531 18.453 1 32.84 18 HIS B CA 1
ATOM 4973 C C . HIS B 1 18 ? 14.102 31.062 18.266 1 32.84 18 HIS B C 1
ATOM 4975 O O . HIS B 1 18 ? 13.781 30.656 17.141 1 32.84 18 HIS B O 1
ATOM 4981 N N . ALA B 1 19 ? 14.094 30.344 19.359 1 36.06 19 ALA B N 1
ATOM 4982 C CA . ALA B 1 19 ? 13.812 28.922 19.219 1 36.06 19 ALA B CA 1
ATOM 4983 C C . ALA B 1 19 ? 12.328 28.672 18.953 1 36.06 19 ALA B C 1
ATOM 4985 O O . ALA B 1 19 ? 11.961 27.812 18.156 1 36.06 19 ALA B O 1
ATOM 4986 N N . ASP B 1 20 ? 11.477 29.516 19.562 1 35.12 20 ASP B N 1
ATOM 4987 C CA . ASP B 1 20 ? 10.039 29.297 19.438 1 35.12 20 ASP B CA 1
ATOM 4988 C C . ASP B 1 20 ? 9.531 29.719 18.062 1 35.12 20 ASP B C 1
ATOM 4990 O O . ASP B 1 20 ? 8.656 29.078 17.484 1 35.12 20 ASP B O 1
ATOM 4994 N N . LEU B 1 21 ? 10.195 30.703 17.562 1 32.03 21 LEU B N 1
ATOM 4995 C CA . LEU B 1 21 ? 9.727 31.219 16.281 1 32.03 21 LEU B CA 1
ATOM 4996 C C . LEU B 1 21 ? 10.078 30.25 15.156 1 32.03 21 LEU B C 1
ATOM 4998 O O . LEU B 1 21 ? 9.297 30.062 14.219 1 32.03 21 LEU B O 1
ATOM 5002 N N . LYS B 1 22 ? 11.164 29.578 15.391 1 35.31 22 LYS B N 1
ATOM 5003 C CA . LYS B 1 22 ? 11.562 28.562 14.406 1 35.31 22 LYS B CA 1
ATOM 5004 C C . LYS B 1 22 ? 10.547 27.422 14.344 1 35.31 22 LYS B C 1
ATOM 5006 O O . LYS B 1 22 ? 10.211 26.953 13.258 1 35.31 22 LYS B O 1
ATOM 5011 N N . HIS B 1 23 ? 10.102 27.031 15.445 1 38.66 23 HIS B N 1
ATOM 5012 C CA . HIS B 1 23 ? 9.086 25.984 15.469 1 38.66 23 HIS B CA 1
ATOM 5013 C C . HIS B 1 23 ? 7.797 26.438 14.812 1 38.66 23 HIS B C 1
ATOM 5015 O O . HIS B 1 23 ? 7.145 25.672 14.102 1 38.66 23 HIS B O 1
ATOM 5021 N N . LEU B 1 24 ? 7.531 27.719 14.992 1 32.94 24 LEU B N 1
ATOM 5022 C CA . LEU B 1 24 ? 6.309 28.234 14.398 1 32.94 24 LEU B CA 1
ATOM 5023 C C . LEU B 1 24 ? 6.445 28.359 12.883 1 32.94 24 LEU B C 1
ATOM 5025 O O . LEU B 1 24 ? 5.516 28.031 12.141 1 32.94 24 LEU B O 1
ATOM 5029 N N . GLN B 1 25 ? 7.621 28.766 12.469 1 32.84 25 GLN B N 1
ATOM 5030 C CA . GLN B 1 25 ? 7.836 28.938 11.031 1 32.84 25 GLN B CA 1
ATOM 5031 C C . GLN B 1 25 ? 7.852 27.594 10.305 1 32.84 25 GLN B C 1
ATOM 5033 O O . GLN B 1 25 ? 7.27 27.469 9.227 1 32.84 25 GLN B O 1
ATOM 5038 N N . GLU B 1 26 ? 8.57 26.703 10.789 1 37.81 26 GLU B N 1
ATOM 5039 C CA . GLU B 1 26 ? 8.555 25.359 10.195 1 37.81 26 GLU B CA 1
ATOM 5040 C C . GLU B 1 26 ? 7.141 24.797 10.141 1 37.81 26 GLU B C 1
ATOM 5042 O O . GLU B 1 26 ? 6.766 24.156 9.156 1 37.81 26 GLU B O 1
ATOM 5047 N N . ASN B 1 27 ? 6.406 25.109 11.141 1 38.53 27 ASN B N 1
ATOM 5048 C CA . ASN B 1 27 ? 5.016 24.672 11.125 1 38.53 27 ASN B CA 1
ATOM 5049 C C . ASN B 1 27 ? 4.172 25.531 10.18 1 38.53 27 ASN B C 1
ATOM 5051 O O . ASN B 1 27 ? 3.242 25.031 9.547 1 38.53 27 ASN B O 1
ATOM 5055 N N . TYR B 1 28 ? 4.52 26.875 10.117 1 34.34 28 TYR B N 1
ATOM 5056 C CA . TYR B 1 28 ? 3.789 27.766 9.219 1 34.34 28 TYR B CA 1
ATOM 5057 C C . TYR B 1 28 ? 4 27.359 7.766 1 34.34 28 TYR B C 1
ATOM 5059 O O . TYR B 1 28 ? 3.043 27.266 6.992 1 34.34 28 TYR B O 1
ATOM 5067 N N . ASP B 1 29 ? 5.18 27.281 7.34 1 36.88 29 ASP B N 1
ATOM 5068 C CA . ASP B 1 29 ? 5.441 26.859 5.969 1 36.88 29 ASP B CA 1
ATOM 5069 C C . ASP B 1 29 ? 4.777 25.516 5.676 1 36.88 29 ASP B C 1
ATOM 5071 O O . ASP B 1 29 ? 4.273 25.281 4.574 1 36.88 29 ASP B O 1
ATOM 5075 N N . LYS B 1 30 ? 4.867 24.703 6.574 1 41.53 30 LYS B N 1
ATOM 5076 C CA . LYS B 1 30 ? 4.09 23.469 6.438 1 41.53 30 LYS B CA 1
ATOM 5077 C C . LYS B 1 30 ? 2.598 23.781 6.324 1 41.53 30 LYS B C 1
ATOM 5079 O O . LYS B 1 30 ? 1.888 23.141 5.543 1 41.53 30 LYS B O 1
ATOM 5084 N N . ILE B 1 31 ? 2.148 24.828 7.09 1 40.38 31 ILE B N 1
ATOM 5085 C CA . ILE B 1 31 ? 0.737 25.188 7.066 1 40.38 31 ILE B CA 1
ATOM 5086 C C . ILE B 1 31 ? 0.42 25.953 5.773 1 40.38 31 ILE B C 1
ATOM 5088 O O . ILE B 1 31 ? -0.603 25.688 5.133 1 40.38 31 ILE B O 1
ATOM 5092 N N . THR B 1 32 ? 1.218 27.031 5.461 1 39.94 32 THR B N 1
ATOM 5093 C CA . THR B 1 32 ? 0.903 27.828 4.281 1 39.94 32 THR B CA 1
ATOM 5094 C C . THR B 1 32 ? 1.093 27 3.008 1 39.94 32 THR B C 1
ATOM 5096 O O . THR B 1 32 ? 0.382 27.203 2.021 1 39.94 32 THR B O 1
ATOM 5099 N N . ASP B 1 33 ? 2.096 26.297 2.883 1 44.81 33 ASP B N 1
ATOM 5100 C CA . ASP B 1 33 ? 2.359 25.5 1.697 1 44.81 33 ASP B CA 1
ATOM 5101 C C . ASP B 1 33 ? 1.278 24.438 1.51 1 44.81 33 ASP B C 1
ATOM 5103 O O . ASP B 1 33 ? 0.988 24.031 0.382 1 44.81 33 ASP B O 1
ATOM 5107 N N . THR B 1 34 ? 0.792 24 2.555 1 48.75 34 THR B N 1
ATOM 5108 C CA . THR B 1 34 ? -0.187 22.922 2.41 1 48.75 34 THR B CA 1
ATOM 5109 C C . THR B 1 34 ? -1.511 23.469 1.882 1 48.75 34 THR B C 1
ATOM 5111 O O . THR B 1 34 ? -2.312 22.734 1.315 1 48.75 34 THR B O 1
ATOM 5114 N N . LYS B 1 35 ? -1.842 24.828 2.221 1 51.19 35 LYS B N 1
ATOM 5115 C CA . LYS B 1 35 ? -3.127 25.281 1.704 1 51.19 35 LYS B CA 1
ATOM 5116 C C . LYS B 1 35 ? -2.936 26.297 0.582 1 51.19 35 LYS B C 1
ATOM 5118 O O . LYS B 1 35 ? -2.064 27.172 0.665 1 51.19 35 LYS B O 1
ATOM 5123 N N . LEU B 1 36 ? -3.389 25.969 -0.603 1 57.25 36 LEU B N 1
ATOM 5124 C CA . LEU B 1 36 ? -3.422 26.875 -1.744 1 57.25 36 LEU B CA 1
ATOM 5125 C C . LEU B 1 36 ? -3.932 28.25 -1.33 1 57.25 36 LEU B C 1
ATOM 5127 O O . LEU B 1 36 ? -4.988 28.359 -0.7 1 57.25 36 LEU B O 1
ATOM 5131 N N . PRO B 1 37 ? -2.957 29.266 -1.432 1 50.12 37 PRO B N 1
ATOM 5132 C CA . PRO B 1 37 ? -3.516 30.609 -1.178 1 50.12 37 PRO B CA 1
ATOM 5133 C C . PRO B 1 37 ? -4.82 30.844 -1.933 1 50.12 37 PRO B C 1
ATOM 5135 O O . PRO B 1 37 ? -5.039 30.266 -3 1 50.12 37 PRO B O 1
ATOM 5138 N N . GLU B 1 38 ? -5.812 31.312 -1.305 1 50.12 38 GLU B N 1
ATOM 5139 C CA . GLU B 1 38 ? -7.168 31.547 -1.801 1 50.12 38 GLU B CA 1
ATOM 5140 C C . GLU B 1 38 ? -7.145 32.094 -3.223 1 50.12 38 GLU B C 1
ATOM 5142 O O . GLU B 1 38 ? -8.047 31.828 -4.016 1 50.12 38 GLU B O 1
ATOM 5147 N N . ASN B 1 39 ? -6 32.812 -3.514 1 45.25 39 ASN B N 1
ATOM 5148 C CA . ASN B 1 39 ? -5.953 33.469 -4.816 1 45.25 39 ASN B CA 1
ATOM 5149 C C . ASN B 1 39 ? -5.578 32.5 -5.926 1 45.25 39 ASN B C 1
ATOM 5151 O O . ASN B 1 39 ? -5.66 32.844 -7.105 1 45.25 39 ASN B O 1
ATOM 5155 N N . LEU B 1 40 ? -5.273 31.312 -5.477 1 55.12 40 LEU B N 1
ATOM 5156 C CA . LEU B 1 40 ? -4.738 30.438 -6.512 1 55.12 40 LEU B CA 1
ATOM 5157 C C . LEU B 1 40 ? -5.691 29.266 -6.781 1 55.12 40 LEU B C 1
ATOM 5159 O O . LEU B 1 40 ? -5.398 28.406 -7.605 1 55.12 40 LEU B O 1
ATOM 5163 N N . HIS B 1 41 ? -6.809 29.438 -6.16 1 55.78 41 HIS B N 1
ATOM 5164 C CA . HIS B 1 41 ? -7.742 28.359 -6.465 1 55.78 41 HIS B CA 1
ATOM 5165 C C . HIS B 1 41 ? -8.398 28.562 -7.824 1 55.78 41 HIS B C 1
ATOM 5167 O O . HIS B 1 41 ? -9.305 29.391 -7.961 1 55.78 41 HIS B O 1
ATOM 5173 N N . ARG B 1 42 ? -7.609 28.312 -8.914 1 57.12 42 ARG B N 1
ATOM 5174 C CA . ARG B 1 42 ? -8.055 28.484 -10.297 1 57.12 42 ARG B CA 1
ATOM 5175 C C . ARG B 1 42 ? -8.68 27.203 -10.836 1 57.12 42 ARG B C 1
ATOM 5177 O O . ARG B 1 42 ? -8.664 26.953 -12.047 1 57.12 42 ARG B O 1
ATOM 5184 N N . GLY B 1 43 ? -9.344 26.516 -10.055 1 60.53 43 GLY B N 1
ATOM 5185 C CA . GLY B 1 43 ? -10.094 25.344 -10.453 1 60.53 43 GLY B CA 1
ATOM 5186 C C . GLY B 1 43 ? -9.211 24.156 -10.812 1 60.53 43 GLY B C 1
ATOM 5187 O O . GLY B 1 43 ? -9.633 23 -10.711 1 60.53 43 GLY B O 1
ATOM 5188 N N . ASP B 1 44 ? -7.949 24.406 -11.391 1 69.94 44 ASP B N 1
ATOM 5189 C CA . ASP B 1 44 ? -7.195 23.234 -11.812 1 69.94 44 ASP B CA 1
ATOM 5190 C C . ASP B 1 44 ? -5.918 23.078 -10.992 1 69.94 44 ASP B C 1
ATOM 5192 O O . ASP B 1 44 ? -5.176 22.109 -11.172 1 69.94 44 ASP B O 1
ATOM 5196 N N . ILE B 1 45 ? -5.668 24.016 -10.203 1 76.56 45 ILE B N 1
ATOM 5197 C CA . ILE B 1 45 ? -4.406 23.938 -9.469 1 76.56 45 ILE B CA 1
ATOM 5198 C C . ILE B 1 45 ? -4.652 23.344 -8.086 1 76.56 45 ILE B C 1
ATOM 5200 O O . ILE B 1 45 ? -5.586 23.734 -7.387 1 76.56 45 ILE B O 1
ATOM 5204 N N . THR B 1 46 ? -3.93 22.344 -7.863 1 79.62 46 THR B N 1
ATOM 5205 C CA . THR B 1 46 ? -4.02 21.688 -6.57 1 79.62 46 THR B CA 1
ATOM 5206 C C . THR B 1 46 ? -2.648 21.594 -5.91 1 79.62 46 THR B C 1
ATOM 5208 O O . THR B 1 46 ? -1.621 21.75 -6.574 1 79.62 46 THR B O 1
ATOM 5211 N N . THR B 1 47 ? -2.668 21.5 -4.676 1 80.81 47 THR B N 1
ATOM 5212 C CA . THR B 1 47 ? -1.422 21.266 -3.951 1 80.81 47 THR B CA 1
ATOM 5213 C C . THR B 1 47 ? -0.873 19.875 -4.254 1 80.81 47 THR B C 1
ATOM 5215 O O . THR B 1 47 ? -1.627 18.969 -4.617 1 80.81 47 THR B O 1
ATOM 5218 N N . VAL B 1 48 ? 0.406 19.734 -4.148 1 88.19 48 VAL B N 1
ATOM 5219 C CA . VAL B 1 48 ? 1.093 18.516 -4.562 1 88.19 48 VAL B CA 1
ATOM 5220 C C . VAL B 1 48 ? 0.967 17.453 -3.469 1 88.19 48 VAL B C 1
ATOM 5222 O O . VAL B 1 48 ? 1.264 16.281 -3.695 1 88.19 48 VAL B O 1
ATOM 5225 N N . ASN B 1 49 ? 0.408 17.719 -2.316 1 86.75 49 ASN B N 1
ATOM 5226 C CA . ASN B 1 49 ? 0.436 16.812 -1.171 1 86.75 49 ASN B CA 1
ATOM 5227 C C . ASN B 1 49 ? -0.302 15.508 -1.467 1 86.75 49 ASN B C 1
ATOM 5229 O O . ASN B 1 49 ? 0.216 14.422 -1.2 1 86.75 49 ASN B O 1
ATOM 5233 N N . ARG B 1 50 ? -1.428 15.594 -2.09 1 90.44 50 ARG B N 1
ATOM 5234 C CA . ARG B 1 50 ? -2.184 14.383 -2.389 1 90.44 50 ARG B CA 1
ATOM 5235 C C . ARG B 1 50 ? -1.482 13.547 -3.455 1 90.44 50 ARG B C 1
ATOM 5237 O O . ARG B 1 50 ? -1.438 12.32 -3.361 1 90.44 50 ARG B O 1
ATOM 5244 N N . PHE B 1 51 ? -0.982 14.242 -4.434 1 93.81 51 PHE B N 1
ATOM 5245 C CA . PHE B 1 51 ? -0.25 13.539 -5.477 1 93.81 51 PHE B CA 1
ATOM 5246 C C . PHE B 1 51 ? 0.95 12.805 -4.891 1 93.81 51 PHE B C 1
ATOM 5248 O O . PHE B 1 51 ? 1.225 11.656 -5.262 1 93.81 51 PHE B O 1
ATOM 5255 N N . LEU B 1 52 ? 1.613 13.461 -3.967 1 93.38 52 LEU B N 1
ATOM 5256 C CA . LEU B 1 52 ? 2.783 12.852 -3.346 1 93.38 52 LEU B CA 1
ATOM 5257 C C . LEU B 1 52 ? 2.385 11.656 -2.486 1 93.38 52 LEU B C 1
ATOM 5259 O O . LEU B 1 52 ? 3.127 10.68 -2.395 1 93.38 52 LEU B O 1
ATOM 5263 N N . GLY B 1 53 ? 1.23 11.773 -1.834 1 93.5 53 GLY B N 1
ATOM 5264 C CA . GLY B 1 53 ? 0.732 10.625 -1.098 1 93.5 53 GLY B CA 1
ATOM 5265 C C . GLY B 1 53 ? 0.491 9.414 -1.979 1 93.5 53 GLY B C 1
ATOM 5266 O O . GLY B 1 53 ? 0.883 8.297 -1.63 1 93.5 53 GLY B O 1
ATOM 5267 N N . TYR B 1 54 ? -0.097 9.625 -3.098 1 96.56 54 TYR B N 1
ATOM 5268 C CA . TYR B 1 54 ? -0.327 8.555 -4.062 1 96.56 54 TYR B CA 1
ATOM 5269 C C . TYR B 1 54 ? 0.991 8.023 -4.613 1 96.56 54 TYR B C 1
ATOM 5271 O O . TYR B 1 54 ? 1.173 6.812 -4.746 1 96.56 54 TYR B O 1
ATOM 5279 N N . HIS B 1 55 ? 1.852 8.961 -4.934 1 96.5 55 HIS B N 1
ATOM 5280 C CA . HIS B 1 55 ? 3.17 8.633 -5.465 1 96.5 55 HIS B CA 1
ATOM 5281 C C . HIS B 1 55 ? 3.965 7.785 -4.477 1 96.5 55 HIS B C 1
ATOM 5283 O O . HIS B 1 55 ? 4.574 6.785 -4.863 1 96.5 55 HIS B O 1
ATOM 5289 N N . ASP B 1 56 ? 3.973 8.133 -3.188 1 96.31 56 ASP B N 1
ATOM 5290 C CA . ASP B 1 56 ? 4.672 7.371 -2.158 1 96.31 56 ASP B CA 1
ATOM 5291 C C . ASP B 1 56 ? 4.148 5.938 -2.086 1 96.31 56 ASP B C 1
ATOM 5293 O O . ASP B 1 56 ? 4.934 4.988 -2.041 1 96.31 56 ASP B O 1
ATOM 5297 N N . ALA B 1 57 ? 2.871 5.832 -2.066 1 96.56 57 ALA B N 1
ATOM 5298 C CA . ALA B 1 57 ? 2.252 4.512 -1.979 1 96.56 57 ALA B CA 1
ATOM 5299 C C . ALA B 1 57 ? 2.596 3.664 -3.199 1 96.56 57 ALA B C 1
ATOM 5301 O O . ALA B 1 57 ? 2.92 2.48 -3.07 1 96.56 57 ALA B O 1
ATOM 5302 N N . MET B 1 58 ? 2.572 4.211 -4.363 1 96.88 58 MET B N 1
ATOM 5303 C CA . MET B 1 58 ? 2.838 3.486 -5.602 1 96.88 58 MET B CA 1
ATOM 5304 C C . MET B 1 58 ? 4.293 3.031 -5.668 1 96.88 58 MET B C 1
ATOM 5306 O O . MET B 1 58 ? 4.574 1.884 -6.016 1 96.88 58 MET B O 1
ATOM 5310 N N . MET B 1 59 ? 5.207 3.922 -5.316 1 97.12 59 MET B N 1
ATOM 5311 C CA . MET B 1 59 ? 6.629 3.596 -5.371 1 97.12 59 MET B CA 1
ATOM 5312 C C . MET B 1 59 ? 6.98 2.516 -4.352 1 97.12 59 MET B C 1
ATOM 5314 O O . MET B 1 59 ? 7.766 1.612 -4.645 1 97.12 59 MET B O 1
ATOM 5318 N N . ALA B 1 60 ? 6.387 2.631 -3.16 1 97.12 60 ALA B N 1
ATOM 5319 C CA . ALA B 1 60 ? 6.617 1.62 -2.133 1 97.12 60 ALA B CA 1
ATOM 5320 C C . ALA B 1 60 ? 6.105 0.255 -2.58 1 97.12 60 ALA B C 1
ATOM 5322 O O . ALA B 1 60 ? 6.773 -0.762 -2.387 1 97.12 60 ALA B O 1
ATOM 5323 N N . THR B 1 61 ? 4.926 0.262 -3.182 1 96.25 61 THR B N 1
ATOM 5324 C CA . THR B 1 61 ? 4.332 -0.987 -3.65 1 96.25 61 THR B CA 1
ATOM 5325 C C . THR B 1 61 ? 5.16 -1.585 -4.785 1 96.25 61 THR B C 1
ATOM 5327 O O . THR B 1 61 ? 5.441 -2.785 -4.789 1 96.25 61 THR B O 1
ATOM 5330 N N . CYS B 1 62 ? 5.605 -0.765 -5.711 1 95.5 62 CYS B N 1
ATOM 5331 C CA . CYS B 1 62 ? 6.41 -1.223 -6.836 1 95.5 62 CYS B CA 1
ATOM 5332 C C . CYS B 1 62 ? 7.723 -1.834 -6.355 1 95.5 62 CYS B C 1
ATOM 5334 O O . CYS B 1 62 ? 8.125 -2.9 -6.828 1 95.5 62 CYS B O 1
ATOM 5336 N N . GLY B 1 63 ? 8.375 -1.195 -5.418 1 95.25 63 GLY B N 1
ATOM 5337 C CA . GLY B 1 63 ? 9.617 -1.72 -4.879 1 95.25 63 GLY B CA 1
ATOM 5338 C C . GLY B 1 63 ? 9.445 -3.045 -4.16 1 95.25 63 GLY B C 1
ATOM 5339 O O . GLY B 1 63 ? 10.273 -3.951 -4.316 1 95.25 63 GLY B O 1
ATOM 5340 N N . THR B 1 64 ? 8.352 -3.197 -3.453 1 94.94 64 THR B N 1
ATOM 5341 C CA . THR B 1 64 ? 8.125 -4.406 -2.666 1 94.94 64 THR B CA 1
ATOM 5342 C C . THR B 1 64 ? 7.691 -5.562 -3.562 1 94.94 64 THR B C 1
ATOM 5344 O O . THR B 1 64 ? 8.016 -6.719 -3.293 1 94.94 64 THR B O 1
ATOM 5347 N N . PHE B 1 65 ? 7.016 -5.258 -4.652 1 92.44 65 PHE B N 1
ATOM 5348 C CA . PHE B 1 65 ? 6.52 -6.289 -5.555 1 92.44 65 PHE B CA 1
ATOM 5349 C C . PHE B 1 65 ? 7.672 -6.957 -6.297 1 92.44 65 PHE B C 1
ATOM 5351 O O . PHE B 1 65 ? 7.512 -8.047 -6.848 1 92.44 65 PHE B O 1
ATOM 5358 N N . LEU B 1 66 ? 8.852 -6.387 -6.242 1 92.75 66 LEU B N 1
ATOM 5359 C CA . LEU B 1 66 ? 10.031 -6.957 -6.887 1 92.75 66 LEU B CA 1
ATOM 5360 C C . LEU B 1 66 ? 10.383 -8.305 -6.273 1 92.75 66 LEU B C 1
ATOM 5362 O O . LEU B 1 66 ? 11.008 -9.148 -6.93 1 92.75 66 LEU B O 1
ATOM 5366 N N . ILE B 1 67 ? 9.891 -8.547 -5.086 1 92.5 67 ILE B N 1
ATOM 5367 C CA . ILE B 1 67 ? 10.297 -9.75 -4.375 1 92.5 67 ILE B CA 1
ATOM 5368 C C . ILE B 1 67 ? 9.32 -10.883 -4.68 1 92.5 67 ILE B C 1
ATOM 5370 O O . ILE B 1 67 ? 9.617 -12.055 -4.422 1 92.5 67 ILE B O 1
ATOM 5374 N N . LEU B 1 68 ? 8.211 -10.625 -5.227 1 88.88 68 LEU B N 1
ATOM 5375 C CA . LEU B 1 68 ? 7.117 -11.586 -5.344 1 88.88 68 LEU B CA 1
ATOM 5376 C C . LEU B 1 68 ? 7.508 -12.758 -6.238 1 88.88 68 LEU B C 1
ATOM 5378 O O . LEU B 1 68 ? 7.25 -13.914 -5.906 1 88.88 68 LEU B O 1
ATOM 5382 N N . PRO B 1 69 ? 8.211 -12.5 -7.32 1 86.38 69 PRO B N 1
ATOM 5383 C CA . PRO B 1 69 ? 8.594 -13.648 -8.141 1 86.38 69 PRO B CA 1
ATOM 5384 C C . PRO B 1 69 ? 9.633 -14.539 -7.461 1 86.38 69 PRO B C 1
ATOM 5386 O O . PRO B 1 69 ? 9.758 -15.719 -7.801 1 86.38 69 PRO B O 1
ATOM 5389 N N . LEU B 1 70 ? 10.32 -14.039 -6.523 1 89 70 LEU B N 1
ATOM 5390 C CA . LEU B 1 70 ? 11.398 -14.758 -5.871 1 89 70 LEU B CA 1
ATOM 5391 C C . LEU B 1 70 ? 10.891 -15.508 -4.641 1 89 70 LEU B C 1
ATOM 5393 O O . LEU B 1 70 ? 11.586 -16.359 -4.098 1 89 70 LEU B O 1
ATOM 5397 N N . ARG B 1 71 ? 9.664 -15.266 -4.285 1 85.94 71 ARG B N 1
ATOM 5398 C CA . ARG B 1 71 ? 9.156 -15.797 -3.025 1 85.94 71 ARG B CA 1
ATOM 5399 C C . ARG B 1 71 ? 8.766 -17.266 -3.168 1 85.94 71 ARG B C 1
ATOM 5401 O O . ARG B 1 71 ? 8.797 -18.016 -2.191 1 85.94 71 ARG B O 1
ATOM 5408 N N . ASN B 1 72 ? 8.477 -17.688 -4.363 1 78 72 ASN B N 1
ATOM 5409 C CA . ASN B 1 72 ? 7.973 -19.031 -4.559 1 78 72 ASN B CA 1
ATOM 5410 C C . ASN B 1 72 ? 9.109 -20.047 -4.668 1 78 72 ASN B C 1
ATOM 5412 O O . ASN B 1 72 ? 9.953 -19.938 -5.562 1 78 72 ASN B O 1
ATOM 5416 N N . LEU B 1 73 ? 9.18 -20.953 -3.754 1 84.69 73 LEU B N 1
ATOM 5417 C CA . LEU B 1 73 ? 10.203 -22 -3.725 1 84.69 73 LEU B CA 1
ATOM 5418 C C . LEU B 1 73 ? 9.742 -23.234 -4.488 1 84.69 73 LEU B C 1
ATOM 5420 O O . LEU B 1 73 ? 10.414 -24.266 -4.473 1 84.69 73 LEU B O 1
ATOM 5424 N N . LYS B 1 74 ? 8.68 -23.094 -5.16 1 78.31 74 LYS B N 1
ATOM 5425 C CA . LYS B 1 74 ? 8.094 -24.25 -5.824 1 78.31 74 LYS B CA 1
ATOM 5426 C C . LYS B 1 74 ? 8.93 -24.672 -7.031 1 78.31 74 LYS B C 1
ATOM 5428 O O . LYS B 1 74 ? 8.812 -25.797 -7.516 1 78.31 74 LYS B O 1
ATOM 5433 N N . ASN B 1 75 ? 9.758 -23.781 -7.434 1 82.19 75 ASN B N 1
ATOM 5434 C CA . ASN B 1 75 ? 10.594 -24.094 -8.586 1 82.19 75 ASN B CA 1
ATOM 5435 C C . ASN B 1 75 ? 11.82 -24.922 -8.188 1 82.19 75 ASN B C 1
ATOM 5437 O O . ASN B 1 75 ? 12.547 -25.406 -9.055 1 82.19 75 ASN B O 1
ATOM 5441 N N . MET B 1 76 ? 11.977 -25.141 -6.938 1 87.94 76 MET B N 1
ATOM 5442 C CA . MET B 1 76 ? 13.102 -25.953 -6.461 1 87.94 76 MET B CA 1
ATOM 5443 C C . MET B 1 76 ? 12.789 -27.438 -6.586 1 87.94 76 MET B C 1
ATOM 5445 O O . MET B 1 76 ? 11.797 -27.922 -6.027 1 87.94 76 MET B O 1
ATOM 5449 N N . VAL B 1 77 ? 13.555 -28.109 -7.387 1 89.88 77 VAL B N 1
ATOM 5450 C CA . VAL B 1 77 ? 13.43 -29.547 -7.559 1 89.88 77 VAL B CA 1
ATOM 5451 C C . VAL B 1 77 ? 14.719 -30.234 -7.117 1 89.88 77 VAL B C 1
ATOM 5453 O O . VAL B 1 77 ? 15.805 -29.906 -7.598 1 89.88 77 VAL B O 1
ATOM 5456 N N . LYS B 1 78 ? 14.5 -31.109 -6.25 1 89.19 78 LYS B N 1
ATOM 5457 C CA . LYS B 1 78 ? 15.664 -31.859 -5.785 1 89.19 78 LYS B CA 1
ATOM 5458 C C . LYS B 1 78 ? 16.141 -32.844 -6.844 1 89.19 78 LYS B C 1
ATOM 5460 O O . LYS B 1 78 ? 15.328 -33.438 -7.555 1 89.19 78 LYS B O 1
ATOM 5465 N N . THR B 1 79 ? 17.375 -33.062 -6.906 1 89.81 79 THR B N 1
ATOM 5466 C CA . THR B 1 79 ? 18 -33.938 -7.906 1 89.81 79 THR B CA 1
ATOM 5467 C C . THR B 1 79 ? 17.438 -35.344 -7.82 1 89.81 79 THR B C 1
ATOM 5469 O O . THR B 1 79 ? 17.281 -36.031 -8.844 1 89.81 79 THR B O 1
ATOM 5472 N N . ASP B 1 80 ? 17.141 -35.75 -6.609 1 86.44 80 ASP B N 1
ATOM 5473 C CA . ASP B 1 80 ? 16.672 -37.125 -6.406 1 86.44 80 ASP B CA 1
ATOM 5474 C C . ASP B 1 80 ? 15.219 -37.281 -6.867 1 86.44 80 ASP B C 1
ATOM 5476 O O . ASP B 1 80 ? 14.766 -38.375 -7.16 1 86.44 80 ASP B O 1
ATOM 5480 N N . GLU B 1 81 ? 14.539 -36.188 -6.934 1 86.19 81 GLU B N 1
ATOM 5481 C CA . GLU B 1 81 ? 13.117 -36.25 -7.273 1 86.19 81 GLU B CA 1
ATOM 5482 C C . GLU B 1 81 ? 12.891 -35.812 -8.719 1 86.19 81 GLU B C 1
ATOM 5484 O O . GLU B 1 81 ? 11.781 -35.969 -9.242 1 86.19 81 GLU B O 1
ATOM 5489 N N . TYR B 1 82 ? 13.852 -35.344 -9.328 1 87.69 82 TYR B N 1
ATOM 5490 C CA . TYR B 1 82 ? 13.727 -34.781 -10.664 1 87.69 82 TYR B CA 1
ATOM 5491 C C . TYR B 1 82 ? 13.195 -35.812 -11.656 1 87.69 82 TYR B C 1
ATOM 5493 O O . TYR B 1 82 ? 12.258 -35.531 -12.406 1 87.69 82 TYR B O 1
ATOM 5501 N N . GLU B 1 83 ? 13.711 -37 -11.594 1 87.12 83 GLU B N 1
ATOM 5502 C CA . GLU B 1 83 ? 13.336 -38.031 -12.555 1 87.12 83 GLU B CA 1
ATOM 5503 C C . GLU B 1 83 ? 11.914 -38.531 -12.305 1 87.12 83 GLU B C 1
ATOM 5505 O O . GLU B 1 83 ? 11.164 -38.781 -13.25 1 87.12 83 GLU B O 1
ATOM 5510 N N . GLU B 1 84 ? 11.602 -38.594 -11.125 1 87.44 84 GLU B N 1
ATOM 5511 C CA . GLU B 1 84 ? 10.258 -39.031 -10.781 1 87.44 84 GLU B CA 1
ATOM 5512 C C . GLU B 1 84 ? 9.211 -38 -11.188 1 87.44 84 GLU B C 1
ATOM 5514 O O . GLU B 1 84 ? 8.156 -38.375 -11.719 1 87.44 84 GLU B O 1
ATOM 5519 N N . LEU B 1 85 ? 9.539 -36.781 -10.883 1 86.25 85 LEU B N 1
ATOM 5520 C CA . LEU B 1 85 ? 8.609 -35.719 -11.219 1 86.25 85 LEU B CA 1
ATOM 5521 C C . LEU B 1 85 ? 8.508 -35.531 -12.734 1 86.25 85 LEU B C 1
ATOM 5523 O O . LEU B 1 85 ? 7.438 -35.219 -13.258 1 86.25 85 LEU B O 1
ATOM 5527 N N . LYS B 1 86 ? 9.539 -35.688 -13.375 1 84.56 86 LYS B N 1
ATOM 5528 C CA . LYS B 1 86 ? 9.539 -35.656 -14.836 1 84.56 86 LYS B CA 1
ATOM 5529 C C . LYS B 1 86 ? 8.68 -36.75 -15.43 1 84.56 86 LYS B C 1
ATOM 5531 O O . LYS B 1 86 ? 7.918 -36.531 -16.375 1 84.56 86 LYS B O 1
ATOM 5536 N N . ALA B 1 87 ? 8.789 -37.906 -14.836 1 83.19 87 ALA B N 1
ATOM 5537 C CA . ALA B 1 87 ? 8.023 -39.062 -15.297 1 83.19 87 ALA B CA 1
ATOM 5538 C C . ALA B 1 87 ? 6.531 -38.844 -15.07 1 83.19 87 ALA B C 1
ATOM 5540 O O . ALA B 1 87 ? 5.707 -39.25 -15.898 1 83.19 87 ALA B O 1
ATOM 5541 N N . LYS B 1 88 ? 6.219 -38.188 -14.016 1 79 88 LYS B N 1
ATOM 5542 C CA . LYS B 1 88 ? 4.82 -37.938 -13.664 1 79 88 LYS B CA 1
ATOM 5543 C C . LYS B 1 88 ? 4.293 -36.656 -14.305 1 79 88 LYS B C 1
ATOM 5545 O O . LYS B 1 88 ? 3.143 -36.281 -14.078 1 79 88 LYS B O 1
ATOM 5550 N N . HIS B 1 89 ? 5.035 -35.906 -15.078 1 77.69 89 HIS B N 1
ATOM 5551 C CA . HIS B 1 89 ? 4.676 -34.688 -15.75 1 77.69 89 HIS B CA 1
ATOM 5552 C C . HIS B 1 89 ? 4.219 -33.625 -14.75 1 77.69 89 HIS B C 1
ATOM 5554 O O . HIS B 1 89 ? 3.236 -32.906 -14.992 1 77.69 89 HIS B O 1
ATOM 5560 N N . LYS B 1 90 ? 4.875 -33.625 -13.625 1 78 90 LYS B N 1
ATOM 5561 C CA . LYS B 1 90 ? 4.539 -32.656 -12.578 1 78 90 LYS B CA 1
ATOM 5562 C C . LYS B 1 90 ? 5.68 -31.672 -12.367 1 78 90 LYS B C 1
ATOM 5564 O O . LYS B 1 90 ? 5.875 -31.172 -11.258 1 78 90 LYS B O 1
ATOM 5569 N N . LEU B 1 91 ? 6.438 -31.516 -13.352 1 80.06 91 LEU B N 1
ATOM 5570 C CA . LEU B 1 91 ? 7.52 -30.547 -13.25 1 80.06 91 LEU B CA 1
ATOM 5571 C C . LEU B 1 91 ? 6.977 -29.125 -13.32 1 80.06 91 LEU B C 1
ATOM 5573 O O . LEU B 1 91 ? 6.082 -28.828 -14.117 1 80.06 91 LEU B O 1
ATOM 5577 N N . PRO B 1 92 ? 7.523 -28.344 -12.438 1 78.62 92 PRO B N 1
ATOM 5578 C CA . PRO B 1 92 ? 7.098 -26.953 -12.508 1 78.62 92 PRO B CA 1
ATOM 5579 C C . PRO B 1 92 ? 7.508 -26.281 -13.812 1 78.62 92 PRO B C 1
ATOM 5581 O O . PRO B 1 92 ? 8.281 -26.844 -14.586 1 78.62 92 PRO B O 1
ATOM 5584 N N . HIS B 1 93 ? 6.875 -25.125 -14.078 1 72.25 93 HIS B N 1
ATOM 5585 C CA . HIS B 1 93 ? 7.051 -24.375 -15.32 1 72.25 93 HIS B CA 1
ATOM 5586 C C . HIS B 1 93 ? 8.516 -24.016 -15.547 1 72.25 93 HIS B C 1
ATOM 5588 O O . HIS B 1 93 ? 9.008 -24.094 -16.672 1 72.25 93 HIS B O 1
ATOM 5594 N N . ASP B 1 94 ? 9.344 -23.719 -14.508 1 79.31 94 ASP B N 1
ATOM 5595 C CA . ASP B 1 94 ? 10.758 -23.359 -14.594 1 79.31 94 ASP B CA 1
ATOM 5596 C C . ASP B 1 94 ? 11.539 -24 -13.445 1 79.31 94 ASP B C 1
ATOM 5598 O O . ASP B 1 94 ? 11.953 -23.297 -12.508 1 79.31 94 ASP B O 1
ATOM 5602 N N . PRO B 1 95 ? 11.836 -25.281 -13.609 1 85.44 95 PRO B N 1
ATOM 5603 C CA . PRO B 1 95 ? 12.453 -26 -12.5 1 85.44 95 PRO B CA 1
ATOM 5604 C C . PRO B 1 95 ? 13.945 -25.688 -12.352 1 85.44 95 PRO B C 1
ATOM 5606 O O . PRO B 1 95 ? 14.648 -25.531 -13.352 1 85.44 95 PRO B O 1
ATOM 5609 N N . ILE B 1 96 ? 14.383 -25.531 -11.164 1 88.62 96 ILE B N 1
ATOM 5610 C CA . ILE B 1 96 ? 15.781 -25.391 -10.789 1 88.62 96 ILE B CA 1
ATOM 5611 C C . ILE B 1 96 ? 16.234 -26.641 -10.031 1 88.62 96 ILE B C 1
ATOM 5613 O O . ILE B 1 96 ? 15.82 -26.859 -8.891 1 88.62 96 ILE B O 1
ATOM 5617 N N . VAL B 1 97 ? 17 -27.391 -10.703 1 90.94 97 VAL B N 1
ATOM 5618 C CA . VAL B 1 97 ? 17.406 -28.672 -10.156 1 90.94 97 VAL B CA 1
ATOM 5619 C C . VAL B 1 97 ? 18.625 -28.469 -9.25 1 90.94 97 VAL B C 1
ATOM 5621 O O . VAL B 1 97 ? 19.688 -28.031 -9.711 1 90.94 97 VAL B O 1
ATOM 5624 N N . VAL B 1 98 ? 18.422 -28.688 -8.016 1 92.12 98 VAL B N 1
ATOM 5625 C CA . VAL B 1 98 ? 19.5 -28.516 -7.043 1 92.12 98 VAL B CA 1
ATOM 5626 C C . VAL B 1 98 ? 19.469 -29.641 -6.02 1 92.12 98 VAL B C 1
ATOM 5628 O O . VAL B 1 98 ? 18.469 -30.375 -5.926 1 92.12 98 VAL B O 1
ATOM 5631 N N . GLU B 1 99 ? 20.562 -29.797 -5.289 1 89.5 99 GLU B N 1
ATOM 5632 C CA . GLU B 1 99 ? 20.672 -30.891 -4.312 1 89.5 99 GLU B CA 1
ATOM 5633 C C . GLU B 1 99 ? 19.984 -30.516 -3.006 1 89.5 99 GLU B C 1
ATOM 5635 O O . GLU B 1 99 ? 19.344 -31.359 -2.383 1 89.5 99 GLU B O 1
ATOM 5640 N N . ASP B 1 100 ? 20.219 -29.328 -2.576 1 91 100 ASP B N 1
ATOM 5641 C CA . ASP B 1 100 ? 19.672 -28.875 -1.303 1 91 100 ASP B CA 1
ATOM 5642 C C . ASP B 1 100 ? 19.281 -27.406 -1.357 1 91 100 ASP B C 1
ATOM 5644 O O . ASP B 1 100 ? 19.391 -26.766 -2.408 1 91 100 ASP B O 1
ATOM 5648 N N . LEU B 1 101 ? 18.75 -26.969 -0.229 1 92.06 101 LEU B N 1
ATOM 5649 C CA . LEU B 1 101 ? 18.312 -25.578 -0.148 1 92.06 101 LEU B CA 1
ATOM 5650 C C . LEU B 1 101 ? 19.469 -24.609 -0.336 1 92.06 101 LEU B C 1
ATOM 5652 O O . LEU B 1 101 ? 19.328 -23.562 -0.956 1 92.06 101 LEU B O 1
ATOM 5656 N N . ALA B 1 102 ? 20.656 -24.953 0.186 1 92.44 102 ALA B N 1
ATOM 5657 C CA . ALA B 1 102 ? 21.844 -24.125 0.017 1 92.44 102 ALA B CA 1
ATOM 5658 C C . ALA B 1 102 ? 22.203 -23.969 -1.458 1 92.44 102 ALA B C 1
ATOM 5660 O O . ALA B 1 102 ? 22.609 -22.891 -1.899 1 92.44 102 ALA B O 1
ATOM 5661 N N . GLY B 1 103 ? 22.047 -25.047 -2.131 1 92.56 103 GLY B N 1
ATOM 5662 C CA . GLY B 1 103 ? 22.281 -24.984 -3.564 1 92.56 103 GLY B CA 1
ATOM 5663 C C . GLY B 1 103 ? 21.297 -24.109 -4.301 1 92.56 103 GLY B C 1
ATOM 5664 O O . GLY B 1 103 ? 21.656 -23.422 -5.25 1 92.56 103 GLY B O 1
ATOM 5665 N N . TYR B 1 104 ? 20.094 -24.156 -3.832 1 92.94 104 TYR B N 1
ATOM 5666 C CA . TYR B 1 104 ? 19.047 -23.328 -4.441 1 92.94 104 TYR B CA 1
ATOM 5667 C C . TYR B 1 104 ? 19.328 -21.844 -4.219 1 92.94 104 TYR B C 1
ATOM 5669 O O . TYR B 1 104 ? 19.203 -21.047 -5.145 1 92.94 104 TYR B O 1
ATOM 5677 N N . LEU B 1 105 ? 19.719 -21.516 -3.008 1 93.5 105 LEU B N 1
ATOM 5678 C CA . LEU B 1 105 ? 19.984 -20.125 -2.664 1 93.5 105 LEU B CA 1
ATOM 5679 C C . LEU B 1 105 ? 21.219 -19.609 -3.42 1 93.5 105 LEU B C 1
ATOM 5681 O O . LEU B 1 105 ? 21.266 -18.422 -3.785 1 93.5 105 LEU B O 1
ATOM 5685 N N . ASP B 1 106 ? 22.094 -20.453 -3.668 1 93.12 106 ASP B N 1
ATOM 5686 C CA . ASP B 1 106 ? 23.266 -20.078 -4.445 1 93.12 106 ASP B CA 1
ATOM 5687 C C . ASP B 1 106 ? 22.906 -19.875 -5.918 1 93.12 106 ASP B C 1
ATOM 5689 O O . ASP B 1 106 ? 23.453 -18.984 -6.578 1 93.12 106 ASP B O 1
ATOM 5693 N N . ALA B 1 107 ? 22.031 -20.734 -6.371 1 91.38 107 ALA B N 1
ATOM 5694 C CA . ALA B 1 107 ? 21.594 -20.609 -7.758 1 91.38 107 ALA B CA 1
ATOM 5695 C C . ALA B 1 107 ? 20.812 -19.312 -7.965 1 91.38 107 ALA B C 1
ATOM 5697 O O . ALA B 1 107 ? 20.844 -18.734 -9.055 1 91.38 107 ALA B O 1
ATOM 5698 N N . MET B 1 108 ? 20.219 -18.812 -6.895 1 93.19 108 MET B N 1
ATOM 5699 C CA . MET B 1 108 ? 19.375 -17.625 -6.996 1 93.19 108 MET B CA 1
ATOM 5700 C C . MET B 1 108 ? 20.141 -16.375 -6.574 1 93.19 108 MET B C 1
ATOM 5702 O O . MET B 1 108 ? 19.547 -15.305 -6.395 1 93.19 108 MET B O 1
ATOM 5706 N N . LYS B 1 109 ? 21.422 -16.422 -6.449 1 93.44 109 LYS B N 1
ATOM 5707 C CA . LYS B 1 109 ? 22.234 -15.312 -5.965 1 93.44 109 LYS B CA 1
ATOM 5708 C C . LYS B 1 109 ? 22.125 -14.102 -6.883 1 93.44 109 LYS B C 1
ATOM 5710 O O . LYS B 1 109 ? 22.016 -12.969 -6.41 1 93.44 109 LYS B O 1
ATOM 5715 N N . THR B 1 110 ? 22.109 -14.273 -8.188 1 92.31 110 THR B N 1
ATOM 5716 C CA . THR B 1 110 ? 22.031 -13.172 -9.141 1 92.31 110 THR B CA 1
ATOM 5717 C C . THR B 1 110 ? 20.688 -12.484 -9.062 1 92.31 110 THR B C 1
ATOM 5719 O O . THR B 1 110 ? 20.594 -11.258 -9.164 1 92.31 110 THR B O 1
ATOM 5722 N N . GLU B 1 111 ? 19.641 -13.281 -8.891 1 93.31 111 GLU B N 1
ATOM 5723 C CA . GLU B 1 111 ? 18.312 -12.703 -8.758 1 93.31 111 GLU B CA 1
ATOM 5724 C C . GLU B 1 111 ? 18.188 -11.859 -7.492 1 93.31 111 GLU B C 1
ATOM 5726 O O . GLU B 1 111 ? 17.531 -10.82 -7.492 1 93.31 111 GLU B O 1
ATOM 5731 N N . PHE B 1 112 ? 18.844 -12.289 -6.414 1 94.44 112 PHE B N 1
ATOM 5732 C CA . PHE B 1 112 ? 18.828 -11.531 -5.172 1 94.44 112 PHE B CA 1
ATOM 5733 C C . PHE B 1 112 ? 19.578 -10.219 -5.328 1 94.44 112 PHE B C 1
ATOM 5735 O O . PHE B 1 112 ? 19.125 -9.172 -4.844 1 94.44 112 PHE B O 1
ATOM 5742 N N . ILE B 1 113 ? 20.656 -10.211 -5.984 1 93.56 113 ILE B N 1
ATOM 5743 C CA . ILE B 1 113 ? 21.453 -9.008 -6.207 1 93.56 113 ILE B CA 1
ATOM 5744 C C . ILE B 1 113 ? 20.656 -8.016 -7.055 1 93.56 113 ILE B C 1
ATOM 5746 O O . ILE B 1 113 ? 20.641 -6.816 -6.77 1 93.56 113 ILE B O 1
ATOM 5750 N N . MET B 1 114 ? 19.969 -8.516 -8.086 1 93.5 114 MET B N 1
ATOM 5751 C CA . MET B 1 114 ? 19.172 -7.648 -8.945 1 93.5 114 MET B CA 1
ATOM 5752 C C . MET B 1 114 ? 17.969 -7.086 -8.195 1 93.5 114 MET B C 1
ATOM 5754 O O . MET B 1 114 ? 17.531 -5.965 -8.461 1 93.5 114 MET B O 1
ATOM 5758 N N . PHE B 1 115 ? 17.516 -7.895 -7.234 1 95.31 115 PHE B N 1
ATOM 5759 C CA . PHE B 1 115 ? 16.453 -7.367 -6.387 1 95.31 115 PHE B CA 1
ATOM 5760 C C . PHE B 1 115 ? 16.938 -6.152 -5.605 1 95.31 115 PHE B C 1
ATOM 5762 O O . PHE B 1 115 ? 16.266 -5.121 -5.57 1 95.31 115 PHE B O 1
ATOM 5769 N N . PHE B 1 116 ? 18.094 -6.289 -4.953 1 95.56 116 PHE B N 1
ATOM 5770 C CA . PHE B 1 116 ? 18.641 -5.184 -4.168 1 95.56 116 PHE B CA 1
ATOM 5771 C C . PHE B 1 116 ? 18.906 -3.971 -5.051 1 95.56 116 PHE B C 1
ATOM 5773 O O . PHE B 1 116 ? 18.562 -2.844 -4.684 1 95.56 116 PHE B O 1
ATOM 5780 N N . LEU B 1 117 ? 19.406 -4.234 -6.242 1 93.56 117 LEU B N 1
ATOM 5781 C CA . LEU B 1 117 ? 19.688 -3.16 -7.188 1 93.56 117 LEU B CA 1
ATOM 5782 C C . LEU B 1 117 ? 18.406 -2.475 -7.633 1 93.56 117 LEU B C 1
ATOM 5784 O O . LEU B 1 117 ? 18.312 -1.245 -7.613 1 93.56 117 LEU B O 1
ATOM 5788 N N . GLY B 1 118 ? 17.453 -3.311 -8.008 1 95.06 118 GLY B N 1
ATOM 5789 C CA . GLY B 1 118 ? 16.188 -2.766 -8.461 1 95.06 118 GLY B CA 1
ATOM 5790 C C . GLY B 1 118 ? 15.461 -1.979 -7.387 1 95.06 118 GLY B C 1
ATOM 5791 O O . GLY B 1 118 ? 14.93 -0.896 -7.652 1 95.06 118 GLY B O 1
ATOM 5792 N N . PHE B 1 119 ? 15.461 -2.514 -6.156 1 96.94 119 PHE B N 1
ATOM 5793 C CA . PHE B 1 119 ? 14.789 -1.84 -5.055 1 96.94 119 PHE B CA 1
ATOM 5794 C C . PHE B 1 119 ? 15.438 -0.491 -4.766 1 96.94 119 PHE B C 1
ATOM 5796 O O . PHE B 1 119 ? 14.742 0.509 -4.574 1 96.94 119 PHE B O 1
ATOM 5803 N N . LEU B 1 120 ? 16.703 -0.402 -4.781 1 95.94 120 LEU B N 1
ATOM 5804 C CA . LEU B 1 120 ? 17.422 0.832 -4.477 1 95.94 120 LEU B CA 1
ATOM 5805 C C . LEU B 1 120 ? 17.281 1.843 -5.609 1 95.94 120 LEU B C 1
ATOM 5807 O O . LEU B 1 120 ? 17.219 3.051 -5.363 1 95.94 120 LEU B O 1
ATOM 5811 N N . ILE B 1 121 ? 17.188 1.38 -6.84 1 94.75 121 ILE B N 1
ATOM 5812 C CA . ILE B 1 121 ? 16.953 2.273 -7.973 1 94.75 121 ILE B CA 1
ATOM 5813 C C . ILE B 1 121 ? 15.578 2.918 -7.852 1 94.75 121 ILE B C 1
ATOM 5815 O O . ILE B 1 121 ? 15.438 4.129 -8.031 1 94.75 121 ILE B O 1
ATOM 5819 N N . ILE B 1 122 ? 14.594 2.109 -7.512 1 96.19 122 ILE B N 1
ATOM 5820 C CA . ILE B 1 122 ? 13.242 2.627 -7.359 1 96.19 122 ILE B CA 1
ATOM 5821 C C . ILE B 1 122 ? 13.203 3.658 -6.234 1 96.19 122 ILE B C 1
ATOM 5823 O O . ILE B 1 122 ? 12.555 4.699 -6.355 1 96.19 122 ILE B O 1
ATOM 5827 N N . CYS B 1 123 ? 13.969 3.395 -5.145 1 95.62 123 CYS B N 1
ATOM 5828 C CA . CYS B 1 123 ? 14.031 4.336 -4.035 1 95.62 123 CYS B CA 1
ATOM 5829 C C . CYS B 1 123 ? 14.703 5.637 -4.461 1 95.62 123 CYS B C 1
ATOM 5831 O O . CYS B 1 123 ? 14.32 6.719 -4.008 1 95.62 123 CYS B O 1
ATOM 5833 N N . THR B 1 124 ? 15.648 5.539 -5.352 1 93.06 124 THR B N 1
ATOM 5834 C CA . THR B 1 124 ? 16.328 6.734 -5.82 1 93.06 124 THR B CA 1
ATOM 5835 C C . THR B 1 124 ? 15.414 7.574 -6.707 1 93.06 124 THR B C 1
ATOM 5837 O O . THR B 1 124 ? 15.422 8.805 -6.629 1 93.06 124 THR B O 1
ATOM 5840 N N . ILE B 1 125 ? 14.68 6.918 -7.559 1 94.75 125 ILE B N 1
ATOM 5841 C CA . ILE B 1 125 ? 13.703 7.625 -8.391 1 94.75 125 ILE B CA 1
ATOM 5842 C C . ILE B 1 125 ? 12.672 8.312 -7.5 1 94.75 125 ILE B C 1
ATOM 5844 O O . ILE B 1 125 ? 12.297 9.461 -7.746 1 94.75 125 ILE B O 1
ATOM 5848 N N . TRP B 1 126 ? 12.227 7.582 -6.457 1 95.31 126 TRP B N 1
ATOM 5849 C CA . TRP B 1 126 ? 11.281 8.141 -5.488 1 95.31 126 TRP B CA 1
ATOM 5850 C C . TRP B 1 126 ? 11.844 9.398 -4.848 1 95.31 126 TRP B C 1
ATOM 5852 O O . TRP B 1 126 ? 11.164 10.43 -4.777 1 95.31 126 TRP B O 1
ATOM 5862 N N . GLU B 1 127 ? 13.141 9.367 -4.422 1 91.81 127 GLU B N 1
ATOM 5863 C CA . GLU B 1 127 ? 13.805 10.492 -3.779 1 91.81 127 GLU B CA 1
ATOM 5864 C C . GLU B 1 127 ? 13.883 11.695 -4.723 1 91.81 127 GLU B C 1
ATOM 5866 O O . GLU B 1 127 ? 13.625 12.828 -4.316 1 91.81 127 GLU B O 1
ATOM 5871 N N . THR B 1 128 ? 14.18 11.398 -5.93 1 89.06 128 THR B N 1
ATOM 5872 C CA . THR B 1 128 ? 14.328 12.461 -6.918 1 89.06 128 THR B CA 1
ATOM 5873 C C . THR B 1 128 ? 12.992 13.141 -7.188 1 89.06 128 THR B C 1
ATOM 5875 O O . THR B 1 128 ? 12.93 14.367 -7.324 1 89.06 128 THR B O 1
ATOM 5878 N N . ASN B 1 129 ? 11.984 12.383 -7.293 1 91.62 129 ASN B N 1
ATOM 5879 C CA . ASN B 1 129 ? 10.656 12.938 -7.531 1 91.62 129 ASN B CA 1
ATOM 5880 C C . ASN B 1 129 ? 10.188 13.805 -6.363 1 91.62 129 ASN B C 1
ATOM 5882 O O . ASN B 1 129 ? 9.539 14.828 -6.57 1 91.62 129 ASN B O 1
ATOM 5886 N N . ILE B 1 130 ? 10.539 13.43 -5.176 1 91.06 130 ILE B N 1
ATOM 5887 C CA . ILE B 1 130 ? 10.148 14.203 -4.004 1 91.06 130 ILE B CA 1
ATOM 5888 C C . ILE B 1 130 ? 10.906 15.523 -3.982 1 91.06 130 ILE B C 1
ATOM 5890 O O . ILE B 1 130 ? 10.328 16.578 -3.703 1 91.06 130 ILE B O 1
ATOM 5894 N N . ILE B 1 131 ? 12.172 15.5 -4.27 1 86.56 131 ILE B N 1
ATOM 5895 C CA . ILE B 1 131 ? 13 16.703 -4.258 1 86.56 131 ILE B CA 1
ATOM 5896 C C . ILE B 1 131 ? 12.5 17.688 -5.32 1 86.56 131 ILE B C 1
ATOM 5898 O O . ILE B 1 131 ? 12.5 18.891 -5.109 1 86.56 131 ILE B O 1
ATOM 5902 N N . ARG B 1 132 ? 12.055 17.203 -6.418 1 88 132 ARG B N 1
ATOM 5903 C CA . ARG B 1 132 ? 11.516 18.031 -7.492 1 88 132 ARG B CA 1
ATOM 5904 C C . ARG B 1 132 ? 10.266 18.766 -7.035 1 88 132 ARG B C 1
ATOM 5906 O O . ARG B 1 132 ? 10.062 19.938 -7.383 1 88 132 ARG B O 1
ATOM 5913 N N . THR B 1 133 ? 9.469 18.109 -6.246 1 86.88 133 THR B N 1
ATOM 5914 C CA . THR B 1 133 ? 8.203 18.703 -5.836 1 86.88 133 THR B CA 1
ATOM 5915 C C . THR B 1 133 ? 8.414 19.719 -4.719 1 86.88 133 THR B C 1
ATOM 5917 O O . THR B 1 133 ? 7.496 20.453 -4.352 1 86.88 133 THR B O 1
ATOM 5920 N N . ASN B 1 134 ? 9.664 19.719 -4.199 1 83.38 134 ASN B N 1
ATOM 5921 C CA . ASN B 1 134 ? 9.977 20.812 -3.287 1 83.38 134 ASN B CA 1
ATOM 5922 C C . ASN B 1 134 ? 10.07 22.141 -4.02 1 83.38 134 ASN B C 1
ATOM 5924 O O . ASN B 1 134 ? 9.852 23.203 -3.426 1 83.38 134 ASN B O 1
ATOM 5928 N N . VAL B 1 135 ? 10.367 22.047 -5.293 1 86.62 135 VAL B N 1
ATOM 5929 C CA . VAL B 1 135 ? 10.477 23.25 -6.121 1 86.62 135 VAL B CA 1
ATOM 5930 C C . VAL B 1 135 ? 9.141 23.516 -6.805 1 86.62 135 VAL B C 1
ATOM 5932 O O . VAL B 1 135 ? 8.648 24.656 -6.789 1 86.62 135 VAL B O 1
ATOM 5935 N N . ILE B 1 136 ? 8.539 22.5 -7.367 1 89.5 136 ILE B N 1
ATOM 5936 C CA . ILE B 1 136 ? 7.219 22.609 -7.98 1 89.5 136 ILE B CA 1
ATOM 5937 C C . ILE B 1 136 ? 6.141 22.25 -6.961 1 89.5 136 ILE B C 1
ATOM 5939 O O . ILE B 1 136 ? 5.781 21.078 -6.82 1 89.5 136 ILE B O 1
ATOM 5943 N N . LYS B 1 137 ? 5.586 23.188 -6.293 1 86.81 137 LYS B N 1
ATOM 5944 C CA . LYS B 1 137 ? 4.734 22.938 -5.133 1 86.81 137 LYS B CA 1
ATOM 5945 C C . LYS B 1 137 ? 3.27 22.812 -5.547 1 86.81 137 LYS B C 1
ATOM 5947 O O . LYS B 1 137 ? 2.432 22.375 -4.758 1 86.81 137 LYS B O 1
ATOM 5952 N N . ARG B 1 138 ? 2.959 23.109 -6.824 1 89.44 138 ARG B N 1
ATOM 5953 C CA . ARG B 1 138 ? 1.584 23.031 -7.309 1 89.44 138 ARG B CA 1
ATOM 5954 C C . ARG B 1 138 ? 1.508 22.297 -8.641 1 89.44 138 ARG B C 1
ATOM 5956 O O . ARG B 1 138 ? 2.447 22.328 -9.438 1 89.44 138 ARG B O 1
ATOM 5963 N N . PHE B 1 139 ? 0.453 21.625 -8.75 1 91.38 139 PHE B N 1
ATOM 5964 C CA . PHE B 1 139 ? 0.258 20.859 -9.969 1 91.38 139 PHE B CA 1
ATOM 5965 C C . PHE B 1 139 ? -1.039 21.266 -10.664 1 91.38 139 PHE B C 1
ATOM 5967 O O . PHE B 1 139 ? -2.059 21.469 -10.008 1 91.38 139 PHE B O 1
ATOM 5974 N N . ASP B 1 140 ? -0.94 21.469 -11.891 1 90.25 140 ASP B N 1
ATOM 5975 C CA . ASP B 1 140 ? -2.141 21.578 -12.711 1 90.25 140 ASP B CA 1
ATOM 5976 C C . ASP B 1 140 ? -2.518 20.234 -13.32 1 90.25 140 ASP B C 1
ATOM 5978 O O . ASP B 1 140 ? -1.896 19.219 -13.023 1 90.25 140 ASP B O 1
ATOM 5982 N N . ASP B 1 141 ? -3.559 20.188 -14.055 1 90.31 141 ASP B N 1
ATOM 5983 C CA . ASP B 1 141 ? -4.07 18.938 -14.609 1 90.31 141 ASP B CA 1
ATOM 5984 C C . ASP B 1 141 ? -3.047 18.297 -15.531 1 90.31 141 ASP B C 1
ATOM 5986 O O . ASP B 1 141 ? -2.896 17.062 -15.539 1 90.31 141 ASP B O 1
ATOM 5990 N N . PHE B 1 142 ? -2.328 19.031 -16.281 1 90.69 142 PHE B N 1
ATOM 5991 C CA . PHE B 1 142 ? -1.344 18.5 -17.219 1 90.69 142 PHE B CA 1
ATOM 5992 C C . PHE B 1 142 ? -0.17 17.875 -16.469 1 90.69 142 PHE B C 1
ATOM 5994 O O . PHE B 1 142 ? 0.323 16.812 -16.844 1 90.69 142 PHE B O 1
ATOM 6001 N N . MET B 1 143 ? 0.275 18.562 -15.43 1 93.12 143 MET B N 1
ATOM 6002 C CA . MET B 1 143 ? 1.367 18.047 -14.617 1 93.12 143 MET B CA 1
ATOM 6003 C C . MET B 1 143 ? 0.966 16.734 -13.945 1 93.12 143 MET B C 1
ATOM 6005 O O . MET B 1 143 ? 1.773 15.812 -13.844 1 93.12 143 MET B O 1
ATOM 6009 N N . VAL B 1 144 ? -0.291 16.734 -13.508 1 94 144 VAL B N 1
ATOM 6010 C CA . VAL B 1 144 ? -0.784 15.508 -12.891 1 94 144 VAL B CA 1
ATOM 6011 C C . VAL B 1 144 ? -0.791 14.375 -13.906 1 94 144 VAL B C 1
ATOM 6013 O O . VAL B 1 144 ? -0.375 13.25 -13.609 1 94 144 VAL B O 1
ATOM 6016 N N . MET B 1 145 ? -1.176 14.609 -15.117 1 93.62 145 MET B N 1
ATOM 6017 C CA . MET B 1 145 ? -1.208 13.602 -16.172 1 93.62 145 MET B CA 1
ATOM 6018 C C . MET B 1 145 ? 0.2 13.117 -16.5 1 93.62 145 MET B C 1
ATOM 6020 O O . MET B 1 145 ? 0.425 11.914 -16.672 1 93.62 145 MET B O 1
ATOM 6024 N N . LEU B 1 146 ? 1.138 14.016 -16.562 1 94.88 146 LEU B N 1
ATOM 6025 C CA . LEU B 1 146 ? 2.523 13.633 -16.828 1 94.88 146 LEU B CA 1
ATOM 6026 C C . LEU B 1 146 ? 3.057 12.75 -15.703 1 94.88 146 LEU B C 1
ATOM 6028 O O . LEU B 1 146 ? 3.783 11.781 -15.953 1 94.88 146 LEU B O 1
ATOM 6032 N N . GLY B 1 147 ? 2.662 13.133 -14.492 1 95.69 147 GLY B N 1
ATOM 6033 C CA . GLY B 1 147 ? 3.049 12.305 -13.359 1 95.69 147 GLY B CA 1
ATOM 6034 C C . GLY B 1 147 ? 2.471 10.906 -13.422 1 95.69 147 GLY B C 1
ATOM 6035 O O . GLY B 1 147 ? 3.154 9.93 -13.102 1 95.69 147 GLY B O 1
ATOM 6036 N N . LEU B 1 148 ? 1.253 10.812 -13.844 1 96.06 148 LEU B N 1
ATOM 6037 C CA . LEU B 1 148 ? 0.604 9.508 -13.961 1 96.06 148 LEU B CA 1
ATOM 6038 C C . LEU B 1 148 ? 1.252 8.672 -15.055 1 96.06 148 LEU B C 1
ATOM 6040 O O . LEU B 1 148 ? 1.396 7.453 -14.906 1 96.06 148 LEU B O 1
ATOM 6044 N N . PHE B 1 149 ? 1.706 9.32 -16.094 1 96.06 149 PHE B N 1
ATOM 6045 C CA . PHE B 1 149 ? 2.4 8.617 -17.172 1 96.06 149 PHE B CA 1
ATOM 6046 C C . PHE B 1 149 ? 3.768 8.125 -16.703 1 96.06 149 PHE B C 1
ATOM 6048 O O . PHE B 1 149 ? 4.188 7.02 -17.047 1 96.06 149 PHE B O 1
ATOM 6055 N N . GLN B 1 150 ? 4.43 8.938 -15.961 1 97.12 150 GLN B N 1
ATOM 6056 C CA . GLN B 1 150 ? 5.719 8.516 -15.422 1 97.12 150 GLN B CA 1
ATOM 6057 C C . GLN B 1 150 ? 5.562 7.316 -14.484 1 97.12 150 GLN B C 1
ATOM 6059 O O . GLN B 1 150 ? 6.379 6.395 -14.516 1 97.12 150 GLN B O 1
ATOM 6064 N N . MET B 1 151 ? 4.504 7.324 -13.688 1 96.62 151 MET B N 1
ATOM 6065 C CA . MET B 1 151 ? 4.27 6.215 -12.766 1 96.62 151 MET B CA 1
ATOM 6066 C C . MET B 1 151 ? 3.918 4.941 -13.531 1 96.62 151 MET B C 1
ATOM 6068 O O . MET B 1 151 ? 4.23 3.84 -13.078 1 96.62 151 MET B O 1
ATOM 6072 N N . ALA B 1 152 ? 3.297 5.109 -14.695 1 96.25 152 ALA B N 1
ATOM 6073 C CA . ALA B 1 152 ? 3.029 3.941 -15.531 1 96.25 152 ALA B CA 1
ATOM 6074 C C . ALA B 1 152 ? 4.328 3.254 -15.945 1 96.25 152 ALA B C 1
ATOM 6076 O O . ALA B 1 152 ? 4.422 2.023 -15.914 1 96.25 152 ALA B O 1
ATOM 6077 N N . ALA B 1 153 ? 5.305 4.051 -16.297 1 96.12 153 ALA B N 1
ATOM 6078 C CA . ALA B 1 153 ? 6.605 3.512 -16.688 1 96.12 153 ALA B CA 1
ATOM 6079 C C . ALA B 1 153 ? 7.316 2.883 -15.492 1 96.12 153 ALA B C 1
ATOM 6081 O O . ALA B 1 153 ? 7.98 1.854 -15.633 1 96.12 153 ALA B O 1
ATOM 6082 N N . ILE B 1 154 ? 7.145 3.432 -14.344 1 96.31 154 ILE B N 1
ATOM 6083 C CA . ILE B 1 154 ? 7.805 2.936 -13.141 1 96.31 154 ILE B CA 1
ATOM 6084 C C . ILE B 1 154 ? 7.234 1.569 -12.766 1 96.31 154 ILE B C 1
ATOM 6086 O O . ILE B 1 154 ? 7.973 0.682 -12.328 1 96.31 154 ILE B O 1
ATOM 6090 N N . VAL B 1 155 ? 5.992 1.39 -12.961 1 95.81 155 VAL B N 1
ATOM 6091 C CA . VAL B 1 155 ? 5.328 0.144 -12.586 1 95.81 155 VAL B CA 1
ATOM 6092 C C . VAL B 1 155 ? 5.844 -0.997 -13.461 1 95.81 155 VAL B C 1
ATOM 6094 O O . VAL B 1 155 ? 5.801 -2.162 -13.062 1 95.81 155 VAL B O 1
ATOM 6097 N N . VAL B 1 156 ? 6.445 -0.684 -14.609 1 95.44 156 VAL B N 1
ATOM 6098 C CA . VAL B 1 156 ? 6.965 -1.694 -15.523 1 95.44 156 VAL B CA 1
ATOM 6099 C C . VAL B 1 156 ? 8.406 -2.045 -15.141 1 95.44 156 VAL B C 1
ATOM 6101 O O . VAL B 1 156 ? 8.914 -3.096 -15.531 1 95.44 156 VAL B O 1
ATOM 6104 N N . LEU B 1 157 ? 9.008 -1.305 -14.352 1 94.38 157 LEU B N 1
ATOM 6105 C CA . LEU B 1 157 ? 10.422 -1.438 -14.031 1 94.38 157 LEU B CA 1
ATOM 6106 C C . LEU B 1 157 ? 10.695 -2.75 -13.305 1 94.38 157 LEU B C 1
ATOM 6108 O O . LEU B 1 157 ? 11.672 -3.443 -13.609 1 94.38 157 LEU B O 1
ATOM 6112 N N . PRO B 1 158 ? 9.812 -3.182 -12.344 1 92.5 158 PRO B N 1
ATOM 6113 C CA . PRO B 1 158 ? 10.078 -4.453 -11.672 1 92.5 158 PRO B CA 1
ATOM 6114 C C . PRO B 1 158 ? 10.117 -5.637 -12.641 1 92.5 158 PRO B C 1
ATOM 6116 O O . PRO B 1 158 ? 10.898 -6.57 -12.445 1 92.5 158 PRO B O 1
ATOM 6119 N N . PHE B 1 159 ? 9.352 -5.59 -13.688 1 93.94 159 PHE B N 1
ATOM 6120 C CA . PHE B 1 159 ? 9.352 -6.66 -14.68 1 93.94 159 PHE B CA 1
ATOM 6121 C C . PHE B 1 159 ? 10.688 -6.719 -15.414 1 93.94 159 PHE B C 1
ATOM 6123 O O . PHE B 1 159 ? 11.281 -7.789 -15.539 1 93.94 159 PHE B O 1
ATOM 6130 N N . SER B 1 160 ? 11.188 -5.582 -15.867 1 93.5 160 SER B N 1
ATOM 6131 C CA . SER B 1 160 ? 12.438 -5.527 -16.609 1 93.5 160 SER B CA 1
ATOM 6132 C C . SER B 1 160 ? 13.625 -5.922 -15.734 1 93.5 160 SER B C 1
ATOM 6134 O O . SER B 1 160 ? 14.547 -6.598 -16.203 1 93.5 160 SER B O 1
ATOM 6136 N N . ILE B 1 161 ? 13.609 -5.574 -14.484 1 93.19 161 ILE B N 1
ATOM 6137 C CA . ILE B 1 161 ? 14.695 -5.906 -13.57 1 93.19 161 ILE B CA 1
ATOM 6138 C C . ILE B 1 161 ? 14.672 -7.402 -13.258 1 93.19 161 ILE B C 1
ATOM 6140 O O . ILE B 1 161 ? 15.727 -8.039 -13.156 1 93.19 161 ILE B O 1
ATOM 6144 N N . SER B 1 162 ? 13.477 -7.914 -13.094 1 91.94 162 SER B N 1
ATOM 6145 C CA . SER B 1 162 ? 13.367 -9.352 -12.867 1 91.94 162 SER B CA 1
ATOM 6146 C C . SER B 1 162 ? 13.891 -10.141 -14.062 1 91.94 162 SER B C 1
ATOM 6148 O O . SER B 1 162 ? 14.492 -11.203 -13.891 1 91.94 162 SER B O 1
ATOM 6150 N N . LEU B 1 163 ? 13.68 -9.625 -15.273 1 92.38 163 LEU B N 1
ATOM 6151 C CA . LEU B 1 163 ? 14.211 -10.258 -16.469 1 92.38 163 LEU B CA 1
ATOM 6152 C C . LEU B 1 163 ? 15.734 -10.266 -16.453 1 92.38 163 LEU B C 1
ATOM 6154 O O . LEU B 1 163 ? 16.359 -11.242 -16.859 1 92.38 163 LEU B O 1
ATOM 6158 N N . MET B 1 164 ? 16.312 -9.227 -15.977 1 90.88 164 MET B N 1
ATOM 6159 C CA . MET B 1 164 ? 17.766 -9.109 -15.898 1 90.88 164 MET B CA 1
ATOM 6160 C C . MET B 1 164 ? 18.344 -10.117 -14.914 1 90.88 164 MET B C 1
ATOM 6162 O O . MET B 1 164 ? 19.453 -10.617 -15.109 1 90.88 164 MET B O 1
ATOM 6166 N N . GLY B 1 165 ? 17.594 -10.445 -13.867 1 88.94 165 GLY B N 1
ATOM 6167 C CA . GLY B 1 165 ? 18.047 -11.43 -12.898 1 88.94 165 GLY B CA 1
ATOM 6168 C C . GLY B 1 165 ? 17.922 -12.859 -13.398 1 88.94 165 GLY B C 1
ATOM 6169 O O . GLY B 1 165 ? 18.797 -13.688 -13.156 1 88.94 165 GLY B O 1
ATOM 6170 N N . HIS B 1 166 ? 16.891 -13.102 -14.141 1 88.62 166 HIS B N 1
ATOM 6171 C CA . HIS B 1 166 ? 16.625 -14.453 -14.617 1 88.62 166 HIS B CA 1
ATOM 6172 C C . HIS B 1 166 ? 17.484 -14.789 -15.828 1 88.62 166 HIS B C 1
ATOM 6174 O O . HIS B 1 166 ? 17.891 -15.945 -16 1 88.62 166 HIS B O 1
ATOM 6180 N N . TYR B 1 167 ? 17.734 -13.781 -16.641 1 90.56 167 TYR B N 1
ATOM 6181 C CA . TYR B 1 167 ? 18.562 -13.945 -17.828 1 90.56 167 TYR B CA 1
ATOM 6182 C C . TYR B 1 167 ? 19.703 -12.938 -17.828 1 90.56 167 TYR B C 1
ATOM 6184 O O . TYR B 1 167 ? 19.719 -12.008 -18.641 1 90.56 167 TYR B O 1
ATOM 6192 N N . PRO B 1 168 ? 20.703 -13.164 -17.062 1 86.38 168 PRO B N 1
ATOM 6193 C CA . PRO B 1 168 ? 21.766 -12.172 -16.875 1 86.38 168 PRO B CA 1
ATOM 6194 C C . PRO B 1 168 ? 22.656 -12.023 -18.109 1 86.38 168 PRO B C 1
ATOM 6196 O O . PRO B 1 168 ? 23.266 -10.969 -18.312 1 86.38 168 PRO B O 1
ATOM 6199 N N . ASN B 1 169 ? 22.688 -12.984 -18.953 1 85.44 169 ASN B N 1
ATOM 6200 C CA . ASN B 1 169 ? 23.609 -12.938 -20.078 1 85.44 169 ASN B CA 1
ATOM 6201 C C . ASN B 1 169 ? 22.922 -12.477 -21.359 1 85.44 169 ASN B C 1
ATOM 6203 O O . ASN B 1 169 ? 23.578 -12.336 -22.406 1 85.44 169 ASN B O 1
ATOM 6207 N N . ASP B 1 170 ? 21.703 -12.18 -21.281 1 88.06 170 ASP B N 1
ATOM 6208 C CA . ASP B 1 170 ? 20.984 -11.727 -22.469 1 88.06 170 ASP B CA 1
ATOM 6209 C C . ASP B 1 170 ? 20.953 -10.195 -22.547 1 88.06 170 ASP B C 1
ATOM 6211 O O . ASP B 1 170 ? 20.516 -9.531 -21.609 1 88.06 170 ASP B O 1
ATOM 6215 N N . ASP B 1 171 ? 21.328 -9.664 -23.625 1 86.94 171 ASP B N 1
ATOM 6216 C CA . ASP B 1 171 ? 21.422 -8.219 -23.812 1 86.94 171 ASP B CA 1
ATOM 6217 C C . ASP B 1 171 ? 20.047 -7.574 -23.859 1 86.94 171 ASP B C 1
ATOM 6219 O O . ASP B 1 171 ? 19.891 -6.398 -23.531 1 86.94 171 ASP B O 1
ATOM 6223 N N . VAL B 1 172 ? 19.094 -8.328 -24.266 1 88.75 172 VAL B N 1
ATOM 6224 C CA . VAL B 1 172 ? 17.734 -7.789 -24.422 1 88.75 172 VAL B CA 1
ATOM 6225 C C . VAL B 1 172 ? 17.203 -7.336 -23.062 1 88.75 172 VAL B C 1
ATOM 6227 O O . VAL B 1 172 ? 16.422 -6.383 -22.984 1 88.75 172 VAL B O 1
ATOM 6230 N N . THR B 1 173 ? 17.641 -8 -22.031 1 91.12 173 THR B N 1
ATOM 6231 C CA . THR B 1 173 ? 17.141 -7.668 -20.703 1 91.12 173 THR B CA 1
ATOM 6232 C C . THR B 1 173 ? 17.672 -6.301 -20.25 1 91.12 173 THR B C 1
ATOM 6234 O O . THR B 1 173 ? 16.906 -5.492 -19.719 1 91.12 173 THR B O 1
ATOM 6237 N N . ILE B 1 174 ? 18.875 -6.004 -20.531 1 90.62 174 ILE B N 1
ATOM 6238 C CA . ILE B 1 174 ? 19.469 -4.727 -20.156 1 90.62 174 ILE B CA 1
ATOM 6239 C C . ILE B 1 174 ? 18.891 -3.611 -21.016 1 90.62 174 ILE B C 1
ATOM 6241 O O . ILE B 1 174 ? 18.609 -2.52 -20.531 1 90.62 174 ILE B O 1
ATOM 6245 N N . ILE B 1 175 ? 18.672 -3.895 -22.266 1 90.69 175 ILE B N 1
ATOM 6246 C CA . ILE B 1 175 ? 18.125 -2.898 -23.188 1 90.69 175 ILE B CA 1
ATOM 6247 C C . ILE B 1 175 ? 16.703 -2.551 -22.781 1 90.69 175 ILE B C 1
ATOM 6249 O O . ILE B 1 175 ? 16.297 -1.385 -22.828 1 90.69 175 ILE B O 1
ATOM 6253 N N . SER B 1 176 ? 15.969 -3.592 -22.438 1 91.81 176 SER B N 1
ATOM 6254 C CA . SER B 1 176 ? 14.602 -3.336 -22 1 91.81 176 SER B CA 1
ATOM 6255 C C . SER B 1 176 ? 14.578 -2.451 -20.766 1 91.81 176 SER B C 1
ATOM 6257 O O . SER B 1 176 ? 13.75 -1.542 -20.656 1 91.81 176 SER B O 1
ATOM 6259 N N . THR B 1 177 ? 15.461 -2.689 -19.812 1 93.62 177 THR B N 1
ATOM 6260 C CA . THR B 1 177 ? 15.547 -1.878 -18.594 1 93.62 177 THR B CA 1
ATOM 6261 C C . THR B 1 177 ? 16 -0.459 -18.938 1 93.62 177 THR B C 1
ATOM 6263 O O . THR B 1 177 ? 15.5 0.509 -18.359 1 93.62 177 THR B O 1
ATOM 6266 N N . MET B 1 178 ? 16.891 -0.307 -19.891 1 93.56 178 MET B N 1
ATOM 6267 C CA . MET B 1 178 ? 17.375 1 -20.328 1 93.56 178 MET B CA 1
ATOM 6268 C C . MET B 1 178 ? 16.234 1.81 -20.969 1 93.56 178 MET B C 1
ATOM 6270 O O . MET B 1 178 ? 16.109 3.008 -20.703 1 93.56 178 MET B O 1
ATOM 6274 N N . VAL B 1 179 ? 15.453 1.14 -21.719 1 94 179 VAL B N 1
ATOM 6275 C CA . VAL B 1 179 ? 14.359 1.834 -22.406 1 94 179 VAL B CA 1
ATOM 6276 C C . VAL B 1 179 ? 13.352 2.348 -21.375 1 94 179 VAL B C 1
ATOM 6278 O O . VAL B 1 179 ? 12.906 3.494 -21.453 1 94 179 VAL B O 1
ATOM 6281 N N . VAL B 1 180 ? 13.031 1.502 -20.406 1 96.06 180 VAL B N 1
ATOM 6282 C CA . VAL B 1 180 ? 12.07 1.901 -19.391 1 96.06 180 VAL B CA 1
ATOM 6283 C C . VAL B 1 180 ? 12.633 3.064 -18.578 1 96.06 180 VAL B C 1
ATOM 6285 O O . VAL B 1 180 ? 11.938 4.051 -18.312 1 96.06 180 VAL B O 1
ATOM 6288 N N . LEU B 1 181 ? 13.891 2.982 -18.188 1 96.44 181 LEU B N 1
ATOM 6289 C CA . LEU B 1 181 ? 14.523 4.047 -17.406 1 96.44 181 LEU B CA 1
ATOM 6290 C C . LEU B 1 181 ? 14.625 5.328 -18.219 1 96.44 181 LEU B C 1
ATOM 6292 O O . LEU B 1 181 ? 14.438 6.426 -17.688 1 96.44 181 LEU B O 1
ATOM 6296 N N . MET B 1 182 ? 14.867 5.188 -19.516 1 95.81 182 MET B N 1
ATOM 6297 C CA . MET B 1 182 ? 14.938 6.355 -20.391 1 95.81 182 MET B CA 1
ATOM 6298 C C . MET B 1 182 ? 13.594 7.074 -20.453 1 95.81 182 MET B C 1
ATOM 6300 O O . MET B 1 182 ? 13.539 8.305 -20.375 1 95.81 182 MET B O 1
ATOM 6304 N N . ILE B 1 183 ? 12.555 6.328 -20.531 1 96.81 183 ILE B N 1
ATOM 6305 C CA . ILE B 1 183 ? 11.219 6.918 -20.562 1 96.81 183 ILE B CA 1
ATOM 6306 C C . ILE B 1 183 ? 10.938 7.66 -19.266 1 96.81 183 ILE B C 1
ATOM 6308 O O . ILE B 1 183 ? 10.414 8.773 -19.281 1 96.81 183 ILE B O 1
ATOM 6312 N N . ILE B 1 184 ? 11.336 7.086 -18.141 1 97.38 184 ILE B N 1
ATOM 6313 C CA . ILE B 1 184 ? 11.109 7.68 -16.828 1 97.38 184 ILE B CA 1
ATOM 6314 C C . ILE B 1 184 ? 11.852 9.008 -16.734 1 97.38 184 ILE B C 1
ATOM 6316 O O . ILE B 1 184 ? 11.273 10.023 -16.328 1 97.38 184 ILE B O 1
ATOM 6320 N N . TYR B 1 185 ? 13.102 9.047 -17.203 1 96.25 185 TYR B N 1
ATOM 6321 C CA . TYR B 1 185 ? 13.922 10.242 -17.031 1 96.25 185 TYR B CA 1
ATOM 6322 C C . TYR B 1 185 ? 13.57 11.297 -18.062 1 96.25 185 TYR B C 1
ATOM 6324 O O . TYR B 1 185 ? 13.672 12.5 -17.797 1 96.25 185 TYR B O 1
ATOM 6332 N N . VAL B 1 186 ? 13.141 10.875 -19.234 1 96.69 186 VAL B N 1
ATOM 6333 C CA . VAL B 1 186 ? 12.68 11.836 -20.219 1 96.69 186 VAL B CA 1
ATOM 6334 C C . VAL B 1 186 ? 11.406 12.523 -19.734 1 96.69 186 VAL B C 1
ATOM 6336 O O . VAL B 1 186 ? 11.258 13.742 -19.859 1 96.69 186 VAL B O 1
ATOM 6339 N N . LEU B 1 187 ? 10.516 11.742 -19.188 1 96.94 187 LEU B N 1
ATOM 6340 C CA . LEU B 1 187 ? 9.289 12.328 -18.641 1 96.94 187 LEU B CA 1
ATOM 6341 C C . LEU B 1 187 ? 9.602 13.242 -17.453 1 96.94 187 LEU B C 1
ATOM 6343 O O . LEU B 1 187 ? 8.93 14.25 -17.25 1 96.94 187 LEU B O 1
ATOM 6347 N N . GLU B 1 188 ? 10.648 12.867 -16.734 1 95.81 188 GLU B N 1
ATOM 6348 C CA . GLU B 1 188 ? 11.086 13.742 -15.648 1 95.81 188 GLU B CA 1
ATOM 6349 C C . GLU B 1 188 ? 11.57 15.086 -16.188 1 95.81 188 GLU B C 1
ATOM 6351 O O . GLU B 1 188 ? 11.258 16.141 -15.633 1 95.81 188 GLU B O 1
ATOM 6356 N N . LEU B 1 189 ? 12.297 15.023 -17.25 1 95.5 189 LEU B N 1
ATOM 6357 C CA . LEU B 1 189 ? 12.797 16.234 -17.891 1 95.5 189 LEU B CA 1
ATOM 6358 C C . LEU B 1 189 ? 11.641 17.078 -18.422 1 95.5 189 LEU B C 1
ATOM 6360 O O . LEU B 1 189 ? 11.633 18.297 -18.25 1 95.5 189 LEU B O 1
ATOM 6364 N N . VAL B 1 190 ? 10.641 16.438 -18.969 1 96.25 190 VAL B N 1
ATOM 6365 C CA . VAL B 1 190 ? 9.484 17.156 -19.5 1 96.25 190 VAL B CA 1
ATOM 6366 C C . VAL B 1 190 ? 8.719 17.812 -18.344 1 96.25 190 VAL B C 1
ATOM 6368 O O . VAL B 1 190 ? 8.242 18.938 -18.484 1 96.25 190 VAL B O 1
ATOM 6371 N N . MET B 1 191 ? 8.633 17.172 -17.266 1 96.06 191 MET B N 1
ATOM 6372 C CA . MET B 1 191 ? 7.934 17.719 -16.109 1 96.06 191 MET B CA 1
ATOM 6373 C C . MET B 1 191 ? 8.656 18.938 -15.555 1 96.06 191 MET B C 1
ATOM 6375 O O . MET B 1 191 ? 8.023 19.922 -15.172 1 96.06 191 MET B O 1
ATOM 6379 N N . ILE B 1 192 ? 10.016 18.906 -15.508 1 94.62 192 ILE B N 1
ATOM 6380 C CA . ILE B 1 192 ? 10.797 20.031 -15.023 1 94.62 192 ILE B CA 1
ATOM 6381 C C . ILE B 1 192 ? 10.633 21.219 -15.969 1 94.62 192 ILE B C 1
ATOM 6383 O O . ILE B 1 192 ? 10.375 22.344 -15.523 1 94.62 192 ILE B O 1
ATOM 6387 N N . LEU B 1 193 ? 10.719 20.938 -17.25 1 94.62 193 LEU B N 1
ATOM 6388 C CA . LEU B 1 193 ? 10.609 22.016 -18.25 1 94.62 193 LEU B CA 1
ATOM 6389 C C . LEU B 1 193 ? 9.211 22.625 -18.219 1 94.62 193 LEU B C 1
ATOM 6391 O O . LEU B 1 193 ? 9.062 23.844 -18.297 1 94.62 193 LEU B O 1
ATOM 6395 N N . TYR B 1 194 ? 8.227 21.766 -18.047 1 93.88 194 TYR B N 1
ATOM 6396 C CA . TYR B 1 194 ? 6.859 22.281 -17.969 1 93.88 194 TYR B CA 1
ATOM 6397 C C . TYR B 1 194 ? 6.645 23.094 -16.703 1 93.88 194 TYR B C 1
ATOM 6399 O O . TYR B 1 194 ? 5.961 24.109 -16.719 1 93.88 194 TYR B O 1
ATOM 6407 N N . GLY B 1 195 ? 7.18 22.641 -15.594 1 91.56 195 GLY B N 1
ATOM 6408 C CA . GLY B 1 195 ? 7.055 23.375 -14.336 1 91.56 195 GLY B CA 1
ATOM 6409 C C . GLY B 1 195 ? 7.633 24.766 -14.391 1 91.56 195 GLY B C 1
ATOM 6410 O O . GLY B 1 195 ? 7.059 25.703 -13.836 1 91.56 195 GLY B O 1
ATOM 6411 N N . PHE B 1 196 ? 8.719 24.938 -15.109 1 91.25 196 PHE B N 1
ATOM 6412 C CA . PHE B 1 196 ? 9.367 26.234 -15.188 1 91.25 196 PHE B CA 1
ATOM 6413 C C . PHE B 1 196 ? 8.75 27.094 -16.281 1 91.25 196 PHE B C 1
ATOM 6415 O O . PHE B 1 196 ? 8.914 28.312 -16.312 1 91.25 196 PHE B O 1
ATOM 6422 N N . TYR B 1 197 ? 8.086 26.422 -17.172 1 89.44 197 TYR B N 1
ATOM 6423 C CA . TYR B 1 197 ? 7.359 27.156 -18.203 1 89.44 197 TYR B CA 1
ATOM 6424 C C . TYR B 1 197 ? 6.133 27.844 -17.609 1 89.44 197 TYR B C 1
ATOM 6426 O O . TYR B 1 197 ? 5.723 28.906 -18.078 1 89.44 197 TYR B O 1
ATOM 6434 N N . CYS B 1 198 ? 5.523 27.234 -16.578 1 85.44 198 CYS B N 1
ATOM 6435 C CA . CYS B 1 198 ? 4.379 27.797 -15.883 1 85.44 198 CYS B CA 1
ATOM 6436 C C . CYS B 1 198 ? 4.766 28.25 -14.477 1 85.44 198 CYS B C 1
ATOM 6438 O O . CYS B 1 198 ? 4.625 27.484 -13.516 1 85.44 198 CYS B O 1
ATOM 6440 N N . PRO B 1 199 ? 5.051 29.484 -14.273 1 81.5 199 PRO B N 1
ATOM 6441 C CA . PRO B 1 199 ? 5.562 29.969 -12.984 1 81.5 199 PRO B CA 1
ATOM 6442 C C . PRO B 1 199 ? 4.543 29.844 -11.859 1 81.5 199 PRO B C 1
ATOM 6444 O O . PRO B 1 199 ? 4.91 29.875 -10.68 1 81.5 199 PRO B O 1
ATOM 6447 N N . ARG B 1 200 ? 3.312 29.594 -12.18 1 79.31 200 ARG B N 1
ATOM 6448 C CA . ARG B 1 200 ? 2.283 29.469 -11.156 1 79.31 200 ARG B CA 1
ATOM 6449 C C . ARG B 1 200 ? 2.451 28.172 -10.367 1 79.31 200 ARG B C 1
ATOM 6451 O O . ARG B 1 200 ? 1.922 28.031 -9.266 1 79.31 200 ARG B O 1
ATOM 6458 N N . LEU B 1 201 ? 3.174 27.344 -10.961 1 88.06 201 LEU B N 1
ATOM 6459 C CA . LEU B 1 201 ? 3.334 26.031 -10.336 1 88.06 201 LEU B CA 1
ATOM 6460 C C . LEU B 1 201 ? 4.52 26.016 -9.375 1 88.06 201 LEU B C 1
ATOM 6462 O O . LEU B 1 201 ? 4.641 25.125 -8.539 1 88.06 201 LEU B O 1
ATOM 6466 N N . LEU B 1 202 ? 5.387 27.031 -9.469 1 86.06 202 LEU B N 1
ATOM 6467 C CA . LEU B 1 202 ? 6.633 27.047 -8.711 1 86.06 202 LEU B CA 1
ATOM 6468 C C . LEU B 1 202 ? 6.402 27.547 -7.289 1 86.06 202 LEU B C 1
ATOM 6470 O O . LEU B 1 202 ? 5.34 28.109 -6.988 1 86.06 202 LEU B O 1
ATOM 6474 N N . ASN B 1 203 ? 7.348 27.203 -6.484 1 81.81 203 ASN B N 1
ATOM 6475 C CA . ASN B 1 203 ? 7.312 27.656 -5.102 1 81.81 203 ASN B CA 1
ATOM 6476 C C . ASN B 1 203 ? 7.234 29.188 -5.02 1 81.81 203 ASN B C 1
ATOM 6478 O O . ASN B 1 203 ? 7.883 29.891 -5.793 1 81.81 203 ASN B O 1
ATOM 6482 N N . MET B 1 204 ? 6.484 29.656 -4.102 1 74.56 204 MET B N 1
ATOM 6483 C CA . MET B 1 204 ? 6.219 31.078 -3.959 1 74.56 204 MET B CA 1
ATOM 6484 C C . MET B 1 204 ? 7.496 31.844 -3.607 1 74.56 204 MET B C 1
ATOM 6486 O O . MET B 1 204 ? 7.617 33.031 -3.902 1 74.56 204 MET B O 1
ATOM 6490 N N . ALA B 1 205 ? 8.438 31.172 -3.062 1 72.25 205 ALA B N 1
ATOM 6491 C CA . ALA B 1 205 ? 9.695 31.797 -2.682 1 72.25 205 ALA B CA 1
ATOM 6492 C C . ALA B 1 205 ? 10.484 32.219 -3.912 1 72.25 205 ALA B C 1
ATOM 6494 O O . ALA B 1 205 ? 11.359 33.094 -3.824 1 72.25 205 ALA B O 1
ATOM 6495 N N . MET B 1 206 ? 10.109 31.766 -5.074 1 77.81 206 MET B N 1
ATOM 6496 C CA . MET B 1 206 ? 10.844 32.062 -6.301 1 77.81 206 MET B CA 1
ATOM 6497 C C . MET B 1 206 ? 10.164 33.188 -7.086 1 77.81 206 MET B C 1
ATOM 6499 O O . MET B 1 206 ? 10.625 33.562 -8.172 1 77.81 206 MET B O 1
ATOM 6503 N N . ARG B 1 207 ? 9.172 33.688 -6.648 1 72.62 207 ARG B N 1
ATOM 6504 C CA . ARG B 1 207 ? 8.406 34.688 -7.359 1 72.62 207 ARG B CA 1
ATOM 6505 C C . ARG B 1 207 ? 9.234 35.969 -7.555 1 72.62 207 ARG B C 1
ATOM 6507 O O . ARG B 1 207 ? 9.086 36.656 -8.562 1 72.62 207 ARG B O 1
ATOM 6514 N N . ASP B 1 208 ? 10.109 36.156 -6.57 1 72.75 208 ASP B N 1
ATOM 6515 C CA . ASP B 1 208 ? 10.875 37.406 -6.602 1 72.75 208 ASP B CA 1
ATOM 6516 C C . ASP B 1 208 ? 12.188 37.219 -7.352 1 72.75 208 ASP B C 1
ATOM 6518 O O . ASP B 1 208 ? 12.992 38.156 -7.438 1 72.75 208 ASP B O 1
ATOM 6522 N N . TRP B 1 209 ? 12.312 36.094 -7.949 1 79.06 209 TRP B N 1
ATOM 6523 C CA . TRP B 1 209 ? 13.562 35.844 -8.656 1 79.06 209 TRP B CA 1
ATOM 6524 C C . TRP B 1 209 ? 13.531 36.438 -10.055 1 79.06 209 TRP B C 1
ATOM 6526 O O . TRP B 1 209 ? 12.461 36.562 -10.656 1 79.06 209 TRP B O 1
ATOM 6536 N N . THR B 1 210 ? 14.695 36.875 -10.484 1 81.69 210 THR B N 1
ATOM 6537 C CA . THR B 1 210 ? 14.828 37.375 -11.852 1 81.69 210 THR B CA 1
ATOM 6538 C C . THR B 1 210 ? 14.75 36.219 -12.859 1 81.69 210 THR B C 1
ATOM 6540 O O . THR B 1 210 ? 14.922 35.062 -12.5 1 81.69 210 THR B O 1
ATOM 6543 N N . ASP B 1 211 ? 14.398 36.5 -14.109 1 84.62 211 ASP B N 1
ATOM 6544 C CA . ASP B 1 211 ? 14.289 35.5 -15.156 1 84.62 211 ASP B CA 1
ATOM 6545 C C . ASP B 1 211 ? 15.617 34.781 -15.367 1 84.62 211 ASP B C 1
ATOM 6547 O O . ASP B 1 211 ? 15.633 33.562 -15.656 1 84.62 211 ASP B O 1
ATOM 6551 N N . LYS B 1 212 ? 16.672 35.469 -15.188 1 85.94 212 LYS B N 1
ATOM 6552 C CA . LYS B 1 212 ? 17.984 34.844 -15.367 1 85.94 212 LYS B CA 1
ATOM 6553 C C . LYS B 1 212 ? 18.281 33.844 -14.258 1 85.94 212 LYS B C 1
ATOM 6555 O O . LYS B 1 212 ? 18.828 32.75 -14.516 1 85.94 212 LYS B O 1
ATOM 6560 N N . GLU B 1 213 ? 17.844 34.156 -13.07 1 83.56 213 GLU B N 1
ATOM 6561 C CA . GLU B 1 213 ? 18.047 33.25 -11.945 1 83.56 213 GLU B CA 1
ATOM 6562 C C . GLU B 1 213 ? 17.172 32 -12.07 1 83.56 213 GLU B C 1
ATOM 6564 O O . GLU B 1 213 ? 17.609 30.891 -11.758 1 83.56 213 GLU B O 1
ATOM 6569 N N . VAL B 1 214 ? 15.992 32.281 -12.508 1 86.25 214 VAL B N 1
ATOM 6570 C CA . VAL B 1 214 ? 15.062 31.172 -12.672 1 86.25 214 VAL B CA 1
ATOM 6571 C C . VAL B 1 214 ? 15.562 30.234 -13.766 1 86.25 214 VAL B C 1
ATOM 6573 O O . VAL B 1 214 ? 15.523 29 -13.617 1 86.25 214 VAL B O 1
ATOM 6576 N N . ARG B 1 215 ? 16.062 30.781 -14.82 1 87.06 215 ARG B N 1
ATOM 6577 C CA . ARG B 1 215 ? 16.594 29.969 -15.914 1 87.06 215 ARG B CA 1
ATOM 6578 C C . ARG B 1 215 ? 17.828 29.203 -15.469 1 87.06 215 ARG B C 1
ATOM 6580 O O . ARG B 1 215 ? 18.031 28.047 -15.836 1 87.06 215 ARG B O 1
ATOM 6587 N N . GLY B 1 216 ? 18.703 29.812 -14.711 1 83.81 216 GLY B N 1
ATOM 6588 C CA . GLY B 1 216 ? 19.859 29.125 -14.164 1 83.81 216 GLY B CA 1
ATOM 6589 C C . GLY B 1 216 ? 19.5 27.969 -13.25 1 83.81 216 GLY B C 1
ATOM 6590 O O . GLY B 1 216 ? 20.125 26.906 -13.305 1 83.81 216 GLY B O 1
ATOM 6591 N N . PHE B 1 217 ? 18.516 28.25 -12.516 1 83.62 217 PHE B N 1
ATOM 6592 C CA . PHE B 1 217 ? 18.062 27.219 -11.602 1 83.62 217 PHE B CA 1
ATOM 6593 C C . PHE B 1 217 ? 17.406 26.062 -12.375 1 83.62 217 PHE B C 1
ATOM 6595 O O . PHE B 1 217 ? 17.562 24.906 -12.008 1 83.62 217 PHE B O 1
ATOM 6602 N N . MET B 1 218 ? 16.656 26.391 -13.383 1 88.38 218 MET B N 1
ATOM 6603 C CA . MET B 1 218 ? 16.062 25.375 -14.242 1 88.38 218 MET B CA 1
ATOM 6604 C C . MET B 1 218 ? 17.125 24.484 -14.867 1 88.38 218 MET B C 1
ATOM 6606 O O . MET B 1 218 ? 16.984 23.266 -14.883 1 88.38 218 MET B O 1
ATOM 6610 N N . LEU B 1 219 ? 18.188 25.078 -15.312 1 87.5 219 LEU B N 1
ATOM 6611 C CA . LEU B 1 219 ? 19.266 24.328 -15.938 1 87.5 219 LEU B CA 1
ATOM 6612 C C . LEU B 1 219 ? 19.969 23.422 -14.922 1 87.5 219 LEU B C 1
ATOM 6614 O O . LEU B 1 219 ? 20.359 22.312 -15.25 1 87.5 219 LEU B O 1
ATOM 6618 N N . ARG B 1 220 ? 20.047 23.875 -13.75 1 82.06 220 ARG B N 1
ATOM 6619 C CA . ARG B 1 220 ? 20.656 23.062 -12.703 1 82.06 220 ARG B CA 1
ATOM 6620 C C . ARG B 1 220 ? 19.781 21.859 -12.367 1 82.06 220 ARG B C 1
ATOM 6622 O O . ARG B 1 220 ? 20.281 20.781 -12.094 1 82.06 220 ARG B O 1
ATOM 6629 N N . MET B 1 221 ? 18.531 22.078 -12.422 1 87.06 221 MET B N 1
ATOM 6630 C CA . MET B 1 221 ? 17.609 20.969 -12.117 1 87.06 221 MET B CA 1
ATOM 6631 C C . MET B 1 221 ? 17.594 19.953 -13.25 1 87.06 221 MET B C 1
ATOM 6633 O O . MET B 1 221 ? 17.359 18.766 -13.016 1 87.06 221 MET B O 1
ATOM 6637 N N . CYS B 1 222 ? 17.875 20.406 -14.43 1 89.88 222 CYS B N 1
ATOM 6638 C CA . CYS B 1 222 ? 17.844 19.516 -15.594 1 89.88 222 CYS B CA 1
ATOM 6639 C C . CYS B 1 222 ? 19.125 18.703 -15.695 1 89.88 222 CYS B C 1
ATOM 6641 O O . CYS B 1 222 ? 19.172 17.688 -16.391 1 89.88 222 CYS B O 1
ATOM 6643 N N . ILE B 1 223 ? 20.172 19.047 -15.031 1 85.81 223 ILE B N 1
ATOM 6644 C CA . ILE B 1 223 ? 21.469 18.375 -15.156 1 85.81 223 ILE B CA 1
ATOM 6645 C C . ILE B 1 223 ? 21.359 16.953 -14.633 1 85.81 223 ILE B C 1
ATOM 6647 O O . ILE B 1 223 ? 21.906 16.031 -15.227 1 85.81 223 ILE B O 1
ATOM 6651 N N . LYS B 1 224 ? 20.641 16.766 -13.578 1 86.25 224 LYS B N 1
ATOM 6652 C CA . LYS B 1 224 ? 20.562 15.438 -12.977 1 86.25 224 LYS B CA 1
ATOM 6653 C C . LYS B 1 224 ? 19.859 14.461 -13.906 1 86.25 224 LYS B C 1
ATOM 6655 O O . LYS B 1 224 ? 20.406 13.406 -14.242 1 86.25 224 LYS B O 1
ATOM 6660 N N . PRO B 1 225 ? 18.656 14.805 -14.414 1 89.81 225 PRO B N 1
ATOM 6661 C CA . PRO B 1 225 ? 18 13.852 -15.312 1 89.81 225 PRO B CA 1
ATOM 6662 C C . PRO B 1 225 ? 18.766 13.641 -16.609 1 89.81 225 PRO B C 1
ATOM 6664 O O . PRO B 1 225 ? 18.766 12.531 -17.156 1 89.81 225 PRO B O 1
ATOM 6667 N N . ILE B 1 226 ? 19.453 14.648 -17.078 1 91.44 226 ILE B N 1
ATOM 6668 C CA . ILE B 1 226 ? 20.25 14.5 -18.297 1 91.44 226 ILE B CA 1
ATOM 6669 C C . ILE B 1 226 ? 21.422 13.57 -18.031 1 91.44 226 ILE B C 1
ATOM 6671 O O . ILE B 1 226 ? 21.734 12.695 -18.844 1 91.44 226 ILE B O 1
ATOM 6675 N N . ALA B 1 227 ? 22.078 13.742 -16.891 1 88.5 227 ALA B N 1
ATOM 6676 C CA . ALA B 1 227 ? 23.172 12.852 -16.516 1 88.5 227 ALA B CA 1
ATOM 6677 C C . ALA B 1 227 ? 22.703 11.414 -16.375 1 88.5 227 ALA B C 1
ATOM 6679 O O . ALA B 1 227 ? 23.406 10.477 -16.75 1 88.5 227 ALA B O 1
ATOM 6680 N N . GLU B 1 228 ? 21.531 11.266 -15.852 1 91.88 228 GLU B N 1
ATOM 6681 C CA . GLU B 1 228 ? 20.984 9.922 -15.688 1 91.88 228 GLU B CA 1
ATOM 6682 C C . GLU B 1 228 ? 20.609 9.305 -17.047 1 91.88 228 GLU B C 1
ATOM 6684 O O . GLU B 1 228 ? 20.812 8.109 -17.25 1 91.88 228 GLU B O 1
ATOM 6689 N N . ILE B 1 229 ? 20.125 10.109 -17.969 1 93.44 229 ILE B N 1
ATOM 6690 C CA . ILE B 1 229 ? 19.812 9.648 -19.312 1 93.44 229 ILE B CA 1
ATOM 6691 C C . ILE B 1 229 ? 21.094 9.195 -20.016 1 93.44 229 ILE B C 1
ATOM 6693 O O . ILE B 1 229 ? 21.125 8.133 -20.641 1 93.44 229 ILE B O 1
ATOM 6697 N N . VAL B 1 230 ? 22.141 9.953 -19.828 1 92.25 230 VAL B N 1
ATOM 6698 C CA . VAL B 1 230 ? 23.422 9.617 -20.438 1 92.25 230 VAL B CA 1
ATOM 6699 C C . VAL B 1 230 ? 23.984 8.344 -19.812 1 92.25 230 VAL B C 1
ATOM 6701 O O . VAL B 1 230 ? 24.469 7.453 -20.516 1 92.25 230 VAL B O 1
ATOM 6704 N N . LEU B 1 231 ? 23.891 8.258 -18.531 1 91.44 231 LEU B N 1
ATOM 6705 C CA . LEU B 1 231 ? 24.406 7.082 -17.828 1 91.44 231 LEU B CA 1
ATOM 6706 C C . LEU B 1 231 ? 23.672 5.824 -18.281 1 91.44 231 LEU B C 1
ATOM 6708 O O . LEU B 1 231 ? 24.281 4.785 -18.516 1 91.44 231 LEU B O 1
ATOM 6712 N N . VAL B 1 232 ? 22.344 5.887 -18.406 1 93 232 VAL B N 1
ATOM 6713 C CA . VAL B 1 232 ? 21.547 4.742 -18.844 1 93 232 VAL B CA 1
ATOM 6714 C C . VAL B 1 232 ? 21.844 4.418 -20.297 1 93 232 VAL B C 1
ATOM 6716 O O . VAL B 1 232 ? 21.922 3.244 -20.672 1 93 232 VAL B O 1
ATOM 6719 N N . GLY B 1 233 ? 22.078 5.441 -21.125 1 91.69 233 GLY B N 1
ATOM 6720 C CA . GLY B 1 233 ? 22.469 5.215 -22.5 1 91.69 233 GLY B CA 1
ATOM 6721 C C . GLY B 1 233 ? 23.812 4.531 -22.656 1 91.69 233 GLY B C 1
ATOM 6722 O O . GLY B 1 233 ? 23.953 3.607 -23.453 1 91.69 233 GLY B O 1
ATOM 6723 N N . VAL B 1 234 ? 24.734 4.941 -21.812 1 91.19 234 VAL B N 1
ATOM 6724 C CA . VAL B 1 234 ? 26.062 4.34 -21.828 1 91.19 234 VAL B CA 1
ATOM 6725 C C . VAL B 1 234 ? 25.984 2.898 -21.344 1 91.19 234 VAL B C 1
ATOM 6727 O O . VAL B 1 234 ? 26.672 2.018 -21.859 1 91.19 234 VAL B O 1
ATOM 6730 N N . ALA B 1 235 ? 25.188 2.664 -20.328 1 89.56 235 ALA B N 1
ATOM 6731 C CA . ALA B 1 235 ? 25 1.3 -19.844 1 89.56 235 ALA B CA 1
ATOM 6732 C C . ALA B 1 235 ? 24.422 0.401 -20.938 1 89.56 235 ALA B C 1
ATOM 6734 O O . ALA B 1 235 ? 24.844 -0.748 -21.094 1 89.56 235 ALA B O 1
ATOM 6735 N N . GLY B 1 236 ? 23.484 0.923 -21.734 1 87.44 236 GLY B N 1
ATOM 6736 C CA . GLY B 1 236 ? 22.922 0.168 -22.844 1 87.44 236 GLY B CA 1
ATOM 6737 C C . GLY B 1 236 ? 23.938 -0.124 -23.938 1 87.44 236 GLY B C 1
ATOM 6738 O O . GLY B 1 236 ? 23.969 -1.229 -24.484 1 87.44 236 GLY B O 1
ATOM 6739 N N . ALA B 1 237 ? 24.812 0.808 -24.156 1 88.25 237 ALA B N 1
ATOM 6740 C CA . ALA B 1 237 ? 25.844 0.636 -25.188 1 88.25 237 ALA B CA 1
ATOM 6741 C C . ALA B 1 237 ? 26.891 -0.382 -24.734 1 88.25 237 ALA B C 1
ATOM 6743 O O . ALA B 1 237 ? 27.359 -1.188 -25.547 1 88.25 237 ALA B O 1
ATOM 6744 N N . PHE B 1 238 ? 27.125 -0.407 -23.484 1 88.31 238 PHE B N 1
ATOM 6745 C CA . PHE B 1 238 ? 28.141 -1.315 -22.969 1 88.31 238 PHE B CA 1
ATOM 6746 C C . PHE B 1 238 ? 27.578 -2.723 -22.812 1 88.31 238 PHE B C 1
ATOM 6748 O O . PHE B 1 238 ? 28.344 -3.691 -22.703 1 88.31 238 PHE B O 1
ATOM 6755 N N . SER B 1 239 ? 26.297 -2.805 -22.766 1 83.88 239 SER B N 1
ATOM 6756 C CA . SER B 1 239 ? 25.688 -4.125 -22.641 1 83.88 239 SER B CA 1
ATOM 6757 C C . SER B 1 239 ? 26 -4.996 -23.844 1 83.88 239 SER B C 1
ATOM 6759 O O . SER B 1 239 ? 26.062 -6.223 -23.734 1 83.88 239 SER B O 1
ATOM 6761 N N . LEU B 1 240 ? 26.297 -4.316 -24.984 1 83.56 240 LEU B N 1
ATOM 6762 C CA . LEU B 1 240 ? 26.625 -5.043 -26.203 1 83.56 240 LEU B CA 1
ATOM 6763 C C . LEU B 1 240 ? 28.047 -5.59 -26.156 1 83.56 240 LEU B C 1
ATOM 6765 O O . LEU B 1 240 ? 28.375 -6.523 -26.891 1 83.56 240 LEU B O 1
ATOM 6769 N N . LEU B 1 241 ? 28.781 -5.059 -25.109 1 83.44 241 LEU B N 1
ATOM 6770 C CA . LEU B 1 241 ? 30.172 -5.512 -25 1 83.44 241 LEU B CA 1
ATOM 6771 C C . LEU B 1 241 ? 30.328 -6.438 -23.797 1 83.44 241 LEU B C 1
ATOM 6773 O O . LEU B 1 241 ? 30.672 -7.609 -23.953 1 83.44 241 LEU B O 1
ATOM 6777 N N . GLN B 1 242 ? 29.984 -5.82 -22.594 1 87.44 242 GLN B N 1
ATOM 6778 C CA . GLN B 1 242 ? 30.109 -6.574 -21.344 1 87.44 242 GLN B CA 1
ATOM 6779 C C . GLN B 1 242 ? 28.938 -6.301 -20.422 1 87.44 242 GLN B C 1
ATOM 6781 O O . GLN B 1 242 ? 28.75 -5.172 -19.953 1 87.44 242 GLN B O 1
ATOM 6786 N N . ASN B 1 243 ? 28.234 -7.418 -20.062 1 85.25 243 ASN B N 1
ATOM 6787 C CA . ASN B 1 243 ? 27.016 -7.293 -19.266 1 85.25 243 ASN B CA 1
ATOM 6788 C C . ASN B 1 243 ? 27.328 -6.867 -17.844 1 85.25 243 ASN B C 1
ATOM 6790 O O . ASN B 1 243 ? 26.578 -6.102 -17.234 1 85.25 243 ASN B O 1
ATOM 6794 N N . HIS B 1 244 ? 28.484 -7.254 -17.281 1 86.25 244 HIS B N 1
ATOM 6795 C CA . HIS B 1 244 ? 28.812 -6.945 -15.891 1 86.25 244 HIS B CA 1
ATOM 6796 C C . HIS B 1 244 ? 29.109 -5.457 -15.719 1 86.25 244 HIS B C 1
ATOM 6798 O O . HIS B 1 244 ? 28.781 -4.875 -14.68 1 86.25 244 HIS B O 1
ATOM 6804 N N . VAL B 1 245 ? 29.641 -4.922 -16.766 1 87.56 245 VAL B N 1
ATOM 6805 C CA . VAL B 1 245 ? 29.938 -3.496 -16.703 1 87.56 245 VAL B CA 1
ATOM 6806 C C . VAL B 1 245 ? 28.641 -2.693 -16.781 1 87.56 245 VAL B C 1
ATOM 6808 O O . VAL B 1 245 ? 28.484 -1.676 -16.109 1 87.56 245 VAL B O 1
ATOM 6811 N N . ALA B 1 246 ? 27.75 -3.219 -17.531 1 87.94 246 ALA B N 1
ATOM 6812 C CA . ALA B 1 246 ? 26.469 -2.549 -17.641 1 87.94 246 ALA B CA 1
ATOM 6813 C C . ALA B 1 246 ? 25.719 -2.555 -16.297 1 87.94 246 ALA B C 1
ATOM 6815 O O . ALA B 1 246 ? 25.109 -1.558 -15.914 1 87.94 246 ALA B O 1
ATOM 6816 N N . TRP B 1 247 ? 25.859 -3.662 -15.586 1 87.62 247 TRP B N 1
ATOM 6817 C CA . TRP B 1 247 ? 25.25 -3.736 -14.266 1 87.62 247 TRP B CA 1
ATOM 6818 C C . TRP B 1 247 ? 25.891 -2.73 -13.312 1 87.62 247 TRP B C 1
ATOM 6820 O O . TRP B 1 247 ? 25.188 -2.088 -12.523 1 87.62 247 TRP B O 1
ATOM 6830 N N . GLY B 1 248 ? 27.156 -2.623 -13.414 1 88.12 248 GLY B N 1
ATOM 6831 C CA . GLY B 1 248 ? 27.859 -1.657 -12.594 1 88.12 248 GLY B CA 1
ATOM 6832 C C . GLY B 1 248 ? 27.469 -0.223 -12.875 1 88.12 248 GLY B C 1
ATOM 6833 O O . GLY B 1 248 ? 27.312 0.58 -11.953 1 88.12 248 GLY B O 1
ATOM 6834 N N . LEU B 1 249 ? 27.234 0.044 -14.133 1 89.25 249 LEU B N 1
ATOM 6835 C CA . LEU B 1 249 ? 26.812 1.387 -14.516 1 89.25 249 LEU B CA 1
ATOM 6836 C C . LEU B 1 249 ? 25.406 1.675 -14.023 1 89.25 249 LEU B C 1
ATOM 6838 O O . LEU B 1 249 ? 25.109 2.795 -13.602 1 89.25 249 LEU B O 1
ATOM 6842 N N . LEU B 1 250 ? 24.578 0.641 -14.07 1 88.31 250 LEU B N 1
ATOM 6843 C CA . LEU B 1 250 ? 23.234 0.811 -13.531 1 88.31 250 LEU B CA 1
ATOM 6844 C C . LEU B 1 250 ? 23.266 0.993 -12.023 1 88.31 250 LEU B C 1
ATOM 6846 O O . LEU B 1 250 ? 22.469 1.746 -11.461 1 88.31 250 LEU B O 1
ATOM 6850 N N . ALA B 1 251 ? 24.234 0.375 -11.375 1 90.25 251 ALA B N 1
ATOM 6851 C CA . ALA B 1 251 ? 24.391 0.501 -9.93 1 90.25 251 ALA B CA 1
ATOM 6852 C C . ALA B 1 251 ? 24.844 1.907 -9.547 1 90.25 251 ALA B C 1
ATOM 6854 O O . ALA B 1 251 ? 24.578 2.371 -8.438 1 90.25 251 ALA B O 1
ATOM 6855 N N . LEU B 1 252 ? 25.422 2.562 -10.508 1 89.5 252 LEU B N 1
ATOM 6856 C CA . LEU B 1 252 ? 25.875 3.926 -10.266 1 89.5 252 LEU B CA 1
ATOM 6857 C C . LEU B 1 252 ? 24.688 4.875 -10.117 1 89.5 252 LEU B C 1
ATOM 6859 O O . LEU B 1 252 ? 24.812 5.957 -9.539 1 89.5 252 LEU B O 1
ATOM 6863 N N . LEU B 1 253 ? 23.547 4.449 -10.648 1 88.31 253 LEU B N 1
ATOM 6864 C CA . LEU B 1 253 ? 22.344 5.262 -10.5 1 88.31 253 LEU B CA 1
ATOM 6865 C C . LEU B 1 253 ? 21.984 5.422 -9.031 1 88.31 253 LEU B C 1
ATOM 6867 O O . LEU B 1 253 ? 21.391 6.43 -8.641 1 88.31 253 LEU B O 1
ATOM 6871 N N . ILE B 1 254 ? 22.422 4.453 -8.234 1 85.25 254 ILE B N 1
ATOM 6872 C CA . ILE B 1 254 ? 22.094 4.445 -6.812 1 85.25 254 ILE B CA 1
ATOM 6873 C C . ILE B 1 254 ? 22.938 5.484 -6.082 1 85.25 254 ILE B C 1
ATOM 6875 O O . ILE B 1 254 ? 22.484 6.09 -5.102 1 85.25 254 ILE B O 1
ATOM 6879 N N . ILE B 1 255 ? 24.078 5.77 -6.613 1 82.75 255 ILE B N 1
ATOM 6880 C CA . ILE B 1 255 ? 25.047 6.594 -5.902 1 82.75 255 ILE B CA 1
ATOM 6881 C C . ILE B 1 255 ? 25 8.023 -6.445 1 82.75 255 ILE B C 1
ATOM 6883 O O . ILE B 1 255 ? 25.547 8.945 -5.828 1 82.75 255 ILE B O 1
ATOM 6887 N N . VAL B 1 256 ? 24.188 8.266 -7.465 1 77.25 256 VAL B N 1
ATOM 6888 C CA . VAL B 1 256 ? 24.156 9.57 -8.117 1 77.25 256 VAL B CA 1
ATOM 6889 C C . VAL B 1 256 ? 23.766 10.641 -7.102 1 77.25 256 VAL B C 1
ATOM 6891 O O . VAL B 1 256 ? 24.391 11.703 -7.039 1 77.25 256 VAL B O 1
ATOM 6894 N N . PRO B 1 257 ? 22.828 10.359 -6.281 1 75.75 257 PRO B N 1
ATOM 6895 C CA . PRO B 1 257 ? 22.484 11.414 -5.324 1 75.75 257 PRO B CA 1
ATOM 6896 C C . PRO B 1 257 ? 23.609 11.703 -4.336 1 75.75 257 PRO B C 1
ATOM 6898 O O . PRO B 1 257 ? 23.75 12.828 -3.857 1 75.75 257 PRO B O 1
ATOM 6901 N N . LEU B 1 258 ? 24.391 10.734 -4.117 1 74.38 258 LEU B N 1
ATOM 6902 C CA . LEU B 1 258 ? 25.531 10.914 -3.229 1 74.38 258 LEU B CA 1
ATOM 6903 C C . LEU B 1 258 ? 26.625 11.758 -3.9 1 74.38 258 LEU B C 1
ATOM 6905 O O . LEU B 1 258 ? 27.25 12.602 -3.256 1 74.38 258 LEU B O 1
ATOM 6909 N N . ILE B 1 259 ? 26.703 11.547 -5.207 1 72.62 259 ILE B N 1
ATOM 6910 C CA . ILE B 1 259 ? 27.688 12.297 -5.965 1 72.62 259 ILE B CA 1
ATOM 6911 C C . ILE B 1 259 ? 27.297 13.766 -6.023 1 72.62 259 ILE B C 1
ATOM 6913 O O . ILE B 1 259 ? 28.141 14.656 -5.887 1 72.62 259 ILE B O 1
ATOM 6917 N N . ARG B 1 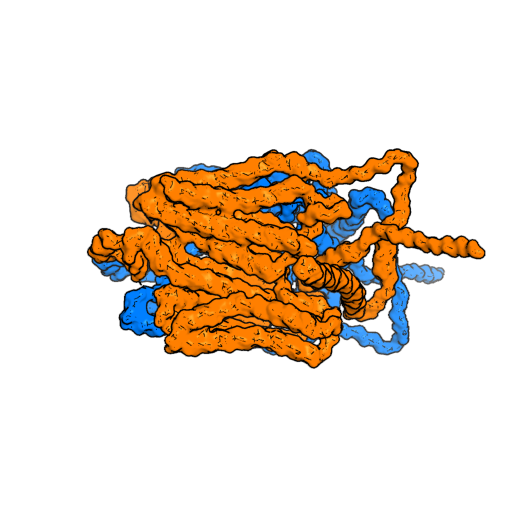260 ? 26.016 13.961 -6.113 1 69.69 260 ARG B N 1
ATOM 6918 C CA . ARG B 1 260 ? 25.531 15.328 -6.16 1 69.69 260 ARG B CA 1
ATOM 6919 C C . ARG B 1 260 ? 25.797 16.047 -4.844 1 69.69 260 ARG B C 1
ATOM 6921 O O . ARG B 1 260 ? 26.188 17.219 -4.844 1 69.69 260 ARG B O 1
ATOM 6928 N N . LYS B 1 261 ? 25.625 15.352 -3.785 1 72.69 261 LYS B N 1
ATOM 6929 C CA . LYS B 1 261 ? 25.875 15.953 -2.479 1 72.69 261 LYS B CA 1
ATOM 6930 C C . LYS B 1 261 ? 27.359 16.219 -2.277 1 72.69 261 LYS B C 1
ATOM 6932 O O . LYS B 1 261 ? 27.734 17.25 -1.703 1 72.69 261 LYS B O 1
ATOM 6937 N N . PHE B 1 262 ? 28.141 15.312 -2.854 1 69.81 262 PHE B N 1
ATOM 6938 C CA . PHE B 1 262 ? 29.594 15.484 -2.73 1 69.81 262 PHE B CA 1
ATOM 6939 C C . PHE B 1 262 ? 30.062 16.672 -3.555 1 69.81 262 PHE B C 1
ATOM 6941 O O . PHE B 1 262 ? 30.922 17.438 -3.107 1 69.81 262 PHE B O 1
ATOM 6948 N N . VAL B 1 263 ? 29.453 16.828 -4.688 1 67.25 263 VAL B N 1
ATOM 6949 C CA . VAL B 1 263 ? 29.812 17.953 -5.543 1 67.25 263 VAL B CA 1
ATOM 6950 C C . VAL B 1 263 ? 29.406 19.266 -4.883 1 67.25 263 VAL B C 1
ATOM 6952 O O . VAL B 1 263 ? 30.125 20.25 -4.938 1 67.25 263 VAL B O 1
ATOM 6955 N N . TYR B 1 264 ? 28.25 19.109 -4.285 1 67.88 264 TYR B N 1
ATOM 6956 C CA . TYR B 1 264 ? 27.781 20.297 -3.564 1 67.88 264 TYR B CA 1
ATOM 6957 C C . TYR B 1 264 ? 28.75 20.656 -2.438 1 67.88 264 TYR B C 1
ATOM 6959 O O . TYR B 1 264 ? 29.078 21.828 -2.24 1 67.88 264 TYR B O 1
ATOM 6967 N N . PHE B 1 265 ? 29.156 19.656 -1.748 1 65.44 265 PHE B N 1
ATOM 6968 C CA . PHE B 1 265 ? 30.078 19.875 -0.643 1 65.44 265 PHE B CA 1
ATOM 6969 C C . PHE B 1 265 ? 31.391 20.469 -1.146 1 65.44 265 PHE B C 1
ATOM 6971 O O . PHE B 1 265 ? 31.938 21.375 -0.537 1 65.44 265 PHE B O 1
ATOM 6978 N N . TYR B 1 266 ? 31.812 19.984 -2.236 1 63.91 266 TYR B N 1
ATOM 6979 C CA . TYR B 1 266 ? 33.094 20.422 -2.812 1 63.91 266 TYR B CA 1
ATOM 6980 C C . TYR B 1 266 ? 32.969 21.875 -3.297 1 63.91 266 TYR B C 1
ATOM 6982 O O . TYR B 1 266 ? 33.906 22.672 -3.084 1 63.91 266 TYR B O 1
ATOM 6990 N N . ARG B 1 267 ? 31.844 22.203 -3.896 1 63.94 267 ARG B N 1
ATOM 6991 C CA . ARG B 1 267 ? 31.641 23.547 -4.414 1 63.94 267 ARG B CA 1
ATOM 6992 C C . ARG B 1 267 ? 31.5 24.562 -3.277 1 63.94 267 ARG B C 1
ATOM 6994 O O . ARG B 1 267 ? 31.938 25.703 -3.395 1 63.94 267 ARG B O 1
ATOM 7001 N N . ARG B 1 268 ? 30.75 24.094 -2.326 1 62.34 268 ARG B N 1
ATOM 7002 C CA . ARG B 1 268 ? 30.578 24.969 -1.171 1 62.34 268 ARG B CA 1
ATOM 7003 C C . ARG B 1 268 ? 31.938 25.297 -0.534 1 62.34 268 ARG B C 1
ATOM 7005 O O . ARG B 1 268 ? 32.156 26.422 -0.078 1 62.34 268 ARG B O 1
ATOM 7012 N N . ARG B 1 269 ? 32.781 24.344 -0.444 1 58.91 269 ARG B N 1
ATOM 7013 C CA . ARG B 1 269 ? 34.094 24.562 0.156 1 58.91 269 ARG B CA 1
ATOM 7014 C C . ARG B 1 269 ? 34.938 25.547 -0.675 1 58.91 269 ARG B C 1
ATOM 7016 O O . ARG B 1 269 ? 35.719 26.312 -0.131 1 58.91 269 ARG B O 1
ATOM 7023 N N . ARG B 1 270 ? 34.812 25.359 -1.964 1 55.56 270 ARG B N 1
ATOM 7024 C CA . ARG B 1 270 ? 35.594 26.234 -2.844 1 55.56 270 ARG B CA 1
ATOM 7025 C C . ARG B 1 270 ? 34.938 27.609 -2.947 1 55.56 270 ARG B C 1
ATOM 7027 O O . ARG B 1 270 ? 35.625 28.609 -3.164 1 55.56 270 ARG B O 1
ATOM 7034 N N . ALA B 1 271 ? 33.719 27.547 -3.326 1 52.59 271 ALA B N 1
ATOM 7035 C CA . ALA B 1 271 ? 33 28.828 -3.5 1 52.59 271 ALA B CA 1
ATOM 7036 C C . ALA B 1 271 ? 33.062 29.672 -2.229 1 52.59 271 ALA B C 1
ATOM 7038 O O . ALA B 1 271 ? 32.938 29.141 -1.12 1 52.59 271 ALA B O 1
ATOM 7039 N N . GLU B 1 272 ? 33.969 30.734 -2.232 1 44.81 272 GLU B N 1
ATOM 7040 C CA . GLU B 1 272 ? 33.969 31.828 -1.262 1 44.81 272 GLU B CA 1
ATOM 7041 C C . GLU B 1 272 ? 32.625 31.969 -0.596 1 44.81 272 GLU B C 1
ATOM 7043 O O . GLU B 1 272 ? 31.594 31.641 -1.192 1 44.81 272 GLU B O 1
ATOM 7048 N N . LYS B 1 273 ? 32.594 32.281 0.813 1 43.09 273 LYS B N 1
ATOM 7049 C CA . LYS B 1 273 ? 31.547 32.656 1.75 1 43.09 273 LYS B CA 1
ATOM 7050 C C . LYS B 1 273 ? 30.422 33.406 1.041 1 43.09 273 LYS B C 1
ATOM 7052 O O . LYS B 1 273 ? 29.547 34 1.691 1 43.09 273 LYS B O 1
ATOM 7057 N N . THR B 1 274 ? 30.609 33.75 -0.195 1 39.69 274 THR B N 1
ATOM 7058 C CA . THR B 1 274 ? 29.625 34.719 -0.623 1 39.69 274 THR B CA 1
ATOM 7059 C C . THR B 1 274 ? 28.219 34.281 -0.258 1 39.69 274 THR B C 1
ATOM 7061 O O . THR B 1 274 ? 27.984 33.125 0.054 1 39.69 274 THR B O 1
ATOM 7064 N N . LYS B 1 275 ? 27.094 35.125 -0.91 1 42.5 275 LYS B N 1
ATOM 7065 C CA . LYS B 1 275 ? 25.672 35.344 -0.653 1 42.5 275 LYS B CA 1
ATOM 7066 C C . LYS B 1 275 ? 24.875 34.062 -0.776 1 42.5 275 LYS B C 1
ATOM 7068 O O . LYS B 1 275 ? 24.109 33.906 -1.725 1 42.5 275 LYS B O 1
ATOM 7073 N N . VAL B 1 276 ? 25.531 33.094 -0.776 1 42.41 276 VAL B N 1
ATOM 7074 C CA . VAL B 1 276 ? 24.531 32.031 -0.782 1 42.41 276 VAL B CA 1
ATOM 7075 C C . VAL B 1 276 ? 23.469 32.312 0.27 1 42.41 276 VAL B C 1
ATOM 7077 O O . VAL B 1 276 ? 23.344 31.594 1.259 1 42.41 276 VAL B O 1
ATOM 7080 N N . GLN B 1 277 ? 23.594 33.281 0.997 1 39.97 277 GLN B N 1
ATOM 7081 C CA . GLN B 1 277 ? 22.578 33.688 1.958 1 39.97 277 GLN B CA 1
ATOM 7082 C C . GLN B 1 277 ? 21.172 33.469 1.395 1 39.97 277 GLN B C 1
ATOM 7084 O O . GLN B 1 277 ? 20.188 33.594 2.111 1 39.97 277 GLN B O 1
ATOM 7089 N N . ARG B 1 278 ? 21.047 33.781 0.068 1 43.41 278 ARG B N 1
ATOM 7090 C CA . ARG B 1 278 ? 19.656 34.125 -0.236 1 43.41 278 ARG B CA 1
ATOM 7091 C C . ARG B 1 278 ? 18.734 32.969 0.145 1 43.41 278 ARG B C 1
ATOM 7093 O O . ARG B 1 278 ? 17.734 33.156 0.835 1 43.41 278 ARG B O 1
ATOM 7100 N N . CYS B 1 279 ? 18.031 32 -0.846 1 49.5 279 CYS B N 1
ATOM 7101 C CA . CYS B 1 279 ? 16.719 31.438 -0.6 1 49.5 279 CYS B CA 1
ATOM 7102 C C . CYS B 1 279 ? 16.828 30.062 0.05 1 49.5 279 CYS B C 1
ATOM 7104 O O . CYS B 1 279 ? 17.609 29.219 -0.398 1 49.5 279 CYS B O 1
ATOM 7106 N N . ARG B 1 280 ? 16.703 30.016 1.495 1 49.47 280 ARG B N 1
ATOM 7107 C CA . ARG B 1 280 ? 16.438 28.797 2.254 1 49.47 280 ARG B CA 1
ATOM 7108 C C . ARG B 1 280 ? 15.969 27.672 1.337 1 49.47 280 ARG B C 1
ATOM 7110 O O . ARG B 1 280 ? 16.359 26.531 1.504 1 49.47 280 ARG B O 1
ATOM 7117 N N . PHE B 1 281 ? 15.344 28.234 0.407 1 58.59 281 PHE B N 1
ATOM 7118 C CA . PHE B 1 281 ? 14.781 27.266 -0.519 1 58.59 281 PHE B CA 1
ATOM 7119 C C . PHE B 1 281 ? 15.883 26.609 -1.339 1 58.59 281 PHE B C 1
ATOM 7121 O O . PHE B 1 281 ? 15.875 25.391 -1.526 1 58.59 281 PHE B O 1
ATOM 7128 N N . TYR B 1 282 ? 16.844 27.469 -1.674 1 58.53 282 TYR B N 1
ATOM 7129 C CA . TYR B 1 282 ? 17.938 26.938 -2.482 1 58.53 282 TYR B CA 1
ATOM 7130 C C . TYR B 1 282 ? 18.781 25.969 -1.676 1 58.53 282 TYR B C 1
ATOM 7132 O O . TYR B 1 282 ? 19.203 24.922 -2.189 1 58.53 282 TYR B O 1
ATOM 7140 N N . TYR B 1 283 ? 18.891 26.312 -0.421 1 55.94 283 TYR B N 1
ATOM 7141 C CA . TYR B 1 283 ? 19.672 25.453 0.461 1 55.94 283 TYR B CA 1
ATOM 7142 C C . TYR B 1 283 ? 18.969 24.109 0.658 1 55.94 283 TYR B C 1
ATOM 7144 O O . TYR B 1 283 ? 19.594 23.062 0.551 1 55.94 283 TYR B O 1
ATOM 7152 N N . PHE B 1 284 ? 17.719 24.188 0.882 1 59.12 284 PHE B N 1
ATOM 7153 C CA . PHE B 1 284 ? 16.953 22.969 1.133 1 59.12 284 PHE B CA 1
ATOM 7154 C C . PHE B 1 284 ? 16.938 22.078 -0.104 1 59.12 284 PHE B C 1
ATOM 7156 O O . PHE B 1 284 ? 17.047 20.844 0.003 1 59.12 284 PHE B O 1
ATOM 7163 N N . PHE B 1 285 ? 16.891 22.766 -1.212 1 61.28 285 PHE B N 1
ATOM 7164 C CA . PHE B 1 285 ? 16.875 22 -2.451 1 61.28 285 PHE B CA 1
ATOM 7165 C C . PHE B 1 285 ? 18.234 21.375 -2.732 1 61.28 285 PHE B C 1
ATOM 7167 O O . PHE B 1 285 ? 18.312 20.219 -3.115 1 61.28 285 PHE B O 1
ATOM 7174 N N . THR B 1 286 ? 19.156 22.203 -2.441 1 59.41 286 THR B N 1
ATOM 7175 C CA . THR B 1 286 ? 20.5 21.734 -2.793 1 59.41 286 THR B CA 1
ATOM 7176 C C . THR B 1 286 ? 20.953 20.641 -1.826 1 59.41 286 THR B C 1
ATOM 7178 O O . THR B 1 286 ? 21.719 19.75 -2.205 1 59.41 286 THR B O 1
ATOM 7181 N N . LYS B 1 287 ? 20.391 20.812 -0.571 1 61.38 287 LYS B N 1
ATOM 7182 C CA . LYS B 1 287 ? 20.781 19.812 0.41 1 61.38 287 LYS B CA 1
ATOM 7183 C C . LYS B 1 287 ? 20 18.516 0.195 1 61.38 287 LYS B C 1
ATOM 7185 O O . LYS B 1 287 ? 20.391 17.453 0.681 1 61.38 287 LYS B O 1
ATOM 7190 N N . GLY B 1 288 ? 19.047 18.672 -0.727 1 62.81 288 GLY B N 1
ATOM 7191 C CA . GLY B 1 288 ? 18.281 17.484 -1.02 1 62.81 288 GLY B CA 1
ATOM 7192 C C . GLY B 1 288 ? 17.531 16.938 0.187 1 62.81 288 GLY B C 1
ATOM 7193 O O . GLY B 1 288 ? 17.5 15.719 0.406 1 62.81 288 GLY B O 1
ATOM 7194 N N . GLN B 1 289 ? 17.031 17.688 1.001 1 71.06 289 GLN B N 1
ATOM 7195 C CA . GLN B 1 289 ? 16.375 17.234 2.227 1 71.06 289 GLN B CA 1
ATOM 7196 C C . GLN B 1 289 ? 14.945 16.797 1.955 1 71.06 289 GLN B C 1
ATOM 7198 O O . GLN B 1 289 ? 14.227 17.438 1.186 1 71.06 289 GLN B O 1
ATOM 7203 N N . ILE B 1 290 ? 14.719 15.641 2.344 1 83.25 290 ILE B N 1
ATOM 7204 C CA . ILE B 1 290 ? 13.383 15.062 2.27 1 83.25 290 ILE B CA 1
ATOM 7205 C C . ILE B 1 290 ? 12.695 15.172 3.631 1 83.25 290 ILE B C 1
ATOM 7207 O O . ILE B 1 290 ? 13.344 15.031 4.672 1 83.25 290 ILE B O 1
ATOM 7211 N N . SER B 1 291 ? 11.477 15.539 3.566 1 86.06 291 SER B N 1
ATOM 7212 C CA . SER B 1 291 ? 10.711 15.633 4.805 1 86.06 291 SER B CA 1
ATOM 7213 C C . SER B 1 291 ? 10.586 14.273 5.484 1 86.06 291 SER B C 1
ATOM 7215 O O . SER B 1 291 ? 10.531 13.242 4.816 1 86.06 291 SER B O 1
ATOM 7217 N N . LYS B 1 292 ? 10.656 14.219 6.805 1 90.31 292 LYS B N 1
ATOM 7218 C CA . LYS B 1 292 ? 10.508 13.008 7.609 1 90.31 292 LYS B CA 1
ATOM 7219 C C . LYS B 1 292 ? 9.156 12.344 7.359 1 90.31 292 LYS B C 1
ATOM 7221 O O . LYS B 1 292 ? 9.062 11.117 7.324 1 90.31 292 LYS B O 1
ATOM 7226 N N . GLU B 1 293 ? 8.102 13.125 7.105 1 87.75 293 GLU B N 1
ATOM 7227 C CA . GLU B 1 293 ? 6.75 12.609 6.891 1 87.75 293 GLU B CA 1
ATOM 7228 C C . GLU B 1 293 ? 6.684 11.742 5.633 1 87.75 293 GLU B C 1
ATOM 7230 O O . GLU B 1 293 ? 6.02 10.711 5.625 1 87.75 293 GLU B O 1
ATOM 7235 N N . ARG B 1 294 ? 7.414 12.133 4.629 1 92.12 294 ARG B N 1
ATOM 7236 C CA . ARG B 1 294 ? 7.41 11.375 3.385 1 92.12 294 ARG B CA 1
ATOM 7237 C C . ARG B 1 294 ? 8.172 10.062 3.547 1 92.12 294 ARG B C 1
ATOM 7239 O O . ARG B 1 294 ? 7.766 9.031 2.998 1 92.12 294 ARG B O 1
ATOM 7246 N N . VAL B 1 295 ? 9.258 10.141 4.281 1 95 295 VAL B N 1
ATOM 7247 C CA . VAL B 1 295 ? 10.031 8.93 4.535 1 95 295 VAL B CA 1
ATOM 7248 C C . VAL B 1 295 ? 9.203 7.945 5.355 1 95 295 VAL B C 1
ATOM 7250 O O . VAL B 1 295 ? 9.203 6.742 5.082 1 95 295 VAL B O 1
ATOM 7253 N N . GLU B 1 296 ? 8.461 8.445 6.312 1 94.94 296 GLU B N 1
ATOM 7254 C CA . GLU B 1 296 ? 7.59 7.605 7.133 1 94.94 296 GLU B CA 1
ATOM 7255 C C . GLU B 1 296 ? 6.453 7.016 6.301 1 94.94 296 GLU B C 1
ATOM 7257 O O . GLU B 1 296 ? 6.137 5.832 6.43 1 94.94 296 GLU B O 1
ATOM 7262 N N . ALA B 1 297 ? 5.887 7.828 5.449 1 94.44 297 ALA B N 1
ATOM 7263 C CA . ALA B 1 297 ? 4.789 7.359 4.605 1 94.44 297 ALA B CA 1
ATOM 7264 C C . ALA B 1 297 ? 5.254 6.262 3.654 1 94.44 297 ALA B C 1
ATOM 7266 O O . ALA B 1 297 ? 4.582 5.242 3.492 1 94.44 297 ALA B O 1
ATOM 7267 N N . PHE B 1 298 ? 6.402 6.484 3.025 1 96.56 298 PHE B N 1
ATOM 7268 C CA . PHE B 1 298 ? 6.973 5.488 2.127 1 96.56 298 PHE B CA 1
ATOM 7269 C C . PHE B 1 298 ? 7.266 4.191 2.873 1 96.56 298 PHE B C 1
ATOM 7271 O O . PHE B 1 298 ? 6.941 3.104 2.391 1 96.56 298 PHE B O 1
ATOM 7278 N N . SER B 1 299 ? 7.867 4.277 4.051 1 97.25 299 SER B N 1
ATOM 7279 C CA . SER B 1 299 ? 8.242 3.119 4.855 1 97.25 299 SER B CA 1
ATOM 7280 C C . SER B 1 299 ? 7.012 2.369 5.352 1 97.25 299 SER B C 1
ATOM 7282 O O . SER B 1 299 ? 6.965 1.139 5.305 1 97.25 299 SER B O 1
ATOM 7284 N N . ASP B 1 300 ? 6.012 3.074 5.812 1 96.62 300 ASP B N 1
ATOM 7285 C CA . ASP B 1 300 ? 4.793 2.447 6.316 1 96.62 300 ASP B CA 1
ATOM 7286 C C . ASP B 1 300 ? 4.062 1.696 5.207 1 96.62 300 ASP B C 1
ATOM 7288 O O . ASP B 1 300 ? 3.574 0.583 5.418 1 96.62 300 ASP B O 1
ATOM 7292 N N . ALA B 1 301 ? 4.016 2.34 4.066 1 96.94 301 ALA B N 1
ATOM 7293 C CA . ALA B 1 301 ? 3.393 1.658 2.934 1 96.94 301 ALA B CA 1
ATOM 7294 C C . ALA B 1 301 ? 4.152 0.385 2.572 1 96.94 301 ALA B C 1
ATOM 7296 O O . ALA B 1 301 ? 3.545 -0.666 2.352 1 96.94 301 ALA B O 1
ATOM 7297 N N . ALA B 1 302 ? 5.422 0.432 2.52 1 97.69 302 ALA B N 1
ATOM 7298 C CA . ALA B 1 302 ? 6.242 -0.72 2.152 1 97.69 302 ALA B CA 1
ATOM 7299 C C . ALA B 1 302 ? 6.09 -1.848 3.17 1 97.69 302 ALA B C 1
ATOM 7301 O O . ALA B 1 302 ? 5.859 -3 2.799 1 97.69 302 ALA B O 1
ATOM 7302 N N . ILE B 1 303 ? 6.156 -1.545 4.449 1 98.06 303 ILE B N 1
ATOM 7303 C CA . ILE B 1 303 ? 6.098 -2.561 5.496 1 98.06 303 ILE B CA 1
ATOM 7304 C C . ILE B 1 303 ? 4.695 -3.162 5.551 1 98.06 303 ILE B C 1
ATOM 7306 O O . ILE B 1 303 ? 4.535 -4.359 5.793 1 98.06 303 ILE B O 1
ATOM 7310 N N . ALA B 1 304 ? 3.678 -2.293 5.32 1 97.38 304 ALA B N 1
ATOM 7311 C CA . ALA B 1 304 ? 2.307 -2.793 5.289 1 97.38 304 ALA B CA 1
ATOM 7312 C C . ALA B 1 304 ? 2.127 -3.838 4.191 1 97.38 304 ALA B C 1
ATOM 7314 O O . ALA B 1 304 ? 1.487 -4.871 4.406 1 97.38 304 ALA B O 1
ATOM 7315 N N . ILE B 1 305 ? 2.689 -3.566 3.039 1 96.75 305 ILE B N 1
ATOM 7316 C CA . ILE B 1 305 ? 2.592 -4.512 1.931 1 96.75 305 ILE B CA 1
ATOM 7317 C C . ILE B 1 305 ? 3.303 -5.812 2.295 1 96.75 305 ILE B C 1
ATOM 7319 O O . ILE B 1 305 ? 2.764 -6.902 2.088 1 96.75 305 ILE B O 1
ATOM 7323 N N . ILE B 1 306 ? 4.492 -5.703 2.854 1 96.88 306 ILE B N 1
ATOM 7324 C CA . ILE B 1 306 ? 5.27 -6.879 3.24 1 96.88 306 ILE B CA 1
ATOM 7325 C C . ILE B 1 306 ? 4.465 -7.727 4.227 1 96.88 306 ILE B C 1
ATOM 7327 O O . ILE B 1 306 ? 4.367 -8.945 4.066 1 96.88 306 ILE B O 1
ATOM 7331 N N . ALA B 1 307 ? 3.805 -7.102 5.172 1 96.31 307 ALA B N 1
ATOM 7332 C CA . ALA B 1 307 ? 3.037 -7.793 6.203 1 96.31 307 ALA B CA 1
ATOM 7333 C C . ALA B 1 307 ? 1.827 -8.5 5.602 1 96.31 307 ALA B C 1
ATOM 7335 O O . ALA B 1 307 ? 1.452 -9.594 6.047 1 96.31 307 ALA B O 1
ATOM 7336 N N . CYS B 1 308 ? 1.273 -7.945 4.555 1 94.5 308 CYS B N 1
ATOM 7337 C CA . CYS B 1 308 ? 0.06 -8.5 3.969 1 94.5 308 CYS B CA 1
ATOM 7338 C C . CYS B 1 308 ? 0.395 -9.578 2.938 1 94.5 308 CYS B C 1
ATOM 7340 O O . CYS B 1 308 ? -0.404 -10.484 2.697 1 94.5 308 CYS B O 1
ATOM 7342 N N . VAL B 1 309 ? 1.531 -9.469 2.344 1 93 309 VAL B N 1
ATOM 7343 C CA . VAL B 1 309 ? 1.921 -10.445 1.334 1 93 309 VAL B CA 1
ATOM 7344 C C . VAL B 1 309 ? 2.162 -11.805 1.994 1 93 309 VAL B C 1
ATOM 7346 O O . VAL B 1 309 ? 2.02 -12.844 1.353 1 93 309 VAL B O 1
ATOM 7349 N N . LEU B 1 310 ? 2.418 -11.836 3.252 1 93.69 310 LEU B N 1
ATOM 7350 C CA . LEU B 1 310 ? 2.719 -13.062 3.98 1 93.69 310 LEU B CA 1
ATOM 7351 C C . LEU B 1 310 ? 1.52 -14.008 3.977 1 93.69 310 LEU B C 1
ATOM 7353 O O . LEU B 1 310 ? 1.685 -15.227 3.916 1 93.69 310 LEU B O 1
ATOM 7357 N N . ILE B 1 311 ? 0.323 -13.461 3.971 1 91.38 311 ILE B N 1
ATOM 7358 C CA . ILE B 1 311 ? -0.864 -14.305 4.062 1 91.38 311 ILE B CA 1
ATOM 7359 C C . ILE B 1 311 ? -1.285 -14.758 2.67 1 91.38 311 ILE B C 1
ATOM 7361 O O . ILE B 1 311 ? -2.115 -15.664 2.527 1 91.38 311 ILE B O 1
ATOM 7365 N N . LEU B 1 312 ? -0.726 -14.219 1.639 1 86.25 312 LEU B N 1
ATOM 7366 C CA . LEU B 1 312 ? -1.102 -14.555 0.27 1 86.25 312 LEU B CA 1
ATOM 7367 C C . LEU B 1 312 ? -0.721 -15.992 -0.063 1 86.25 312 LEU B C 1
ATOM 7369 O O . LEU B 1 312 ? -1.384 -16.641 -0.874 1 86.25 312 LEU B O 1
ATOM 7373 N N . ASP B 1 313 ? 0.293 -16.484 0.587 1 83.25 313 ASP B N 1
ATOM 7374 C CA . ASP B 1 313 ? 0.687 -17.859 0.357 1 83.25 313 ASP B CA 1
ATOM 7375 C C . ASP B 1 313 ? -0.422 -18.828 0.777 1 83.25 313 ASP B C 1
ATOM 7377 O O . ASP B 1 313 ? -0.64 -19.844 0.128 1 83.25 313 ASP B O 1
ATOM 7381 N N . ILE B 1 314 ? -1.114 -18.469 1.752 1 83.62 314 ILE B N 1
ATOM 7382 C CA . ILE B 1 314 ? -2.205 -19.297 2.262 1 83.62 314 ILE B CA 1
ATOM 7383 C C . ILE B 1 314 ? -3.477 -19.016 1.461 1 83.62 314 ILE B C 1
ATOM 7385 O O . ILE B 1 314 ? -4.203 -19.953 1.104 1 83.62 314 ILE B O 1
ATOM 7389 N N . THR B 1 315 ? -3.617 -17.844 1.02 1 80 315 THR B N 1
ATOM 7390 C CA . THR B 1 315 ? -4.879 -17.422 0.425 1 80 315 THR B CA 1
ATOM 7391 C C . THR B 1 315 ? -4.906 -17.719 -1.069 1 80 315 THR B C 1
ATOM 7393 O O . THR B 1 315 ? -5.969 -17.969 -1.641 1 80 315 THR B O 1
ATOM 7396 N N . VAL B 1 316 ? -3.779 -17.766 -1.669 1 74.94 316 VAL B N 1
ATOM 7397 C CA . VAL B 1 316 ? -3.779 -17.922 -3.121 1 74.94 316 VAL B CA 1
ATOM 7398 C C . VAL B 1 316 ? -3.09 -19.219 -3.508 1 74.94 316 VAL B C 1
ATOM 7400 O O . VAL B 1 316 ? -3.619 -20 -4.309 1 74.94 316 VAL B O 1
ATOM 7403 N N . GLU B 1 317 ? -2.059 -19.562 -2.844 1 72.25 317 GLU B N 1
ATOM 7404 C CA . GLU B 1 317 ? -1.255 -20.688 -3.295 1 72.25 317 GLU B CA 1
ATOM 7405 C C . GLU B 1 317 ? -1.712 -22 -2.641 1 72.25 317 GLU B C 1
ATOM 7407 O O . GLU B 1 317 ? -1.83 -23.031 -3.307 1 72.25 317 GLU B O 1
ATOM 7412 N N . GLU B 1 318 ? -1.995 -21.938 -1.324 1 75.81 318 GLU B N 1
ATOM 7413 C CA . GLU B 1 318 ? -2.355 -23.141 -0.596 1 75.81 318 GLU B CA 1
ATOM 7414 C C . GLU B 1 318 ? -3.822 -23.125 -0.178 1 75.81 318 GLU B C 1
ATOM 7416 O O . GLU B 1 318 ? -4.172 -23.594 0.906 1 75.81 318 GLU B O 1
ATOM 7421 N N . PHE B 1 319 ? -4.621 -22.547 -1.046 1 80.75 319 PHE B N 1
ATOM 7422 C CA . PHE B 1 319 ? -6.043 -22.453 -0.74 1 80.75 319 PHE B CA 1
ATOM 7423 C C . PHE B 1 319 ? -6.699 -23.828 -0.829 1 80.75 319 PHE B C 1
ATOM 7425 O O . PHE B 1 319 ? -6.395 -24.609 -1.731 1 80.75 319 PHE B O 1
ATOM 7432 N N . PRO B 1 320 ? -7.492 -24.188 0.114 1 84 320 PRO B N 1
ATOM 7433 C CA . PRO B 1 320 ? -8.148 -25.484 0.088 1 84 320 PRO B CA 1
ATOM 7434 C C . PRO B 1 320 ? -8.953 -25.719 -1.189 1 84 320 PRO B C 1
ATOM 7436 O O . PRO B 1 320 ? -9.797 -24.906 -1.551 1 84 320 PRO B O 1
ATOM 7439 N N . THR B 1 321 ? -8.672 -26.797 -1.819 1 80.62 321 THR B N 1
ATOM 7440 C CA . THR B 1 321 ? -9.344 -27.141 -3.068 1 80.62 321 THR B CA 1
ATOM 7441 C C . THR B 1 321 ? -10.656 -27.859 -2.793 1 80.62 321 THR B C 1
ATOM 7443 O O . THR B 1 321 ? -10.836 -28.438 -1.72 1 80.62 321 THR B O 1
ATOM 7446 N N . ARG B 1 322 ? -11.57 -27.922 -3.779 1 83.94 322 ARG B N 1
ATOM 7447 C CA . ARG B 1 322 ? -12.859 -28.578 -3.65 1 83.94 322 ARG B CA 1
ATOM 7448 C C . ARG B 1 322 ? -12.695 -30.094 -3.506 1 83.94 322 ARG B C 1
ATOM 7450 O O . ARG B 1 322 ? -13.438 -30.734 -2.76 1 83.94 322 ARG B O 1
ATOM 7457 N N . HIS B 1 323 ? -11.656 -30.5 -4.211 1 80.69 323 HIS B N 1
ATOM 7458 C CA . HIS B 1 323 ? -11.398 -31.922 -4.141 1 80.69 323 HIS B CA 1
ATOM 7459 C C . HIS B 1 323 ? -10.977 -32.344 -2.738 1 80.69 323 HIS B C 1
ATOM 7461 O O . HIS B 1 323 ? -11.516 -33.312 -2.188 1 80.69 323 HIS B O 1
ATOM 7467 N N . ASP B 1 324 ? -10.109 -31.656 -2.076 1 83.62 324 ASP B N 1
ATOM 7468 C CA . ASP B 1 324 ? -9.609 -31.969 -0.743 1 83.62 324 ASP B CA 1
ATOM 7469 C C . ASP B 1 324 ? -10.703 -31.797 0.309 1 83.62 324 ASP B C 1
ATOM 7471 O O . ASP B 1 324 ? -10.781 -32.594 1.26 1 83.62 324 ASP B O 1
ATOM 7475 N N . VAL B 1 325 ? -11.492 -30.844 0.117 1 87.5 325 VAL B N 1
ATOM 7476 C CA . VAL B 1 325 ? -12.547 -30.547 1.088 1 87.5 325 VAL B CA 1
ATOM 7477 C C . VAL B 1 325 ? -13.641 -31.609 0.996 1 87.5 325 VAL B C 1
ATOM 7479 O O . VAL B 1 325 ? -14.219 -32 2.012 1 87.5 325 VAL B O 1
ATOM 7482 N N . HIS B 1 326 ? -13.914 -32.062 -0.239 1 84.75 326 HIS B N 1
ATOM 7483 C CA . HIS B 1 326 ? -14.906 -33.094 -0.422 1 84.75 326 HIS B CA 1
ATOM 7484 C C . HIS B 1 326 ? -14.438 -34.406 0.198 1 84.75 326 HIS B C 1
ATOM 7486 O O . HIS B 1 326 ? -15.234 -35.125 0.795 1 84.75 326 HIS B O 1
ATOM 7492 N N . GLU B 1 327 ? -13.164 -34.656 0.122 1 86.12 327 GLU B N 1
ATOM 7493 C CA . GLU B 1 327 ? -12.617 -35.906 0.595 1 86.12 327 GLU B CA 1
ATOM 7494 C C . GLU B 1 327 ? -12.398 -35.906 2.105 1 86.12 327 GLU B C 1
ATOM 7496 O O . GLU B 1 327 ? -12.688 -36.875 2.795 1 86.12 327 GLU B O 1
ATOM 7501 N N . HIS B 1 328 ? -11.883 -34.844 2.721 1 88.81 328 HIS B N 1
ATOM 7502 C CA . HIS B 1 328 ? -11.422 -34.875 4.105 1 88.81 328 HIS B CA 1
ATOM 7503 C C . HIS B 1 328 ? -12.25 -33.938 4.973 1 88.81 328 HIS B C 1
ATOM 7505 O O . HIS B 1 328 ? -12.211 -34 6.203 1 88.81 328 HIS B O 1
ATOM 7511 N N . GLY B 1 329 ? -13 -33.062 4.355 1 88.81 329 GLY B N 1
ATOM 7512 C CA . GLY B 1 329 ? -13.711 -32.031 5.117 1 88.81 329 GLY B CA 1
ATOM 7513 C C . GLY B 1 329 ? -12.93 -30.75 5.273 1 88.81 329 GLY B C 1
ATOM 7514 O O . GLY B 1 329 ? -11.695 -30.766 5.312 1 88.81 329 GLY B O 1
ATOM 7515 N N . LEU B 1 330 ? -13.562 -29.75 5.406 1 89.38 330 LEU B N 1
ATOM 7516 C CA . LEU B 1 330 ? -12.922 -28.438 5.453 1 89.38 330 LEU B CA 1
ATOM 7517 C C . LEU B 1 330 ? -12.156 -28.25 6.758 1 89.38 330 LEU B C 1
ATOM 7519 O O . LEU B 1 330 ? -11.055 -27.703 6.762 1 89.38 330 LEU B O 1
ATOM 7523 N N . LEU B 1 331 ? -12.695 -28.719 7.922 1 89.12 331 LEU B N 1
ATOM 7524 C CA . LEU B 1 331 ? -12.047 -28.562 9.219 1 89.12 331 LEU B CA 1
ATOM 7525 C C . LEU B 1 331 ? -10.734 -29.328 9.266 1 89.12 331 LEU B C 1
ATOM 7527 O O . LEU B 1 331 ? -9.742 -28.844 9.82 1 89.12 331 LEU B O 1
ATOM 7531 N N . SER B 1 332 ? -10.719 -30.438 8.664 1 90.06 332 SER B N 1
ATOM 7532 C CA . SER B 1 332 ? -9.508 -31.25 8.625 1 90.06 332 SER B CA 1
ATOM 7533 C C . SER B 1 332 ? -8.445 -30.625 7.742 1 90.06 332 SER B C 1
ATOM 7535 O O . SER B 1 332 ? -7.258 -30.641 8.078 1 90.06 332 SER B O 1
ATOM 7537 N N . VAL B 1 333 ? -8.883 -30.062 6.652 1 90.25 333 VAL B N 1
ATOM 7538 C CA . VAL B 1 333 ? -7.945 -29.422 5.738 1 90.25 333 VAL B CA 1
ATOM 7539 C C . VAL B 1 333 ? -7.32 -28.188 6.41 1 90.25 333 VAL B C 1
ATOM 7541 O O . VAL B 1 333 ? -6.113 -27.969 6.312 1 90.25 333 VAL B O 1
ATOM 7544 N N . LEU B 1 334 ? -8.133 -27.531 7.098 1 90.19 334 LEU B N 1
ATOM 7545 C CA . LEU B 1 334 ? -7.641 -26.344 7.793 1 90.19 334 LEU B CA 1
ATOM 7546 C C . LEU B 1 334 ? -6.711 -26.734 8.938 1 90.19 334 LEU B C 1
ATOM 7548 O O . LEU B 1 334 ? -5.727 -26.031 9.203 1 90.19 334 LEU B O 1
ATOM 7552 N N . ALA B 1 335 ? -7.012 -27.766 9.578 1 88.56 335 ALA B N 1
ATOM 7553 C CA . ALA B 1 335 ? -6.176 -28.25 10.68 1 88.56 335 ALA B CA 1
ATOM 7554 C C . ALA B 1 335 ? -4.805 -28.688 10.172 1 88.56 335 ALA B C 1
ATOM 7556 O O . ALA B 1 335 ? -3.805 -28.578 10.883 1 88.56 335 ALA B O 1
ATOM 7557 N N . HIS B 1 336 ? -4.801 -29.172 8.984 1 86.12 336 HIS B N 1
ATOM 7558 C CA . HIS B 1 336 ? -3.545 -29.625 8.398 1 86.12 336 HIS B CA 1
ATOM 7559 C C . HIS B 1 336 ? -2.688 -28.453 7.945 1 86.12 336 HIS B C 1
ATOM 7561 O O . HIS B 1 336 ? -1.504 -28.625 7.645 1 86.12 336 HIS B O 1
ATOM 7567 N N . MET B 1 337 ? -3.258 -27.25 7.988 1 89.25 337 MET B N 1
ATOM 7568 C CA . MET B 1 337 ? -2.52 -26.062 7.594 1 89.25 337 MET B CA 1
ATOM 7569 C C . MET B 1 337 ? -1.955 -25.344 8.82 1 89.25 337 MET B C 1
ATOM 7571 O O . MET B 1 337 ? -1.77 -24.125 8.797 1 89.25 337 MET B O 1
ATOM 7575 N N . GLU B 1 338 ? -1.629 -26 9.922 1 87.19 338 GLU B N 1
ATOM 7576 C CA . GLU B 1 338 ? -1.156 -25.406 11.164 1 87.19 338 GLU B CA 1
ATOM 7577 C C . GLU B 1 338 ? 0.227 -24.781 10.992 1 87.19 338 GLU B C 1
ATOM 7579 O O . GLU B 1 338 ? 0.524 -23.734 11.578 1 87.19 338 GLU B O 1
ATOM 7584 N N . PHE B 1 339 ? 1.063 -25.422 10.172 1 87.06 339 PHE B N 1
ATOM 7585 C CA . PHE B 1 339 ? 2.422 -24.922 9.977 1 87.06 339 PHE B CA 1
ATOM 7586 C C . PHE B 1 339 ? 2.42 -23.656 9.133 1 87.06 339 PHE B C 1
ATOM 7588 O O . PHE B 1 339 ? 3.207 -22.734 9.383 1 87.06 339 PHE B O 1
ATOM 7595 N N . GLU B 1 340 ? 1.494 -23.625 8.164 1 91.25 340 GLU B N 1
ATOM 7596 C CA . GLU B 1 340 ? 1.377 -22.422 7.34 1 91.25 340 GLU B CA 1
ATOM 7597 C C . GLU B 1 340 ? 0.896 -21.234 8.164 1 91.25 340 GLU B C 1
ATOM 7599 O O . GLU B 1 340 ? 1.441 -20.141 8.055 1 91.25 340 GLU B O 1
ATOM 7604 N N . PHE B 1 341 ? -0.026 -21.469 9.031 1 92.19 341 PHE B N 1
ATOM 7605 C CA . PHE B 1 341 ? -0.547 -20.391 9.875 1 92.19 341 PHE B CA 1
ATOM 7606 C C . PHE B 1 341 ? 0.471 -20 10.93 1 92.19 341 PHE B C 1
ATOM 7608 O O . PHE B 1 341 ? 0.608 -18.812 11.258 1 92.19 341 PHE B O 1
ATOM 7615 N N . GLY B 1 342 ? 1.139 -20.984 11.461 1 90.62 342 GLY B N 1
ATOM 7616 C CA . GLY B 1 342 ? 2.178 -20.688 12.438 1 90.62 342 GLY B CA 1
ATOM 7617 C C . GLY B 1 342 ? 3.312 -19.859 11.867 1 90.62 342 GLY B C 1
ATOM 7618 O O . GLY B 1 342 ? 3.771 -18.906 12.5 1 90.62 342 GLY B O 1
ATOM 7619 N N . ALA B 1 343 ? 3.771 -20.266 10.688 1 91.94 343 ALA B N 1
ATOM 7620 C CA . ALA B 1 343 ? 4.844 -19.531 10.023 1 91.94 343 ALA B CA 1
ATOM 7621 C C . ALA B 1 343 ? 4.398 -18.109 9.695 1 91.94 343 ALA B C 1
ATOM 7623 O O . ALA B 1 343 ? 5.172 -17.156 9.844 1 91.94 343 ALA B O 1
ATOM 7624 N N . PHE B 1 344 ? 3.121 -18 9.258 1 94.12 344 PHE B N 1
ATOM 7625 C CA . PHE B 1 344 ? 2.566 -16.672 8.984 1 94.12 344 PHE B CA 1
ATOM 7626 C C . PHE B 1 344 ? 2.594 -15.797 10.234 1 94.12 344 PHE B C 1
ATOM 7628 O O . PHE B 1 344 ? 3.078 -14.664 10.195 1 94.12 344 PHE B O 1
ATOM 7635 N N . PHE B 1 345 ? 2.119 -16.297 11.305 1 93.69 345 PHE B N 1
ATOM 7636 C CA . PHE B 1 345 ? 2.035 -15.516 12.531 1 93.69 345 PHE B CA 1
ATOM 7637 C C . PHE B 1 345 ? 3.426 -15.133 13.031 1 93.69 345 PHE B C 1
ATOM 7639 O O . PHE B 1 345 ? 3.646 -14.008 13.469 1 93.69 345 PHE B O 1
ATOM 7646 N N . GLY B 1 346 ? 4.332 -16.094 12.961 1 92.88 346 GLY B N 1
ATOM 7647 C CA . GLY B 1 346 ? 5.691 -15.805 13.398 1 92.88 346 GLY B CA 1
ATOM 7648 C C . GLY B 1 346 ? 6.371 -14.727 12.57 1 92.88 346 GLY B C 1
ATOM 7649 O O . GLY B 1 346 ? 6.922 -13.773 13.117 1 92.88 346 GLY B O 1
ATOM 7650 N N . THR B 1 347 ? 6.312 -14.852 11.273 1 94.94 347 THR B N 1
ATOM 7651 C CA . THR B 1 347 ? 6.957 -13.883 10.391 1 94.94 347 THR B CA 1
ATOM 7652 C C . THR B 1 347 ? 6.254 -12.531 10.477 1 94.94 347 THR B C 1
ATOM 7654 O O . THR B 1 347 ? 6.906 -11.484 10.414 1 94.94 347 THR B O 1
ATOM 7657 N N . TYR B 1 348 ? 4.902 -12.57 10.578 1 96.69 348 TYR B N 1
ATOM 7658 C CA . TYR B 1 348 ? 4.16 -11.32 10.75 1 96.69 348 TYR B CA 1
ATOM 7659 C C . TYR B 1 348 ? 4.613 -10.586 12 1 96.69 348 TYR B C 1
ATOM 7661 O O . TYR B 1 348 ? 4.789 -9.359 11.984 1 96.69 348 TYR B O 1
ATOM 7669 N N . MET B 1 349 ? 4.758 -11.273 13.055 1 95.25 349 MET B N 1
ATOM 7670 C CA . MET B 1 349 ? 5.195 -10.656 14.305 1 95.25 349 MET B CA 1
ATOM 7671 C C . MET B 1 349 ? 6.598 -10.07 14.164 1 95.25 349 MET B C 1
ATOM 7673 O O . MET B 1 349 ? 6.863 -8.969 14.633 1 95.25 349 MET B O 1
ATOM 7677 N N . ALA B 1 350 ? 7.453 -10.797 13.531 1 95.75 350 ALA B N 1
ATOM 7678 C CA . ALA B 1 350 ? 8.812 -10.305 13.32 1 95.75 350 ALA B CA 1
ATOM 7679 C C . ALA B 1 350 ? 8.797 -8.984 12.547 1 95.75 350 ALA B C 1
ATOM 7681 O O . ALA B 1 350 ? 9.477 -8.031 12.922 1 95.75 350 ALA B O 1
ATOM 7682 N N . VAL B 1 351 ? 8 -8.945 11.477 1 97.25 351 VAL B N 1
ATOM 7683 C CA . VAL B 1 351 ? 7.891 -7.75 10.648 1 97.25 351 VAL B CA 1
ATOM 7684 C C . VAL B 1 351 ? 7.281 -6.613 11.469 1 97.25 351 VAL B C 1
ATOM 7686 O O . VAL B 1 351 ? 7.746 -5.473 11.391 1 97.25 351 VAL B O 1
ATOM 7689 N N . SER B 1 352 ? 6.262 -6.961 12.273 1 96.56 352 SER B N 1
ATOM 7690 C CA . SER B 1 352 ? 5.59 -5.961 13.094 1 96.56 352 SER B CA 1
ATOM 7691 C C . SER B 1 352 ? 6.527 -5.398 14.156 1 96.56 352 SER B C 1
ATOM 7693 O O . SER B 1 352 ? 6.488 -4.203 14.461 1 96.56 352 SER B O 1
ATOM 7695 N N . PHE B 1 353 ? 7.375 -6.238 14.719 1 95.81 353 PHE B N 1
ATOM 7696 C CA . PHE B 1 353 ? 8.344 -5.777 15.703 1 95.81 353 PHE B CA 1
ATOM 7697 C C . PHE B 1 353 ? 9.367 -4.84 15.07 1 95.81 353 PHE B C 1
ATOM 7699 O O . PHE B 1 353 ? 9.773 -3.852 15.68 1 95.81 353 PHE B O 1
ATOM 7706 N N . LEU B 1 354 ? 9.734 -5.156 13.914 1 97.25 354 LEU B N 1
ATOM 7707 C CA . LEU B 1 354 ? 10.695 -4.297 13.227 1 97.25 354 LEU B CA 1
ATOM 7708 C C . LEU B 1 354 ? 10.062 -2.957 12.867 1 97.25 354 LEU B C 1
ATOM 7710 O O . LEU B 1 354 ? 10.742 -1.925 12.875 1 97.25 354 LEU B O 1
ATOM 7714 N N . TRP B 1 355 ? 8.742 -2.945 12.477 1 97.31 355 TRP B N 1
ATOM 7715 C CA . TRP B 1 355 ? 8.039 -1.679 12.289 1 97.31 355 TRP B CA 1
ATOM 7716 C C . TRP B 1 355 ? 8 -0.88 13.586 1 97.31 355 TRP B C 1
ATOM 7718 O O . TRP B 1 355 ? 8.188 0.338 13.578 1 97.31 355 TRP B O 1
ATOM 7728 N N . TYR B 1 356 ? 7.746 -1.668 14.68 1 95.75 356 TYR B N 1
ATOM 7729 C CA . TYR B 1 356 ? 7.699 -1.051 16 1 95.75 356 TYR B CA 1
ATOM 7730 C C . TYR B 1 356 ? 9.016 -0.364 16.328 1 95.75 356 TYR B C 1
ATOM 7732 O O . TYR B 1 356 ? 9.031 0.768 16.812 1 95.75 356 TYR B O 1
ATOM 7740 N N . VAL B 1 357 ? 10.117 -0.96 16.047 1 95.69 357 VAL B N 1
ATOM 7741 C CA . VAL B 1 357 ? 11.453 -0.414 16.281 1 95.69 357 VAL B CA 1
ATOM 7742 C C . VAL B 1 357 ? 11.695 0.772 15.359 1 95.69 357 VAL B C 1
ATOM 7744 O O . VAL B 1 357 ? 12.195 1.815 15.789 1 95.69 357 VAL B O 1
ATOM 7747 N N . ASN B 1 358 ? 11.367 0.588 14.086 1 96.69 358 ASN B N 1
ATOM 7748 C CA . ASN B 1 358 ? 11.523 1.673 13.125 1 96.69 358 ASN B CA 1
ATOM 7749 C C . ASN B 1 358 ? 10.719 2.902 13.531 1 96.69 358 ASN B C 1
ATOM 7751 O O . ASN B 1 358 ? 11.18 4.035 13.375 1 96.69 358 ASN B O 1
ATOM 7755 N N . HIS B 1 359 ? 9.508 2.623 14.008 1 94.44 359 HIS B N 1
ATOM 7756 C CA . HIS B 1 359 ? 8.641 3.686 14.5 1 94.44 359 HIS B CA 1
ATOM 7757 C C . HIS B 1 359 ? 9.305 4.457 15.641 1 94.44 359 HIS B C 1
ATOM 7759 O O . HIS B 1 359 ? 9.258 5.688 15.672 1 94.44 359 HIS B O 1
ATOM 7765 N N . THR B 1 360 ? 9.969 3.793 16.5 1 92.56 360 THR B N 1
ATOM 7766 C CA . THR B 1 360 ? 10.633 4.398 17.656 1 92.56 360 THR B CA 1
ATOM 7767 C C . THR B 1 360 ? 11.852 5.207 17.203 1 92.56 360 THR B C 1
ATOM 7769 O O . THR B 1 360 ? 12.055 6.336 17.656 1 92.56 360 THR B O 1
ATOM 7772 N N . VAL B 1 361 ? 12.617 4.684 16.312 1 93.88 361 VAL B N 1
ATOM 7773 C CA . VAL B 1 361 ? 13.828 5.352 15.852 1 93.88 361 VAL B CA 1
ATOM 7774 C C . VAL B 1 361 ? 13.461 6.641 15.117 1 93.88 361 VAL B C 1
ATOM 7776 O O . VAL B 1 361 ? 14.016 7.703 15.398 1 93.88 361 VAL B O 1
ATOM 7779 N N . LEU B 1 362 ? 12.508 6.621 14.227 1 93.62 362 LEU B N 1
ATOM 7780 C CA . LEU B 1 362 ? 12.141 7.789 13.43 1 93.62 362 LEU B CA 1
ATOM 7781 C C . LEU B 1 362 ? 11.469 8.852 14.297 1 93.62 362 LEU B C 1
ATOM 7783 O O . LEU B 1 362 ? 11.484 10.039 13.961 1 93.62 362 LEU B O 1
ATOM 7787 N N . HIS B 1 363 ? 10.867 8.336 15.406 1 89.12 363 HIS B N 1
ATOM 7788 C CA . HIS B 1 363 ? 10.25 9.289 16.328 1 89.12 363 HIS B CA 1
ATOM 7789 C C . HIS B 1 363 ? 11.297 10.211 16.953 1 89.12 363 HIS B C 1
ATOM 7791 O O . HIS B 1 363 ? 11.008 11.359 17.266 1 89.12 363 HIS B O 1
ATOM 7797 N N . LEU B 1 364 ? 12.523 9.781 17.078 1 89.12 364 LEU B N 1
ATOM 7798 C CA . LEU B 1 364 ? 13.602 10.555 17.688 1 89.12 364 LEU B CA 1
ATOM 7799 C C . LEU B 1 364 ? 14.156 11.578 16.703 1 89.12 364 LEU B C 1
ATOM 7801 O O . LEU B 1 364 ? 14.766 12.57 17.125 1 89.12 364 LEU B O 1
ATOM 7805 N N . PHE B 1 365 ? 13.977 11.383 15.406 1 89.88 365 PHE B N 1
ATOM 7806 C CA . PHE B 1 365 ? 14.562 12.227 14.375 1 89.88 365 PHE B CA 1
ATOM 7807 C C . PHE B 1 365 ? 13.664 13.422 14.07 1 89.88 365 PHE B C 1
ATOM 7809 O O . PHE B 1 365 ? 12.438 13.281 14.016 1 89.88 365 PHE B O 1
ATOM 7816 N N . HIS B 1 366 ? 14.195 14.508 13.969 1 84.75 366 HIS B N 1
ATOM 7817 C CA . HIS B 1 366 ? 13.477 15.695 13.523 1 84.75 366 HIS B CA 1
ATOM 7818 C C . HIS B 1 366 ? 13.617 15.891 12.016 1 84.75 366 HIS B C 1
ATOM 7820 O O . HIS B 1 366 ? 12.68 16.359 11.359 1 84.75 366 HIS B O 1
ATOM 7826 N N . THR B 1 367 ? 14.781 15.602 11.477 1 86.38 367 THR B N 1
ATOM 7827 C CA . THR B 1 367 ? 15.07 15.656 10.047 1 86.38 367 THR B CA 1
ATOM 7828 C C . THR B 1 367 ? 15.875 14.43 9.617 1 86.38 367 THR B C 1
ATOM 7830 O O . THR B 1 367 ? 16.547 13.797 10.438 1 86.38 367 THR B O 1
ATOM 7833 N N . ILE B 1 368 ? 15.719 14.109 8.406 1 90.38 368 ILE B N 1
ATOM 7834 C CA . ILE B 1 368 ? 16.422 12.945 7.875 1 90.38 368 ILE B CA 1
ATOM 7835 C C . ILE B 1 368 ? 17.469 13.398 6.863 1 90.38 368 ILE B C 1
ATOM 7837 O O . ILE B 1 368 ? 17.156 14.062 5.879 1 90.38 368 ILE B O 1
ATOM 7841 N N . ASP B 1 369 ? 18.672 13.094 7.133 1 88.31 369 ASP B N 1
ATOM 7842 C CA . ASP B 1 369 ? 19.734 13.398 6.191 1 88.31 369 ASP B CA 1
ATOM 7843 C C . ASP B 1 369 ? 19.969 12.242 5.223 1 88.31 369 ASP B C 1
ATOM 7845 O O . ASP B 1 369 ? 19.25 11.242 5.266 1 88.31 369 ASP B O 1
ATOM 7849 N N . ILE B 1 370 ? 20.906 12.398 4.328 1 86.12 370 ILE B N 1
ATOM 7850 C CA . ILE B 1 370 ? 21.156 11.43 3.264 1 86.12 370 ILE B CA 1
ATOM 7851 C C . ILE B 1 370 ? 21.641 10.117 3.867 1 86.12 370 ILE B C 1
ATOM 7853 O O . ILE B 1 370 ? 21.266 9.039 3.404 1 86.12 370 ILE B O 1
ATOM 7857 N N . GLY B 1 371 ? 22.516 10.18 4.898 1 88.5 371 GLY B N 1
ATOM 7858 C CA . GLY B 1 371 ? 22.984 8.969 5.551 1 88.5 371 GLY B CA 1
ATOM 7859 C C . GLY B 1 371 ? 21.875 8.156 6.176 1 88.5 371 GLY B C 1
ATOM 7860 O O . GLY B 1 371 ? 21.812 6.934 5.992 1 88.5 371 GLY B O 1
ATOM 7861 N N . ALA B 1 372 ? 21.016 8.828 6.926 1 93.19 372 ALA B N 1
ATOM 7862 C CA . ALA B 1 372 ? 19.875 8.156 7.543 1 93.19 372 ALA B CA 1
ATOM 7863 C C . ALA B 1 372 ? 18.922 7.609 6.484 1 93.19 372 ALA B C 1
ATOM 7865 O O . ALA B 1 372 ? 18.312 6.551 6.672 1 93.19 372 ALA B O 1
ATOM 7866 N N . LEU B 1 373 ? 18.797 8.328 5.375 1 93.38 373 LEU B N 1
ATOM 7867 C CA . LEU B 1 373 ? 17.906 7.895 4.297 1 93.38 373 LEU B CA 1
ATOM 7868 C C . LEU B 1 373 ? 18.422 6.598 3.672 1 93.38 373 LEU B C 1
ATOM 7870 O O . LEU B 1 373 ? 17.625 5.688 3.4 1 93.38 373 LEU B O 1
ATOM 7874 N N . TYR B 1 374 ? 19.688 6.48 3.406 1 93.69 374 TYR B N 1
ATOM 7875 C CA . TYR B 1 374 ? 20.25 5.266 2.832 1 93.69 374 TYR B CA 1
ATOM 7876 C C . TYR B 1 374 ? 20.094 4.09 3.785 1 93.69 374 TYR B C 1
ATOM 7878 O O . TYR B 1 374 ? 19.797 2.969 3.355 1 93.69 374 TYR B O 1
ATOM 7886 N N . LEU B 1 375 ? 20.266 4.332 5.07 1 96.25 375 LEU B N 1
ATOM 7887 C CA . LEU B 1 375 ? 20.078 3.266 6.047 1 96.25 375 LEU B CA 1
ATOM 7888 C C . LEU B 1 375 ? 18.625 2.793 6.055 1 96.25 375 LEU B C 1
ATOM 7890 O O . LEU B 1 375 ? 18.359 1.596 6.176 1 96.25 375 LEU B O 1
ATOM 7894 N N . GLN B 1 376 ? 17.75 3.74 5.875 1 96.69 376 GLN B N 1
ATOM 7895 C CA . GLN B 1 376 ? 16.328 3.398 5.812 1 96.69 376 GLN B CA 1
ATOM 7896 C C . GLN B 1 376 ? 16.016 2.574 4.566 1 96.69 376 GLN B C 1
ATOM 7898 O O . GLN B 1 376 ? 15.258 1.603 4.633 1 96.69 376 GLN B O 1
ATOM 7903 N N . LYS B 1 377 ? 16.641 2.953 3.445 1 96.38 377 LYS B N 1
ATOM 7904 C CA . LYS B 1 377 ? 16.422 2.203 2.209 1 96.38 377 LYS B CA 1
ATOM 7905 C C . LYS B 1 377 ? 16.938 0.773 2.34 1 96.38 377 LYS B C 1
ATOM 7907 O O . LYS B 1 377 ? 16.266 -0.175 1.933 1 96.38 377 LYS B O 1
ATOM 7912 N N . ILE B 1 378 ? 18.047 0.644 2.908 1 97.25 378 ILE B N 1
ATOM 7913 C CA . ILE B 1 378 ? 18.656 -0.668 3.076 1 97.25 378 ILE B CA 1
ATOM 7914 C C . ILE B 1 378 ? 17.844 -1.5 4.059 1 97.25 378 ILE B C 1
ATOM 7916 O O . ILE B 1 378 ? 17.672 -2.705 3.869 1 97.25 378 ILE B O 1
ATOM 7920 N N . PHE B 1 379 ? 17.328 -0.869 5.125 1 98.12 379 PHE B N 1
ATOM 7921 C CA . PHE B 1 379 ? 16.438 -1.531 6.074 1 98.12 379 PHE B CA 1
ATOM 7922 C C . PHE B 1 379 ? 15.25 -2.148 5.363 1 98.12 379 PHE B C 1
ATOM 7924 O O . PHE B 1 379 ? 14.953 -3.332 5.543 1 98.12 379 PHE B O 1
ATOM 7931 N N . LEU B 1 380 ? 14.633 -1.354 4.512 1 98.31 380 LEU B N 1
ATOM 7932 C CA . LEU B 1 380 ? 13.438 -1.81 3.803 1 98.31 380 LEU B CA 1
ATOM 7933 C C . LEU B 1 380 ? 13.789 -2.902 2.799 1 98.31 380 LEU B C 1
ATOM 7935 O O . LEU B 1 380 ? 13.016 -3.844 2.605 1 98.31 380 LEU B O 1
ATOM 7939 N N . ALA B 1 381 ? 14.945 -2.779 2.152 1 97.75 381 ALA B N 1
ATOM 7940 C CA . ALA B 1 381 ? 15.375 -3.791 1.19 1 97.75 381 ALA B CA 1
ATOM 7941 C C . ALA B 1 381 ? 15.516 -5.16 1.855 1 97.75 381 ALA B C 1
ATOM 7943 O O . ALA B 1 381 ? 15.047 -6.168 1.317 1 97.75 381 ALA B O 1
ATOM 7944 N N . PHE B 1 382 ? 16.078 -5.223 3.043 1 97.88 382 PHE B N 1
ATOM 7945 C CA . PHE B 1 382 ? 16.234 -6.484 3.756 1 97.88 382 PHE B CA 1
ATOM 7946 C C . PHE B 1 382 ? 14.891 -6.992 4.262 1 97.88 382 PHE B C 1
ATOM 7948 O O . PHE B 1 382 ? 14.633 -8.203 4.258 1 97.88 382 PHE B O 1
ATOM 7955 N N . LEU B 1 383 ? 14.062 -6.117 4.684 1 97.75 383 LEU B N 1
ATOM 7956 C CA . LEU B 1 383 ? 12.758 -6.512 5.215 1 97.75 383 LEU B CA 1
ATOM 7957 C C . LEU B 1 383 ? 11.891 -7.121 4.121 1 97.75 383 LEU B C 1
ATOM 7959 O O . LEU B 1 383 ? 11.031 -7.961 4.402 1 97.75 383 LEU B O 1
ATOM 7963 N N . CYS B 1 384 ? 12.102 -6.746 2.867 1 96.94 384 CYS B N 1
ATOM 7964 C CA . CYS B 1 384 ? 11.336 -7.246 1.734 1 96.94 384 CYS B CA 1
ATOM 7965 C C . CYS B 1 384 ? 11.539 -8.742 1.551 1 96.94 384 CYS B C 1
ATOM 7967 O O . CYS B 1 384 ? 10.758 -9.406 0.866 1 96.94 384 CYS B O 1
ATOM 7969 N N . PHE B 1 385 ? 12.523 -9.328 2.205 1 96.19 385 PHE B N 1
ATOM 7970 C CA . PHE B 1 385 ? 12.805 -10.75 2.078 1 96.19 385 PHE B CA 1
ATOM 7971 C C . PHE B 1 385 ? 11.898 -11.57 2.99 1 96.19 385 PHE B C 1
ATOM 7973 O O . PHE B 1 385 ? 11.906 -12.797 2.943 1 96.19 385 PHE B O 1
ATOM 7980 N N . ALA B 1 386 ? 11.047 -10.953 3.73 1 96.25 386 ALA B N 1
ATOM 7981 C CA . ALA B 1 386 ? 10.211 -11.617 4.727 1 96.25 386 ALA B CA 1
ATOM 7982 C C . ALA B 1 386 ? 9.32 -12.68 4.082 1 96.25 386 ALA B C 1
ATOM 7984 O O . ALA B 1 386 ? 9.18 -13.789 4.605 1 96.25 386 ALA B O 1
ATOM 7985 N N . PRO B 1 387 ? 8.797 -12.438 2.914 1 94.44 387 PRO B N 1
ATOM 7986 C CA . PRO B 1 387 ? 7.961 -13.477 2.305 1 94.44 387 PRO B CA 1
ATOM 7987 C C . PRO B 1 387 ? 8.758 -14.734 1.941 1 94.44 387 PRO B C 1
ATOM 7989 O O . PRO B 1 387 ? 8.234 -15.844 2.043 1 94.44 387 PRO B O 1
ATOM 7992 N N . ILE B 1 388 ? 9.977 -14.578 1.498 1 93.94 388 ILE B N 1
ATOM 7993 C CA . ILE B 1 388 ? 10.82 -15.727 1.196 1 93.94 388 ILE B CA 1
ATOM 7994 C C . ILE B 1 388 ? 11.133 -16.484 2.48 1 93.94 388 ILE B C 1
ATOM 7996 O O . ILE B 1 388 ? 11.117 -17.719 2.494 1 93.94 388 ILE B O 1
ATOM 8000 N N . LEU B 1 389 ? 11.375 -15.773 3.516 1 93.5 389 LEU B N 1
ATOM 8001 C CA . LEU B 1 389 ? 11.664 -16.391 4.809 1 93.5 389 LEU B CA 1
ATOM 8002 C C . LEU B 1 389 ? 10.453 -17.172 5.316 1 93.5 389 LEU B C 1
ATOM 8004 O O . LEU B 1 389 ? 10.602 -18.234 5.902 1 93.5 389 LEU B O 1
ATOM 8008 N N . ASN B 1 390 ? 9.281 -16.609 5.07 1 93.12 390 ASN B N 1
ATOM 8009 C CA . ASN B 1 390 ? 8.055 -17.297 5.465 1 93.12 390 ASN B CA 1
ATOM 8010 C C . ASN B 1 390 ? 7.914 -18.641 4.766 1 93.12 390 ASN B C 1
ATOM 8012 O O . ASN B 1 390 ? 7.59 -19.641 5.402 1 93.12 390 ASN B O 1
ATOM 8016 N N . ASN B 1 391 ? 8.188 -18.672 3.512 1 92.06 391 ASN B N 1
ATOM 8017 C CA . ASN B 1 391 ? 8.07 -19.906 2.748 1 92.06 391 ASN B CA 1
ATOM 8018 C C . ASN B 1 391 ? 9.156 -20.906 3.127 1 92.06 391 ASN B C 1
ATOM 8020 O O . ASN B 1 391 ? 8.93 -22.109 3.127 1 92.06 391 ASN B O 1
ATOM 8024 N N . MET B 1 392 ? 10.32 -20.422 3.422 1 90.75 392 MET B N 1
ATOM 8025 C CA . MET B 1 392 ? 11.391 -21.281 3.883 1 90.75 392 MET B CA 1
ATOM 8026 C C . MET B 1 392 ? 11.047 -21.922 5.227 1 90.75 392 MET B C 1
ATOM 8028 O O . MET B 1 392 ? 11.375 -23.078 5.48 1 90.75 392 MET B O 1
ATOM 8032 N N . MET B 1 393 ? 10.414 -21.203 6.039 1 89.5 393 MET B N 1
ATOM 8033 C CA . MET B 1 393 ? 10.008 -21.703 7.352 1 89.5 393 MET B CA 1
ATOM 8034 C C . MET B 1 393 ? 8.961 -22.797 7.219 1 89.5 393 MET B C 1
ATOM 8036 O O . MET B 1 393 ? 9.047 -23.828 7.895 1 89.5 393 MET B O 1
ATOM 8040 N N . VAL B 1 394 ? 8.047 -22.594 6.355 1 88.75 394 VAL B N 1
ATOM 8041 C CA . VAL B 1 394 ? 6.965 -23.562 6.168 1 88.75 394 VAL B CA 1
ATOM 8042 C C . VAL B 1 394 ? 7.516 -24.859 5.578 1 88.75 394 VAL B C 1
ATOM 8044 O O . VAL B 1 394 ? 7.23 -25.938 6.078 1 88.75 3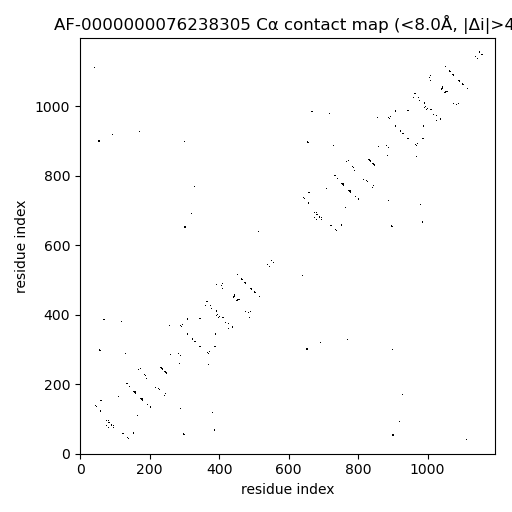94 VAL B O 1
ATOM 8047 N N . GLU B 1 395 ? 8.344 -24.781 4.566 1 87.31 395 GLU B N 1
ATOM 8048 C CA . GLU B 1 395 ? 8.781 -25.938 3.785 1 87.31 395 GLU B CA 1
ATOM 8049 C C . GLU B 1 395 ? 9.898 -26.688 4.496 1 87.31 395 GLU B C 1
ATOM 8051 O O . GLU B 1 395 ? 9.945 -27.922 4.449 1 87.31 395 GLU B O 1
ATOM 8056 N N . PHE B 1 396 ? 10.727 -25.953 5.191 1 84.75 396 PHE B N 1
ATOM 8057 C CA . PHE B 1 396 ? 11.93 -26.609 5.668 1 84.75 396 PHE B CA 1
ATOM 8058 C C . PHE B 1 396 ? 11.992 -26.594 7.191 1 84.75 396 PHE B C 1
ATOM 8060 O O . PHE B 1 396 ? 12.305 -27.609 7.816 1 84.75 396 PHE B O 1
ATOM 8067 N N . GLU B 1 397 ? 11.695 -25.562 7.789 1 72.75 397 GLU B N 1
ATOM 8068 C CA . GLU B 1 397 ? 11.805 -25.5 9.242 1 72.75 397 GLU B CA 1
ATOM 8069 C C . GLU B 1 397 ? 10.68 -26.281 9.922 1 72.75 397 GLU B C 1
ATOM 8071 O O . GLU B 1 397 ? 10.93 -27.047 10.852 1 72.75 397 GLU B O 1
ATOM 8076 N N . PHE B 1 398 ? 9.477 -26.016 9.445 1 73.44 398 PHE B N 1
ATOM 8077 C CA . PHE B 1 398 ? 8.312 -26.641 10.07 1 73.44 398 PHE B CA 1
ATOM 8078 C C . PHE B 1 398 ? 7.945 -27.938 9.359 1 73.44 398 PHE B C 1
ATOM 8080 O O . PHE B 1 398 ? 7.367 -28.844 9.969 1 73.44 398 PHE B O 1
ATOM 8087 N N . GLY B 1 399 ? 8.383 -27.891 8.062 1 75.62 399 GLY B N 1
ATOM 8088 C CA . GLY B 1 399 ? 8.008 -29.031 7.25 1 75.62 399 GLY B CA 1
ATOM 8089 C C . GLY B 1 399 ? 9.023 -30.156 7.305 1 75.62 399 GLY B C 1
ATOM 8090 O O . GLY B 1 399 ? 9.586 -30.453 8.359 1 75.62 399 GLY B O 1
ATOM 8091 N N . HIS B 1 400 ? 9.109 -30.828 6.215 1 75.88 400 HIS B N 1
ATOM 8092 C CA . HIS B 1 400 ? 9.852 -32.094 6.207 1 75.88 400 HIS B CA 1
ATOM 8093 C C . HIS B 1 400 ? 11.211 -31.922 5.547 1 75.88 400 HIS B C 1
ATOM 8095 O O . HIS B 1 400 ? 11.633 -32.75 4.75 1 75.88 400 HIS B O 1
ATOM 8101 N N . GLY B 1 401 ? 11.938 -30.906 6.008 1 79.31 401 GLY B N 1
ATOM 8102 C CA . GLY B 1 401 ? 13.266 -30.75 5.438 1 79.31 401 GLY B CA 1
ATOM 8103 C C . GLY B 1 401 ? 14.336 -31.547 6.168 1 79.31 401 GLY B C 1
ATOM 8104 O O . GLY B 1 401 ? 14.117 -32 7.293 1 79.31 401 GLY B O 1
ATOM 8105 N N . THR B 1 402 ? 15.484 -31.812 5.469 1 86.44 402 THR B N 1
ATOM 8106 C CA . THR B 1 402 ? 16.641 -32.469 6.086 1 86.44 402 THR B CA 1
ATOM 8107 C C . THR B 1 402 ? 17.281 -31.547 7.121 1 86.44 402 THR B C 1
ATOM 8109 O O . THR B 1 402 ? 16.969 -30.359 7.188 1 86.44 402 THR B O 1
ATOM 8112 N N . GLU B 1 403 ? 18.109 -32.062 7.926 1 87.69 403 GLU B N 1
ATOM 8113 C CA . GLU B 1 403 ? 18.766 -31.297 8.969 1 87.69 403 GLU B CA 1
ATOM 8114 C C . GLU B 1 403 ? 19.562 -30.141 8.375 1 87.69 403 GLU B C 1
ATOM 8116 O O . GLU B 1 403 ? 19.562 -29.031 8.922 1 87.69 403 GLU B O 1
ATOM 8121 N N . SER B 1 404 ? 20.266 -30.438 7.352 1 88.19 404 SER B N 1
ATOM 8122 C CA . SER B 1 404 ? 21.062 -29.406 6.707 1 88.19 404 SER B CA 1
ATOM 8123 C C . SER B 1 404 ? 20.188 -28.312 6.121 1 88.19 404 SER B C 1
ATOM 8125 O O . SER B 1 404 ? 20.562 -27.141 6.152 1 88.19 404 SER B O 1
ATOM 8127 N N . GLU B 1 405 ? 19.031 -28.703 5.645 1 91.12 405 GLU B N 1
ATOM 8128 C CA . GLU B 1 405 ? 18.109 -27.734 5.066 1 91.12 405 GLU B CA 1
ATOM 8129 C C . GLU B 1 405 ? 17.469 -26.875 6.148 1 91.12 405 GLU B C 1
ATOM 8131 O O . GLU B 1 405 ? 17.25 -25.672 5.953 1 91.12 405 GLU B O 1
ATOM 8136 N N . LYS B 1 406 ? 17.172 -27.547 7.25 1 92.12 406 LYS B N 1
ATOM 8137 C CA . LYS B 1 406 ? 16.609 -26.812 8.375 1 92.12 406 LYS B CA 1
ATOM 8138 C C . LYS B 1 406 ? 17.594 -25.797 8.914 1 92.12 406 LYS B C 1
ATOM 8140 O O . LYS B 1 406 ? 17.219 -24.656 9.234 1 92.12 406 LYS B O 1
ATOM 8145 N N . ARG B 1 407 ? 18.828 -26.172 8.945 1 91.5 407 ARG B N 1
ATOM 8146 C CA . ARG B 1 407 ? 19.891 -25.281 9.398 1 91.5 407 ARG B CA 1
ATOM 8147 C C . ARG B 1 407 ? 20.062 -24.094 8.453 1 91.5 407 ARG B C 1
ATOM 8149 O O . ARG B 1 407 ? 20.172 -22.953 8.898 1 91.5 407 ARG B O 1
ATOM 8156 N N . THR B 1 408 ? 20.094 -24.391 7.199 1 92.25 408 THR B N 1
ATOM 8157 C CA . THR B 1 408 ? 20.266 -23.328 6.203 1 92.25 408 THR B CA 1
ATOM 8158 C C . THR B 1 408 ? 19.094 -22.359 6.242 1 92.25 408 THR B C 1
ATOM 8160 O O . THR B 1 408 ? 19.281 -21.141 6.156 1 92.25 408 THR B O 1
ATOM 8163 N N . ALA B 1 409 ? 17.875 -22.891 6.332 1 92.88 409 ALA B N 1
ATOM 8164 C CA . ALA B 1 409 ? 16.688 -22.062 6.395 1 92.88 409 ALA B CA 1
ATOM 8165 C C . ALA B 1 409 ? 16.734 -21.141 7.613 1 92.88 409 ALA B C 1
ATOM 8167 O O . ALA B 1 409 ? 16.422 -19.953 7.512 1 92.88 409 ALA B O 1
ATOM 8168 N N . LEU B 1 410 ? 17.156 -21.672 8.758 1 93 410 LEU B N 1
ATOM 8169 C CA . LEU B 1 410 ? 17.234 -20.906 9.992 1 93 410 LEU B CA 1
ATOM 8170 C C . LEU B 1 410 ? 18.312 -19.828 9.883 1 93 410 LEU B C 1
ATOM 8172 O O . LEU B 1 410 ? 18.109 -18.703 10.336 1 93 410 LEU B O 1
ATOM 8176 N N . GLN B 1 411 ? 19.391 -20.125 9.297 1 92.94 411 GLN B N 1
ATOM 8177 C CA . GLN B 1 411 ? 20.484 -19.172 9.141 1 92.94 411 GLN B CA 1
ATOM 8178 C C . GLN B 1 411 ? 20.094 -18.016 8.227 1 92.94 411 GLN B C 1
ATOM 8180 O O . GLN B 1 411 ? 20.359 -16.844 8.523 1 92.94 411 GLN B O 1
ATOM 8185 N N . TRP B 1 412 ? 19.438 -18.312 7.168 1 92.19 412 TRP B N 1
ATOM 8186 C CA . TRP B 1 412 ? 19.031 -17.281 6.215 1 92.19 412 TRP B CA 1
ATOM 8187 C C . TRP B 1 412 ? 17.906 -16.422 6.789 1 92.19 412 TRP B C 1
ATOM 8189 O O . TRP B 1 412 ? 17.906 -15.203 6.613 1 92.19 412 TRP B O 1
ATOM 8199 N N . SER B 1 413 ? 16.953 -17.078 7.418 1 93 413 SER B N 1
ATOM 8200 C CA . SER B 1 413 ? 15.852 -16.312 8 1 93 413 SER B CA 1
ATOM 8201 C C . SER B 1 413 ? 16.344 -15.391 9.109 1 93 413 SER B C 1
ATOM 8203 O O . SER B 1 413 ? 16.047 -14.195 9.102 1 93 413 SER B O 1
ATOM 8205 N N . SER B 1 414 ? 17.141 -15.898 9.984 1 94.56 414 SER B N 1
ATOM 8206 C CA . SER B 1 414 ? 17.672 -15.094 11.078 1 94.56 414 SER B CA 1
ATOM 8207 C C . SER B 1 414 ? 18.688 -14.07 10.562 1 94.56 414 SER B C 1
ATOM 8209 O O . SER B 1 414 ? 18.766 -12.961 11.086 1 94.56 414 SER B O 1
ATOM 8211 N N . GLY B 1 415 ? 19.422 -14.484 9.539 1 94.94 415 GLY B N 1
ATOM 8212 C CA . GLY B 1 415 ? 20.422 -13.586 8.977 1 94.94 415 GLY B CA 1
ATOM 8213 C C . GLY B 1 415 ? 19.812 -12.359 8.328 1 94.94 415 GLY B C 1
ATOM 8214 O O . GLY B 1 415 ? 20.297 -11.242 8.531 1 94.94 415 GLY B O 1
ATOM 8215 N N . MET B 1 416 ? 18.766 -12.516 7.555 1 95.81 416 MET B N 1
ATOM 8216 C CA . MET B 1 416 ? 18.125 -11.391 6.887 1 95.81 416 MET B CA 1
ATOM 8217 C C . MET B 1 416 ? 17.438 -10.477 7.898 1 95.81 416 MET B C 1
ATOM 8219 O O . MET B 1 416 ? 17.5 -9.25 7.773 1 95.81 416 MET B O 1
ATOM 8223 N N . LEU B 1 417 ? 16.797 -11.07 8.914 1 96.75 417 LEU B N 1
ATOM 8224 C CA . LEU B 1 417 ? 16.156 -10.266 9.953 1 96.75 417 LEU B CA 1
ATOM 8225 C C . LEU B 1 417 ? 17.203 -9.531 10.789 1 96.75 417 LEU B C 1
ATOM 8227 O O . LEU B 1 417 ? 16.969 -8.406 11.227 1 96.75 417 LEU B O 1
ATOM 8231 N N . PHE B 1 418 ? 18.312 -10.188 10.953 1 97.5 418 PHE B N 1
ATOM 8232 C CA . PHE B 1 418 ? 19.406 -9.555 11.672 1 97.5 418 PHE B CA 1
ATOM 8233 C C . PHE B 1 418 ? 19.938 -8.352 10.898 1 97.5 418 PHE B C 1
ATOM 8235 O O . PHE B 1 418 ? 20.156 -7.285 11.469 1 97.5 418 PHE B O 1
ATOM 8242 N N . ALA B 1 419 ? 20.141 -8.531 9.617 1 97.62 419 ALA B N 1
ATOM 8243 C CA . ALA B 1 419 ? 20.609 -7.43 8.789 1 97.62 419 ALA B CA 1
ATOM 8244 C C . ALA B 1 419 ? 19.641 -6.25 8.828 1 97.62 419 ALA B C 1
ATOM 8246 O O . ALA B 1 419 ? 20.062 -5.098 8.945 1 97.62 419 ALA B O 1
ATOM 8247 N N . ALA B 1 420 ? 18.359 -6.523 8.75 1 97.75 420 ALA B N 1
ATOM 8248 C CA . ALA B 1 420 ? 17.359 -5.469 8.836 1 97.75 420 ALA B CA 1
ATOM 8249 C C . ALA B 1 420 ? 17.422 -4.754 10.18 1 97.75 420 ALA B C 1
ATOM 8251 O O . ALA B 1 420 ? 17.406 -3.523 10.242 1 97.75 420 ALA B O 1
ATOM 8252 N N . SER B 1 421 ? 17.531 -5.531 11.281 1 97.5 421 SER B N 1
ATOM 8253 C CA . SER B 1 421 ? 17.547 -4.957 12.625 1 97.5 421 SER B CA 1
ATOM 8254 C C . SER B 1 421 ? 18.859 -4.199 12.867 1 97.5 421 SER B C 1
ATOM 8256 O O . SER B 1 421 ? 18.875 -3.201 13.594 1 97.5 421 SER B O 1
ATOM 8258 N N . LEU B 1 422 ? 19.891 -4.664 12.258 1 96.88 422 LEU B N 1
ATOM 8259 C CA . LEU B 1 422 ? 21.188 -4 12.406 1 96.88 422 LEU B CA 1
ATOM 8260 C C . LEU B 1 422 ? 21.172 -2.615 11.773 1 96.88 422 LEU B C 1
ATOM 8262 O O . LEU B 1 422 ? 21.797 -1.683 12.281 1 96.88 422 LEU B O 1
ATOM 8266 N N . THR B 1 423 ? 20.531 -2.475 10.68 1 97.38 423 THR B N 1
ATOM 8267 C CA . THR B 1 423 ? 20.438 -1.175 10.023 1 97.38 423 THR B CA 1
ATOM 8268 C C . THR B 1 423 ? 19.734 -0.168 10.922 1 97.38 423 THR B C 1
ATOM 8270 O O . THR B 1 423 ? 20.062 1.019 10.922 1 97.38 423 THR B O 1
ATOM 8273 N N . GLN B 1 424 ? 18.766 -0.622 11.719 1 96.5 424 GLN B N 1
ATOM 8274 C CA . GLN B 1 424 ? 18.062 0.271 12.641 1 96.5 424 GLN B CA 1
ATOM 8275 C C . GLN B 1 424 ? 18.969 0.703 13.789 1 96.5 424 GLN B C 1
ATOM 8277 O O . GLN B 1 424 ? 18.906 1.847 14.242 1 96.5 424 GLN B O 1
ATOM 8282 N N . LEU B 1 425 ? 19.797 -0.247 14.242 1 96 425 LEU B N 1
ATOM 8283 C CA . LEU B 1 425 ? 20.781 0.1 15.266 1 96 425 LEU B CA 1
ATOM 8284 C C . LEU B 1 425 ? 21.797 1.108 14.734 1 96 425 LEU B C 1
ATOM 8286 O O . LEU B 1 425 ? 22.141 2.068 15.422 1 96 425 LEU B O 1
ATOM 8290 N N . LEU B 1 426 ? 22.188 0.91 13.516 1 96.75 426 LEU B N 1
ATOM 8291 C CA . LEU B 1 426 ? 23.141 1.828 12.883 1 96.75 426 LEU B CA 1
ATOM 8292 C C . LEU B 1 426 ? 22.516 3.205 12.695 1 96.75 426 LEU B C 1
ATOM 8294 O O . LEU B 1 426 ? 23.188 4.223 12.812 1 96.75 426 LEU B O 1
ATOM 8298 N N . MET B 1 427 ? 21.266 3.229 12.375 1 96 427 MET B N 1
ATOM 8299 C CA . MET B 1 427 ? 20.562 4.5 12.219 1 96 427 MET B CA 1
ATOM 8300 C C . MET B 1 427 ? 20.516 5.262 13.547 1 96 427 MET B C 1
ATOM 8302 O O . MET B 1 427 ? 20.688 6.48 13.57 1 96 427 MET B O 1
ATOM 8306 N N . LEU B 1 428 ? 20.266 4.539 14.664 1 93.31 428 LEU B N 1
ATOM 8307 C CA . LEU B 1 428 ? 20.281 5.176 15.977 1 93.31 428 LEU B CA 1
ATOM 8308 C C . LEU B 1 428 ? 21.656 5.723 16.312 1 93.31 428 LEU B C 1
ATOM 8310 O O . LEU B 1 428 ? 21.781 6.84 16.812 1 93.31 428 LEU B O 1
ATOM 8314 N N . ILE B 1 429 ? 22.719 4.953 16.016 1 93.81 429 ILE B N 1
ATOM 8315 C CA . ILE B 1 429 ? 24.078 5.383 16.266 1 93.81 429 ILE B CA 1
ATOM 8316 C C . ILE B 1 429 ? 24.406 6.605 15.414 1 93.81 429 ILE B C 1
ATOM 8318 O O . ILE B 1 429 ? 24.984 7.578 15.906 1 93.81 429 ILE B O 1
ATOM 8322 N N . TRP B 1 430 ? 23.984 6.547 14.141 1 93.62 430 TRP B N 1
ATOM 8323 C CA . TRP B 1 430 ? 24.188 7.672 13.234 1 93.62 430 TRP B CA 1
ATOM 8324 C C . TRP B 1 430 ? 23.5 8.93 13.766 1 93.62 430 TRP B C 1
ATOM 8326 O O . TRP B 1 430 ? 24.094 10.016 13.758 1 93.62 430 TRP B O 1
ATOM 8336 N N . GLY B 1 431 ? 22.328 8.797 14.281 1 91 431 GLY B N 1
ATOM 8337 C CA . GLY B 1 431 ? 21.594 9.922 14.859 1 91 431 GLY B CA 1
ATOM 8338 C C . GLY B 1 431 ? 22.219 10.445 16.141 1 91 431 GLY B C 1
ATOM 8339 O O . GLY B 1 431 ? 22.234 11.656 16.375 1 91 431 GLY B O 1
ATOM 8340 N N . SER B 1 432 ? 22.828 9.562 16.922 1 88.06 432 SER B N 1
ATOM 8341 C CA . SER B 1 432 ? 23.422 9.953 18.203 1 88.06 432 SER B CA 1
ATOM 8342 C C . SER B 1 432 ? 24.75 10.68 17.984 1 88.06 432 SER B C 1
ATOM 8344 O O . SER B 1 432 ? 25.125 11.539 18.781 1 88.06 432 SER B O 1
ATOM 8346 N N . VAL B 1 433 ? 25.406 10.344 16.938 1 89.81 433 VAL B N 1
ATOM 8347 C CA . VAL B 1 433 ? 26.672 11.008 16.625 1 89.81 433 VAL B CA 1
ATOM 8348 C C . VAL B 1 433 ? 26.391 12.414 16.109 1 89.81 433 VAL B C 1
ATOM 8350 O O . VAL B 1 433 ? 27.125 13.352 16.438 1 89.81 433 VAL B O 1
ATOM 8353 N N . ARG B 1 434 ? 25.359 12.594 15.367 1 88.81 434 ARG B N 1
ATOM 8354 C CA . ARG B 1 434 ? 24.953 13.898 14.836 1 88.81 434 ARG B CA 1
ATOM 8355 C C . ARG B 1 434 ? 23.719 14.422 15.555 1 88.81 434 ARG B C 1
ATOM 8357 O O . ARG B 1 434 ? 22.781 14.883 14.914 1 88.81 434 ARG B O 1
ATOM 8364 N N . LYS B 1 435 ? 23.75 14.406 16.797 1 82.25 435 LYS B N 1
ATOM 8365 C CA . LYS B 1 435 ? 22.562 14.648 17.625 1 82.25 435 LYS B CA 1
ATOM 8366 C C . LYS B 1 435 ? 22.062 16.078 17.453 1 82.25 435 LYS B C 1
ATOM 8368 O O . LYS B 1 435 ? 20.859 16.312 17.422 1 82.25 435 LYS B O 1
ATOM 8373 N N . ASP B 1 436 ? 22.812 17 17.25 1 79.81 436 ASP B N 1
ATOM 8374 C CA . ASP B 1 436 ? 22.422 18.422 17.203 1 79.81 436 ASP B CA 1
ATOM 8375 C C . ASP B 1 436 ? 21.672 18.75 15.914 1 79.81 436 ASP B C 1
ATOM 8377 O O . ASP B 1 436 ? 20.828 19.641 15.898 1 79.81 436 ASP B O 1
ATOM 8381 N N . LYS B 1 437 ? 21.953 17.859 14.953 1 80.5 437 LYS B N 1
ATOM 8382 C CA . LYS B 1 437 ? 21.344 18.203 13.672 1 80.5 437 LYS B CA 1
ATOM 8383 C C . LYS B 1 437 ? 20.141 17.312 13.375 1 80.5 437 LYS B C 1
ATOM 8385 O O . LYS B 1 437 ? 19.156 17.766 12.773 1 80.5 437 LYS B O 1
ATOM 8390 N N . LEU B 1 438 ? 20.234 16.156 13.859 1 87.44 438 LEU B N 1
ATOM 8391 C CA . LEU B 1 438 ? 19.266 15.195 13.359 1 87.44 438 LEU B CA 1
ATOM 8392 C C . LEU B 1 438 ? 18.203 14.898 14.406 1 87.44 438 LEU B C 1
ATOM 8394 O O . LEU B 1 438 ? 17.047 14.617 14.07 1 87.44 438 LEU B O 1
ATOM 8398 N N . LEU B 1 439 ? 18.516 14.961 15.727 1 86.56 439 LEU B N 1
ATOM 8399 C CA . LEU B 1 439 ? 17.578 14.539 16.766 1 86.56 439 LEU B CA 1
ATOM 8400 C C . LEU B 1 439 ? 16.828 15.727 17.344 1 86.56 439 LEU B C 1
ATOM 8402 O O . LEU B 1 439 ? 17.312 16.859 17.281 1 86.56 439 LEU B O 1
ATOM 8406 N N . HIS B 1 440 ? 15.617 15.391 17.797 1 83 440 HIS B N 1
ATOM 8407 C CA . HIS B 1 440 ? 14.875 16.422 18.516 1 83 440 HIS B CA 1
ATOM 8408 C C . HIS B 1 440 ? 15.625 16.875 19.766 1 83 440 HIS B C 1
ATOM 8410 O O . HIS B 1 440 ? 16.391 16.094 20.359 1 83 440 HIS B O 1
ATOM 8416 N N . ARG B 1 441 ? 15.336 18.047 20.156 1 74.5 441 ARG B N 1
ATOM 8417 C CA . ARG B 1 441 ? 16 18.594 21.328 1 74.5 441 ARG B CA 1
ATOM 8418 C C . ARG B 1 441 ? 15.656 17.797 22.578 1 74.5 441 ARG B C 1
ATOM 8420 O O . ARG B 1 441 ? 16.516 17.609 23.453 1 74.5 441 ARG B O 1
ATOM 8427 N N . TRP B 1 442 ? 14.438 17.328 22.625 1 76.31 442 TRP B N 1
ATOM 8428 C CA . TRP B 1 442 ? 14.016 16.578 23.797 1 76.31 442 TRP B CA 1
ATOM 8429 C C . TRP B 1 442 ? 14.688 15.203 23.828 1 76.31 442 TRP B C 1
ATOM 8431 O O . TRP B 1 442 ? 14.75 14.562 24.875 1 76.31 442 TRP B O 1
ATOM 8441 N N . ALA B 1 443 ? 15.188 14.836 22.703 1 76.81 443 ALA B N 1
ATOM 8442 C CA . ALA B 1 443 ? 15.781 13.5 22.625 1 76.81 443 ALA B CA 1
ATOM 8443 C C . ALA B 1 443 ? 17.266 13.539 22.969 1 76.81 443 ALA B C 1
ATOM 8445 O O . ALA B 1 443 ? 17.891 12.492 23.172 1 76.81 443 ALA B O 1
ATOM 8446 N N . THR B 1 444 ? 17.797 14.859 23.016 1 74.38 444 THR B N 1
ATOM 8447 C CA . THR B 1 444 ? 19.219 14.992 23.297 1 74.38 444 THR B CA 1
ATOM 8448 C C . THR B 1 444 ? 19.469 15.078 24.797 1 74.38 444 THR B C 1
ATOM 8450 O O . THR B 1 444 ? 18.734 15.758 25.516 1 74.38 444 THR B O 1
ATOM 8453 N N . HIS B 1 445 ? 19.875 14.109 25.516 1 60.53 445 HIS B N 1
ATOM 8454 C CA . HIS B 1 445 ? 20.141 14.055 26.938 1 60.53 445 HIS B CA 1
ATOM 8455 C C . HIS B 1 445 ? 21.047 15.188 27.391 1 60.53 445 HIS B C 1
ATOM 8457 O O . HIS B 1 445 ? 21.141 15.5 28.578 1 60.53 445 HIS B O 1
ATOM 8463 N N . GLU B 1 446 ? 21.766 15.828 26.469 1 57.47 446 GLU B N 1
ATOM 8464 C CA . GLU B 1 446 ? 22.875 16.672 26.906 1 57.47 446 GLU B CA 1
ATOM 8465 C C . GLU B 1 446 ? 22.391 18.094 27.203 1 57.47 446 GLU B C 1
ATOM 8467 O O . GLU B 1 446 ? 23.094 18.859 27.859 1 57.47 446 GLU B O 1
ATOM 8472 N N . ASP B 1 447 ? 21.188 18.422 26.625 1 52.81 447 ASP B N 1
ATOM 8473 C CA . ASP B 1 447 ? 20.969 19.844 26.828 1 52.81 447 ASP B CA 1
ATOM 8474 C C . ASP B 1 447 ? 20.469 20.141 28.234 1 52.81 447 ASP B C 1
ATOM 8476 O O . ASP B 1 447 ? 19.328 19.797 28.562 1 52.81 447 ASP B O 1
ATOM 8480 N N . LYS B 1 448 ? 21.375 20.391 29.219 1 49.5 448 LYS B N 1
ATOM 8481 C CA . LYS B 1 448 ? 21.156 20.719 30.625 1 49.5 448 LYS B CA 1
ATOM 8482 C C . LYS B 1 448 ? 20.047 21.75 30.781 1 49.5 448 LYS B C 1
ATOM 8484 O O . LYS B 1 448 ? 19.344 21.781 31.797 1 49.5 448 LYS B O 1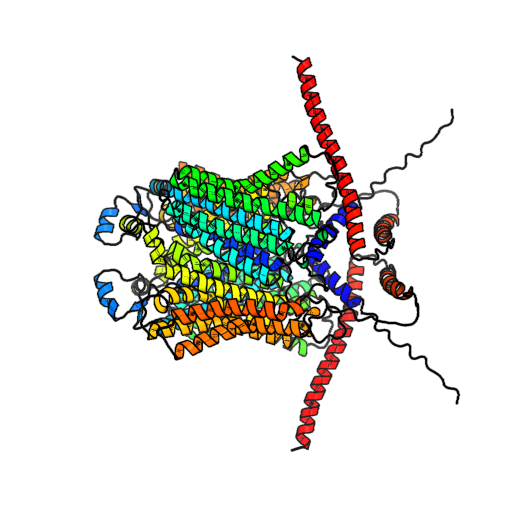
ATOM 8489 N N . ASN B 1 449 ? 19.969 22.562 29.828 1 45.53 449 ASN B N 1
ATOM 8490 C CA . ASN B 1 449 ? 19.109 23.703 30.062 1 45.53 449 ASN B CA 1
ATOM 8491 C C . ASN B 1 449 ? 17.672 23.453 29.594 1 45.53 449 ASN B C 1
ATOM 8493 O O . ASN B 1 449 ? 16.797 24.297 29.781 1 45.53 449 ASN B O 1
ATOM 8497 N N . HIS B 1 450 ? 17.516 22.25 28.875 1 52.72 450 HIS B N 1
ATOM 8498 C CA . HIS B 1 450 ? 16.156 22.125 28.344 1 52.72 450 HIS B CA 1
ATOM 8499 C C . HIS B 1 450 ? 15.281 21.297 29.281 1 52.72 450 HIS B C 1
ATOM 8501 O O . HIS B 1 450 ? 15.688 20.219 29.734 1 52.72 450 HIS B O 1
ATOM 8507 N N . LYS B 1 451 ? 14.461 21.969 30.078 1 48.94 451 LYS B N 1
ATOM 8508 C CA . LYS B 1 451 ? 13.508 21.484 31.078 1 48.94 451 LYS B CA 1
ATOM 8509 C C . LYS B 1 451 ? 12.844 20.188 30.609 1 48.94 451 LYS B C 1
ATOM 8511 O O . LYS B 1 451 ? 12.516 19.328 31.422 1 48.94 451 LYS B O 1
ATOM 8516 N N . ASN B 1 452 ? 12.453 19.984 29.344 1 55.03 452 ASN B N 1
ATOM 8517 C CA . ASN B 1 452 ? 11.625 18.875 28.891 1 55.03 452 ASN B CA 1
ATOM 8518 C C . ASN B 1 452 ? 12.453 17.797 28.188 1 55.03 452 ASN B C 1
ATOM 8520 O O . ASN B 1 452 ? 12.094 17.344 27.109 1 55.03 452 ASN B O 1
ATOM 8524 N N . LYS B 1 453 ? 13.648 17.312 28.844 1 60.75 453 LYS B N 1
ATOM 8525 C CA . LYS B 1 453 ? 14.602 16.391 28.25 1 60.75 453 LYS B CA 1
ATOM 8526 C C . LYS B 1 453 ? 14.328 14.953 28.688 1 60.75 453 LYS B C 1
ATOM 8528 O O . LYS B 1 453 ? 13.805 14.719 29.781 1 60.75 453 LYS B O 1
ATOM 8533 N N . MET B 1 454 ? 14.562 14.07 27.75 1 72.5 454 MET B N 1
ATOM 8534 C CA . MET B 1 454 ? 14.5 12.641 28.062 1 72.5 454 MET B CA 1
ATOM 8535 C C . MET B 1 454 ? 15.539 12.273 29.125 1 72.5 454 MET B C 1
ATOM 8537 O O . MET B 1 454 ? 16.688 12.703 29.047 1 72.5 454 MET B O 1
ATOM 8541 N N . ASN B 1 455 ? 15.055 11.711 30.25 1 73.69 455 ASN B N 1
ATOM 8542 C CA . ASN B 1 455 ? 15.93 11.227 31.297 1 73.69 455 ASN B CA 1
ATOM 8543 C C . ASN B 1 455 ? 16.859 10.125 30.797 1 73.69 455 ASN B C 1
ATOM 8545 O O . ASN B 1 455 ? 16.609 9.539 29.75 1 73.69 455 ASN B O 1
ATOM 8549 N N . ARG B 1 456 ? 17.984 9.945 31.438 1 75.75 456 ARG B N 1
ATOM 8550 C CA . ARG B 1 456 ? 18.969 8.922 31.078 1 75.75 456 ARG B CA 1
ATOM 8551 C C . ARG B 1 456 ? 18.312 7.547 31.031 1 75.75 456 ARG B C 1
ATOM 8553 O O . ARG B 1 456 ? 18.625 6.738 30.156 1 75.75 456 ARG B O 1
ATOM 8560 N N . LYS B 1 457 ? 17.406 7.266 31.891 1 80.62 457 LYS B N 1
ATOM 8561 C CA . LYS B 1 457 ? 16.75 5.961 31.938 1 80.62 457 LYS B CA 1
ATOM 8562 C C . LYS B 1 457 ? 15.812 5.773 30.75 1 80.62 457 LYS B C 1
ATOM 8564 O O . LYS B 1 457 ? 15.664 4.66 30.234 1 80.62 457 LYS B O 1
ATOM 8569 N N . GLN B 1 458 ? 15.234 6.883 30.328 1 80.75 458 GLN B N 1
ATOM 8570 C CA . GLN B 1 458 ? 14.359 6.812 29.156 1 80.75 458 GLN B CA 1
ATOM 8571 C C . GLN B 1 458 ? 15.164 6.543 27.891 1 80.75 458 GLN B C 1
ATOM 8573 O O . GLN B 1 458 ? 14.727 5.789 27.016 1 80.75 458 GLN B O 1
ATOM 8578 N N . PHE B 1 459 ? 16.297 7.125 27.922 1 82.19 459 PHE B N 1
ATOM 8579 C CA . PHE B 1 459 ? 17.156 6.906 26.766 1 82.19 459 PHE B CA 1
ATOM 8580 C C . PHE B 1 459 ? 17.688 5.473 26.75 1 82.19 459 PHE B C 1
ATOM 8582 O O . PHE B 1 459 ? 17.781 4.859 25.688 1 82.19 459 PHE B O 1
ATOM 8589 N N . MET B 1 460 ? 18.016 4.977 27.906 1 85.62 460 MET B N 1
ATOM 8590 C CA . MET B 1 460 ? 18.453 3.588 28 1 85.62 460 MET B CA 1
ATOM 8591 C C . MET B 1 460 ? 17.344 2.637 27.578 1 85.62 460 MET B C 1
ATOM 8593 O O . MET B 1 460 ? 17.594 1.612 26.953 1 85.62 460 MET B O 1
ATOM 8597 N N . TYR B 1 461 ? 16.141 2.959 27.906 1 87.69 461 TYR B N 1
ATOM 8598 C CA . TYR B 1 461 ? 14.992 2.156 27.5 1 87.69 461 TYR B CA 1
ATOM 8599 C C . TYR B 1 461 ? 14.898 2.08 25.984 1 87.69 461 TYR B C 1
ATOM 8601 O O . TYR B 1 461 ? 14.688 1.001 25.422 1 87.69 461 TYR B O 1
ATOM 8609 N N . ILE B 1 462 ? 15.117 3.219 25.344 1 88.12 462 ILE B N 1
ATOM 8610 C CA . ILE B 1 462 ? 15 3.275 23.891 1 88.12 462 ILE B CA 1
ATOM 8611 C C . ILE B 1 462 ? 16.141 2.48 23.266 1 88.12 462 ILE B C 1
ATOM 8613 O O . ILE B 1 462 ? 15.922 1.737 22.297 1 88.12 462 ILE B O 1
ATOM 8617 N N . GLN B 1 463 ? 17.328 2.594 23.828 1 90.12 463 GLN B N 1
ATOM 8618 C CA . GLN B 1 463 ? 18.469 1.854 23.297 1 90.12 463 GLN B CA 1
ATOM 8619 C C . GLN B 1 463 ? 18.266 0.349 23.453 1 90.12 463 GLN B C 1
ATOM 8621 O O . GLN B 1 463 ? 18.547 -0.419 22.531 1 90.12 463 GLN B O 1
ATOM 8626 N N . LEU B 1 464 ? 17.734 -0.056 24.547 1 91.31 464 LEU B N 1
ATOM 8627 C CA . LEU B 1 464 ? 17.5 -1.475 24.781 1 91.31 464 LEU B CA 1
ATOM 8628 C C . LEU B 1 464 ? 16.391 -2.01 23.891 1 91.31 464 LEU B C 1
ATOM 8630 O O . LEU B 1 464 ? 16.469 -3.15 23.422 1 91.31 464 LEU B O 1
ATOM 8634 N N . LYS B 1 465 ? 15.438 -1.216 23.688 1 91.56 465 LYS B N 1
ATOM 8635 C CA . LYS B 1 465 ? 14.344 -1.584 22.797 1 91.56 465 LYS B CA 1
ATOM 8636 C C . LYS B 1 465 ? 14.844 -1.889 21.391 1 91.56 465 LYS B C 1
ATOM 8638 O O . LYS B 1 465 ? 14.383 -2.836 20.75 1 91.56 465 LYS B O 1
ATOM 8643 N N . ILE B 1 466 ? 15.828 -1.129 20.938 1 93.94 466 ILE B N 1
ATOM 8644 C CA . ILE B 1 466 ? 16.328 -1.254 19.578 1 93.94 466 ILE B CA 1
ATOM 8645 C C . ILE B 1 466 ? 17.266 -2.451 19.484 1 93.94 466 ILE B C 1
ATOM 8647 O O . ILE B 1 466 ? 17.359 -3.09 18.422 1 93.94 466 ILE B O 1
ATOM 8651 N N . ILE B 1 467 ? 17.828 -2.873 20.609 1 95.88 467 ILE B N 1
ATOM 8652 C CA . ILE B 1 467 ? 18.812 -3.945 20.609 1 95.88 467 ILE B CA 1
ATOM 8653 C C . ILE B 1 467 ? 18.109 -5.293 20.766 1 95.88 467 ILE B C 1
ATOM 8655 O O . ILE B 1 467 ? 18.703 -6.34 20.469 1 95.88 467 ILE B O 1
ATOM 8659 N N . VAL B 1 468 ? 16.844 -5.348 21.078 1 95.81 468 VAL B N 1
ATOM 8660 C CA . VAL B 1 468 ? 16.125 -6.582 21.375 1 95.81 468 VAL B CA 1
ATOM 8661 C C . VAL B 1 468 ? 16.094 -7.477 20.141 1 95.81 468 VAL B C 1
ATOM 8663 O O . VAL B 1 468 ? 16.422 -8.656 20.219 1 95.81 468 VAL B O 1
ATOM 8666 N N . VAL B 1 469 ? 15.758 -6.887 18.953 1 95.62 469 VAL B N 1
ATOM 8667 C CA . VAL B 1 469 ? 15.555 -7.707 17.766 1 95.62 469 VAL B CA 1
ATOM 8668 C C . VAL B 1 469 ? 16.906 -8.227 17.266 1 95.62 469 VAL B C 1
ATOM 8670 O O . VAL B 1 469 ? 17.062 -9.422 17 1 95.62 469 VAL B O 1
ATOM 8673 N N . PRO B 1 470 ? 17.953 -7.375 17.172 1 95.62 470 PRO B N 1
ATOM 8674 C CA . PRO B 1 470 ? 19.25 -7.906 16.766 1 95.62 470 PRO B CA 1
ATOM 8675 C C . PRO B 1 470 ? 19.781 -8.961 17.734 1 95.62 470 PRO B C 1
ATOM 8677 O O . PRO B 1 470 ? 20.469 -9.906 17.312 1 95.62 470 PRO B O 1
ATOM 8680 N N . PHE B 1 471 ? 19.453 -8.812 18.969 1 96.5 471 PHE B N 1
ATOM 8681 C CA . PHE B 1 471 ? 19.922 -9.773 19.953 1 96.5 471 PHE B CA 1
ATOM 8682 C C . PHE B 1 471 ? 19.297 -11.141 19.734 1 96.5 471 PHE B C 1
ATOM 8684 O O . PHE B 1 471 ? 20 -12.148 19.641 1 96.5 471 PHE B O 1
ATOM 8691 N N . TRP B 1 472 ? 18.016 -11.227 19.641 1 96.06 472 TRP B N 1
ATOM 8692 C CA . TRP B 1 472 ? 17.328 -12.508 19.516 1 96.06 472 TRP B CA 1
ATOM 8693 C C . TRP B 1 472 ? 17.594 -13.133 18.141 1 96.06 472 TRP B C 1
ATOM 8695 O O . TRP B 1 472 ? 17.609 -14.359 18.016 1 96.06 472 TRP B O 1
ATOM 8705 N N . THR B 1 473 ? 17.797 -12.328 17.078 1 95.44 473 THR B N 1
ATOM 8706 C CA . THR B 1 473 ? 18.125 -12.883 15.766 1 95.44 473 THR B CA 1
ATOM 8707 C C . THR B 1 473 ? 19.562 -13.414 15.766 1 95.44 473 THR B C 1
ATOM 8709 O O . THR B 1 473 ? 19.859 -14.406 15.094 1 95.44 473 THR B O 1
ATOM 8712 N N . LEU B 1 474 ? 20.438 -12.812 16.516 1 95.44 474 LEU B N 1
ATOM 8713 C CA . LEU B 1 474 ? 21.797 -13.312 16.656 1 95.44 474 LEU B CA 1
ATOM 8714 C C . LEU B 1 474 ? 21.812 -14.641 17.406 1 95.44 474 LEU B C 1
ATOM 8716 O O . LEU B 1 474 ? 22.578 -15.547 17.078 1 95.44 474 LEU B O 1
ATOM 8720 N N . VAL B 1 475 ? 20.938 -14.742 18.453 1 94.94 475 VAL B N 1
ATOM 8721 C CA . VAL B 1 475 ? 20.797 -16 19.188 1 94.94 475 VAL B CA 1
ATOM 8722 C C . VAL B 1 475 ? 20.312 -17.094 18.234 1 94.94 475 VAL B C 1
ATOM 8724 O O . VAL B 1 475 ? 20.75 -18.234 18.328 1 94.94 475 VAL B O 1
ATOM 8727 N N . GLY B 1 476 ? 19.406 -16.719 17.344 1 93.44 476 GLY B N 1
ATOM 8728 C CA . GLY B 1 476 ? 18.938 -17.688 16.344 1 93.44 476 GLY B CA 1
ATOM 8729 C C . GLY B 1 476 ? 20.047 -18.172 15.422 1 93.44 476 GLY B C 1
ATOM 8730 O O . GLY B 1 476 ? 20.141 -19.359 15.148 1 93.44 476 GLY B O 1
ATOM 8731 N N . ILE B 1 477 ? 20.922 -17.266 15.016 1 93.25 477 ILE B N 1
ATOM 8732 C CA . ILE B 1 477 ? 22.031 -17.609 14.125 1 93.25 477 ILE B CA 1
ATOM 8733 C C . ILE B 1 477 ? 23 -18.531 14.836 1 93.25 477 ILE B C 1
ATOM 8735 O O . ILE B 1 477 ? 23.391 -19.578 14.297 1 93.25 477 ILE B O 1
ATOM 8739 N N . PHE B 1 478 ? 23.312 -18.281 16.031 1 93.69 478 PHE B N 1
ATOM 8740 C CA . PHE B 1 478 ? 24.281 -19.078 16.781 1 93.69 478 PHE B CA 1
ATOM 8741 C C . PHE B 1 478 ? 23.688 -20.422 17.156 1 93.69 478 PHE B C 1
ATOM 8743 O O . PHE B 1 478 ? 24.391 -21.438 17.156 1 93.69 478 PHE B O 1
ATOM 8750 N N . SER B 1 479 ? 22.422 -20.469 17.453 1 92.44 479 SER B N 1
ATOM 8751 C CA . SER B 1 479 ? 21.766 -21.719 17.781 1 92.44 479 SER B CA 1
ATOM 8752 C C . SER B 1 479 ? 21.688 -22.641 16.578 1 92.44 479 SER B C 1
ATOM 8754 O O . SER B 1 479 ? 21.625 -23.875 16.719 1 92.44 479 SER B O 1
ATOM 8756 N N . SER B 1 480 ? 21.609 -22.078 15.398 1 89.06 480 SER B N 1
ATOM 8757 C CA . SER B 1 480 ? 21.531 -22.875 14.18 1 89.06 480 SER B CA 1
ATOM 8758 C C . SER B 1 480 ? 22.812 -23.688 13.977 1 89.06 480 SER B C 1
ATOM 8760 O O . SER B 1 480 ? 22.781 -24.766 13.391 1 89.06 480 SER B O 1
ATOM 8762 N N . TYR B 1 481 ? 23.938 -23.141 14.445 1 88.5 481 TYR B N 1
ATOM 8763 C CA . TYR B 1 481 ? 25.203 -23.859 14.312 1 88.5 481 TYR B CA 1
ATOM 8764 C C . TYR B 1 481 ? 25.297 -25 15.328 1 88.5 481 TYR B C 1
ATOM 8766 O O . TYR B 1 481 ? 26.016 -25.969 15.117 1 88.5 481 TYR B O 1
ATOM 8774 N N . ALA B 1 482 ? 24.516 -24.906 16.359 1 85.62 482 ALA B N 1
ATOM 8775 C CA . ALA B 1 482 ? 24.547 -25.922 17.391 1 85.62 482 ALA B CA 1
ATOM 8776 C C . ALA B 1 482 ? 23.625 -27.094 17.047 1 85.62 482 ALA B C 1
ATOM 8778 O O . ALA B 1 482 ? 24.016 -28.25 17.188 1 85.62 482 ALA B O 1
ATOM 8779 N N . THR B 1 483 ? 22.359 -26.797 16.703 1 80.12 483 THR B N 1
ATOM 8780 C CA . THR B 1 483 ? 21.438 -27.875 16.375 1 80.12 483 THR B CA 1
ATOM 8781 C C . THR B 1 483 ? 20.547 -27.484 15.188 1 80.12 483 THR B C 1
ATOM 8783 O O . THR B 1 483 ? 19.922 -26.422 15.203 1 80.12 483 THR B O 1
ATOM 8786 N N . GLY B 1 484 ? 20.578 -28.312 14.234 1 73.19 484 GLY B N 1
ATOM 8787 C CA . GLY B 1 484 ? 19.734 -28.094 13.07 1 73.19 484 GLY B CA 1
ATOM 8788 C C . GLY B 1 484 ? 18.344 -28.719 13.203 1 73.19 484 GLY B C 1
ATOM 8789 O O . GLY B 1 484 ? 17.391 -28.234 12.609 1 73.19 484 GLY B O 1
ATOM 8790 N N . ASN B 1 485 ? 18.141 -29.688 14.016 1 79.31 485 ASN B N 1
ATOM 8791 C CA . ASN B 1 485 ? 16.891 -30.453 14.094 1 79.31 485 ASN B CA 1
ATOM 8792 C C . ASN B 1 485 ? 15.82 -29.703 14.875 1 79.31 485 ASN B C 1
ATOM 8794 O O . ASN B 1 485 ? 14.625 -29.953 14.711 1 79.31 485 ASN B O 1
ATOM 8798 N N . ALA B 1 486 ? 16.266 -28.734 15.664 1 87.94 486 ALA B N 1
ATOM 8799 C CA . ALA B 1 486 ? 15.289 -28 16.469 1 87.94 486 ALA B CA 1
ATOM 8800 C C . ALA B 1 486 ? 15.047 -26.609 15.883 1 87.94 486 ALA B C 1
ATOM 8802 O O . ALA B 1 486 ? 14.852 -25.641 16.625 1 87.94 486 ALA B O 1
ATOM 8803 N N . ALA B 1 487 ? 15.039 -26.562 14.609 1 87.94 487 ALA B N 1
ATOM 8804 C CA . ALA B 1 487 ? 14.914 -25.266 13.961 1 87.94 487 ALA B CA 1
ATOM 8805 C C . ALA B 1 487 ? 13.562 -24.625 14.281 1 87.94 487 ALA B C 1
ATOM 8807 O O . ALA B 1 487 ? 13.492 -23.422 14.547 1 87.94 487 ALA B O 1
ATOM 8808 N N . MET B 1 488 ? 12.508 -25.406 14.32 1 86.81 488 MET B N 1
ATOM 8809 C CA . MET B 1 488 ? 11.172 -24.891 14.602 1 86.81 488 MET B CA 1
ATOM 8810 C C . MET B 1 488 ? 11.102 -24.297 16.016 1 86.81 488 MET B C 1
ATOM 8812 O O . MET B 1 488 ? 10.609 -23.188 16.203 1 86.81 488 MET B O 1
ATOM 8816 N N . ILE B 1 489 ? 11.656 -24.969 16.906 1 89.44 489 ILE B N 1
ATOM 8817 C CA . ILE B 1 489 ? 11.602 -24.562 18.312 1 89.44 489 ILE B CA 1
ATOM 8818 C C . ILE B 1 489 ? 12.453 -23.297 18.5 1 89.44 489 ILE B C 1
ATOM 8820 O O . ILE B 1 489 ? 12.062 -22.391 19.234 1 89.44 489 ILE B O 1
ATOM 8824 N N . ILE B 1 490 ? 13.562 -23.281 17.891 1 92 490 ILE B N 1
ATOM 8825 C CA . ILE B 1 490 ? 14.453 -22.125 18.016 1 92 490 ILE B CA 1
ATOM 8826 C C . ILE B 1 490 ? 13.781 -20.891 17.453 1 92 490 ILE B C 1
ATOM 8828 O O . ILE B 1 490 ? 13.805 -19.828 18.078 1 92 490 ILE B O 1
ATOM 8832 N N . THR B 1 491 ? 13.188 -21.047 16.266 1 91.5 491 THR B N 1
ATOM 8833 C CA . THR B 1 491 ? 12.516 -19.906 15.641 1 91.5 491 THR B CA 1
ATOM 8834 C C . THR B 1 491 ? 11.359 -19.422 16.516 1 91.5 491 THR B C 1
ATOM 8836 O O . THR B 1 491 ? 11.219 -18.219 16.75 1 91.5 491 THR B O 1
ATOM 8839 N N . CYS B 1 492 ? 10.547 -20.312 17.031 1 91.25 492 CYS B N 1
ATOM 8840 C CA . CYS B 1 492 ? 9.422 -19.953 17.891 1 91.25 492 CYS B CA 1
ATOM 8841 C C . CYS B 1 492 ? 9.922 -19.328 19.188 1 91.25 492 CYS B C 1
ATOM 8843 O O . CYS B 1 492 ? 9.344 -18.344 19.672 1 91.25 492 CYS B O 1
ATOM 8845 N N . ALA B 1 493 ? 10.992 -19.828 19.672 1 93.12 493 ALA B N 1
ATOM 8846 C CA . ALA B 1 493 ? 11.562 -19.297 20.906 1 93.12 493 ALA B CA 1
ATOM 8847 C C . ALA B 1 493 ? 12.109 -17.891 20.703 1 93.12 493 ALA B C 1
ATOM 8849 O O . ALA B 1 493 ? 11.969 -17.031 21.562 1 93.12 493 ALA B O 1
ATOM 8850 N N . CYS B 1 494 ? 12.75 -17.703 19.594 1 93.69 494 CYS B N 1
ATOM 8851 C CA . CYS B 1 494 ? 13.305 -16.391 19.312 1 93.69 494 CYS B CA 1
ATOM 8852 C C . CYS B 1 494 ? 12.195 -15.352 19.141 1 93.69 494 CYS B C 1
ATOM 8854 O O . CYS B 1 494 ? 12.312 -14.227 19.625 1 93.69 494 CYS B O 1
ATOM 8856 N N . ILE B 1 495 ? 11.117 -15.711 18.516 1 92.56 495 ILE B N 1
ATOM 8857 C CA . ILE B 1 495 ? 10 -14.789 18.312 1 92.56 495 ILE B CA 1
ATOM 8858 C C . ILE B 1 495 ? 9.312 -14.516 19.641 1 92.56 495 ILE B C 1
ATOM 8860 O O . ILE B 1 495 ? 9.023 -13.367 19.969 1 92.56 495 ILE B O 1
ATOM 8864 N N . ALA B 1 496 ? 9.086 -15.562 20.406 1 93.69 496 ALA B N 1
ATOM 8865 C CA . ALA B 1 496 ? 8.484 -15.406 21.734 1 93.69 496 ALA B CA 1
ATOM 8866 C C . ALA B 1 496 ? 9.398 -14.609 22.656 1 93.69 496 ALA B C 1
ATOM 8868 O O . ALA B 1 496 ? 8.922 -13.789 23.453 1 93.69 496 ALA B O 1
ATOM 8869 N N . GLY B 1 497 ? 10.695 -14.914 22.531 1 94.44 497 GLY B N 1
ATOM 8870 C CA . GLY B 1 497 ? 11.656 -14.164 23.312 1 94.44 497 GLY B CA 1
ATOM 8871 C C . GLY B 1 497 ? 11.656 -12.68 23 1 94.44 497 GLY B C 1
ATOM 8872 O O . GLY B 1 497 ? 11.789 -11.844 23.906 1 94.44 497 GLY B O 1
ATOM 8873 N N . THR B 1 498 ? 11.516 -12.375 21.734 1 94.75 498 THR B N 1
ATOM 8874 C CA . THR B 1 498 ? 11.453 -10.977 21.328 1 94.75 498 THR B CA 1
ATOM 8875 C C . THR B 1 498 ? 10.227 -10.297 21.938 1 94.75 498 THR B C 1
ATOM 8877 O O . THR B 1 498 ? 10.336 -9.211 22.516 1 94.75 498 THR B O 1
ATOM 8880 N N . LEU B 1 499 ? 9.078 -10.938 21.875 1 93 499 LEU B N 1
ATOM 8881 C CA . LEU B 1 499 ? 7.848 -10.391 22.438 1 93 499 LEU B CA 1
ATOM 8882 C C . LEU B 1 499 ? 7.961 -10.227 23.953 1 93 499 LEU B C 1
ATOM 8884 O O . LEU B 1 499 ? 7.633 -9.172 24.484 1 93 499 LEU B O 1
ATOM 8888 N N . LEU B 1 500 ? 8.484 -11.203 24.578 1 93.56 500 LEU B N 1
ATOM 8889 C CA . LEU B 1 500 ? 8.609 -11.172 26.031 1 93.56 500 LEU B CA 1
ATOM 8890 C C . LEU B 1 500 ? 9.609 -10.109 26.469 1 93.56 500 LEU B C 1
ATOM 8892 O O . LEU B 1 500 ? 9.43 -9.461 27.5 1 93.56 500 LEU B O 1
ATOM 8896 N N . SER B 1 501 ? 10.68 -9.977 25.703 1 94.88 501 SER B N 1
ATOM 8897 C CA . SER B 1 501 ? 11.664 -8.945 26.047 1 94.88 501 SER B CA 1
ATOM 8898 C C . SER B 1 501 ? 11.047 -7.551 25.984 1 94.88 501 SER B C 1
ATOM 8900 O O . SER B 1 501 ? 11.344 -6.699 26.812 1 94.88 501 SER B O 1
ATOM 8902 N N . PHE B 1 502 ? 10.219 -7.301 25.016 1 91.38 502 PHE B N 1
ATOM 8903 C CA . PHE B 1 502 ? 9.57 -6 24.922 1 91.38 502 PHE B CA 1
ATOM 8904 C C . PHE B 1 502 ? 8.664 -5.758 26.109 1 91.38 502 PHE B C 1
ATOM 8906 O O . PHE B 1 502 ? 8.648 -4.66 26.672 1 91.38 502 PHE B O 1
ATOM 8913 N N . ILE B 1 503 ? 7.965 -6.797 26.562 1 88.88 503 ILE B N 1
ATOM 8914 C CA . ILE B 1 503 ? 7.047 -6.68 27.688 1 88.88 503 ILE B CA 1
ATOM 8915 C C . ILE B 1 503 ? 7.836 -6.484 28.984 1 88.88 503 ILE B C 1
ATOM 8917 O O . ILE B 1 503 ? 7.516 -5.605 29.797 1 88.88 503 ILE B O 1
ATOM 8921 N N . ILE B 1 504 ? 8.883 -7.234 29.156 1 89.94 504 ILE B N 1
ATOM 8922 C CA . ILE B 1 504 ? 9.695 -7.16 30.359 1 89.94 504 ILE B CA 1
ATOM 8923 C C . ILE B 1 504 ? 10.375 -5.793 30.453 1 89.94 504 ILE B C 1
ATOM 8925 O O . ILE B 1 504 ? 10.43 -5.188 31.516 1 89.94 504 ILE B O 1
ATOM 8929 N N . LEU B 1 505 ? 10.867 -5.355 29.328 1 89.12 505 LEU B N 1
ATOM 8930 C CA . LEU B 1 505 ? 11.516 -4.051 29.312 1 89.12 505 LEU B CA 1
ATOM 8931 C C . LEU B 1 505 ? 10.539 -2.949 29.703 1 89.12 505 LEU B C 1
ATOM 8933 O O . LEU B 1 505 ? 10.906 -2.02 30.438 1 89.12 505 LEU B O 1
ATOM 8937 N N . LYS B 1 506 ? 9.344 -3.004 29.281 1 84.94 506 LYS B N 1
ATOM 8938 C CA . LYS B 1 506 ? 8.352 -1.996 29.625 1 84.94 506 LYS B CA 1
ATOM 8939 C C . LYS B 1 506 ? 8.016 -2.045 31.109 1 84.94 506 LYS B C 1
ATOM 8941 O O . LYS B 1 506 ? 7.859 -1.002 31.75 1 84.94 506 LYS B O 1
ATOM 8946 N N . PHE B 1 507 ? 8.008 -3.229 31.656 1 83.56 507 PHE B N 1
ATOM 8947 C CA . PHE B 1 507 ? 7.684 -3.383 33.062 1 83.56 507 PHE B CA 1
ATOM 8948 C C . PHE B 1 507 ? 8.828 -2.9 33.938 1 83.56 507 PHE B C 1
ATOM 8950 O O . PHE B 1 507 ? 8.602 -2.299 35 1 83.56 507 PHE B O 1
ATOM 8957 N N . ILE B 1 508 ? 10.047 -3.076 33.531 1 81.81 508 ILE B N 1
ATOM 8958 C CA . ILE B 1 508 ? 11.219 -2.666 34.312 1 81.81 508 ILE B CA 1
ATOM 8959 C C . ILE B 1 508 ? 11.312 -1.142 34.312 1 81.81 508 ILE B C 1
ATOM 8961 O O . ILE B 1 508 ? 11.609 -0.546 35.375 1 81.81 508 ILE B O 1
ATOM 8965 N N . PHE B 1 509 ? 10.914 -0.597 33.219 1 78.69 509 PHE B N 1
ATOM 8966 C CA . PHE B 1 509 ? 11.141 0.839 33.125 1 78.69 509 PHE B CA 1
ATOM 8967 C C . PHE B 1 509 ? 9.844 1.611 33.312 1 78.69 509 PHE B C 1
ATOM 8969 O O . PHE B 1 509 ? 9.797 2.824 33.094 1 78.69 509 PHE B O 1
ATOM 8976 N N . ILE B 1 510 ? 8.758 0.927 33.688 1 72.19 510 ILE B N 1
ATOM 8977 C CA . ILE B 1 510 ? 7.438 1.532 33.844 1 72.19 510 ILE B CA 1
ATOM 8978 C C . ILE B 1 510 ? 7.496 2.688 34.812 1 72.19 510 ILE B C 1
ATOM 8980 O O . ILE B 1 510 ? 6.906 3.746 34.594 1 72.19 510 ILE B O 1
ATOM 8984 N N . ASN B 1 511 ? 8.148 2.523 35.906 1 62.47 511 ASN B N 1
ATOM 8985 C CA . ASN B 1 511 ? 8.203 3.533 36.938 1 62.47 511 ASN B CA 1
ATOM 8986 C C . ASN B 1 511 ? 9.055 4.73 36.531 1 62.47 511 ASN B C 1
ATOM 8988 O O . ASN B 1 511 ? 8.836 5.848 37 1 62.47 511 ASN B O 1
ATOM 8992 N N . HIS B 1 512 ? 9.906 4.465 35.688 1 59.78 512 HIS B N 1
ATOM 8993 C CA . HIS B 1 512 ? 10.789 5.551 35.281 1 59.78 512 HIS B CA 1
ATOM 8994 C C . HIS B 1 512 ? 10.227 6.289 34.062 1 59.78 512 HIS B C 1
ATOM 8996 O O . HIS B 1 512 ? 10.508 7.477 33.875 1 59.78 512 HIS B O 1
ATOM 9002 N N . ILE B 1 513 ? 9.484 5.668 33.344 1 58.81 513 ILE B N 1
ATOM 9003 C CA . ILE B 1 513 ? 8.922 6.254 32.125 1 58.81 513 ILE B CA 1
ATOM 9004 C C . ILE B 1 513 ? 7.742 7.152 32.469 1 58.81 513 ILE B C 1
ATOM 9006 O O . ILE B 1 513 ? 7.523 8.188 31.844 1 58.81 513 ILE B O 1
ATOM 9010 N N . ASN B 1 514 ? 6.984 6.82 33.625 1 55.03 514 ASN B N 1
ATOM 9011 C CA . ASN B 1 514 ? 5.793 7.566 34 1 55.03 514 ASN B CA 1
ATOM 9012 C C . ASN B 1 514 ? 6.145 8.781 34.844 1 55.03 514 ASN B C 1
ATOM 9014 O O . ASN B 1 514 ? 5.277 9.602 35.156 1 55.03 514 ASN B O 1
ATOM 9018 N N . LYS B 1 515 ? 7.398 9.008 35.406 1 51.28 515 LYS B N 1
ATOM 9019 C CA . LYS B 1 515 ? 7.707 10.156 36.25 1 51.28 515 LYS B CA 1
ATOM 9020 C C . LYS B 1 515 ? 7.977 11.398 35.406 1 51.28 515 LYS B C 1
ATOM 9022 O O . LYS B 1 515 ? 8.734 11.352 34.438 1 51.28 515 LYS B O 1
ATOM 9027 N N . PRO B 1 516 ? 7.051 12.406 35.594 1 48.47 516 PRO B N 1
ATOM 9028 C CA . PRO B 1 516 ? 7.309 13.648 34.844 1 48.47 516 PRO B CA 1
ATOM 9029 C C . PRO B 1 516 ? 8.672 14.25 35.188 1 48.47 516 PRO B C 1
ATOM 9031 O O . PRO B 1 516 ? 9.211 14.023 36.281 1 48.47 516 PRO B O 1
ATOM 9034 N N . ALA B 1 517 ? 9.5 14.641 34.438 1 41.91 517 ALA B N 1
ATOM 9035 C CA . ALA B 1 517 ? 10.688 15.414 34.75 1 41.91 517 ALA B CA 1
ATOM 9036 C C . ALA B 1 517 ? 10.391 16.438 35.844 1 41.91 517 ALA B C 1
ATOM 9038 O O . ALA B 1 517 ? 9.445 17.234 35.719 1 41.91 517 ALA B O 1
ATOM 9039 N N . ILE B 1 518 ? 10.688 16.219 37.188 1 34.88 518 ILE B N 1
ATOM 9040 C CA . ILE B 1 518 ? 10.523 17.062 38.375 1 34.88 518 ILE B CA 1
ATOM 9041 C C . ILE B 1 518 ? 10.984 18.484 38.062 1 34.88 518 ILE B C 1
ATOM 9043 O O . ILE B 1 518 ? 12.102 18.688 37.562 1 34.88 518 ILE B O 1
ATOM 9047 N N . PHE B 1 519 ? 10.117 19.5 38.188 1 34.97 519 PHE B N 1
ATOM 9048 C CA . PHE B 1 519 ? 10.398 20.906 38.469 1 34.97 519 PHE B CA 1
ATOM 9049 C C . PHE B 1 519 ? 11.086 21.078 39.812 1 34.97 519 PHE B C 1
ATOM 9051 O O . PHE B 1 519 ? 10.484 20.844 40.844 1 34.97 519 PHE B O 1
ATOM 9058 N N . ILE B 1 520 ? 12.359 21 40.062 1 29.73 520 ILE B N 1
ATOM 9059 C CA . ILE B 1 520 ? 13.023 21.359 41.312 1 29.73 520 ILE B CA 1
ATOM 9060 C C . ILE B 1 520 ? 12.844 22.859 41.562 1 29.73 520 ILE B C 1
ATOM 9062 O O . ILE B 1 520 ? 13.641 23.672 41.094 1 29.73 520 ILE B O 1
ATOM 9066 N N . THR B 1 521 ? 11.945 23.797 41.375 1 29.14 521 THR B N 1
ATOM 9067 C CA . THR B 1 521 ? 12.156 25.125 41.969 1 29.14 521 THR B CA 1
ATOM 9068 C C . THR B 1 521 ? 12 25.078 43.469 1 29.14 521 THR B C 1
ATOM 9070 O O . THR B 1 521 ? 10.883 25.016 44 1 29.14 521 THR B O 1
ATOM 9073 N N . GLN B 1 522 ? 12.859 24.516 44.312 1 26.67 522 GLN B N 1
ATOM 9074 C CA . GLN B 1 522 ? 12.844 24.844 45.75 1 26.67 522 GLN B CA 1
ATOM 9075 C C . GLN B 1 522 ? 13.266 26.281 45.969 1 26.67 522 GLN B C 1
ATOM 9077 O O . GLN B 1 522 ? 14.461 26.578 46.062 1 26.67 522 GLN B O 1
ATOM 9082 N N . ASN B 1 523 ? 12.938 27.531 45.531 1 27.17 523 ASN B N 1
ATOM 9083 C CA . ASN B 1 523 ? 13.234 28.766 46.25 1 27.17 523 ASN B CA 1
ATOM 9084 C C . ASN B 1 523 ? 12.633 28.734 47.656 1 27.17 523 ASN B C 1
ATOM 9086 O O . ASN B 1 523 ? 11.406 28.641 47.812 1 27.17 523 ASN B O 1
ATOM 9090 N N . SER B 1 524 ? 13.281 28.406 48.781 1 27.25 524 SER B N 1
ATOM 9091 C CA . SER B 1 524 ? 13.031 28.656 50.188 1 27.25 524 SER B CA 1
ATOM 9092 C C . SER B 1 524 ? 12.57 30.078 50.438 1 27.25 524 SER B C 1
ATOM 9094 O O . SER B 1 524 ? 11.719 30.328 51.281 1 27.25 524 SER B O 1
ATOM 9096 N N . SER B 1 525 ? 13.648 31.109 50.562 1 24.92 525 SER B N 1
ATOM 9097 C CA . SER B 1 525 ? 13.445 32.344 51.344 1 24.92 525 SER B CA 1
ATOM 9098 C C . SER B 1 525 ? 12.18 33.062 50.906 1 24.92 525 SER B C 1
ATOM 9100 O O . SER B 1 525 ? 11.312 33.375 51.719 1 24.92 525 SER B O 1
ATOM 9102 N N . SER B 1 526 ? 12.5 34.562 50.5 1 24.31 526 SER B N 1
ATOM 9103 C CA . SER B 1 526 ? 11.633 35.719 50.5 1 24.31 526 SER B CA 1
ATOM 9104 C C . SER B 1 526 ? 10.438 35.531 49.562 1 24.31 526 SER B C 1
ATOM 9106 O O . SER B 1 526 ? 10.492 34.719 48.656 1 24.31 526 SER B O 1
ATOM 9108 N N . GLY B 1 527 ? 9.172 36 49.906 1 25.19 527 GLY B N 1
ATOM 9109 C CA . GLY B 1 527 ? 7.793 36.094 49.469 1 25.19 527 GLY B CA 1
ATOM 9110 C C . GLY B 1 527 ? 7.676 36.469 48 1 25.19 527 GLY B C 1
ATOM 9111 O O . GLY B 1 527 ? 6.613 36.906 47.531 1 25.19 527 GLY B O 1
ATOM 9112 N N . ARG B 1 528 ? 8.875 36.625 47.219 1 25.73 528 ARG B N 1
ATOM 9113 C CA . ARG B 1 528 ? 8.672 37.469 46.062 1 25.73 528 ARG B CA 1
ATOM 9114 C C . ARG B 1 528 ? 7.77 36.812 45.031 1 25.73 528 ARG B C 1
ATOM 9116 O O . ARG B 1 528 ? 7.887 35.594 44.781 1 25.73 528 ARG B O 1
ATOM 9123 N N . HIS B 1 529 ? 6.711 37.531 44.688 1 25.09 529 HIS B N 1
ATOM 9124 C CA . HIS B 1 529 ? 5.641 37.625 43.719 1 25.09 529 HIS B CA 1
ATOM 9125 C C . HIS B 1 529 ? 6.176 37.406 42.312 1 25.09 529 HIS B C 1
ATOM 9127 O O . HIS B 1 529 ? 7.273 37.844 41.969 1 25.09 529 HIS B O 1
ATOM 9133 N N . LEU B 1 530 ? 5.973 36.312 41.781 1 25.3 530 LEU B N 1
ATOM 9134 C CA . LEU B 1 530 ? 6.254 36 40.375 1 25.3 530 LEU B CA 1
ATOM 9135 C C . LEU B 1 530 ? 6.172 37.25 39.5 1 25.3 530 LEU B C 1
ATOM 9137 O O . LEU B 1 530 ? 5.105 37.844 39.344 1 25.3 530 LEU B O 1
ATOM 9141 N N . SER B 1 531 ? 7.324 38 39.406 1 22.7 531 SER B N 1
ATOM 9142 C CA . SER B 1 531 ? 7.473 39.312 38.781 1 22.7 531 SER B CA 1
ATOM 9143 C C . SER B 1 531 ? 6.984 39.312 37.344 1 22.7 531 SER B C 1
ATOM 9145 O O . SER B 1 531 ? 6.977 38.25 36.688 1 22.7 531 SER B O 1
ATOM 9147 N N . LEU B 1 532 ? 6.336 40.562 36.781 1 23.89 532 LEU B N 1
ATOM 9148 C CA . LEU B 1 532 ? 5.676 41.156 35.625 1 23.89 532 LEU B CA 1
ATOM 9149 C C . LEU B 1 532 ? 6.559 41.094 34.406 1 23.89 532 LEU B C 1
ATOM 9151 O O . LEU B 1 532 ? 6.094 41.375 33.281 1 23.89 532 LEU B O 1
ATOM 9155 N N . GLY B 1 533 ? 7.836 40.812 34.5 1 25.41 533 GLY B N 1
ATOM 9156 C CA . GLY B 1 533 ? 8.766 41.031 33.406 1 25.41 533 GLY B CA 1
ATOM 9157 C C . GLY B 1 533 ? 8.633 39.969 32.312 1 25.41 533 GLY B C 1
ATOM 9158 O O . GLY B 1 533 ? 8.75 40.281 31.141 1 25.41 533 GLY B O 1
ATOM 9159 N N . ASP B 1 534 ? 8.578 38.781 32.781 1 28.95 534 ASP B N 1
ATOM 9160 C CA . ASP B 1 534 ? 8.703 37.781 31.719 1 28.95 534 ASP B CA 1
ATOM 9161 C C . ASP B 1 534 ? 7.434 37.75 30.875 1 28.95 534 ASP B C 1
ATOM 9163 O O . ASP B 1 534 ? 7.43 37.156 29.781 1 28.95 534 ASP B O 1
ATOM 9167 N N . ILE B 1 535 ? 6.262 38.281 31.438 1 28.7 535 ILE B N 1
ATOM 9168 C CA . ILE B 1 535 ? 5.086 38.656 30.656 1 28.7 535 ILE B CA 1
ATOM 9169 C C . ILE B 1 535 ? 5.457 39.75 29.672 1 28.7 535 ILE B C 1
ATOM 9171 O O . ILE B 1 535 ? 4.809 39.906 28.641 1 28.7 535 ILE B O 1
ATOM 9175 N N . GLU B 1 536 ? 6.53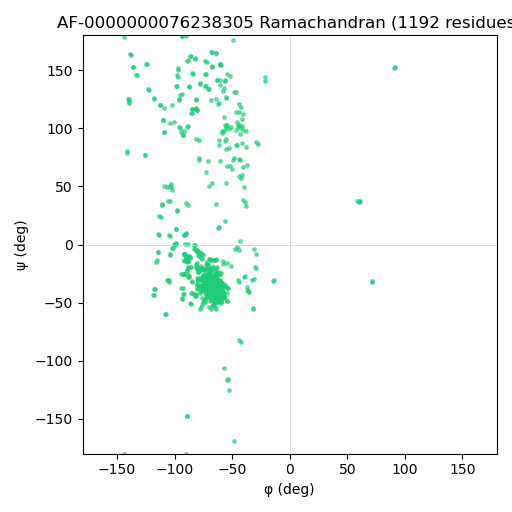9 40.469 30.031 1 29.16 536 GLU B N 1
ATOM 9176 C CA . GLU B 1 536 ? 7.004 41.594 29.219 1 29.16 536 GLU B CA 1
ATOM 9177 C C . GLU B 1 536 ? 7.652 41.125 27.922 1 29.16 536 GLU B C 1
ATOM 9179 O O . GLU B 1 536 ? 7.477 41.719 26.875 1 29.16 536 GLU B O 1
ATOM 9184 N N . LEU B 1 537 ? 8.43 40.094 28.016 1 28.34 537 LEU B N 1
ATOM 9185 C CA . LEU B 1 537 ? 9.156 39.719 26.812 1 28.34 537 LEU B CA 1
ATOM 9186 C C . LEU B 1 537 ? 8.227 39.062 25.797 1 28.34 537 LEU B C 1
ATOM 9188 O O . LEU B 1 537 ? 8.336 39.312 24.594 1 28.34 537 LEU B O 1
ATOM 9192 N N . ARG B 1 538 ? 7.355 38.219 26.266 1 30.39 538 ARG B N 1
ATOM 9193 C CA . ARG B 1 538 ? 6.395 37.625 25.328 1 30.39 538 ARG B CA 1
ATOM 9194 C C . ARG B 1 538 ? 5.449 38.688 24.781 1 30.39 538 ARG B C 1
ATOM 9196 O O . ARG B 1 538 ? 5.094 38.656 23.609 1 30.39 538 ARG B O 1
ATOM 9203 N N . ASN B 1 539 ? 5.23 39.719 25.625 1 30.27 539 ASN B N 1
ATOM 9204 C CA . ASN B 1 539 ? 4.574 40.938 25.172 1 30.27 539 ASN B CA 1
ATOM 9205 C C . ASN B 1 539 ? 5.461 41.719 24.219 1 30.27 539 ASN B C 1
ATOM 9207 O O . ASN B 1 539 ? 4.965 42.375 23.281 1 30.27 539 ASN B O 1
ATOM 9211 N N . SER B 1 540 ? 6.75 41.75 24.453 1 30.73 540 SER B N 1
ATOM 9212 C CA . SER B 1 540 ? 7.637 42.469 23.547 1 30.73 540 SER B CA 1
ATOM 9213 C C . SER B 1 540 ? 7.688 41.812 22.172 1 30.73 540 SER B C 1
ATOM 9215 O O . SER B 1 540 ? 7.715 42.5 21.156 1 30.73 540 SER B O 1
ATOM 9217 N N . MET B 1 541 ? 7.859 40.5 22.109 1 29.42 541 MET B N 1
ATOM 9218 C CA . MET B 1 541 ? 7.891 39.875 20.797 1 29.42 541 MET B CA 1
ATOM 9219 C C . MET B 1 541 ? 6.535 39.969 20.109 1 29.42 541 MET B C 1
ATOM 9221 O O . MET B 1 541 ? 6.461 40.188 18.891 1 29.42 541 MET B O 1
ATOM 9225 N N . ALA B 1 542 ? 5.492 39.781 20.891 1 28.53 542 ALA B N 1
ATOM 9226 C CA . ALA B 1 542 ? 4.199 40.219 20.359 1 28.53 542 ALA B CA 1
ATOM 9227 C C . ALA B 1 542 ? 4.188 41.719 20.078 1 28.53 542 ALA B C 1
ATOM 9229 O O . ALA B 1 542 ? 3.557 42.156 19.125 1 28.53 542 ALA B O 1
ATOM 9230 N N . GLU B 1 543 ? 4.965 42.469 20.875 1 29.36 543 GLU B N 1
ATOM 9231 C CA . GLU B 1 543 ? 5.176 43.875 20.625 1 29.36 543 GLU B CA 1
ATOM 9232 C C . GLU B 1 543 ? 6 44.094 19.359 1 29.36 543 GLU B C 1
ATOM 9234 O O . GLU B 1 543 ? 5.734 45.031 18.594 1 29.36 543 GLU B O 1
ATOM 9239 N N . GLU B 1 544 ? 7.164 43.5 19.281 1 30.81 544 GLU B N 1
ATOM 9240 C CA . GLU B 1 544 ? 7.938 43.719 18.062 1 30.81 544 GLU B CA 1
ATOM 9241 C C . GLU B 1 544 ? 7.191 43.219 16.828 1 30.81 544 GLU B C 1
ATOM 9243 O O . GLU B 1 544 ? 7.266 43.812 15.758 1 30.81 544 GLU B O 1
ATOM 9248 N N . ILE B 1 545 ? 6.578 42 17 1 29.98 545 ILE B N 1
ATOM 9249 C CA . ILE B 1 545 ? 5.707 41.656 15.883 1 29.98 545 ILE B CA 1
ATOM 9250 C C . ILE B 1 545 ? 4.535 42.625 15.82 1 29.98 545 ILE B C 1
ATOM 9252 O O . ILE B 1 545 ? 4.09 43 14.727 1 29.98 545 ILE B O 1
ATOM 9256 N N . ALA B 1 546 ? 4.199 43.125 16.984 1 27.09 546 ALA B N 1
ATOM 9257 C CA . ALA B 1 546 ? 3.24 44.219 17.062 1 27.09 546 ALA B CA 1
ATOM 9258 C C . ALA B 1 546 ? 3.865 45.531 16.578 1 27.09 546 ALA B C 1
ATOM 9260 O O . ALA B 1 546 ? 3.174 46.562 16.453 1 27.09 546 ALA B O 1
ATOM 9261 N N . ASP B 1 547 ? 5.184 45.75 16.828 1 29.67 547 ASP B N 1
ATOM 9262 C CA . ASP B 1 547 ? 5.703 46.875 16.062 1 29.67 547 ASP B CA 1
ATOM 9263 C C . ASP B 1 547 ? 5.395 46.719 14.578 1 29.67 547 ASP B C 1
ATOM 9265 O O . ASP B 1 547 ? 5.805 45.719 13.953 1 29.67 547 ASP B O 1
ATOM 9269 N N . GLY B 1 548 ? 4.312 47.062 14.203 1 27.73 548 GLY B N 1
ATOM 9270 C CA . GLY B 1 548 ? 3.459 47.125 13.023 1 27.73 548 GLY B CA 1
ATOM 9271 C C . GLY B 1 548 ? 4.211 47.469 11.758 1 27.73 548 GLY B C 1
ATOM 9272 O O . GLY B 1 548 ? 4.094 48.594 11.258 1 27.73 548 GLY B O 1
ATOM 9273 N N . LYS B 1 549 ? 5.492 47 11.688 1 33.62 549 LYS B N 1
ATOM 9274 C CA . LYS B 1 549 ? 5.855 47.312 10.305 1 33.62 549 LYS B CA 1
ATOM 9275 C C . LYS B 1 549 ? 4.855 46.688 9.336 1 33.62 549 LYS B C 1
ATOM 9277 O O . LYS B 1 549 ? 4.668 45.469 9.32 1 33.62 549 LYS B O 1
ATOM 9282 N N . VAL B 1 550 ? 3.883 47.312 9.023 1 31.2 550 VAL B N 1
ATOM 9283 C CA . VAL B 1 550 ? 2.889 47.188 7.965 1 31.2 550 VAL B CA 1
ATOM 9284 C C . VAL B 1 550 ? 3.561 46.719 6.68 1 31.2 550 VAL B C 1
ATOM 9286 O O . VAL B 1 550 ? 4.328 47.469 6.062 1 31.2 550 VAL B O 1
ATOM 9289 N N . TYR B 1 551 ? 4.027 45.531 6.613 1 28.89 551 TYR B N 1
ATOM 9290 C CA . TYR B 1 551 ? 4.492 45.188 5.277 1 28.89 551 TYR B CA 1
ATOM 9291 C C . TYR B 1 551 ? 3.373 45.312 4.254 1 28.89 551 TYR B C 1
ATOM 9293 O O . TYR B 1 551 ? 2.246 44.875 4.492 1 28.89 551 TYR B O 1
ATOM 9301 N N . GLU B 1 552 ? 3.281 46.406 3.578 1 34.31 552 GLU B N 1
ATOM 9302 C CA . GLU B 1 552 ? 2.377 46.812 2.504 1 34.31 552 GLU B CA 1
ATOM 9303 C C . GLU B 1 552 ? 1.962 45.625 1.655 1 34.31 552 GLU B C 1
ATOM 9305 O O . GLU B 1 552 ? 0.859 45.594 1.105 1 34.31 552 GLU B O 1
ATOM 9310 N N . ASP B 1 553 ? 2.893 44.938 1.146 1 30.97 553 ASP B N 1
ATOM 9311 C CA . ASP B 1 553 ? 2.814 43.812 0.216 1 30.97 553 ASP B CA 1
ATOM 9312 C C . ASP B 1 553 ? 3.059 42.469 0.932 1 30.97 553 ASP B C 1
ATOM 9314 O O . ASP B 1 553 ? 3.975 42.375 1.751 1 30.97 553 ASP B O 1
ATOM 9318 N N . GLU B 1 554 ? 1.968 41.812 1.113 1 34.72 554 GLU B N 1
ATOM 9319 C CA . GLU B 1 554 ? 2.027 40.469 1.698 1 34.72 554 GLU B CA 1
ATOM 9320 C C . GLU B 1 554 ? 3.322 39.75 1.318 1 34.72 554 GLU B C 1
ATOM 9322 O O . GLU B 1 554 ? 3.844 38.969 2.092 1 34.72 554 GLU B O 1
ATOM 9327 N N . ASN B 1 555 ? 3.801 40.156 0.11 1 36.97 555 ASN B N 1
ATOM 9328 C CA . ASN B 1 555 ? 5.129 39.719 -0.319 1 36.97 555 ASN B CA 1
ATOM 9329 C C . ASN B 1 555 ? 6.219 40.281 0.589 1 36.97 555 ASN B C 1
ATOM 9331 O O . ASN B 1 555 ? 7.266 39.656 0.769 1 36.97 555 ASN B O 1
ATOM 9335 N N . GLU B 1 556 ? 5.973 41.438 1.05 1 40.38 556 GLU B N 1
ATOM 9336 C CA . GLU B 1 556 ? 7.004 42.125 1.812 1 40.38 556 GLU B CA 1
ATOM 9337 C C . GLU B 1 556 ? 7.141 41.562 3.217 1 40.38 556 GLU B C 1
ATOM 9339 O O . GLU B 1 556 ? 8.25 41.438 3.736 1 40.38 556 GLU B O 1
ATOM 9344 N N . MET B 1 557 ? 6.062 41.25 3.779 1 38.09 557 MET B N 1
ATOM 9345 C CA . MET B 1 557 ? 6.117 40.562 5.078 1 38.09 557 MET B CA 1
ATOM 9346 C C . MET B 1 557 ? 6.785 39.219 4.969 1 38.09 557 MET B C 1
ATOM 9348 O O . MET B 1 557 ? 7.609 38.844 5.809 1 38.09 557 MET B O 1
ATOM 9352 N N . GLU B 1 558 ? 6.43 38.562 3.902 1 39.88 558 GLU B N 1
ATOM 9353 C CA . GLU B 1 558 ? 7.117 37.312 3.598 1 39.88 558 GLU B CA 1
ATOM 9354 C C . GLU B 1 558 ? 8.617 37.562 3.41 1 39.88 558 GLU B C 1
ATOM 9356 O O . GLU B 1 558 ? 9.43 36.75 3.857 1 39.88 558 GLU B O 1
ATOM 9361 N N . ARG B 1 559 ? 8.891 38.688 2.811 1 41.75 559 ARG B N 1
ATOM 9362 C CA . ARG B 1 559 ? 10.281 39.062 2.609 1 41.75 559 ARG B CA 1
ATOM 9363 C C . ARG B 1 559 ? 10.953 39.406 3.936 1 41.75 559 ARG B C 1
ATOM 9365 O O . ARG B 1 559 ? 12.094 39.031 4.184 1 41.75 559 ARG B O 1
ATOM 9372 N N . GLU B 1 560 ? 10.297 40.125 4.711 1 43.53 560 GLU B N 1
ATOM 9373 C CA . GLU B 1 560 ? 10.938 40.594 5.938 1 43.53 560 GLU B CA 1
ATOM 9374 C C . GLU B 1 560 ? 11.086 39.469 6.945 1 43.53 560 GLU B C 1
ATOM 9376 O O . GLU B 1 560 ? 12.117 39.344 7.613 1 43.53 560 GLU B O 1
ATOM 9381 N N . VAL B 1 561 ? 10.133 38.656 6.961 1 41.69 561 VAL B N 1
ATOM 9382 C CA . VAL B 1 561 ? 10.227 37.5 7.824 1 41.69 561 VAL B CA 1
ATOM 9383 C C . VAL B 1 561 ? 11.297 36.531 7.293 1 41.69 561 VAL B C 1
ATOM 9385 O O . VAL B 1 561 ? 12.094 36 8.062 1 41.69 561 VAL B O 1
ATOM 9388 N N . LEU B 1 562 ? 11.367 36.531 6 1 40.53 562 LEU B N 1
ATOM 9389 C CA . LEU B 1 562 ? 12.453 35.781 5.348 1 40.53 562 LEU B CA 1
ATOM 9390 C C . LEU B 1 562 ? 13.789 36.469 5.594 1 40.53 562 LEU B C 1
ATOM 9392 O O . LEU B 1 562 ? 14.797 35.812 5.84 1 40.53 562 LEU B O 1
ATOM 9396 N N . GLU B 1 563 ? 13.773 37.75 5.535 1 44.47 563 GLU B N 1
ATOM 9397 C CA . GLU B 1 563 ? 15 38.531 5.766 1 44.47 563 GLU B CA 1
ATOM 9398 C C . GLU B 1 563 ? 15.445 38.406 7.223 1 44.47 563 GLU B C 1
ATOM 9400 O O . GLU B 1 563 ? 16.641 38.281 7.508 1 44.47 563 GLU B O 1
ATOM 9405 N N . GLU B 1 564 ? 14.57 38.469 8.117 1 43.72 564 GLU B N 1
ATOM 9406 C CA . GLU B 1 564 ? 14.945 38.438 9.531 1 43.72 564 GLU B CA 1
ATOM 9407 C C . GLU B 1 564 ? 15.32 37.031 9.969 1 43.72 564 GLU B C 1
ATOM 9409 O O . GLU B 1 564 ? 16.266 36.844 10.742 1 43.72 564 GLU B O 1
ATOM 9414 N N . ALA B 1 565 ? 14.703 35.969 9.453 1 40.88 565 ALA B N 1
ATOM 9415 C CA . ALA B 1 565 ? 15.086 34.594 9.648 1 40.88 565 ALA B CA 1
ATOM 9416 C C . ALA B 1 565 ? 16.422 34.281 8.984 1 40.88 565 ALA B C 1
ATOM 9418 O O . ALA B 1 565 ? 17.25 33.562 9.547 1 40.88 565 ALA B O 1
ATOM 9419 N N . GLU B 1 566 ? 16.656 34.906 7.875 1 41.62 566 GLU B N 1
ATOM 9420 C CA . GLU B 1 566 ? 17.953 34.875 7.203 1 41.62 566 GLU B CA 1
ATOM 9421 C C . GLU B 1 566 ? 19.031 35.5 8.062 1 41.62 566 GLU B C 1
ATOM 9423 O O . GLU B 1 566 ? 20.141 35 8.156 1 41.62 566 GLU B O 1
ATOM 9428 N N . ASN B 1 567 ? 18.719 36.5 8.625 1 45.31 567 ASN B N 1
ATOM 9429 C CA . ASN B 1 567 ? 19.703 37.188 9.438 1 45.31 567 ASN B CA 1
ATOM 9430 C C . ASN B 1 567 ? 20.078 36.406 10.672 1 45.31 567 ASN B C 1
ATOM 9432 O O . ASN B 1 567 ? 21.234 36.375 11.094 1 45.31 567 ASN B O 1
ATOM 9436 N N . LYS B 1 568 ? 19.25 35.594 11.195 1 44.47 568 LYS B N 1
ATOM 9437 C CA . LYS B 1 568 ? 19.531 34.812 12.391 1 44.47 568 LYS B CA 1
ATOM 9438 C C . LYS B 1 568 ? 20.266 33.5 12.031 1 44.47 568 LYS B C 1
ATOM 9440 O O . LYS B 1 568 ? 21.203 33.125 12.727 1 44.47 568 LYS B O 1
ATOM 9445 N N . GLU B 1 569 ? 19.938 32.781 11.016 1 42.69 569 GLU B N 1
ATOM 9446 C CA . GLU B 1 569 ? 20.672 31.625 10.555 1 42.69 569 GLU B CA 1
ATOM 9447 C C . GLU B 1 569 ? 22.094 31.984 10.125 1 42.69 569 GLU B C 1
ATOM 9449 O O . GLU B 1 569 ? 23.031 31.234 10.391 1 42.69 569 GLU B O 1
ATOM 9454 N N . ILE B 1 570 ? 22.25 33.156 9.609 1 44.84 570 ILE B N 1
ATOM 9455 C CA . ILE B 1 570 ? 23.594 33.656 9.344 1 44.84 570 ILE B CA 1
ATOM 9456 C C . ILE B 1 570 ? 24.359 33.812 10.664 1 44.84 570 ILE B C 1
ATOM 9458 O O . ILE B 1 570 ? 25.531 33.469 10.75 1 44.84 570 ILE B O 1
ATOM 9462 N N . LYS B 1 571 ? 23.641 34.188 11.625 1 49.03 571 LYS B N 1
ATOM 9463 C CA . LYS B 1 571 ? 24.359 34.344 12.883 1 49.03 571 LYS B CA 1
ATOM 9464 C C . LYS B 1 571 ? 24.688 33 13.508 1 49.03 571 LYS B C 1
ATOM 9466 O O . LYS B 1 571 ? 25.781 32.812 14.062 1 49.03 571 LYS B O 1
ATOM 9471 N N . ASP B 1 572 ? 23.969 31.969 13.336 1 47.12 572 ASP B N 1
ATOM 9472 C CA . ASP B 1 572 ? 24.234 30.656 13.883 1 47.12 572 ASP B CA 1
ATOM 9473 C C . ASP B 1 572 ? 25.281 29.922 13.039 1 47.12 572 ASP B C 1
ATOM 9475 O O . ASP B 1 572 ? 26.156 29.234 13.578 1 47.12 572 ASP B O 1
ATOM 9479 N N . GLU B 1 573 ? 25.312 30.016 11.734 1 45.22 573 GLU B N 1
ATOM 9480 C CA . GLU B 1 573 ? 26.359 29.484 10.867 1 45.22 573 GLU B CA 1
ATOM 9481 C C . GLU B 1 573 ? 27.688 30.172 11.141 1 45.22 573 GLU B C 1
ATOM 9483 O O . GLU B 1 573 ? 28.75 29.516 11.141 1 45.22 573 GLU B O 1
ATOM 9488 N N . GLN B 1 574 ? 27.641 31.422 11.422 1 45.72 574 GLN B N 1
ATOM 9489 C CA . GLN B 1 574 ? 28.859 32.094 11.828 1 45.72 574 GLN B CA 1
ATOM 9490 C C . GLN B 1 574 ? 29.406 31.516 13.141 1 45.72 574 GLN B C 1
ATOM 9492 O O . GLN B 1 574 ? 30.609 31.422 13.328 1 45.72 574 GLN B O 1
ATOM 9497 N N . LYS B 1 575 ? 28.547 31.047 13.906 1 50.81 575 LYS B N 1
ATOM 9498 C CA . LYS B 1 575 ? 29.016 30.406 15.141 1 50.81 575 LYS B CA 1
ATOM 9499 C C . LYS B 1 575 ? 29.562 29.016 14.875 1 50.81 575 LYS B C 1
ATOM 9501 O O . LYS B 1 575 ? 30.578 28.625 15.438 1 50.81 575 LYS B O 1
ATOM 9506 N N . GLU B 1 576 ? 29 28.219 14 1 47.84 576 GLU B N 1
ATOM 9507 C CA . GLU B 1 576 ? 29.484 26.891 13.633 1 47.84 576 GLU B CA 1
ATOM 9508 C C . GLU B 1 576 ? 30.797 26.969 12.883 1 47.84 576 GLU B C 1
ATOM 9510 O O . GLU B 1 576 ? 31.719 26.188 13.125 1 47.84 576 GLU B O 1
ATOM 9515 N N . GLU B 1 577 ? 30.953 27.891 11.984 1 47.44 577 GLU B N 1
ATOM 9516 C CA . GLU B 1 577 ? 32.219 28.141 11.305 1 47.44 577 GLU B CA 1
ATOM 9517 C C . GLU B 1 577 ? 33.312 28.5 12.297 1 47.44 577 GLU B C 1
ATOM 9519 O O . GLU B 1 577 ? 34.469 28.062 12.156 1 47.44 577 GLU B O 1
ATOM 9524 N N . ARG B 1 578 ? 32.938 29.188 13.289 1 51.34 578 ARG B N 1
ATOM 9525 C CA . ARG B 1 578 ? 33.906 29.5 14.32 1 51.34 578 ARG B CA 1
ATOM 9526 C C . ARG B 1 578 ? 34.312 28.25 15.086 1 51.34 578 ARG B C 1
ATOM 9528 O O . ARG B 1 578 ? 35.5 28.047 15.391 1 51.34 578 ARG B O 1
ATOM 9535 N N . GLN B 1 579 ? 33.375 27.359 15.273 1 49.31 579 GLN B N 1
ATOM 9536 C CA . GLN B 1 579 ? 33.688 26.156 16.031 1 49.31 579 GLN B CA 1
ATOM 9537 C C . GLN B 1 579 ? 34.469 25.156 15.172 1 49.31 579 GLN B C 1
ATOM 9539 O O . GLN B 1 579 ? 35.406 24.516 15.656 1 49.31 579 GLN B O 1
ATOM 9544 N N . GLU B 1 580 ? 34.125 24.938 13.898 1 46.56 580 GLU B N 1
ATOM 9545 C CA . GLU B 1 580 ? 34.875 24.094 12.992 1 46.56 580 GLU B CA 1
ATOM 9546 C C . GLU B 1 580 ? 36.281 24.656 12.727 1 46.56 580 GLU B C 1
ATOM 9548 O O . GLU B 1 580 ? 37.25 23.906 12.672 1 46.56 580 GLU B O 1
ATOM 9553 N N . ASN B 1 581 ? 36.312 25.938 12.562 1 47.62 581 ASN B N 1
ATOM 9554 C CA . ASN B 1 581 ? 37.625 26.562 12.461 1 47.62 581 ASN B CA 1
ATOM 9555 C C . ASN B 1 581 ? 38.438 26.391 13.75 1 47.62 581 ASN B C 1
ATOM 9557 O O . ASN B 1 581 ? 39.656 26.188 13.695 1 47.62 581 ASN B O 1
ATOM 9561 N N . ASP B 1 582 ? 37.75 26.391 14.828 1 51.69 582 ASP B N 1
ATOM 9562 C CA . ASP B 1 582 ? 38.469 26.141 16.078 1 51.69 582 ASP B CA 1
ATOM 9563 C C . ASP B 1 582 ? 38.938 24.703 16.172 1 51.69 582 ASP B C 1
ATOM 9565 O O . ASP B 1 582 ? 40.031 24.438 16.641 1 51.69 582 ASP B O 1
ATOM 9569 N N . MET B 1 583 ? 38.094 23.781 15.68 1 47.84 583 MET B N 1
ATOM 9570 C CA . MET B 1 583 ? 38.531 22.391 15.695 1 47.84 583 MET B CA 1
ATOM 9571 C C . MET B 1 583 ? 39.656 22.141 14.688 1 47.84 583 MET B C 1
ATOM 9573 O O . MET B 1 583 ? 40.562 21.375 14.953 1 47.84 583 MET B O 1
ATOM 9577 N N . ALA B 1 584 ? 39.531 22.734 13.469 1 44.38 584 ALA B N 1
ATOM 9578 C CA . ALA B 1 584 ? 40.625 22.641 12.492 1 44.38 584 ALA B CA 1
ATOM 9579 C C . ALA B 1 584 ? 41.906 23.266 13.039 1 44.38 584 ALA B C 1
ATOM 9581 O O . ALA B 1 584 ? 43 22.734 12.836 1 44.38 584 ALA B O 1
ATOM 9582 N N . GLU B 1 585 ? 41.75 24.297 13.742 1 47.72 585 GLU B N 1
ATOM 9583 C CA . GLU B 1 585 ? 42.906 24.922 14.359 1 47.72 585 GLU B CA 1
ATOM 9584 C C . GLU B 1 585 ? 43.5 24.016 15.453 1 47.72 585 GLU B C 1
ATOM 9586 O O . GLU B 1 585 ? 44.719 23.938 15.625 1 47.72 585 GLU B O 1
ATOM 9591 N N . THR B 1 586 ? 42.562 23.312 16.094 1 49.19 586 THR B N 1
ATOM 9592 C CA . THR B 1 586 ? 43.094 22.406 17.109 1 49.19 586 THR B CA 1
ATOM 9593 C C . THR B 1 586 ? 43.812 21.219 16.469 1 49.19 586 THR B C 1
ATOM 9595 O O . THR B 1 586 ? 44.844 20.781 16.969 1 49.19 586 THR B O 1
ATOM 9598 N N . VAL B 1 587 ? 43.25 20.672 15.344 1 45.91 587 VAL B N 1
ATOM 9599 C CA . VAL B 1 587 ? 43.938 19.562 14.672 1 45.91 587 VAL B CA 1
ATOM 9600 C C . VAL B 1 587 ? 45.25 20.047 14.062 1 45.91 587 VAL B C 1
ATOM 9602 O O . VAL B 1 587 ? 46.281 19.359 14.156 1 45.91 587 VAL B O 1
ATOM 9605 N N . LEU B 1 588 ? 45.25 21.234 13.508 1 42.31 588 LEU B N 1
ATOM 9606 C CA . LEU B 1 588 ? 46.5 21.766 12.969 1 42.31 588 LEU B CA 1
ATOM 9607 C C . LEU B 1 588 ? 47.5 22.062 14.078 1 42.31 588 LEU B C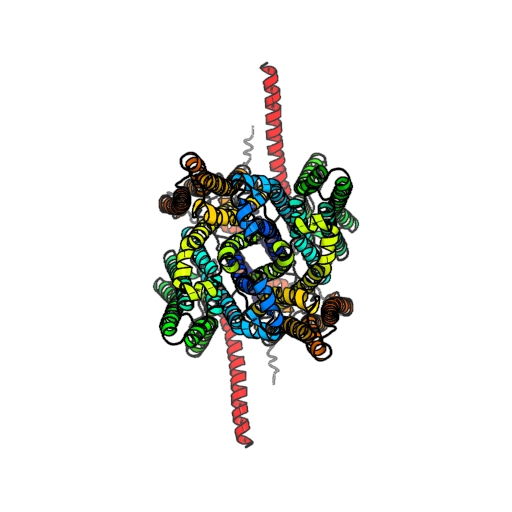 1
ATOM 9609 O O . LEU B 1 588 ? 48.719 21.859 13.922 1 42.31 588 LEU B O 1
ATOM 9613 N N . ASN B 1 589 ? 46.969 22.531 15.164 1 45.66 589 ASN B N 1
ATOM 9614 C CA . ASN B 1 589 ? 47.875 22.781 16.25 1 45.66 589 ASN B CA 1
ATOM 9615 C C . ASN B 1 589 ? 48.406 21.484 16.859 1 45.66 589 ASN B C 1
ATOM 9617 O O . ASN B 1 589 ? 49.5 21.438 17.406 1 45.66 589 ASN B O 1
ATOM 9621 N N . GLU B 1 590 ? 47.562 20.453 16.797 1 43.88 590 GLU B N 1
ATOM 9622 C CA . GLU B 1 590 ? 48.094 19.203 17.328 1 43.88 590 GLU B CA 1
ATOM 9623 C C . GLU B 1 590 ? 49.156 18.609 16.406 1 43.88 590 GLU B C 1
ATOM 9625 O O . GLU B 1 590 ? 50.094 17.953 16.844 1 43.88 590 GLU B O 1
ATOM 9630 N N . GLU B 1 591 ? 49 18.75 15.086 1 42.53 591 GLU B N 1
ATOM 9631 C CA . GLU B 1 591 ? 50.062 18.281 14.188 1 42.53 591 GLU B CA 1
ATOM 9632 C C . GLU B 1 591 ? 51.344 19.078 14.375 1 42.53 591 GLU B C 1
ATOM 9634 O O . GLU B 1 591 ? 52.438 18.547 14.219 1 42.53 591 GLU B O 1
ATOM 9639 N N . SER B 1 592 ? 51.219 20.344 14.641 1 42.5 592 SER B N 1
ATOM 9640 C CA . SER B 1 592 ? 52.438 21.125 14.844 1 42.5 592 SER B CA 1
ATOM 9641 C C . SER B 1 592 ? 53.125 20.719 16.141 1 42.5 592 SER B C 1
ATOM 9643 O O . SER B 1 592 ? 54.344 20.797 16.234 1 42.5 592 SER B O 1
ATOM 9645 N N . ASN B 1 593 ? 52.312 20.375 17.109 1 42.97 593 ASN B N 1
ATOM 9646 C CA . ASN B 1 593 ? 53 20 18.344 1 42.97 593 ASN B CA 1
ATOM 9647 C C . ASN B 1 593 ? 53.656 18.625 18.234 1 42.97 593 ASN B C 1
ATOM 9649 O O . ASN B 1 593 ? 54.531 18.281 19.047 1 42.97 593 ASN B O 1
ATOM 9653 N N . GLU B 1 594 ? 53.094 17.703 17.391 1 39.5 594 GLU B N 1
ATOM 9654 C CA . GLU B 1 594 ? 53.781 16.406 17.312 1 39.5 594 GLU B CA 1
ATOM 9655 C C . GLU B 1 594 ? 55.125 16.516 16.594 1 39.5 594 GLU B C 1
ATOM 9657 O O . GLU B 1 594 ? 55.969 15.633 16.719 1 39.5 594 GLU B O 1
ATOM 9662 N N . ASP B 1 595 ? 55.344 17.5 15.711 1 40.09 595 ASP B N 1
ATOM 9663 C CA . ASP B 1 595 ? 56.688 17.562 15.117 1 40.09 595 ASP B CA 1
ATOM 9664 C C . ASP B 1 595 ? 57.75 17.891 16.172 1 40.09 595 ASP B C 1
ATOM 9666 O O . ASP B 1 595 ? 58.938 17.562 16 1 40.09 595 ASP B O 1
ATOM 9670 N N . THR B 1 596 ? 57.438 18.703 17.188 1 40.78 596 THR B N 1
ATOM 9671 C CA . THR B 1 596 ? 58.531 19.062 18.094 1 40.78 596 THR B CA 1
ATOM 9672 C C . THR B 1 596 ? 58.938 17.875 18.953 1 40.78 596 THR B C 1
ATOM 9674 O O . THR B 1 596 ? 60.031 17.844 19.516 1 40.78 596 THR B O 1
ATOM 9677 N N . ILE B 1 597 ? 57.906 16.906 19.203 1 37.84 597 ILE B N 1
ATOM 9678 C CA . ILE B 1 597 ? 58.344 15.867 20.125 1 37.84 597 ILE B CA 1
ATOM 9679 C C . ILE B 1 597 ? 59.156 14.82 19.375 1 37.84 597 ILE B C 1
ATOM 9681 O O . ILE B 1 597 ? 59.969 14.109 19.984 1 37.84 597 ILE B O 1
ATOM 9685 N N . MET B 1 598 ? 59.062 14.711 17.984 1 28.97 598 MET B N 1
ATOM 9686 C CA . MET B 1 598 ? 60.062 13.781 17.453 1 28.97 598 MET B CA 1
ATOM 9687 C C . MET B 1 598 ? 61.406 14.453 17.328 1 28.97 598 MET B C 1
ATOM 9689 O O . MET B 1 598 ? 61.531 15.562 16.812 1 28.97 598 MET B O 1
#

Solvent-accessible surface area (backbone atoms only — not comparable to full-atom values): 63273 Å² total; per-residue (Å²): 136,84,80,78,75,73,78,74,78,74,82,73,79,65,78,61,66,62,59,58,49,47,55,48,46,59,49,40,50,54,49,53,68,60,43,71,55,60,83,51,53,39,71,48,51,40,55,38,64,64,58,48,53,31,49,34,28,32,52,22,48,44,41,52,53,50,40,57,66,70,31,60,67,74,33,61,32,39,59,88,47,42,64,58,31,55,73,67,67,64,60,52,94,60,63,45,76,26,80,46,59,67,49,45,54,59,71,42,44,57,40,53,52,34,42,53,50,48,35,45,42,49,51,44,54,51,51,51,55,53,48,50,40,68,46,39,41,34,32,41,62,67,55,48,50,52,50,53,52,35,50,56,40,54,58,48,44,46,48,31,40,50,41,31,28,76,38,63,86,44,54,65,28,52,42,51,37,31,53,41,51,41,53,36,34,51,48,49,46,50,50,54,54,51,40,68,70,37,67,85,21,36,37,75,87,54,68,83,51,51,73,66,56,51,50,53,50,49,52,58,63,45,46,56,42,52,52,49,43,49,47,42,51,49,22,44,59,34,32,80,75,39,52,68,57,19,52,52,45,57,54,44,59,56,45,45,66,57,51,52,46,49,50,47,52,52,44,57,72,64,47,68,89,61,78,75,67,66,54,70,60,55,52,42,58,67,66,56,56,51,61,49,68,58,54,50,49,27,49,28,33,30,51,25,49,52,54,51,54,45,49,41,52,49,50,58,73,61,45,86,39,66,68,55,31,71,74,64,32,59,70,54,54,54,60,70,40,51,49,57,52,48,30,39,52,52,48,40,46,54,54,50,50,50,48,52,42,50,53,54,54,56,66,43,42,64,45,45,51,72,70,52,47,52,36,50,51,51,24,52,57,36,50,51,46,48,48,36,38,33,46,37,35,32,54,22,33,64,39,85,42,54,49,69,34,10,21,49,41,41,36,51,43,24,44,40,52,25,54,23,33,46,32,54,47,49,41,50,52,55,37,63,74,41,34,87,75,24,31,32,72,41,65,36,67,76,54,81,80,51,81,54,40,36,49,73,67,38,50,49,48,54,53,51,58,48,45,43,57,34,49,36,23,47,51,40,39,56,46,29,75,74,44,27,82,50,32,45,58,46,54,53,46,32,54,51,46,42,54,48,48,55,53,50,51,48,62,73,40,44,73,64,36,70,54,67,76,78,81,72,83,75,84,79,82,83,86,77,67,86,70,74,55,69,63,40,50,60,44,38,52,52,33,55,66,51,48,64,74,70,52,87,42,74,66,44,43,55,43,46,54,48,48,52,51,44,54,49,52,51,52,52,51,54,50,50,52,50,48,51,50,49,49,50,48,46,53,52,49,49,55,57,54,53,61,72,73,107,139,79,82,76,75,75,80,76,78,74,81,72,80,66,77,63,70,63,60,61,48,48,57,47,45,59,49,39,52,54,51,54,64,63,42,70,57,59,84,53,54,39,71,49,51,38,54,39,64,63,58,48,51,29,49,34,29,33,52,21,48,44,41,52,55,50,40,57,65,68,32,62,66,74,32,60,32,39,60,87,47,43,64,57,32,54,73,65,69,64,59,53,92,61,63,43,76,25,81,47,59,67,48,45,56,59,71,43,42,56,40,51,52,35,41,54,51,46,34,45,43,49,52,42,52,52,51,51,56,52,49,51,42,68,47,40,40,35,33,40,63,65,55,49,50,53,50,52,53,35,50,55,41,54,56,48,44,46,47,32,40,51,40,33,27,75,38,61,86,43,54,66,26,51,42,51,39,31,51,44,50,41,53,37,34,51,48,48,45,51,50,52,52,52,39,68,71,38,67,84,22,35,36,77,85,54,68,83,52,53,71,68,54,49,50,53,49,51,52,59,63,45,46,57,41,50,51,50,42,50,46,41,52,50,22,42,60,34,32,79,75,40,50,68,57,18,51,52,45,56,52,44,60,56,46,43,67,56,50,52,46,48,50,49,52,53,45,56,72,63,48,68,89,60,78,76,65,65,57,69,61,54,52,42,56,65,67,58,58,52,60,49,68,56,54,50,48,27,50,28,32,30,52,27,49,52,56,51,53,46,48,41,52,49,50,57,73,61,45,86,40,66,68,56,33,70,73,63,30,59,70,51,55,54,60,70,40,49,50,57,51,49,30,38,53,52,49,40,49,53,53,50,49,50,49,52,43,50,53,54,54,56,66,42,39,65,45,46,53,71,70,52,47,52,35,50,52,51,24,52,58,37,52,51,46,50,48,36,38,33,46,37,35,32,54,22,35,65,40,86,42,55,49,70,35,9,21,50,40,41,36,51,41,23,45,39,52,23,53,22,33,44,32,55,46,49,42,50,51,54,36,63,73,40,34,88,73,24,31,32,72,40,65,38,67,74,54,82,82,50,82,52,39,35,48,72,66,40,50,49,50,53,54,50,59,48,44,43,56,33,48,37,23,47,51,39,39,57,45,31,76,72,43,26,82,51,30,45,58,48,53,52,46,32,54,50,48,41,55,48,48,56,53,52,51,49,62,72,41,42,72,64,35,71,53,67,75,80,81,80,78,78,84,78,82,81,88,78,66,86,71,75,56,69,63,41,51,61,45,39,52,52,34,55,67,52,48,65,74,70,48,86,41,72,65,43,41,54,45,47,54,48,48,53,52,44,53,49,53,51,52,52,50,53,50,49,51,50,49,50,50,46,48,52,48,48,54,52,48,49,55,58,53,53,58,71,74,101

Secondary structure (DSSP, 8-state):
----------------HHHHHHHHHHHHHHHHHHS--GGG--SS-EESHHHHHHHHHHHHHHHHHTTHHHH-GGGEEEHHHHHHHHHTT---SS-EEESSHHHHHHHTHHHHHHHHHHHHHHHHHHHHHHHHHHHB-EE-HHHHHHHHHHHHHHHHHHHHHHHHHH-TT-HHHHHHHHHHHHHHHHHHHHHHHHHHHSGGGB-GGGTTS-HHHHHHHHHHHHHHHHHHHHHHHHHHHHHTT-HHHHHHHHHHHHHHHHHHHHHHHHHHHHS-S-STTS-HHHHHHHHTPBPHHHHHHHHHHHHHHHHHHTTHIIIIISPPPHHHHHHH-HHHHHHTTHHHHHHHHHHHHHHHHHHHHHHHHHHHBSSB-HHHHHHHHHHHHHHTTHHHHHHHIIIIITTT--HHHHHHHHHHHHHHHHHHHHHHHHHHHHHHHTHHHHB-GGG-S--TT-TTPPPHHHHHHHHHHHHHHHHHHHHHHHHHHH-STTHHHHHHHHHHHHHHHHHHHHHHTHHHHSS---------S------TTHHHHHHHHHHHHSS----SSHHHHHHHHHHHHHHHHHHHHHHHHHHHHHHHHHHHHHHHHHHHH-/----------------HHHHHHHHHHHHHHHHHHS--GGG--SS-EESHHHHHHHHHHHHHHHHHTTHHHH-GGGEEEHHHHHHHHHTT---SS-EEESSHHHHHHHTHHHHHHHHHHHHHHHHHHHHHHHHHHHB-EE-HHHHHHHHHHHHHHHHHHHHHHHHHH-TT-HHHHHHHHHHHHHHHHHHHHHHHHHHHSGGGB-GGGTTS-HHHHHHHHHHHHHHHHHHHHHHHHHHHHHTT-HHHHHHHHHHHHHHHHHHHHHHHHHHHHS-S-STTS-HHHHHHHHTPBPHHHHHHHHHHHHHHHHHHTTHIIIIISPPPHHHHHHH-HHHHHHTTHHHHHHHHHHHHHHHHHHHHHHHHHHHBSSB-HHHHHHHHHHHHHHTTHHHHHHHIIIIITTT--HHHHHHHHHHHHHHHHHHHHHHHHHHHHHHHTHHHHB-GGG-S--TT-TTPPPHHHHHHHHHHHHHHHHHHHHHHHHHHH-STTHHHHHHHHHHHHHHHHHHHHHHTHHHHSS---------S------TTHHHHHHHHHHHHHS----SSHHHHHHHHHHHHHHHHHHHHHHHHHHHHHHHHHHHHHHHHHHHH-